Protein AF-A0A5N5WJR0-F1 (afdb_monomer_lite)

Radius of gyration: 34.75 Å; chains: 1; bounding box: 98×69×94 Å

Structure (mmCIF, N/CA/C/O backbone):
data_AF-A0A5N5WJR0-F1
#
_entry.id   AF-A0A5N5WJR0-F1
#
loop_
_atom_site.group_PDB
_atom_site.id
_atom_site.type_symbol
_atom_site.label_atom_id
_atom_site.label_alt_id
_atom_site.label_comp_id
_atom_site.label_asym_id
_atom_site.label_entity_id
_atom_site.label_seq_id
_atom_site.pdbx_PDB_ins_code
_atom_site.Cartn_x
_atom_site.Cartn_y
_atom_site.Cartn_z
_atom_site.occupancy
_atom_site.B_iso_or_equiv
_atom_site.auth_seq_id
_atom_site.auth_comp_id
_atom_site.auth_asym_id
_atom_site.auth_atom_id
_atom_site.pdbx_PDB_model_num
ATOM 1 N N . MET A 1 1 ? -21.929 -34.968 -26.080 1.00 25.11 1 MET A N 1
ATOM 2 C CA . MET A 1 1 ? -21.466 -33.626 -26.496 1.00 25.11 1 MET A CA 1
ATOM 3 C C . MET A 1 1 ? -22.361 -32.627 -25.786 1.00 25.11 1 MET A C 1
ATOM 5 O O . MET A 1 1 ? -23.545 -32.944 -25.712 1.00 25.11 1 MET A O 1
ATOM 9 N N . PRO A 1 2 ? -21.863 -31.527 -25.196 1.00 30.00 2 PRO A N 1
ATOM 10 C CA . PRO A 1 2 ? -22.758 -30.571 -24.549 1.00 30.00 2 PRO A CA 1
ATOM 11 C C . PRO A 1 2 ? -23.729 -30.055 -25.618 1.00 30.00 2 PRO A C 1
ATOM 13 O O . PRO A 1 2 ? -23.288 -29.701 -26.708 1.00 30.00 2 PRO A O 1
ATOM 16 N N . SER A 1 3 ? -25.031 -30.143 -25.347 1.00 39.28 3 SER A N 1
ATOM 17 C CA . SER A 1 3 ? -26.114 -29.705 -26.236 1.00 39.28 3 SER A CA 1
ATOM 18 C C . SER A 1 3 ? -25.875 -28.282 -26.740 1.00 39.28 3 SER A C 1
ATOM 20 O O . SER A 1 3 ? -25.375 -27.486 -25.955 1.00 39.28 3 SER A O 1
ATOM 22 N N . ASP A 1 4 ? -26.266 -27.969 -27.983 1.00 52.56 4 ASP A N 1
ATOM 23 C CA . ASP A 1 4 ? -26.266 -26.626 -28.596 1.00 52.56 4 ASP A CA 1
ATOM 24 C C . ASP A 1 4 ? -26.838 -25.558 -27.632 1.00 52.56 4 ASP A C 1
ATOM 26 O O . ASP A 1 4 ? -28.040 -25.295 -27.606 1.00 52.56 4 ASP A O 1
ATOM 30 N N . SER A 1 5 ? -25.978 -25.004 -26.775 1.00 63.72 5 SER A N 1
ATOM 31 C CA . SER A 1 5 ? -26.371 -24.354 -25.527 1.00 63.72 5 SER A CA 1
ATOM 32 C C . SER A 1 5 ? -26.666 -22.874 -25.710 1.00 63.72 5 SER A C 1
ATOM 34 O O . SER A 1 5 ? -26.062 -22.198 -26.534 1.00 63.72 5 SER A O 1
ATOM 36 N N . GLN A 1 6 ? -27.556 -22.362 -24.870 1.00 83.19 6 GLN A N 1
ATOM 37 C CA . GLN A 1 6 ? -27.756 -20.939 -24.640 1.00 83.19 6 GLN A CA 1
ATOM 38 C C . GLN A 1 6 ? -26.445 -20.278 -24.202 1.00 83.19 6 GLN A C 1
ATOM 40 O O . GLN A 1 6 ? -25.976 -20.523 -23.089 1.00 83.19 6 GLN A O 1
ATOM 45 N N . ASN A 1 7 ? -25.854 -19.452 -25.067 1.00 91.12 7 ASN A N 1
ATOM 46 C CA . ASN A 1 7 ? -24.596 -18.760 -24.786 1.00 91.12 7 ASN A CA 1
ATOM 47 C C . ASN A 1 7 ? -24.779 -17.245 -24.681 1.00 91.12 7 ASN A C 1
ATOM 49 O O . ASN A 1 7 ? -25.626 -16.659 -25.360 1.00 91.12 7 ASN A O 1
ATOM 53 N N . VAL A 1 8 ? -23.978 -16.628 -23.814 1.00 96.12 8 VAL A N 1
ATOM 54 C CA . VAL A 1 8 ? -23.952 -15.185 -23.570 1.00 96.12 8 VAL A CA 1
ATOM 55 C C . VAL A 1 8 ? -22.576 -14.643 -23.923 1.00 96.12 8 VAL A C 1
ATOM 57 O O . VAL A 1 8 ? -21.575 -15.093 -23.371 1.00 96.12 8 VAL A O 1
ATOM 60 N N . PHE A 1 9 ? -22.531 -13.642 -24.790 1.00 97.88 9 PHE A N 1
ATOM 61 C CA . PHE A 1 9 ? -21.300 -12.969 -25.195 1.00 97.88 9 PHE A CA 1
ATOM 62 C C . PHE A 1 9 ? -21.329 -11.498 -24.803 1.00 97.88 9 PHE A C 1
ATOM 64 O O . PHE A 1 9 ? -22.404 -10.922 -24.650 1.00 97.88 9 PHE A O 1
ATOM 71 N N . ALA A 1 10 ? -20.162 -10.872 -24.689 1.00 98.06 10 ALA A N 1
ATOM 72 C CA . ALA A 1 10 ? -20.048 -9.416 -24.668 1.00 98.06 10 ALA A CA 1
ATOM 73 C C . ALA A 1 10 ? -19.276 -8.923 -25.894 1.00 98.06 10 ALA A C 1
ATOM 75 O O . ALA A 1 10 ? -18.318 -9.554 -26.340 1.00 98.06 10 ALA A O 1
ATOM 76 N N . HIS A 1 11 ? -19.717 -7.813 -26.472 1.00 97.56 11 HIS A N 1
ATOM 77 C CA . HIS A 1 11 ? -19.060 -7.206 -27.620 1.00 97.56 11 HIS A CA 1
ATOM 78 C C . HIS A 1 11 ? -17.796 -6.470 -27.184 1.00 97.56 11 HIS A C 1
ATOM 80 O O . HIS A 1 11 ? -17.836 -5.663 -26.262 1.00 97.56 11 HIS A O 1
ATOM 86 N N . PHE A 1 12 ? -16.675 -6.730 -27.839 1.00 97.81 12 PHE A N 1
ATOM 87 C CA . PHE A 1 12 ? -15.379 -6.188 -27.456 1.00 97.81 12 PHE A CA 1
ATOM 88 C C . PHE A 1 12 ? -14.807 -5.366 -28.607 1.00 97.81 12 PHE A C 1
ATOM 90 O O . PHE A 1 12 ? -14.516 -5.912 -29.668 1.00 97.81 12 PHE A O 1
ATOM 97 N N . ILE A 1 13 ? -14.628 -4.065 -28.401 1.00 96.12 13 ILE A N 1
ATOM 98 C CA . ILE A 1 13 ? -14.088 -3.130 -29.388 1.00 96.12 13 ILE A CA 1
ATOM 99 C C . ILE A 1 13 ? -12.570 -3.299 -29.466 1.00 96.12 13 ILE A C 1
ATOM 101 O O . ILE A 1 13 ? -11.841 -2.869 -28.567 1.00 96.12 13 ILE A O 1
ATOM 105 N N . ILE A 1 14 ? -12.075 -3.916 -30.545 1.00 95.75 14 ILE A N 1
ATOM 106 C CA . ILE A 1 14 ? -10.631 -4.114 -30.769 1.00 95.75 14 ILE A CA 1
ATOM 107 C C . ILE A 1 14 ? -9.914 -2.782 -31.009 1.00 95.75 14 ILE A C 1
ATOM 109 O O . ILE A 1 14 ? -8.757 -2.630 -30.611 1.00 95.75 14 ILE A O 1
ATOM 113 N N . GLY A 1 15 ? -10.600 -1.785 -31.574 1.00 91.94 15 GLY A N 1
ATOM 114 C CA . GLY A 1 15 ? -10.075 -0.423 -31.714 1.00 91.94 15 GLY A CA 1
ATOM 115 C C . GLY A 1 15 ? -9.587 0.169 -30.384 1.00 91.94 15 GLY A C 1
ATOM 116 O O . GLY A 1 15 ? -8.512 0.764 -30.329 1.00 91.94 15 GLY A O 1
ATOM 117 N N . ASN A 1 16 ? -10.290 -0.118 -29.282 1.00 92.50 16 ASN A N 1
ATOM 118 C CA . ASN A 1 16 ? -9.947 0.358 -27.934 1.00 92.50 16 ASN A CA 1
ATOM 119 C C . ASN A 1 16 ? -8.893 -0.523 -27.233 1.00 92.50 16 ASN A C 1
ATOM 121 O O . ASN A 1 16 ? -8.490 -0.237 -26.108 1.00 92.50 16 ASN A O 1
ATOM 125 N N . ALA A 1 17 ? -8.435 -1.597 -27.881 1.00 92.62 17 ALA A N 1
ATOM 126 C CA . ALA A 1 17 ? -7.527 -2.592 -27.313 1.00 92.62 17 ALA A CA 1
ATOM 127 C C . ALA A 1 17 ? -6.067 -2.423 -27.763 1.00 92.62 17 ALA A C 1
ATOM 129 O O . ALA A 1 17 ? -5.234 -3.292 -27.501 1.00 92.62 17 ALA A O 1
ATOM 130 N N . TYR A 1 18 ? -5.741 -1.336 -28.473 1.00 88.75 18 TYR A N 1
ATOM 131 C CA . TYR A 1 18 ? -4.448 -1.178 -29.150 1.00 88.75 18 TYR A CA 1
ATOM 132 C C . TYR A 1 18 ? -3.234 -1.350 -28.224 1.00 88.75 18 TYR A C 1
ATOM 134 O O . TYR A 1 18 ? -2.231 -1.954 -28.615 1.00 88.75 18 TYR A O 1
ATOM 142 N N . TYR A 1 19 ? -3.349 -0.836 -26.999 1.00 87.81 19 TYR A N 1
ATOM 143 C CA . TYR A 1 19 ? -2.302 -0.857 -25.979 1.00 87.81 19 TYR A CA 1
ATOM 144 C C . TYR A 1 19 ? -2.573 -1.863 -24.853 1.00 87.81 19 TYR A C 1
ATOM 146 O O . TYR A 1 19 ? -1.915 -1.787 -23.817 1.00 87.81 19 TYR A O 1
ATOM 154 N N . MET A 1 20 ? -3.534 -2.778 -25.022 1.00 91.94 20 MET A N 1
ATOM 155 C CA . MET A 1 20 ? -3.812 -3.777 -23.993 1.00 91.94 20 MET A CA 1
ATOM 156 C C . MET A 1 20 ? -2.660 -4.775 -23.863 1.00 91.94 20 MET A C 1
ATOM 158 O O . MET A 1 20 ? -2.189 -5.337 -24.856 1.00 91.94 20 MET A O 1
ATOM 162 N N . THR A 1 21 ? -2.222 -5.015 -22.629 1.00 91.44 21 THR A N 1
ATOM 163 C CA . THR A 1 21 ? -1.216 -6.034 -22.305 1.00 91.44 21 THR A CA 1
ATOM 164 C C . THR A 1 21 ? -1.839 -7.434 -22.258 1.00 91.44 21 THR A C 1
ATOM 166 O O . THR A 1 21 ? -3.060 -7.585 -22.190 1.00 91.44 21 THR A O 1
ATOM 169 N N . SER A 1 22 ? -1.005 -8.484 -22.266 1.00 88.62 22 SER A N 1
ATOM 170 C CA . SER A 1 22 ? -1.482 -9.869 -22.077 1.00 88.62 22 SER A CA 1
ATOM 171 C C . SER A 1 22 ? -2.259 -10.021 -20.768 1.00 88.62 22 SER A C 1
ATOM 173 O O . SER A 1 22 ? -3.329 -10.620 -20.753 1.00 88.62 22 SER A O 1
ATOM 175 N N . ASP A 1 23 ? -1.763 -9.417 -19.687 1.00 87.12 23 ASP A N 1
ATOM 176 C CA . ASP A 1 23 ? -2.397 -9.493 -18.370 1.00 87.12 23 ASP A CA 1
ATOM 177 C C . ASP A 1 23 ? -3.755 -8.784 -18.343 1.00 87.12 23 ASP A C 1
ATOM 179 O O . ASP A 1 23 ? -4.680 -9.249 -17.682 1.00 87.12 23 ASP A O 1
ATOM 183 N N . GLN A 1 24 ? -3.913 -7.691 -19.096 1.00 93.19 24 GLN A N 1
ATOM 184 C CA . GLN A 1 24 ? -5.198 -7.001 -19.234 1.00 93.19 24 GLN A CA 1
ATOM 185 C C . GLN A 1 24 ? -6.212 -7.846 -20.017 1.00 93.19 24 GLN A C 1
ATOM 187 O O . GLN A 1 24 ? -7.356 -7.974 -19.589 1.00 93.19 24 GLN A O 1
ATOM 192 N N . TRP A 1 25 ? -5.794 -8.504 -21.103 1.00 96.12 25 TRP A N 1
ATOM 193 C CA . TRP A 1 25 ? -6.644 -9.473 -21.809 1.00 96.12 25 TRP A CA 1
ATOM 194 C C . TRP A 1 25 ? -7.072 -10.636 -20.909 1.00 96.12 25 TRP A C 1
ATOM 196 O O . TRP A 1 25 ? -8.245 -11.009 -20.877 1.00 96.12 25 TRP A O 1
ATOM 206 N N . GLU A 1 26 ? -6.131 -11.203 -20.156 1.00 96.75 26 GLU A N 1
ATOM 207 C CA . GLU A 1 26 ? -6.398 -12.283 -19.204 1.00 96.75 26 GLU A CA 1
ATOM 208 C C . GLU A 1 26 ? -7.342 -11.833 -18.081 1.00 96.75 26 GLU A C 1
ATOM 210 O O . GLU A 1 26 ? -8.278 -12.560 -17.736 1.00 96.75 26 GLU A O 1
ATOM 215 N N . SER A 1 27 ? -7.140 -10.625 -17.550 1.00 94.19 27 SER A N 1
ATOM 216 C CA . SER A 1 27 ? -8.003 -10.008 -16.542 1.00 94.19 27 SER A CA 1
ATOM 217 C C . SER A 1 27 ? -9.434 -9.857 -17.049 1.00 94.19 27 SER A C 1
ATOM 219 O O . SER A 1 27 ? -10.363 -10.308 -16.382 1.00 94.19 27 SER A O 1
ATOM 221 N N . ASP A 1 28 ? -9.627 -9.285 -18.236 1.00 96.88 28 ASP A N 1
ATOM 222 C CA . ASP A 1 28 ? -10.958 -9.073 -18.814 1.00 96.88 28 ASP A CA 1
ATOM 223 C C . ASP A 1 28 ? -11.713 -10.383 -19.025 1.00 96.88 28 ASP A C 1
ATOM 225 O O . ASP A 1 28 ? -12.892 -10.490 -18.683 1.00 96.88 28 ASP A O 1
ATOM 229 N N . ILE A 1 29 ? -11.023 -11.415 -19.509 1.00 97.75 29 ILE A N 1
ATOM 230 C CA . ILE A 1 29 ? -11.595 -12.755 -19.671 1.00 97.75 29 ILE A CA 1
ATOM 231 C C . ILE A 1 29 ? -12.017 -13.334 -18.316 1.00 97.75 29 ILE A C 1
ATOM 233 O O . ILE A 1 29 ? -13.117 -13.875 -18.186 1.00 97.75 29 ILE A O 1
ATOM 237 N N . VAL A 1 30 ? -11.183 -13.206 -17.282 1.00 95.69 30 VAL A N 1
ATOM 238 C CA . VAL A 1 30 ? -11.518 -13.669 -15.925 1.00 95.69 30 VAL A CA 1
ATOM 239 C C . VAL A 1 30 ? -12.716 -12.904 -15.358 1.00 95.69 30 VAL A C 1
ATOM 241 O O . VAL A 1 30 ? -13.616 -13.507 -14.769 1.00 95.69 30 VAL A O 1
ATOM 244 N N . GLU A 1 31 ? -12.761 -11.590 -15.545 1.00 96.00 31 GLU A N 1
ATOM 245 C CA . GLU A 1 31 ? -13.859 -10.728 -15.111 1.00 96.00 31 GLU A CA 1
ATOM 246 C C . GLU A 1 31 ? -15.175 -11.043 -15.842 1.00 96.00 31 GLU A C 1
ATOM 248 O O . GLU A 1 31 ? -16.248 -11.005 -15.227 1.00 96.00 31 GLU A O 1
ATOM 253 N N . ALA A 1 32 ? -15.111 -11.423 -17.120 1.00 96.94 32 ALA A N 1
ATOM 254 C CA . ALA A 1 32 ? -16.256 -11.894 -17.894 1.00 96.94 32 ALA A CA 1
ATOM 255 C C . ALA A 1 32 ? -16.735 -13.278 -17.420 1.00 96.94 32 ALA A C 1
ATOM 257 O O . ALA A 1 32 ? -17.933 -13.468 -17.199 1.00 96.94 32 ALA A O 1
ATOM 258 N N . GLN A 1 33 ? -15.817 -14.216 -17.152 1.00 94.75 33 GLN A N 1
ATOM 259 C CA . GLN A 1 33 ? -16.153 -15.529 -16.583 1.00 94.75 33 GLN A CA 1
ATOM 260 C C . GLN A 1 33 ? -16.820 -15.412 -15.205 1.00 94.75 33 GLN A C 1
ATOM 262 O O . GLN A 1 33 ? -17.804 -16.100 -14.932 1.00 94.75 33 GLN A O 1
ATOM 267 N N . LYS A 1 34 ? -16.333 -14.519 -14.331 1.00 92.62 34 LYS A N 1
ATOM 268 C CA . LYS A 1 34 ? -16.973 -14.228 -13.031 1.00 92.62 34 LYS A CA 1
ATOM 269 C C . LYS A 1 34 ? -18.398 -13.704 -13.198 1.00 92.62 34 LYS A C 1
ATOM 271 O O . LYS A 1 34 ? -19.261 -14.022 -12.385 1.00 92.62 34 LYS A O 1
ATOM 276 N N . ALA A 1 35 ? -18.641 -12.937 -14.259 1.00 94.75 35 ALA A N 1
ATOM 277 C CA . ALA A 1 35 ? -19.960 -12.443 -14.635 1.00 94.75 35 ALA A CA 1
ATOM 278 C C . ALA A 1 35 ? -20.821 -13.485 -15.375 1.00 94.75 35 ALA A C 1
ATOM 280 O O . ALA A 1 35 ? -21.953 -13.171 -15.725 1.00 94.75 35 ALA A O 1
ATOM 281 N N . HIS A 1 36 ? -20.311 -14.708 -15.583 1.00 94.25 36 HIS A N 1
ATOM 282 C CA . HIS A 1 36 ? -20.943 -15.825 -16.306 1.00 94.25 36 HIS A CA 1
ATOM 283 C C . HIS A 1 36 ? -21.136 -15.593 -17.809 1.00 94.25 36 HIS A C 1
ATOM 285 O O . HIS A 1 36 ? -21.941 -16.270 -18.452 1.00 94.25 36 HIS A O 1
ATOM 291 N N . ILE A 1 37 ? -20.374 -14.665 -18.380 1.00 96.38 37 ILE A N 1
ATOM 292 C CA . ILE A 1 37 ? -20.290 -14.461 -19.825 1.00 96.38 37 ILE A CA 1
ATOM 293 C C . ILE A 1 37 ? -19.408 -15.575 -20.405 1.00 96.38 37 ILE A C 1
ATOM 295 O O . ILE A 1 37 ? -18.337 -15.870 -19.878 1.00 96.38 37 ILE A O 1
ATOM 299 N N . ASP A 1 38 ? -19.868 -16.209 -21.482 1.00 95.56 38 ASP A N 1
ATOM 300 C CA . ASP A 1 38 ? -19.219 -17.374 -22.095 1.00 95.56 38 ASP A CA 1
ATOM 301 C C . ASP A 1 38 ? -18.105 -16.989 -23.080 1.00 95.56 38 ASP A C 1
ATOM 303 O O . ASP A 1 38 ? -17.265 -17.824 -23.437 1.00 95.56 38 ASP A O 1
ATOM 307 N N . GLY A 1 39 ? -18.106 -15.743 -23.555 1.00 97.31 39 GLY A N 1
ATOM 308 C CA . GLY A 1 39 ? -17.151 -15.307 -24.556 1.00 97.31 39 GLY A CA 1
ATOM 309 C C . GLY A 1 39 ? -17.238 -13.848 -24.985 1.00 97.31 39 GLY A C 1
ATOM 310 O O . GLY A 1 39 ? -18.135 -13.111 -24.571 1.00 97.31 39 GLY A O 1
ATOM 311 N N . PHE A 1 40 ? -16.339 -13.456 -25.889 1.00 98.62 40 PHE A N 1
ATOM 312 C CA . PHE A 1 40 ? -16.359 -12.140 -26.531 1.00 98.62 40 PHE A CA 1
ATOM 313 C C . PHE A 1 40 ? -16.628 -12.205 -28.038 1.00 98.62 40 PHE A C 1
ATOM 315 O O . PHE A 1 40 ? -16.089 -13.051 -28.753 1.00 98.62 40 PHE A O 1
ATOM 322 N N . ALA A 1 41 ? -17.432 -11.254 -28.516 1.00 98.38 41 ALA A N 1
ATOM 323 C CA . ALA A 1 41 ? -17.582 -10.927 -29.929 1.00 98.38 41 ALA A CA 1
ATOM 324 C C . ALA A 1 41 ? -16.590 -9.805 -30.273 1.00 98.38 41 ALA A C 1
ATOM 326 O O . ALA A 1 41 ? -16.812 -8.653 -29.906 1.00 98.38 41 ALA A O 1
ATOM 327 N N . LEU A 1 42 ? -15.479 -10.136 -30.928 1.00 98.38 42 LEU A N 1
ATOM 328 C CA . LEU A 1 42 ? -14.369 -9.219 -31.200 1.00 98.38 42 LEU A CA 1
ATOM 329 C C . LEU A 1 42 ? -14.701 -8.325 -32.398 1.00 98.38 42 LEU A C 1
ATOM 331 O O . LEU A 1 42 ? -14.609 -8.765 -33.545 1.00 98.38 42 LEU A O 1
ATOM 335 N N . ASN A 1 43 ? -15.101 -7.088 -32.127 1.00 97.06 43 ASN A N 1
ATOM 336 C CA . ASN A 1 43 ? -15.394 -6.067 -33.123 1.00 97.06 43 ASN A CA 1
ATOM 337 C C . ASN A 1 43 ? -14.100 -5.537 -33.738 1.00 97.06 43 ASN A C 1
ATOM 339 O O . ASN A 1 43 ? -13.293 -4.932 -33.035 1.00 97.06 43 ASN A O 1
ATOM 343 N N . VAL A 1 44 ? -13.908 -5.782 -35.033 1.00 97.38 44 VAL A N 1
ATOM 344 C CA . VAL A 1 44 ? -12.731 -5.350 -35.793 1.00 97.38 44 VAL A CA 1
ATOM 345 C C . VAL A 1 44 ? -13.135 -4.416 -36.920 1.00 97.38 44 VAL A C 1
ATOM 347 O O . VAL A 1 44 ? -14.107 -4.692 -37.623 1.00 97.38 44 VAL A O 1
ATOM 350 N N . ALA A 1 45 ? -12.345 -3.367 -37.148 1.00 94.81 45 ALA A N 1
ATOM 351 C CA . ALA A 1 45 ? -12.562 -2.396 -38.215 1.00 94.81 45 ALA A CA 1
ATOM 352 C C . ALA A 1 45 ? -11.382 -2.397 -39.219 1.00 94.81 45 ALA A C 1
ATOM 354 O O . ALA A 1 45 ? -10.238 -2.647 -38.830 1.00 94.81 45 ALA A O 1
ATOM 355 N N . PRO A 1 46 ? -11.619 -2.165 -40.525 1.00 93.12 46 PRO A N 1
ATOM 356 C CA . PRO A 1 46 ? -10.607 -2.341 -41.570 1.00 93.12 46 PRO A CA 1
ATOM 357 C C . PRO A 1 46 ? -9.478 -1.304 -41.512 1.00 93.12 46 PRO A C 1
ATOM 359 O O . PRO A 1 46 ? -8.382 -1.565 -42.008 1.00 93.12 46 PRO A O 1
ATOM 362 N N . GLN A 1 47 ? -9.727 -0.139 -40.914 1.00 90.81 47 GLN A N 1
ATOM 363 C CA . GLN A 1 47 ? -8.739 0.924 -40.727 1.00 90.81 47 GLN A CA 1
ATOM 364 C C . GLN A 1 47 ? -7.767 0.662 -39.569 1.00 90.81 47 GLN A C 1
ATOM 366 O O . GLN A 1 47 ? -6.717 1.302 -39.508 1.00 90.81 47 GLN A O 1
ATOM 371 N N . ASP A 1 48 ? -8.097 -0.257 -38.658 1.00 91.19 48 ASP A N 1
ATOM 372 C CA . ASP A 1 48 ? -7.307 -0.507 -37.455 1.00 91.19 48 ASP A CA 1
ATOM 373 C C . ASP A 1 48 ? -6.062 -1.334 -37.801 1.00 91.19 48 ASP A C 1
ATOM 375 O O . ASP A 1 48 ? -6.113 -2.562 -37.960 1.00 91.19 48 ASP A O 1
ATOM 379 N N . HIS A 1 49 ? -4.905 -0.665 -37.878 1.00 90.88 49 HIS A N 1
ATOM 380 C CA . HIS A 1 49 ? -3.618 -1.273 -38.252 1.00 90.88 49 HIS A CA 1
ATOM 381 C C . HIS A 1 49 ? -3.126 -2.339 -37.264 1.00 90.88 49 HIS A C 1
ATOM 383 O O . HIS A 1 49 ? -2.175 -3.067 -37.551 1.00 90.88 49 HIS A O 1
ATOM 389 N N . HIS A 1 50 ? -3.744 -2.436 -36.090 1.00 91.62 50 HIS A N 1
ATOM 390 C CA . HIS A 1 50 ? -3.383 -3.366 -35.022 1.00 91.62 50 HIS A CA 1
ATOM 391 C C . HIS A 1 50 ? -4.279 -4.589 -34.897 1.00 91.62 50 HIS A C 1
ATOM 393 O O . HIS A 1 50 ? -4.007 -5.424 -34.032 1.00 91.62 50 HIS A O 1
ATOM 399 N N . THR A 1 51 ? -5.296 -4.713 -35.753 1.00 93.00 51 THR A N 1
ATOM 400 C CA . THR A 1 51 ? -6.286 -5.800 -35.715 1.00 93.00 51 THR A CA 1
ATOM 401 C C . THR A 1 51 ? -5.639 -7.176 -35.543 1.00 93.00 51 THR A C 1
ATOM 403 O O . THR A 1 51 ? -5.977 -7.893 -34.606 1.00 93.00 51 THR A O 1
ATOM 406 N N . ASP A 1 52 ? -4.650 -7.529 -36.372 1.00 93.50 52 ASP A N 1
ATOM 407 C CA . ASP A 1 52 ? -4.025 -8.863 -36.336 1.00 93.50 52 ASP A CA 1
ATOM 408 C C . ASP A 1 52 ? -3.317 -9.152 -35.007 1.00 93.50 52 ASP A C 1
ATOM 410 O O . ASP A 1 52 ? -3.427 -10.245 -34.451 1.00 93.50 52 ASP A O 1
ATOM 414 N N . ARG A 1 53 ? -2.612 -8.153 -34.463 1.00 94.88 53 ARG A N 1
ATOM 415 C CA . ARG A 1 53 ? -1.900 -8.284 -33.186 1.00 94.88 53 ARG A CA 1
ATOM 416 C C . ARG A 1 53 ? -2.882 -8.458 -32.030 1.00 94.88 53 ARG A C 1
ATOM 418 O O . ARG A 1 53 ? -2.666 -9.310 -31.174 1.00 94.88 53 ARG A O 1
ATOM 425 N N . ALA A 1 54 ? -3.939 -7.650 -32.006 1.00 95.44 54 ALA A N 1
ATOM 426 C CA . ALA A 1 54 ? -4.936 -7.681 -30.944 1.00 95.44 54 ALA A CA 1
ATOM 427 C C . ALA A 1 54 ? -5.768 -8.970 -30.980 1.00 95.44 54 ALA A C 1
ATOM 429 O O . ALA A 1 54 ? -5.982 -9.578 -29.936 1.00 95.44 54 ALA A O 1
ATOM 430 N N . LEU A 1 55 ? -6.162 -9.439 -32.170 1.00 97.44 55 LEU A N 1
ATOM 431 C CA . LEU A 1 55 ? -6.821 -10.736 -32.328 1.00 97.44 55 LEU A CA 1
ATOM 432 C C . LEU A 1 55 ? -5.921 -11.876 -31.840 1.00 97.44 55 LEU A C 1
ATOM 434 O O . LEU A 1 55 ? -6.374 -12.720 -31.073 1.00 97.44 55 LEU A O 1
ATOM 438 N N . GLN A 1 56 ? -4.640 -11.893 -32.224 1.00 97.00 56 GLN A N 1
ATOM 439 C CA . GLN A 1 56 ? -3.700 -12.906 -31.737 1.00 97.00 56 GLN A CA 1
ATOM 440 C C . GLN A 1 56 ? -3.628 -12.914 -30.202 1.00 97.00 56 GLN A C 1
ATOM 442 O O . GLN A 1 56 ? -3.813 -13.967 -29.595 1.00 97.00 56 GLN A O 1
ATOM 447 N N . ALA A 1 57 ? -3.453 -11.743 -29.581 1.00 97.19 57 ALA A N 1
ATOM 448 C CA . ALA A 1 57 ? -3.391 -11.606 -28.127 1.00 97.19 57 ALA A CA 1
ATOM 449 C C . ALA A 1 57 ? -4.681 -12.075 -27.431 1.00 97.19 57 ALA A C 1
ATOM 451 O O . ALA A 1 57 ? -4.611 -12.821 -26.455 1.00 97.19 57 ALA A O 1
ATOM 452 N N . ALA A 1 58 ? -5.851 -11.701 -27.958 1.00 98.00 58 ALA A N 1
ATOM 453 C CA . ALA A 1 58 ? -7.141 -12.112 -27.411 1.00 98.00 58 ALA A CA 1
ATOM 454 C C . ALA A 1 58 ? -7.309 -13.641 -27.434 1.00 98.00 58 ALA A C 1
ATOM 456 O O . ALA A 1 58 ? -7.667 -14.244 -26.420 1.00 98.00 58 ALA A O 1
ATOM 457 N N . TYR A 1 59 ? -7.013 -14.284 -28.571 1.00 98.44 59 TYR A N 1
ATOM 458 C CA . TYR A 1 59 ? -7.104 -15.742 -28.699 1.00 98.44 59 TYR A CA 1
ATOM 459 C C . TYR A 1 59 ? -6.076 -16.473 -27.834 1.00 98.44 59 TYR A C 1
ATOM 461 O O . TYR A 1 59 ? -6.429 -17.474 -27.211 1.00 98.44 59 TYR A O 1
ATOM 469 N N . ASP A 1 60 ? -4.841 -15.980 -27.745 1.00 98.06 60 ASP A N 1
ATOM 470 C CA . ASP A 1 60 ? -3.819 -16.568 -26.873 1.00 98.06 60 ASP A CA 1
ATOM 471 C C . ASP A 1 60 ? -4.236 -16.489 -25.397 1.00 98.06 60 ASP A C 1
ATOM 473 O O . ASP A 1 60 ? -4.155 -17.490 -24.680 1.00 98.06 60 ASP A O 1
ATOM 477 N N . ALA A 1 61 ? -4.772 -15.346 -24.956 1.00 98.00 61 ALA A N 1
ATOM 478 C CA . ALA A 1 61 ? -5.284 -15.172 -23.599 1.00 98.00 61 ALA A CA 1
ATOM 479 C C . ALA A 1 61 ? -6.473 -16.106 -23.307 1.00 98.00 61 ALA A C 1
ATOM 481 O O . ALA A 1 61 ? -6.486 -16.792 -22.282 1.00 98.00 61 ALA A O 1
ATOM 482 N N . ALA A 1 62 ? -7.444 -16.212 -24.219 1.00 97.81 62 ALA A N 1
ATOM 483 C CA . ALA A 1 62 ? -8.597 -17.098 -24.042 1.00 97.81 62 ALA A CA 1
ATOM 484 C C . ALA A 1 62 ? -8.209 -18.582 -24.011 1.00 97.81 62 ALA A C 1
ATOM 486 O O . ALA A 1 62 ? -8.731 -19.346 -23.195 1.00 97.81 62 ALA A O 1
ATOM 487 N N . GLU A 1 63 ? -7.258 -19.005 -24.844 1.00 97.81 63 GLU A N 1
ATOM 488 C CA . GLU A 1 63 ? -6.750 -20.379 -24.827 1.00 97.81 63 GLU A CA 1
ATOM 489 C C . GLU A 1 63 ? -5.955 -20.697 -23.558 1.00 97.81 63 GLU A C 1
ATOM 491 O O . GLU A 1 63 ? -6.066 -21.816 -23.044 1.00 97.81 63 GLU A O 1
ATOM 496 N N . LYS A 1 64 ? -5.194 -19.720 -23.046 1.00 96.44 64 LYS A N 1
ATOM 497 C CA . LYS A 1 64 ? -4.428 -19.821 -21.799 1.00 96.44 64 LYS A CA 1
ATOM 498 C C . LYS A 1 64 ? -5.341 -19.931 -20.578 1.00 96.44 64 LYS A C 1
ATOM 500 O O . LYS A 1 64 ? -5.140 -20.824 -19.757 1.00 96.44 64 LYS A O 1
ATOM 505 N N . ILE A 1 65 ? -6.344 -19.059 -20.459 1.00 95.62 65 ILE A N 1
ATOM 506 C CA . ILE A 1 65 ? -7.298 -19.074 -19.337 1.00 95.62 65 ILE A CA 1
ATOM 507 C C . ILE A 1 65 ? -8.231 -20.291 -19.411 1.00 95.62 65 ILE A C 1
ATOM 509 O O . ILE A 1 65 ? -8.550 -20.896 -18.381 1.00 95.62 65 ILE A O 1
ATOM 513 N N . GLY A 1 66 ? -8.633 -20.673 -20.627 1.00 92.94 66 GLY A N 1
ATOM 514 C CA . GLY A 1 66 ? -9.543 -21.781 -20.898 1.00 92.94 66 GLY A CA 1
ATOM 515 C C . GLY A 1 66 ? -11.001 -21.481 -20.535 1.00 92.94 66 GLY A C 1
ATOM 516 O O . GLY A 1 66 ? -11.304 -20.556 -19.786 1.00 92.94 66 GLY A O 1
ATOM 517 N N . ASN A 1 67 ? -11.925 -22.302 -21.050 1.00 89.94 67 ASN A N 1
ATOM 518 C CA . ASN A 1 67 ? -13.378 -22.179 -20.835 1.00 89.94 67 ASN A CA 1
ATOM 519 C C . ASN A 1 67 ? -13.946 -20.783 -21.159 1.00 89.94 67 ASN A C 1
ATOM 521 O O . ASN A 1 67 ? -14.833 -20.294 -20.465 1.00 89.94 67 ASN A O 1
ATOM 525 N N . PHE A 1 68 ? -13.413 -20.132 -22.189 1.00 96.06 68 PHE A N 1
ATOM 526 C CA . PHE A 1 68 ? -13.905 -18.856 -22.691 1.00 96.06 68 PHE A CA 1
ATOM 527 C C . PHE A 1 68 ? -13.758 -18.847 -24.207 1.00 96.06 68 PHE A C 1
ATOM 529 O O . PHE A 1 68 ? -12.719 -19.267 -24.723 1.00 96.06 68 PHE A O 1
ATOM 536 N N . SER A 1 69 ? -14.808 -18.438 -24.914 1.00 96.56 69 SER A N 1
ATOM 537 C CA . SER A 1 69 ? -14.844 -18.509 -26.376 1.00 96.56 69 SER A CA 1
ATOM 538 C C . SER A 1 69 ? -14.785 -17.126 -27.010 1.00 96.56 69 SER A C 1
ATOM 540 O O . SER A 1 69 ? -15.205 -16.138 -26.422 1.00 96.56 69 SER A O 1
ATOM 542 N N . LEU A 1 70 ? -14.294 -17.043 -28.236 1.00 98.56 70 LEU A N 1
ATOM 543 C CA . LEU A 1 70 ? -14.201 -15.813 -29.009 1.00 98.56 70 LEU A CA 1
ATOM 544 C C . LEU A 1 70 ? -14.802 -16.043 -30.391 1.00 98.56 70 LEU A C 1
ATOM 546 O O . LEU A 1 70 ? -14.684 -17.132 -30.952 1.00 98.56 70 LEU A O 1
ATOM 550 N N . PHE A 1 71 ? -15.417 -15.019 -30.967 1.00 98.50 71 PHE A N 1
ATOM 551 C CA . PHE A 1 71 ? -15.702 -14.988 -32.398 1.00 98.50 71 PHE A CA 1
ATOM 552 C C . PHE A 1 71 ? -15.504 -13.586 -32.955 1.00 98.50 71 PHE A C 1
ATOM 554 O O . PHE A 1 71 ? -15.536 -12.604 -32.219 1.00 98.50 71 PHE A O 1
ATOM 561 N N . ILE A 1 72 ? -15.266 -13.497 -34.259 1.00 98.62 72 ILE A N 1
ATOM 562 C CA . ILE A 1 72 ? -14.932 -12.233 -34.917 1.00 98.62 72 ILE A CA 1
ATOM 563 C C . ILE A 1 72 ? -16.213 -11.577 -35.433 1.00 98.62 72 ILE A C 1
ATOM 565 O O . ILE A 1 72 ? -17.023 -12.226 -36.102 1.00 98.62 72 ILE A O 1
ATOM 569 N N . SER A 1 73 ? -16.370 -10.292 -35.124 1.00 98.06 73 SER A N 1
ATOM 570 C CA . SER A 1 73 ? -17.429 -9.420 -35.617 1.00 98.06 73 SER A CA 1
ATOM 571 C C . SER A 1 73 ? -16.815 -8.331 -36.487 1.00 98.06 73 SER A C 1
ATOM 573 O O . SER A 1 73 ? -16.125 -7.451 -35.986 1.00 98.06 73 SER A O 1
ATOM 575 N N . PHE A 1 74 ? -17.059 -8.365 -37.791 1.00 97.88 74 PHE A N 1
ATOM 576 C CA . PHE A 1 74 ? -16.517 -7.354 -38.700 1.00 97.88 74 PHE A CA 1
ATOM 577 C C . PHE A 1 74 ? -17.389 -6.096 -38.678 1.00 97.88 74 PHE A C 1
ATOM 579 O O . PHE A 1 74 ? -18.572 -6.161 -39.010 1.00 97.88 74 PHE A O 1
ATOM 586 N N . ASP A 1 75 ? -16.821 -4.962 -38.287 1.00 95.94 75 ASP A N 1
ATOM 587 C CA . ASP A 1 75 ? -17.472 -3.656 -38.348 1.00 95.94 75 ASP A CA 1
ATOM 588 C C . ASP A 1 75 ? -17.374 -3.099 -39.771 1.00 95.94 75 ASP A C 1
ATOM 590 O O . ASP A 1 75 ? -16.274 -2.927 -40.297 1.00 95.94 75 ASP A O 1
ATOM 594 N N . TYR A 1 76 ? -18.526 -2.872 -40.406 1.00 94.75 76 TYR A N 1
ATOM 595 C CA . TYR A 1 76 ? -18.626 -2.316 -41.761 1.00 94.75 76 TYR A CA 1
ATOM 596 C C . TYR A 1 76 ? -19.028 -0.831 -41.782 1.00 94.75 76 TYR A C 1
ATOM 598 O O . TYR A 1 76 ? -19.068 -0.238 -42.863 1.00 94.75 76 TYR A O 1
ATOM 606 N N . LEU A 1 77 ? -19.352 -0.218 -40.636 1.00 88.62 77 LEU A N 1
ATOM 607 C CA . LEU A 1 77 ? -19.603 1.230 -40.556 1.00 88.62 77 LEU A CA 1
ATOM 608 C C . LEU A 1 77 ? -18.323 2.006 -40.274 1.00 88.62 77 LEU A C 1
ATOM 610 O O . LEU A 1 77 ? -18.110 3.087 -40.825 1.00 88.62 77 LEU A O 1
ATOM 614 N N . SER A 1 78 ? -17.476 1.461 -39.412 1.00 84.81 78 SER A N 1
ATOM 615 C CA . SER A 1 78 ? -16.195 2.045 -39.055 1.00 84.81 78 SER A CA 1
ATOM 616 C C . SER A 1 78 ? -15.193 1.792 -40.187 1.00 84.81 78 SER A C 1
ATOM 618 O O . SER A 1 78 ? -14.977 0.652 -40.571 1.00 84.81 78 SER A O 1
ATOM 620 N N . GLY A 1 79 ? -14.633 2.846 -40.791 1.00 81.12 79 GLY A N 1
ATOM 621 C CA . GLY A 1 79 ? -13.617 2.753 -41.859 1.00 81.12 79 GLY A CA 1
ATOM 622 C C . GLY A 1 79 ? -14.066 2.230 -43.231 1.00 81.12 79 GLY A C 1
ATOM 623 O O . GLY A 1 79 ? -13.254 2.235 -44.157 1.00 81.12 79 GLY A O 1
ATOM 624 N N . GLY A 1 80 ? -15.337 1.854 -43.401 1.00 85.12 80 GLY A N 1
ATOM 625 C CA . GLY A 1 80 ? -15.928 1.449 -44.682 1.00 85.12 80 GLY A CA 1
ATOM 626 C C . GLY A 1 80 ? -15.985 -0.071 -44.912 1.00 85.12 80 GLY A C 1
ATOM 627 O O . GLY A 1 80 ? -15.778 -0.851 -43.985 1.00 85.12 80 GLY A O 1
ATOM 628 N N . PRO A 1 81 ? -16.310 -0.522 -46.142 1.00 89.94 81 PRO A N 1
ATOM 629 C CA . PRO A 1 81 ? -16.511 -1.938 -46.428 1.00 89.94 81 PRO A CA 1
ATOM 630 C C . PRO A 1 81 ? -15.201 -2.731 -46.406 1.00 89.94 81 PRO A C 1
ATOM 632 O O . PRO A 1 81 ? -14.155 -2.262 -46.860 1.00 89.94 81 PRO A O 1
ATOM 635 N N . TRP A 1 82 ? -15.273 -3.980 -45.949 1.00 95.38 82 TRP A N 1
ATOM 636 C CA . TRP A 1 82 ? -14.130 -4.888 -45.954 1.00 95.38 82 TRP A CA 1
ATOM 637 C C . TRP A 1 82 ? -13.886 -5.526 -47.331 1.00 95.38 82 TRP A C 1
ATOM 639 O O . TRP A 1 82 ? -14.829 -6.004 -47.962 1.00 95.38 82 TRP A O 1
ATOM 649 N N . PRO A 1 83 ? -12.621 -5.660 -47.776 1.00 95.31 83 PRO A N 1
ATOM 650 C CA . PRO A 1 83 ? -12.284 -6.536 -48.897 1.00 95.31 83 PRO A CA 1
ATOM 651 C C . PRO A 1 83 ? -12.590 -8.007 -48.568 1.00 95.31 83 PRO A C 1
ATOM 653 O O . PRO A 1 83 ? -12.122 -8.517 -47.546 1.00 95.31 83 PRO A O 1
ATOM 656 N N . GLN A 1 84 ? -13.308 -8.716 -49.451 1.00 96.38 84 GLN A N 1
ATOM 657 C CA . GLN A 1 84 ? -13.725 -10.113 -49.224 1.00 96.38 84 GLN A CA 1
ATOM 658 C C . GLN A 1 84 ? -12.548 -11.037 -48.872 1.00 96.38 84 GLN A C 1
ATOM 660 O O . GLN A 1 84 ? -12.605 -11.772 -47.886 1.00 96.38 84 GLN A O 1
ATOM 665 N N . ASP A 1 85 ? -11.447 -10.947 -49.624 1.00 97.25 85 ASP A N 1
ATOM 666 C CA . ASP A 1 85 ? -10.249 -11.767 -49.403 1.00 97.25 85 ASP A CA 1
ATOM 667 C C . ASP A 1 85 ? -9.641 -11.549 -48.013 1.00 97.25 85 ASP A C 1
ATOM 669 O O . ASP A 1 85 ? -9.114 -12.481 -47.397 1.00 97.25 85 ASP A O 1
ATOM 673 N N . ARG A 1 86 ? -9.745 -10.326 -47.475 1.00 96.19 86 ARG A N 1
ATOM 674 C CA . ARG A 1 86 ? -9.253 -10.008 -46.134 1.00 96.19 86 ARG A CA 1
ATOM 675 C C . ARG A 1 86 ? -10.127 -10.647 -45.060 1.00 96.19 86 ARG A C 1
ATOM 677 O O . ARG A 1 86 ? -9.583 -11.236 -44.126 1.00 96.19 86 ARG A O 1
ATOM 684 N N . VAL A 1 87 ? -11.450 -10.599 -45.223 1.00 97.94 87 VAL A N 1
ATOM 685 C CA . VAL A 1 87 ? -12.404 -11.283 -44.333 1.00 97.94 87 VAL A CA 1
ATOM 686 C C . VAL A 1 87 ? -12.143 -12.791 -44.336 1.00 97.94 87 VAL A C 1
ATOM 688 O O . VAL A 1 87 ? -11.975 -13.391 -43.275 1.00 97.94 87 VAL A O 1
ATOM 691 N N . ILE A 1 88 ? -12.016 -13.399 -45.522 1.00 98.62 88 ILE A N 1
ATOM 692 C CA . ILE A 1 88 ? -11.721 -14.832 -45.686 1.00 98.62 88 ILE A CA 1
ATOM 693 C C . ILE A 1 88 ? -10.399 -15.202 -45.006 1.00 98.62 88 ILE A C 1
ATOM 695 O O . ILE A 1 88 ? -10.329 -16.209 -44.299 1.00 98.62 88 ILE A O 1
ATOM 699 N N . THR A 1 89 ? -9.359 -14.385 -45.191 1.00 98.19 89 THR A N 1
ATOM 700 C CA . THR A 1 89 ? -8.038 -14.598 -44.582 1.00 98.19 89 THR A CA 1
ATOM 701 C C . THR A 1 89 ? -8.122 -14.606 -43.058 1.00 98.19 89 THR A C 1
ATOM 703 O O . THR A 1 89 ? -7.632 -15.544 -42.429 1.00 98.19 89 THR A O 1
ATOM 706 N N . ILE A 1 90 ? -8.777 -13.603 -42.466 1.00 98.31 90 ILE A N 1
ATOM 707 C CA . ILE A 1 90 ? -8.925 -13.493 -41.011 1.00 98.31 90 ILE A CA 1
ATOM 708 C C . ILE A 1 90 ? -9.725 -14.684 -40.468 1.00 98.31 90 ILE A C 1
ATOM 710 O O . ILE A 1 90 ? -9.268 -15.358 -39.550 1.00 98.31 90 ILE A O 1
ATOM 714 N N . ILE A 1 91 ? -10.871 -15.023 -41.067 1.00 98.62 91 ILE A N 1
ATOM 715 C CA . ILE A 1 91 ? -11.676 -16.166 -40.605 1.00 98.62 91 ILE A CA 1
ATOM 716 C C . ILE A 1 91 ? -10.861 -17.465 -40.674 1.00 98.62 91 ILE A C 1
ATOM 718 O O . ILE A 1 91 ? -10.850 -18.240 -39.721 1.00 98.62 91 ILE A O 1
ATOM 722 N N . ASN A 1 92 ? -10.140 -17.710 -41.771 1.00 98.50 92 ASN A N 1
ATOM 723 C CA . ASN A 1 92 ? -9.338 -18.925 -41.924 1.00 98.50 92 ASN A CA 1
ATOM 724 C C . ASN A 1 92 ? -8.162 -19.013 -40.939 1.00 98.50 92 ASN A C 1
ATOM 726 O O . ASN A 1 92 ? -7.792 -20.127 -40.568 1.00 98.50 92 ASN A O 1
ATOM 730 N N . ALA A 1 93 ? -7.611 -17.881 -40.493 1.00 98.19 93 ALA A N 1
ATOM 731 C CA . ALA A 1 93 ? -6.549 -17.851 -39.490 1.00 98.19 93 ALA A CA 1
ATOM 732 C C . ALA A 1 93 ? -7.038 -18.311 -38.105 1.00 98.19 93 ALA A C 1
ATOM 734 O O . ALA A 1 93 ? -6.317 -19.025 -37.407 1.00 98.19 93 ALA A O 1
ATOM 735 N N . TYR A 1 94 ? -8.271 -17.956 -37.724 1.00 98.44 94 TYR A N 1
ATOM 736 C CA . TYR A 1 94 ? -8.782 -18.207 -36.371 1.00 98.44 94 TYR A CA 1
ATOM 737 C C . TYR A 1 94 ? -9.774 -19.367 -36.265 1.00 98.44 94 TYR A C 1
ATOM 739 O O . TYR A 1 94 ? -9.914 -19.935 -35.185 1.00 98.44 94 TYR A O 1
ATOM 747 N N . LYS A 1 95 ? -10.407 -19.803 -37.364 1.00 97.81 95 LYS A N 1
ATOM 748 C CA . LYS A 1 95 ? -11.500 -20.791 -37.313 1.00 97.81 95 LYS A CA 1
ATOM 749 C C . LYS A 1 95 ? -11.161 -22.124 -36.639 1.00 97.81 95 LYS A C 1
ATOM 751 O O . LYS A 1 95 ? -12.057 -22.780 -36.131 1.00 97.81 95 LYS A O 1
ATOM 756 N N . ASN A 1 96 ? -9.888 -22.523 -36.635 1.00 97.06 96 ASN A N 1
ATOM 757 C CA . ASN A 1 96 ? -9.423 -23.776 -36.027 1.00 97.06 96 ASN A CA 1
ATOM 758 C C . ASN A 1 96 ? -8.764 -23.577 -34.647 1.00 97.06 96 ASN A C 1
ATOM 760 O O . ASN A 1 96 ? -8.243 -24.536 -34.077 1.00 97.06 96 ASN A O 1
ATOM 764 N N . ARG A 1 97 ? -8.730 -22.345 -34.122 1.00 97.69 97 ARG A N 1
ATOM 765 C CA . ARG A 1 97 ? -8.186 -22.037 -32.791 1.00 97.69 97 ARG A CA 1
ATOM 766 C C . ARG A 1 97 ? -9.095 -22.637 -31.722 1.00 97.69 97 ARG A C 1
ATOM 768 O O . ARG A 1 97 ? -10.312 -22.686 -31.887 1.00 97.69 97 ARG A O 1
ATOM 775 N N . LYS A 1 98 ? -8.522 -23.066 -30.600 1.00 97.00 98 LYS A N 1
ATOM 776 C CA . LYS A 1 98 ? -9.268 -23.734 -29.521 1.00 97.00 98 LYS A CA 1
ATOM 777 C C . LYS A 1 98 ? -10.285 -22.793 -28.871 1.00 97.00 98 LYS A C 1
ATOM 779 O O . LYS A 1 98 ? -11.338 -23.254 -28.445 1.00 97.00 98 LYS A O 1
ATOM 784 N N . ALA A 1 99 ? -9.973 -21.499 -28.801 1.00 97.69 99 ALA A N 1
ATOM 785 C CA . ALA A 1 99 ? -10.889 -20.492 -28.271 1.00 97.69 99 ALA A CA 1
ATOM 786 C C . ALA A 1 99 ? -11.959 -20.031 -29.278 1.00 97.69 99 ALA A C 1
ATOM 788 O O . ALA A 1 99 ? -12.860 -19.303 -28.883 1.00 97.69 99 ALA A O 1
ATOM 789 N N . GLN A 1 100 ? -11.920 -20.436 -30.555 1.00 98.25 100 GLN A N 1
ATOM 790 C CA . GLN A 1 100 ? -12.964 -20.056 -31.513 1.00 98.25 100 GLN A CA 1
ATOM 791 C C . GLN A 1 100 ? -14.303 -20.687 -31.121 1.00 98.25 100 GLN A C 1
ATOM 793 O O . GLN A 1 100 ? -14.440 -21.913 -31.058 1.00 98.25 100 GLN A O 1
ATOM 798 N N . PHE A 1 101 ? -15.327 -19.854 -30.947 1.00 97.88 101 PHE A N 1
ATOM 799 C CA . PHE A 1 101 ? -16.679 -20.332 -30.708 1.00 97.88 101 PHE A CA 1
ATOM 800 C C . PHE A 1 101 ? -17.223 -21.026 -31.958 1.00 97.88 101 PHE A C 1
ATOM 802 O O . PHE A 1 101 ? -17.186 -20.471 -33.063 1.00 97.88 101 PHE A O 1
ATOM 809 N N . HIS A 1 102 ? -17.750 -22.233 -31.769 1.00 96.06 102 HIS A N 1
ATOM 810 C CA . HIS A 1 102 ? -18.401 -23.008 -32.813 1.00 96.06 102 HIS A CA 1
ATOM 811 C C . HIS A 1 102 ? -19.874 -23.201 -32.469 1.00 96.06 102 HIS A C 1
ATOM 813 O O . HIS A 1 102 ? -20.201 -23.769 -31.430 1.00 96.06 102 HIS A O 1
ATOM 819 N N . TYR A 1 103 ? -20.759 -22.790 -33.373 1.00 93.94 103 TYR A N 1
ATOM 820 C CA . TYR A 1 103 ? -22.194 -23.019 -33.258 1.00 93.94 103 TYR A CA 1
ATOM 821 C C . TYR A 1 103 ? -22.618 -24.090 -34.263 1.00 93.94 103 TYR A C 1
ATOM 823 O O . TYR A 1 103 ? -22.310 -23.987 -35.453 1.00 93.94 103 TYR A O 1
ATOM 831 N N . LYS A 1 104 ? -23.275 -25.159 -33.790 1.00 90.75 104 LYS A N 1
ATOM 832 C CA . LYS A 1 104 ? -23.634 -26.338 -34.607 1.00 90.75 104 LYS A CA 1
ATOM 833 C C . LYS A 1 104 ? -22.444 -26.899 -35.406 1.00 90.75 104 LYS A C 1
ATOM 835 O O . LYS A 1 104 ? -22.564 -27.247 -36.580 1.00 90.75 104 LYS A O 1
ATOM 840 N N . GLY A 1 105 ? -21.270 -26.939 -34.769 1.00 92.75 105 GLY A N 1
ATOM 841 C CA . GLY A 1 105 ? -20.026 -27.471 -35.339 1.00 92.75 105 GLY A CA 1
ATOM 842 C C . GLY A 1 105 ? -19.319 -26.571 -36.361 1.00 92.75 105 GLY A C 1
ATOM 843 O O . GLY A 1 105 ? -18.328 -27.002 -36.944 1.00 92.75 105 GLY A O 1
ATOM 844 N N . LYS A 1 106 ? -19.788 -25.339 -36.584 1.00 96.69 106 LYS A N 1
ATOM 845 C CA . LYS A 1 106 ? -19.189 -24.375 -37.522 1.00 96.69 106 LYS A CA 1
ATOM 846 C C . LYS A 1 106 ? -18.679 -23.128 -36.786 1.00 96.69 106 LYS A C 1
ATOM 848 O O . LYS A 1 106 ? -19.335 -22.710 -35.834 1.00 96.69 106 LYS A O 1
ATOM 853 N N . PRO A 1 107 ? -17.559 -22.513 -37.208 1.00 98.06 107 PRO A N 1
ATOM 854 C CA . PRO A 1 107 ? -17.000 -21.337 -36.542 1.00 98.06 107 PRO A CA 1
ATOM 855 C C . PRO A 1 107 ? -17.958 -20.152 -36.707 1.00 98.06 107 PRO A C 1
ATOM 857 O O . PRO A 1 107 ? -18.311 -19.798 -37.834 1.00 98.06 107 PRO A O 1
ATOM 860 N N . LEU A 1 108 ? -18.413 -19.573 -35.596 1.00 98.25 108 LEU A N 1
ATOM 861 C CA . LEU A 1 108 ? -19.320 -18.425 -35.619 1.00 98.25 108 LEU A CA 1
ATOM 862 C C . LEU A 1 108 ? -18.573 -17.169 -36.085 1.00 98.25 108 LEU A C 1
ATOM 864 O O . LEU A 1 108 ? -17.436 -16.931 -35.679 1.00 98.25 108 LEU A O 1
ATOM 868 N N . VAL A 1 109 ? -19.224 -16.368 -36.925 1.00 98.44 109 VAL A N 1
ATOM 869 C CA . VAL A 1 109 ? -18.766 -15.046 -37.375 1.00 98.44 109 VAL A CA 1
ATOM 870 C C . VAL A 1 109 ? -19.975 -14.113 -37.443 1.00 98.44 109 VAL A C 1
ATOM 872 O O . VAL A 1 109 ? -21.070 -14.544 -37.819 1.00 98.44 109 VAL A O 1
ATOM 875 N N . SER A 1 110 ? -19.783 -12.837 -37.116 1.00 98.19 110 SER A N 1
ATOM 876 C CA . SER A 1 110 ? -20.818 -11.804 -37.228 1.00 98.19 110 SER A CA 1
ATOM 877 C C . SER A 1 110 ? -20.312 -10.548 -37.935 1.00 98.19 110 SER A C 1
ATOM 879 O O . SER A 1 110 ? -19.145 -10.441 -38.322 1.00 98.19 110 SER A O 1
ATOM 881 N N . THR A 1 111 ? -21.207 -9.576 -38.084 1.00 97.19 111 THR A N 1
ATOM 882 C CA . THR A 1 111 ? -20.859 -8.200 -38.443 1.00 97.19 111 THR A CA 1
ATOM 883 C C . THR A 1 111 ? -21.539 -7.212 -37.514 1.00 97.19 111 THR A C 1
ATOM 885 O O . THR A 1 111 ? -22.563 -7.543 -36.916 1.00 97.19 111 THR A O 1
ATOM 888 N N . PHE A 1 112 ? -21.002 -5.996 -37.452 1.00 94.81 112 PHE A N 1
ATOM 889 C CA . PHE A 1 112 ? -21.778 -4.803 -37.142 1.00 94.81 112 PHE A CA 1
ATOM 890 C C . PHE A 1 112 ? -22.096 -4.100 -38.467 1.00 94.81 112 PHE A C 1
ATOM 892 O O . PHE A 1 112 ? -21.188 -3.667 -39.180 1.00 94.81 112 PHE A O 1
ATOM 899 N N . GLU A 1 113 ? -23.383 -4.068 -38.826 1.00 94.19 113 GLU A N 1
ATOM 900 C CA . GLU A 1 113 ? -23.891 -3.556 -40.105 1.00 94.19 113 GLU A CA 1
ATOM 901 C C . GLU A 1 113 ? -23.232 -4.214 -41.338 1.00 94.19 113 GLU A C 1
ATOM 903 O O . GLU A 1 113 ? -22.832 -5.383 -41.288 1.00 94.19 113 GLU A O 1
ATOM 908 N N . GLY A 1 114 ? -23.238 -3.535 -42.492 1.00 93.25 114 GLY A N 1
ATOM 909 C CA . GLY A 1 114 ? -22.738 -4.070 -43.766 1.00 93.25 114 GLY A CA 1
ATOM 910 C C . GLY A 1 114 ? -23.819 -4.627 -44.698 1.00 93.25 114 GLY A C 1
ATOM 911 O O . GLY A 1 114 ? -23.506 -5.403 -45.596 1.00 93.25 114 GLY A O 1
ATOM 912 N N . ALA A 1 115 ? -25.085 -4.225 -44.528 1.00 93.19 115 ALA A N 1
ATOM 913 C CA . ALA A 1 115 ? -26.204 -4.660 -45.374 1.00 93.19 115 ALA A CA 1
ATOM 914 C C . ALA A 1 115 ? -25.960 -4.427 -46.883 1.00 93.19 115 ALA A C 1
ATOM 916 O O . ALA A 1 115 ? -26.329 -5.262 -47.714 1.00 93.19 115 ALA A O 1
ATOM 917 N N . GLY A 1 116 ? -25.284 -3.325 -47.235 1.00 93.56 116 GLY A N 1
ATOM 918 C CA . GLY A 1 116 ? -24.886 -3.004 -48.614 1.00 93.56 116 GLY A CA 1
ATOM 919 C C . GLY A 1 116 ? -23.873 -3.980 -49.230 1.00 93.56 116 GLY A C 1
ATOM 920 O O . GLY A 1 116 ? -23.754 -4.042 -50.448 1.00 93.56 116 GLY A O 1
ATOM 921 N N . ASN A 1 117 ? -23.203 -4.782 -48.400 1.00 94.62 117 ASN A N 1
ATOM 922 C CA . ASN A 1 117 ? -22.233 -5.812 -48.776 1.00 94.62 117 ASN A CA 1
ATOM 923 C C . ASN A 1 117 ? -22.784 -7.232 -48.576 1.00 94.62 117 ASN A C 1
ATOM 925 O O . ASN A 1 117 ? -22.035 -8.206 -48.577 1.00 94.62 117 ASN A O 1
ATOM 929 N N . SER A 1 118 ? -24.100 -7.383 -48.405 1.00 94.56 118 SER A N 1
ATOM 930 C CA . SER A 1 118 ? -24.735 -8.693 -48.203 1.00 94.56 118 SER A CA 1
ATOM 931 C C . SER A 1 118 ? -24.403 -9.707 -49.307 1.00 94.56 118 SER A C 1
ATOM 933 O O . SER A 1 118 ? -24.215 -10.885 -49.008 1.00 94.56 118 SER A O 1
ATOM 935 N N . GLY A 1 119 ? -24.228 -9.250 -50.553 1.00 94.62 119 GLY A N 1
ATOM 936 C CA . GLY A 1 119 ? -23.852 -10.089 -51.698 1.00 94.62 119 GLY A CA 1
ATOM 937 C C . GLY A 1 119 ? -22.456 -10.726 -51.626 1.00 94.62 119 GLY A C 1
ATOM 938 O O . GLY A 1 119 ? -22.193 -11.677 -52.358 1.00 94.62 119 GLY A O 1
ATOM 939 N N . ASP A 1 120 ? -21.578 -10.258 -50.735 1.00 96.25 120 ASP A N 1
ATOM 940 C CA . ASP A 1 120 ? -20.233 -10.816 -50.544 1.00 96.25 120 ASP A CA 1
ATOM 941 C C . ASP A 1 120 ? -20.265 -12.125 -49.726 1.00 96.25 120 ASP A C 1
ATOM 943 O O . ASP A 1 120 ? -19.452 -13.039 -49.904 1.00 96.25 120 ASP A O 1
ATOM 947 N N . TRP A 1 121 ? -21.237 -12.245 -48.819 1.00 96.56 121 TRP A N 1
ATOM 948 C CA . TRP A 1 121 ? -21.275 -13.293 -47.801 1.00 96.56 121 TRP A CA 1
ATOM 949 C C . TRP A 1 121 ? -21.518 -14.718 -48.309 1.00 96.56 121 TRP A C 1
ATOM 951 O O . TRP A 1 121 ? -20.918 -15.629 -47.732 1.00 96.56 121 TRP A O 1
ATOM 961 N N . PRO A 1 122 ? -22.283 -14.975 -49.389 1.00 97.44 122 PRO A N 1
ATOM 962 C CA . PRO A 1 122 ? -22.363 -16.311 -49.978 1.00 97.44 122 PRO A CA 1
ATOM 963 C C . PRO A 1 122 ? -20.987 -16.878 -50.346 1.00 97.44 122 PRO A C 1
ATOM 965 O O . PRO A 1 122 ? -20.692 -18.037 -50.041 1.00 97.44 122 PRO A O 1
ATOM 968 N N . HIS A 1 123 ? -20.115 -16.053 -50.939 1.00 98.00 123 HIS A N 1
ATOM 969 C CA . HIS A 1 123 ? -18.756 -16.462 -51.290 1.00 98.00 123 HIS A CA 1
ATOM 970 C C . HIS A 1 123 ? -17.876 -16.632 -50.046 1.00 98.00 123 HIS A C 1
ATOM 972 O O . HIS A 1 123 ? -17.232 -17.670 -49.891 1.00 98.00 123 HIS A O 1
ATOM 978 N N . ILE A 1 124 ? -17.896 -15.669 -49.116 1.00 98.38 124 ILE A N 1
ATOM 979 C CA . ILE A 1 124 ? -17.122 -15.741 -47.864 1.00 98.38 124 ILE A CA 1
ATOM 980 C C . ILE A 1 124 ? -17.478 -17.009 -47.073 1.00 98.38 124 ILE A C 1
ATOM 982 O O . ILE A 1 124 ? -16.585 -17.731 -46.620 1.00 98.38 124 ILE A O 1
ATOM 986 N N . LYS A 1 125 ? -18.769 -17.331 -46.942 1.00 97.81 125 LYS A N 1
ATOM 987 C CA . LYS A 1 125 ? -19.239 -18.545 -46.259 1.00 97.81 125 LYS A CA 1
ATOM 988 C C . LYS A 1 125 ? -18.791 -19.813 -46.968 1.00 97.81 125 LYS A C 1
ATOM 990 O O . LYS A 1 125 ? -18.306 -20.725 -46.303 1.00 97.81 125 LYS A O 1
ATOM 995 N N . ALA A 1 126 ? -18.916 -19.877 -48.295 1.00 97.75 126 ALA A N 1
ATOM 996 C CA . ALA A 1 126 ? -18.457 -21.029 -49.070 1.00 97.75 126 ALA A CA 1
ATOM 997 C C . ALA A 1 126 ? -16.943 -21.263 -48.907 1.00 97.75 126 ALA A C 1
ATOM 999 O O . ALA A 1 126 ? -16.509 -22.404 -48.760 1.00 97.75 126 ALA A O 1
ATOM 1000 N N . SER A 1 127 ? -16.156 -20.186 -48.862 1.00 98.38 127 SER A N 1
ATOM 1001 C CA . SER A 1 127 ? -14.692 -20.229 -48.744 1.00 98.38 127 SER A CA 1
ATOM 1002 C C . SER A 1 127 ? -14.186 -20.535 -47.329 1.00 98.38 127 SER A C 1
ATOM 1004 O O . SER A 1 127 ? -13.070 -21.028 -47.160 1.00 98.38 127 SER A O 1
ATOM 1006 N N . THR A 1 128 ? -14.971 -20.242 -46.292 1.00 98.38 128 THR A N 1
ATOM 1007 C CA . THR A 1 128 ? -14.525 -20.361 -44.891 1.00 98.38 128 THR A CA 1
ATOM 1008 C C . THR A 1 128 ? -15.203 -21.494 -44.128 1.00 98.38 128 THR A C 1
ATOM 1010 O O . THR A 1 128 ? -14.574 -22.092 -43.248 1.00 98.38 128 THR A O 1
ATOM 1013 N N . GLY A 1 129 ? -16.449 -21.819 -44.482 1.00 97.81 129 GLY A N 1
ATOM 1014 C CA . GLY A 1 129 ? -17.311 -22.760 -43.771 1.00 97.81 129 GLY A CA 1
ATOM 1015 C C . GLY A 1 129 ? -17.961 -22.186 -42.507 1.00 97.81 129 GLY A C 1
ATOM 1016 O O . GLY A 1 129 ? -18.438 -22.968 -41.683 1.00 97.81 129 GLY A O 1
ATOM 1017 N N . CYS A 1 130 ? -17.961 -20.860 -42.320 1.00 98.19 130 CYS A N 1
ATOM 1018 C CA . CYS A 1 130 ? -18.479 -20.234 -41.104 1.00 98.19 130 CYS A CA 1
ATOM 1019 C C . CYS A 1 130 ? -20.000 -20.366 -40.930 1.00 98.19 130 CYS A C 1
ATOM 1021 O O . CYS A 1 130 ? -20.752 -20.560 -41.888 1.00 98.19 130 CYS A O 1
ATOM 1023 N N . PHE A 1 131 ? -20.431 -20.273 -39.670 1.00 98.06 131 PHE A N 1
ATOM 1024 C CA . PHE A 1 131 ? -21.814 -20.012 -39.288 1.00 98.06 131 PHE A CA 1
ATOM 1025 C C . PHE A 1 131 ? -21.979 -18.498 -39.175 1.00 98.06 131 PHE A C 1
ATOM 1027 O O . PHE A 1 131 ? -21.313 -17.878 -38.347 1.00 98.06 131 PHE A O 1
ATOM 1034 N N . PHE A 1 132 ? -22.819 -17.894 -40.009 1.00 98.31 132 PHE A N 1
ATOM 1035 C CA . PHE A 1 132 ? -22.862 -16.440 -40.146 1.00 98.31 132 PHE A CA 1
ATOM 1036 C C . PHE A 1 132 ? -24.126 -15.811 -39.546 1.00 98.31 132 PHE A C 1
ATOM 1038 O O . PHE A 1 132 ? -25.238 -16.098 -39.996 1.00 98.31 132 PHE A O 1
ATOM 1045 N N . ILE A 1 133 ? -23.944 -14.926 -38.558 1.00 98.00 133 ILE A N 1
ATOM 1046 C CA . ILE A 1 133 ? -25.011 -14.159 -37.892 1.00 98.00 133 ILE A CA 1
ATOM 1047 C C . ILE A 1 133 ? -24.694 -12.650 -37.995 1.00 98.00 133 ILE A C 1
ATOM 1049 O O . ILE A 1 133 ? -24.020 -12.114 -37.116 1.00 98.00 133 ILE A O 1
ATOM 1053 N N . PRO A 1 134 ? -25.127 -11.940 -39.054 1.00 97.38 134 PRO A N 1
ATOM 1054 C CA . PRO A 1 134 ? -24.895 -10.498 -39.189 1.00 97.38 134 PRO A CA 1
ATOM 1055 C C . PRO A 1 134 ? -25.781 -9.643 -38.279 1.00 97.38 134 PRO A C 1
ATOM 1057 O O . PRO A 1 134 ? -26.930 -10.004 -38.014 1.00 97.38 134 PRO A O 1
ATOM 1060 N N . SER A 1 135 ? -25.283 -8.453 -37.917 1.00 95.62 135 SER A N 1
ATOM 1061 C CA . SER A 1 135 ? -26.089 -7.346 -37.382 1.00 95.62 135 SER A CA 1
ATOM 1062 C C . SER A 1 135 ? -26.487 -6.358 -38.474 1.00 95.62 135 SER A C 1
ATOM 1064 O O . SER A 1 135 ? -26.016 -5.223 -38.490 1.00 95.62 135 SER A O 1
ATOM 1066 N N . TRP A 1 136 ? -27.351 -6.765 -39.401 1.00 95.00 136 TRP A N 1
ATOM 1067 C CA . TRP A 1 136 ? -27.902 -5.868 -40.429 1.00 95.00 136 TRP A CA 1
ATOM 1068 C C . TRP A 1 136 ? -29.167 -5.171 -39.933 1.00 95.00 136 TRP A C 1
ATOM 1070 O O . TRP A 1 136 ? -30.235 -5.288 -40.534 1.00 95.00 136 TRP A O 1
ATOM 1080 N N . THR A 1 137 ? -29.049 -4.461 -38.814 1.00 92.38 137 THR A N 1
ATOM 1081 C CA . THR A 1 137 ? -30.169 -3.789 -38.143 1.00 92.38 137 THR A CA 1
ATOM 1082 C C . THR A 1 137 ? -30.846 -2.791 -39.073 1.00 92.38 137 THR A C 1
ATOM 1084 O O . THR A 1 137 ? -32.071 -2.792 -39.182 1.00 92.38 137 THR A O 1
ATOM 1087 N N . SER A 1 138 ? -30.056 -2.034 -39.843 1.00 91.31 138 SER A N 1
ATOM 1088 C CA . SER A 1 138 ? -30.541 -1.101 -40.872 1.00 91.31 138 SER A CA 1
ATOM 1089 C C . SER A 1 138 ? -31.446 -1.733 -41.944 1.00 91.31 138 SER A C 1
ATOM 1091 O O . SER A 1 138 ? -32.274 -1.042 -42.536 1.00 91.31 138 SER A O 1
ATOM 1093 N N . MET A 1 139 ? -31.330 -3.044 -42.190 1.00 92.19 139 MET A N 1
ATOM 1094 C CA . MET A 1 139 ? -32.176 -3.787 -43.134 1.00 92.19 139 MET A CA 1
ATOM 1095 C C . MET A 1 139 ? -33.550 -4.141 -42.534 1.00 92.19 139 MET A C 1
ATOM 1097 O O . MET A 1 139 ? -34.533 -4.314 -43.265 1.00 92.19 139 MET A O 1
ATOM 1101 N N . GLY A 1 140 ? -33.621 -4.246 -41.206 1.00 93.19 140 GLY A N 1
ATOM 1102 C CA . GLY A 1 140 ? -34.813 -4.600 -40.446 1.00 93.19 140 GLY A CA 1
ATOM 1103 C C . GLY A 1 140 ? -35.359 -6.017 -40.711 1.00 93.19 140 GLY A C 1
ATOM 1104 O O . GLY A 1 140 ? -34.940 -6.713 -41.645 1.00 93.19 140 GLY A O 1
ATOM 1105 N N . PRO A 1 141 ? -36.380 -6.448 -39.943 1.00 94.50 141 PRO A N 1
ATOM 1106 C CA . PRO A 1 141 ? -36.997 -7.767 -40.109 1.00 94.50 141 PRO A CA 1
ATOM 1107 C C . PRO A 1 141 ? -37.654 -7.988 -41.480 1.00 94.50 141 PRO A C 1
ATOM 1109 O O . PRO A 1 141 ? -37.782 -9.116 -41.952 1.00 94.50 141 PRO A O 1
ATOM 1112 N N . ALA A 1 142 ? -38.132 -6.932 -42.141 1.00 94.19 142 ALA A N 1
ATOM 1113 C CA . ALA A 1 142 ? -38.718 -7.057 -43.474 1.00 94.19 142 ALA A CA 1
ATOM 1114 C C . ALA A 1 142 ? -37.643 -7.333 -44.533 1.00 94.19 142 ALA A C 1
ATOM 1116 O O . ALA A 1 142 ? -37.810 -8.240 -45.346 1.00 94.19 142 ALA A O 1
ATOM 1117 N N . GLY A 1 143 ? -36.531 -6.591 -44.502 1.00 94.06 143 GLY A N 1
ATOM 1118 C CA . GLY A 1 143 ? -35.468 -6.736 -45.487 1.00 94.06 143 GLY A CA 1
ATOM 1119 C C . GLY A 1 143 ? -34.666 -8.026 -45.314 1.00 94.06 143 GLY A C 1
ATOM 1120 O O . GLY A 1 143 ? -34.338 -8.655 -46.320 1.00 94.06 143 GLY A O 1
ATOM 1121 N N . ILE A 1 144 ? -34.439 -8.487 -44.074 1.00 94.94 144 ILE A N 1
ATOM 1122 C CA . ILE A 1 144 ? -33.654 -9.710 -43.817 1.00 94.94 144 ILE A CA 1
ATOM 1123 C C . ILE A 1 144 ? -34.266 -10.956 -44.478 1.00 94.94 144 ILE A C 1
ATOM 1125 O O . ILE A 1 144 ? -33.544 -11.878 -44.857 1.00 94.94 144 ILE A O 1
ATOM 1129 N N . ARG A 1 145 ? -35.592 -10.964 -44.703 1.00 94.81 145 ARG A N 1
ATOM 1130 C CA . ARG A 1 145 ? -36.307 -12.042 -45.411 1.00 94.81 145 ARG A CA 1
ATOM 1131 C C . ARG A 1 145 ? -35.779 -12.270 -46.831 1.00 94.81 145 ARG A C 1
ATOM 1133 O O . ARG A 1 145 ? -35.816 -13.397 -47.316 1.00 94.81 145 ARG A O 1
ATOM 1140 N N . ASN A 1 146 ? -35.250 -11.228 -47.471 1.00 94.06 146 ASN A N 1
ATOM 1141 C CA . ASN A 1 146 ? -34.747 -11.291 -48.844 1.00 94.06 146 ASN A CA 1
ATOM 1142 C C . ASN A 1 146 ? -33.366 -11.954 -48.957 1.00 94.06 146 ASN A C 1
ATOM 1144 O O . ASN A 1 146 ? -32.971 -12.337 -50.052 1.00 94.06 146 ASN A O 1
ATOM 1148 N N . VAL A 1 147 ? -32.650 -12.105 -47.840 1.00 94.69 147 VAL A N 1
ATOM 1149 C CA . VAL A 1 147 ? -31.270 -12.624 -47.783 1.00 94.69 147 VAL A CA 1
ATOM 1150 C C . VAL A 1 147 ? -31.150 -13.850 -46.873 1.00 94.69 147 VAL A C 1
ATOM 1152 O O . VAL A 1 147 ? -30.055 -14.251 -46.485 1.00 94.69 147 VAL A O 1
ATOM 1155 N N . LEU A 1 148 ? -32.276 -14.493 -46.530 1.00 94.69 148 LEU A N 1
ATOM 1156 C CA . LEU A 1 148 ? -32.285 -15.647 -45.625 1.00 94.69 148 LEU A CA 1
ATOM 1157 C C . LEU A 1 148 ? -31.411 -16.796 -46.120 1.00 94.69 148 LEU A C 1
ATOM 1159 O O . LEU A 1 148 ? -30.866 -17.516 -45.294 1.00 94.69 148 LEU A O 1
ATOM 1163 N N . ASN A 1 149 ? -31.260 -16.991 -47.429 1.00 93.81 149 ASN A N 1
ATOM 1164 C CA . ASN A 1 149 ? -30.417 -18.064 -47.965 1.00 93.81 149 ASN A CA 1
ATOM 1165 C C . ASN A 1 149 ? -28.919 -17.818 -47.730 1.00 93.81 149 ASN A C 1
ATOM 1167 O O . ASN A 1 149 ? -28.145 -18.774 -47.667 1.00 93.81 149 ASN A O 1
ATOM 1171 N N . ASP A 1 150 ? -28.530 -16.562 -47.521 1.00 94.81 150 ASP A N 1
ATOM 1172 C CA . ASP A 1 150 ? -27.134 -16.140 -47.446 1.00 94.81 150 ASP A CA 1
ATOM 1173 C C . ASP A 1 150 ? -26.619 -16.109 -45.998 1.00 94.81 150 ASP A C 1
ATOM 1175 O O . ASP A 1 150 ? -25.419 -16.205 -45.750 1.00 94.81 150 ASP A O 1
ATOM 1179 N N . ILE A 1 151 ? -27.514 -16.086 -45.009 1.00 97.06 151 ILE A N 1
ATOM 1180 C CA . ILE A 1 151 ? -27.194 -15.999 -43.573 1.00 97.06 151 ILE A CA 1
ATOM 1181 C C . ILE A 1 151 ? -27.615 -17.269 -42.824 1.00 97.06 151 ILE A C 1
ATOM 1183 O O . ILE A 1 151 ? -28.459 -18.030 -43.294 1.00 97.06 151 ILE A O 1
ATOM 1187 N N . ASP A 1 152 ? -27.043 -17.530 -41.650 1.00 97.69 152 ASP A N 1
ATOM 1188 C CA . ASP A 1 152 ? -27.420 -18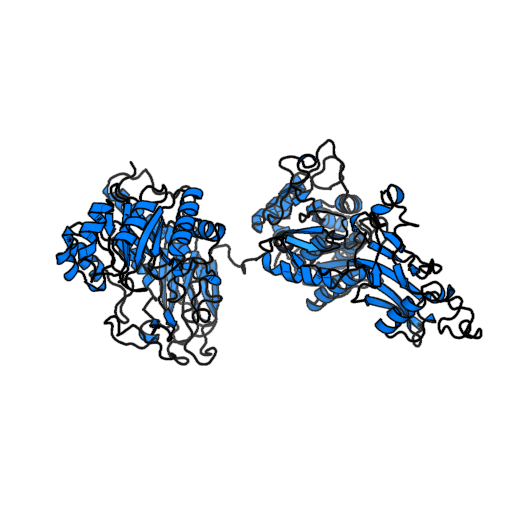.679 -40.808 1.00 97.69 152 ASP A CA 1
ATOM 1189 C C . ASP A 1 152 ? -28.223 -18.280 -39.565 1.00 97.69 152 ASP A C 1
ATOM 1191 O O . ASP A 1 152 ? -28.839 -19.140 -38.946 1.00 97.69 152 ASP A O 1
ATOM 1195 N N . GLY A 1 153 ? -28.269 -16.989 -39.247 1.00 97.00 153 GLY A N 1
ATOM 1196 C CA . GLY A 1 153 ? -29.079 -16.353 -38.209 1.00 97.00 153 GLY A CA 1
ATOM 1197 C C . GLY A 1 153 ? -29.038 -14.837 -38.388 1.00 97.00 153 GLY A C 1
ATOM 1198 O O . GLY A 1 153 ? -28.478 -14.366 -39.374 1.00 97.00 153 GLY A O 1
ATOM 1199 N N . ALA A 1 154 ? -29.586 -14.072 -37.448 1.00 97.19 154 ALA A N 1
ATOM 1200 C CA . ALA A 1 154 ? -29.329 -12.631 -37.386 1.00 97.19 154 ALA A CA 1
ATOM 1201 C C . ALA A 1 154 ? -29.221 -12.130 -35.947 1.00 97.19 154 ALA A C 1
ATOM 1203 O O . ALA A 1 154 ? -29.694 -12.759 -34.997 1.00 97.19 154 ALA A O 1
ATOM 1204 N N . PHE A 1 155 ? -28.581 -10.980 -35.828 1.00 95.25 155 PHE A N 1
ATOM 1205 C CA . PHE A 1 155 ? -28.428 -10.184 -34.628 1.00 95.25 155 PHE A CA 1
ATOM 1206 C C . PHE A 1 155 ? -29.046 -8.812 -34.912 1.00 95.25 155 PHE A C 1
ATOM 1208 O O . PHE A 1 155 ? -28.966 -8.324 -36.036 1.00 95.25 155 PHE A O 1
ATOM 1215 N N . SER A 1 156 ? -29.699 -8.205 -33.928 1.00 91.88 156 SER A N 1
ATOM 1216 C CA . SER A 1 156 ? -30.114 -6.803 -34.025 1.00 91.88 156 SER A CA 1
ATOM 1217 C C . SER A 1 156 ? -29.299 -5.976 -33.044 1.00 91.88 156 SER A C 1
ATOM 1219 O O . SER A 1 156 ? -28.990 -6.454 -31.959 1.00 91.88 156 SER A O 1
ATOM 1221 N N . TRP A 1 157 ? -28.997 -4.734 -33.403 1.00 91.56 157 TRP A N 1
ATOM 1222 C CA . TRP A 1 157 ? -28.402 -3.738 -32.513 1.00 91.56 157 TRP A CA 1
ATOM 1223 C C . TRP A 1 157 ? -29.456 -2.925 -31.738 1.00 91.56 157 TRP A C 1
ATOM 1225 O O . TRP A 1 157 ? -29.115 -2.035 -30.960 1.00 91.56 157 TRP A O 1
ATOM 1235 N N . ASP A 1 158 ? -30.745 -3.233 -31.919 1.00 89.94 158 ASP A N 1
ATOM 1236 C CA . ASP A 1 158 ? -31.870 -2.582 -31.240 1.00 89.94 158 ASP A CA 1
ATOM 1237 C C . ASP A 1 158 ? -31.950 -3.002 -29.756 1.00 89.94 158 ASP A C 1
ATOM 1239 O O . ASP A 1 158 ? -32.823 -3.775 -29.359 1.00 89.94 158 ASP A O 1
ATOM 1243 N N . ALA A 1 159 ? -31.021 -2.533 -28.917 1.00 91.75 159 ALA A N 1
ATOM 1244 C CA . ALA A 1 159 ? -31.011 -2.848 -27.481 1.00 91.75 159 ALA A CA 1
ATOM 1245 C C . ALA A 1 159 ? -31.674 -1.792 -26.593 1.00 91.75 159 ALA A C 1
ATOM 1247 O O . ALA A 1 159 ? -31.938 -2.073 -25.424 1.00 91.75 159 ALA A O 1
ATOM 1248 N N . TRP A 1 160 ? -31.923 -0.597 -27.126 1.00 92.50 160 TRP A N 1
ATOM 1249 C CA . TRP A 1 160 ? -32.502 0.530 -26.400 1.00 92.50 160 TRP A CA 1
ATOM 1250 C C . TRP A 1 160 ? -33.904 0.847 -26.924 1.00 92.50 160 TRP A C 1
ATOM 1252 O O . TRP A 1 160 ? -34.180 0.633 -28.109 1.00 92.50 160 TRP A O 1
ATOM 1262 N N . PRO A 1 161 ? -34.808 1.349 -26.068 1.00 90.69 161 PRO A N 1
ATOM 1263 C CA . PRO A 1 161 ? -36.159 1.684 -26.488 1.00 90.69 161 PRO A CA 1
ATOM 1264 C C . PRO A 1 161 ? -36.178 2.869 -27.457 1.00 90.69 161 PRO A C 1
ATOM 1266 O O . PRO A 1 161 ? -35.277 3.706 -27.484 1.00 90.69 161 PRO A O 1
ATOM 1269 N N . VAL A 1 162 ? -37.263 2.955 -28.224 1.00 87.94 162 VAL A N 1
ATOM 1270 C CA . VAL A 1 162 ? -37.563 4.126 -29.049 1.00 87.94 162 VAL A CA 1
ATOM 1271 C C . VAL A 1 162 ? -38.268 5.168 -28.188 1.00 87.94 162 VAL A C 1
ATOM 1273 O O . VAL A 1 162 ? -39.311 4.882 -27.595 1.00 87.94 162 VAL A O 1
ATOM 1276 N N . GLY A 1 163 ? -37.753 6.396 -28.166 1.00 88.81 163 GLY A N 1
ATOM 1277 C CA . GLY A 1 163 ? -38.393 7.474 -27.412 1.00 88.81 163 GLY A CA 1
ATOM 1278 C C . GLY A 1 163 ? -38.125 7.385 -25.906 1.00 88.81 163 GLY A C 1
ATOM 1279 O O . GLY A 1 163 ? -37.081 6.907 -25.471 1.00 88.81 163 GLY A O 1
ATOM 1280 N N . ALA A 1 164 ? -39.085 7.860 -25.115 1.00 88.44 164 ALA A N 1
ATOM 1281 C CA . ALA A 1 164 ? -39.077 7.778 -23.654 1.00 88.44 164 ALA A CA 1
ATOM 1282 C C . ALA A 1 164 ? -39.830 6.548 -23.119 1.00 88.44 164 ALA A C 1
ATOM 1284 O O . ALA A 1 164 ? -40.083 6.463 -21.923 1.00 88.44 164 ALA A O 1
ATOM 1285 N N . GLU A 1 165 ? -40.203 5.599 -23.977 1.00 88.81 165 GLU A N 1
ATOM 1286 C CA . GLU A 1 165 ? -40.959 4.399 -23.604 1.00 88.81 165 GLU A CA 1
ATOM 1287 C C . GLU A 1 165 ? -40.053 3.299 -23.031 1.00 88.81 165 GLU A C 1
ATOM 1289 O O . GLU A 1 165 ? -38.835 3.331 -23.199 1.00 88.81 165 GLU A O 1
ATOM 1294 N N . ASP A 1 166 ? -40.635 2.325 -22.327 1.00 89.62 166 ASP A N 1
ATOM 1295 C CA . ASP A 1 166 ? -39.893 1.146 -21.862 1.00 89.62 166 ASP A CA 1
ATOM 1296 C C . ASP A 1 166 ? -39.567 0.209 -23.034 1.00 89.62 166 ASP A C 1
ATOM 1298 O O . ASP A 1 166 ? -40.327 0.104 -24.003 1.00 89.62 166 ASP A O 1
ATOM 1302 N N . MET A 1 167 ? -38.453 -0.523 -22.929 1.00 92.00 167 MET A N 1
ATOM 1303 C CA . MET A 1 167 ? -38.048 -1.491 -23.949 1.00 92.00 167 MET A CA 1
ATOM 1304 C C . MET A 1 167 ? -39.051 -2.641 -24.041 1.00 92.00 167 MET A C 1
ATOM 1306 O O . MET A 1 167 ? -39.398 -3.268 -23.039 1.00 92.00 167 MET A O 1
ATOM 1310 N N . LYS A 1 168 ? -39.495 -2.948 -25.261 1.00 91.69 168 LYS A N 1
ATOM 1311 C CA . LYS A 1 168 ? -40.475 -4.003 -25.556 1.00 91.69 168 LYS A CA 1
ATOM 1312 C C . LYS A 1 168 ? -39.823 -5.134 -26.339 1.00 91.69 168 LYS A C 1
ATOM 1314 O O . LYS A 1 168 ? -38.890 -4.913 -27.099 1.00 91.69 168 LYS A O 1
ATOM 1319 N N . VAL A 1 169 ? -40.416 -6.321 -26.242 1.00 94.00 169 VAL A N 1
ATOM 1320 C CA . VAL A 1 169 ? -40.001 -7.514 -27.002 1.00 94.00 169 VAL A CA 1
ATOM 1321 C C . VAL A 1 169 ? -40.496 -7.545 -28.452 1.00 94.00 169 VAL A C 1
ATOM 1323 O O . VAL A 1 169 ? -40.221 -8.487 -29.186 1.00 94.00 169 VAL A O 1
ATOM 1326 N N . SER A 1 170 ? -41.270 -6.550 -28.893 1.00 93.44 170 SER A N 1
ATOM 1327 C CA . SER A 1 170 ? -41.908 -6.573 -30.216 1.00 93.44 170 SER A CA 1
ATOM 1328 C C . SER A 1 170 ? -40.904 -6.590 -31.370 1.00 93.44 170 SER A C 1
ATOM 1330 O O . SER A 1 170 ? -41.165 -7.250 -32.372 1.00 93.44 170 SER A O 1
ATOM 1332 N N . SER A 1 171 ? -39.766 -5.896 -31.230 1.00 92.06 171 SER A N 1
ATOM 1333 C CA . SER A 1 171 ? -38.697 -5.947 -32.239 1.00 92.06 171 SER A CA 1
ATOM 1334 C C . SER A 1 171 ? -38.067 -7.340 -32.287 1.00 92.06 171 SER A C 1
ATOM 1336 O O . SER A 1 171 ? -37.960 -7.927 -33.362 1.00 92.06 171 SER A O 1
ATOM 1338 N N . ASP A 1 172 ? -37.752 -7.921 -31.123 1.00 95.44 172 ASP A N 1
ATOM 1339 C CA . ASP A 1 172 ? -37.175 -9.267 -31.024 1.00 95.44 172 ASP A CA 1
ATOM 1340 C C . ASP A 1 172 ? -38.078 -10.318 -31.677 1.00 95.44 172 ASP A C 1
ATOM 1342 O O . ASP A 1 172 ? -37.624 -11.112 -32.497 1.00 95.44 172 ASP A O 1
ATOM 1346 N N . LEU A 1 173 ? -39.380 -10.281 -31.376 1.00 95.62 173 LEU A N 1
ATOM 1347 C CA . LEU A 1 173 ? -40.364 -11.192 -31.962 1.00 95.62 173 LEU A CA 1
ATOM 1348 C C . LEU A 1 173 ? -40.459 -11.030 -33.483 1.00 95.62 173 LEU A C 1
ATOM 1350 O O . LEU A 1 173 ? -40.526 -12.031 -34.194 1.00 95.62 173 LEU A O 1
ATOM 1354 N N . ALA A 1 174 ? -40.412 -9.796 -33.994 1.00 96.06 174 ALA A N 1
ATOM 1355 C CA . ALA A 1 174 ? -40.421 -9.542 -35.432 1.00 96.06 174 ALA A CA 1
ATOM 1356 C C . ALA A 1 174 ? -39.164 -10.100 -36.124 1.00 96.06 174 ALA A C 1
ATOM 1358 O O . ALA A 1 174 ? -39.267 -10.678 -37.209 1.00 96.06 174 ALA A O 1
ATOM 1359 N N . TRP A 1 175 ? -37.989 -9.968 -35.498 1.00 96.12 175 TRP A N 1
ATOM 1360 C CA . TRP A 1 175 ? -36.743 -10.573 -35.977 1.00 96.12 175 TRP A CA 1
ATOM 1361 C C . TRP A 1 175 ? -36.803 -12.104 -35.949 1.00 96.12 175 TRP A C 1
ATOM 1363 O O . TRP A 1 175 ? -36.490 -12.745 -36.953 1.00 96.12 175 TRP A O 1
ATOM 1373 N N . MET A 1 176 ? -37.256 -12.697 -34.843 1.00 95.12 176 MET A N 1
ATOM 1374 C CA . MET A 1 176 ? -37.420 -14.149 -34.706 1.00 95.12 176 MET A CA 1
ATOM 1375 C C . MET A 1 176 ? -38.393 -14.719 -35.749 1.00 95.12 176 MET A C 1
ATOM 1377 O O . MET A 1 176 ? -38.111 -15.756 -36.351 1.00 95.12 176 MET A O 1
ATOM 1381 N N . GLU A 1 177 ? -39.507 -14.029 -36.009 1.00 95.81 177 GLU A N 1
ATOM 1382 C CA . GLU A 1 177 ? -40.469 -14.400 -37.050 1.00 95.81 177 GLU A CA 1
ATOM 1383 C C . GLU A 1 177 ? -39.846 -14.307 -38.449 1.00 95.81 177 GLU A C 1
ATOM 1385 O O . GLU A 1 177 ? -39.957 -15.237 -39.251 1.00 95.81 177 GLU A O 1
ATOM 1390 N N . ALA A 1 178 ? -39.145 -13.210 -38.749 1.00 96.50 178 ALA A N 1
ATOM 1391 C CA . ALA A 1 178 ? -38.487 -13.016 -40.037 1.00 96.50 178 ALA A CA 1
ATOM 1392 C C . ALA A 1 178 ? -37.435 -14.093 -40.335 1.00 96.50 178 ALA A C 1
ATOM 1394 O O . ALA A 1 178 ? -37.302 -14.523 -41.481 1.00 96.50 178 ALA A O 1
ATOM 1395 N N . LEU A 1 179 ? -36.733 -14.570 -39.307 1.00 96.31 179 LEU A N 1
ATOM 1396 C CA . LEU A 1 179 ? -35.682 -15.579 -39.419 1.00 96.31 179 LEU A CA 1
ATOM 1397 C C . LEU A 1 179 ? -36.187 -16.995 -39.712 1.00 96.31 179 LEU A C 1
ATOM 1399 O O . LEU A 1 179 ? -35.371 -17.870 -40.004 1.00 96.31 179 LEU A O 1
ATOM 1403 N N . SER A 1 180 ? -37.502 -17.236 -39.682 1.00 92.75 180 SER A N 1
ATOM 1404 C CA . SER A 1 180 ? -38.112 -18.508 -40.106 1.00 92.75 180 SER A CA 1
ATOM 1405 C C . SER A 1 180 ? -37.462 -19.744 -39.454 1.00 92.75 180 SER A C 1
ATOM 1407 O O . SER A 1 180 ? -37.178 -20.742 -40.116 1.00 92.75 180 SER A O 1
ATOM 1409 N N . GLY A 1 181 ? -37.182 -19.665 -38.147 1.00 90.62 181 GLY A N 1
ATOM 1410 C CA . GLY A 1 181 ? -36.573 -20.747 -37.359 1.00 90.62 181 GLY A CA 1
ATOM 1411 C C . GLY A 1 181 ? -35.038 -20.752 -37.309 1.00 90.62 181 GLY A C 1
ATOM 1412 O O . GLY A 1 181 ? -34.457 -21.602 -36.630 1.00 90.62 181 GLY A O 1
ATOM 1413 N N . LYS A 1 182 ? -34.359 -19.815 -37.984 1.00 95.44 182 LYS A N 1
ATOM 1414 C CA . LYS A 1 182 ? -32.917 -19.577 -37.797 1.00 95.44 182 LYS A CA 1
ATOM 1415 C C . LYS A 1 182 ? -32.638 -18.887 -36.449 1.00 95.44 182 LYS A C 1
ATOM 1417 O O . LYS A 1 182 ? -33.497 -18.149 -35.967 1.00 95.44 182 LYS A O 1
ATOM 1422 N N . PRO A 1 183 ? -31.470 -19.119 -35.814 1.00 95.19 183 PRO A N 1
ATOM 1423 C CA . PRO A 1 183 ? -31.137 -18.523 -34.525 1.00 95.19 183 PRO A CA 1
ATOM 1424 C C . PRO A 1 183 ? -31.128 -16.993 -34.572 1.00 95.19 183 PRO A C 1
ATOM 1426 O O . PRO A 1 183 ? -30.507 -16.384 -35.444 1.00 95.19 183 PRO A O 1
ATOM 1429 N N . TYR A 1 184 ? -31.784 -16.400 -33.579 1.00 96.00 184 TYR A N 1
ATOM 1430 C CA . TYR A 1 184 ? -31.709 -14.981 -33.271 1.00 96.00 184 TYR A CA 1
ATOM 1431 C C . TYR A 1 184 ? -30.737 -14.773 -32.108 1.00 96.00 184 TYR A C 1
ATOM 1433 O O . TYR A 1 184 ? -30.885 -15.407 -31.061 1.00 96.00 184 TYR A O 1
ATOM 1441 N N . MET A 1 185 ? -29.740 -13.911 -32.294 1.00 97.06 185 MET A N 1
ATOM 1442 C CA . MET A 1 185 ? -28.902 -13.435 -31.198 1.00 97.06 185 MET A CA 1
ATOM 1443 C C . MET A 1 185 ? -29.551 -12.178 -30.626 1.00 97.06 185 MET A C 1
ATOM 1445 O O . MET A 1 185 ? -29.691 -11.183 -31.329 1.00 97.06 185 MET A O 1
ATOM 1449 N N . MET A 1 186 ? -30.010 -12.238 -29.380 1.00 96.81 186 MET A N 1
ATOM 1450 C CA . MET A 1 186 ? -30.761 -11.145 -28.762 1.00 96.81 186 MET A CA 1
ATOM 1451 C C . MET A 1 186 ? -29.805 -10.118 -28.138 1.00 96.81 186 MET A C 1
ATOM 1453 O O . MET A 1 186 ? -28.923 -10.513 -27.366 1.00 96.81 186 MET A O 1
ATOM 1457 N N . PRO A 1 187 ? -29.965 -8.812 -28.423 1.00 96.88 187 PRO A N 1
ATOM 1458 C CA . PRO A 1 187 ? -29.110 -7.783 -27.852 1.00 96.88 187 PRO A CA 1
ATOM 1459 C C . PRO A 1 187 ? -29.530 -7.393 -26.433 1.00 96.88 187 PRO A C 1
ATOM 1461 O O . PRO A 1 187 ? -30.722 -7.267 -26.128 1.00 96.88 187 PRO A O 1
ATOM 1464 N N . VAL A 1 188 ? -28.544 -7.123 -25.582 1.00 96.44 188 VAL A N 1
ATOM 1465 C CA . VAL A 1 188 ? -28.718 -6.525 -24.252 1.00 96.44 188 VAL A CA 1
ATOM 1466 C C . VAL A 1 188 ? -27.741 -5.366 -24.115 1.00 96.44 188 VAL A C 1
ATOM 1468 O O . VAL A 1 188 ? -26.572 -5.511 -24.452 1.00 96.44 188 VAL A O 1
ATOM 1471 N N . ALA A 1 189 ? -28.179 -4.226 -23.594 1.00 92.38 189 ALA A N 1
ATOM 1472 C CA . ALA A 1 189 ? -27.285 -3.101 -23.349 1.00 92.38 189 ALA A CA 1
ATOM 1473 C C . ALA A 1 189 ? -27.572 -2.439 -21.998 1.00 92.38 189 ALA A C 1
ATOM 1475 O O . ALA A 1 189 ? -28.728 -2.441 -21.557 1.00 92.38 189 ALA A O 1
ATOM 1476 N N . PRO A 1 190 ? -26.539 -1.890 -21.331 1.00 87.38 190 PRO A N 1
ATOM 1477 C CA . PRO A 1 190 ? -26.721 -0.966 -20.221 1.00 87.38 190 PRO A CA 1
ATOM 1478 C C . PRO A 1 190 ? -27.094 0.413 -20.801 1.00 87.38 190 PRO A C 1
ATOM 1480 O O . PRO A 1 190 ? -27.766 0.509 -21.827 1.00 87.38 190 PRO A O 1
ATOM 1483 N N . TRP A 1 191 ? -26.720 1.512 -20.158 1.00 85.06 191 TRP A N 1
ATOM 1484 C CA . TRP A 1 191 ? -27.073 2.839 -20.667 1.00 85.06 191 TRP A CA 1
ATOM 1485 C C . TRP A 1 191 ? -26.140 3.306 -21.753 1.00 85.06 191 TRP A C 1
ATOM 1487 O O . TRP A 1 191 ? -24.993 2.893 -21.786 1.00 85.06 191 TRP A O 1
ATOM 1497 N N . PHE A 1 192 ? -26.621 4.241 -22.559 1.00 91.38 192 PHE A N 1
ATOM 1498 C CA . PHE A 1 192 ? -25.861 4.859 -23.626 1.00 91.38 192 PHE A CA 1
ATOM 1499 C C . PHE A 1 192 ? -25.786 6.365 -23.402 1.00 91.38 192 PHE A C 1
ATOM 1501 O O . PHE A 1 192 ? -26.819 7.034 -23.282 1.00 91.38 192 PHE A O 1
ATOM 1508 N N . TYR A 1 193 ? -24.573 6.903 -23.430 1.00 90.75 193 TYR A N 1
ATOM 1509 C CA . TYR A 1 193 ? -24.333 8.337 -23.484 1.00 90.75 193 TYR A CA 1
ATOM 1510 C C . TYR A 1 193 ? -23.069 8.619 -24.288 1.00 90.75 193 TYR A C 1
ATOM 1512 O O . TYR A 1 193 ? -22.009 8.049 -24.033 1.00 90.75 193 TYR A O 1
ATOM 1520 N N . THR A 1 194 ? -23.160 9.543 -25.235 1.00 91.56 194 THR A N 1
ATOM 1521 C CA . THR A 1 194 ? -21.992 10.026 -25.965 1.00 91.56 194 THR A CA 1
ATOM 1522 C C . THR A 1 194 ? -22.080 11.528 -26.169 1.00 91.56 194 THR A C 1
ATOM 1524 O O . THR A 1 194 ? -23.146 12.075 -26.455 1.00 91.56 194 THR A O 1
ATOM 1527 N N . ASN A 1 195 ? -20.936 12.197 -26.064 1.00 90.50 195 ASN A N 1
ATOM 1528 C CA . ASN A 1 195 ? -20.787 13.594 -26.445 1.00 90.50 195 ASN A CA 1
ATOM 1529 C C . ASN A 1 195 ? -19.390 13.816 -27.032 1.00 90.50 195 ASN A C 1
ATOM 1531 O O . ASN A 1 195 ? -18.461 14.312 -26.390 1.00 90.50 195 ASN A O 1
ATOM 1535 N N . LEU A 1 196 ? -19.244 13.378 -28.273 1.00 91.69 196 LEU A N 1
ATOM 1536 C CA . LEU A 1 196 ? -18.046 13.460 -29.088 1.00 91.69 196 LEU A CA 1
ATOM 1537 C C . LEU A 1 196 ? -18.391 14.172 -30.409 1.00 91.69 196 LEU A C 1
ATOM 1539 O O . LEU A 1 196 ? -18.533 13.531 -31.459 1.00 91.69 196 LEU A O 1
ATOM 1543 N N . PRO A 1 197 ? -18.568 15.506 -30.379 1.00 86.94 197 PRO A N 1
ATOM 1544 C CA . PRO A 1 197 ? -19.004 16.279 -31.540 1.00 86.94 197 PRO A CA 1
ATOM 1545 C C . PRO A 1 197 ? -18.037 16.176 -32.726 1.00 86.94 197 PRO A C 1
ATOM 1547 O O . PRO A 1 197 ? -18.468 16.292 -33.870 1.00 86.94 197 PRO A O 1
ATOM 1550 N N . GLN A 1 198 ? -16.757 15.879 -32.484 1.00 89.12 198 GLN A N 1
ATOM 1551 C CA . GLN A 1 198 ? -15.766 15.617 -33.532 1.00 89.12 198 GLN A CA 1
ATOM 1552 C C . GLN A 1 198 ? -16.107 14.401 -34.412 1.00 89.12 198 GLN A C 1
ATOM 1554 O O . GLN A 1 198 ? -15.639 14.321 -35.544 1.00 89.12 198 GLN A O 1
ATOM 1559 N N . TRP A 1 199 ? -16.951 13.487 -33.923 1.00 87.94 199 TRP A N 1
ATOM 1560 C CA . TRP A 1 199 ? -17.482 12.346 -34.676 1.00 87.94 199 TRP A CA 1
ATOM 1561 C C . TRP A 1 199 ? -18.985 12.471 -34.946 1.00 87.94 199 TRP A C 1
ATOM 1563 O O . TRP A 1 199 ? -19.638 11.480 -35.263 1.00 87.94 199 TRP A O 1
ATOM 1573 N N . ASN A 1 200 ? -19.544 13.681 -34.821 1.00 89.31 200 ASN A N 1
ATOM 1574 C CA . ASN A 1 200 ? -20.979 13.947 -34.943 1.00 89.31 200 ASN A CA 1
ATOM 1575 C C . ASN A 1 200 ? -21.827 13.087 -33.982 1.00 89.31 200 ASN A C 1
ATOM 1577 O O . ASN A 1 200 ? -22.931 12.656 -34.318 1.00 89.31 200 ASN A O 1
ATOM 1581 N N . LYS A 1 201 ? -21.287 12.818 -32.784 1.00 90.50 201 LYS A N 1
ATOM 1582 C CA . LYS A 1 201 ? -21.944 12.044 -31.729 1.00 90.50 201 LYS A CA 1
ATOM 1583 C C . LYS A 1 201 ? -22.299 12.936 -30.545 1.00 90.50 201 LYS A C 1
ATOM 1585 O O . LYS A 1 201 ? -21.402 13.468 -29.905 1.00 90.50 201 LYS A O 1
ATOM 1590 N N . ASN A 1 202 ? -23.585 13.130 -30.256 1.00 92.00 202 ASN A N 1
ATOM 1591 C CA . ASN A 1 202 ? -24.033 13.898 -29.088 1.00 92.00 202 ASN A CA 1
ATOM 1592 C C . ASN A 1 202 ? -25.485 13.574 -28.698 1.00 92.00 202 ASN A C 1
ATOM 1594 O O . ASN A 1 202 ? -26.400 14.354 -28.964 1.00 92.00 202 ASN A O 1
ATOM 1598 N N . TRP A 1 203 ? -25.711 12.402 -28.110 1.00 93.00 203 TRP A N 1
ATOM 1599 C CA . TRP A 1 203 ? -27.043 11.971 -27.692 1.00 93.00 203 TRP A CA 1
ATOM 1600 C C . TRP A 1 203 ? -26.973 10.967 -26.541 1.00 93.00 203 TRP A C 1
ATOM 1602 O O . TRP A 1 203 ? -25.919 10.403 -26.234 1.00 93.00 203 TRP A O 1
ATOM 1612 N N . LEU A 1 204 ? -28.127 10.710 -25.932 1.00 92.12 204 LEU A N 1
ATOM 1613 C CA . LEU A 1 204 ? -28.301 9.657 -24.937 1.00 92.12 204 LEU A CA 1
ATOM 1614 C C . LEU A 1 204 ? -29.513 8.794 -25.282 1.00 92.12 204 LEU A C 1
ATOM 1616 O O . LEU A 1 204 ? -30.501 9.309 -25.812 1.00 92.12 204 LEU A O 1
ATOM 1620 N N . TRP A 1 205 ? -29.447 7.498 -24.984 1.00 91.31 205 TRP A N 1
ATOM 1621 C CA . TRP A 1 205 ? -30.598 6.594 -25.095 1.00 91.31 205 TRP A CA 1
ATOM 1622 C C . TRP A 1 205 ? -31.102 6.212 -23.712 1.00 91.31 205 TRP A C 1
ATOM 1624 O O . TRP A 1 205 ? -30.329 6.143 -22.753 1.00 91.31 205 TRP A O 1
ATOM 1634 N N . ARG A 1 206 ? -32.410 5.965 -23.599 1.00 91.00 206 ARG A N 1
ATOM 1635 C CA . ARG A 1 206 ? -33.024 5.623 -22.315 1.00 91.00 206 ARG A CA 1
ATOM 1636 C C . ARG A 1 206 ? -32.467 4.300 -21.790 1.00 91.00 206 ARG A C 1
ATOM 1638 O O . ARG A 1 206 ? -32.722 3.234 -22.345 1.00 91.00 206 ARG A O 1
ATOM 1645 N N . GLY A 1 207 ? -31.713 4.392 -20.698 1.00 88.94 207 GLY A N 1
ATOM 1646 C CA . GLY A 1 207 ? -31.135 3.256 -19.980 1.00 88.94 207 GLY A CA 1
ATOM 1647 C C . GLY A 1 207 ? -31.783 2.971 -18.618 1.00 88.94 207 GLY A C 1
ATOM 1648 O O . GLY A 1 207 ? -31.557 1.903 -18.054 1.00 88.94 207 GLY A O 1
ATOM 1649 N N . ASP A 1 208 ? -32.610 3.902 -18.134 1.00 90.19 208 ASP A N 1
ATOM 1650 C CA . ASP A 1 208 ? -33.294 3.947 -16.834 1.00 90.19 208 ASP A CA 1
ATOM 1651 C C . ASP A 1 208 ? -33.616 2.580 -16.220 1.00 90.19 208 ASP A C 1
ATOM 1653 O O . ASP A 1 208 ? -32.903 2.133 -15.328 1.00 90.19 208 ASP A O 1
ATOM 1657 N N . ASP A 1 209 ? -34.655 1.899 -16.707 1.00 91.50 209 ASP A N 1
ATOM 1658 C CA . ASP A 1 209 ? -35.089 0.592 -16.202 1.00 91.50 209 ASP A CA 1
ATOM 1659 C C . ASP A 1 209 ? -34.593 -0.581 -17.076 1.00 91.50 209 ASP A C 1
ATOM 1661 O O . ASP A 1 209 ? -34.880 -1.755 -16.814 1.00 91.50 209 ASP A O 1
ATOM 1665 N N . LEU A 1 210 ? -33.821 -0.265 -18.123 1.00 92.94 210 LEU A N 1
ATOM 1666 C CA . LEU A 1 210 ? -33.508 -1.163 -19.232 1.00 92.94 210 LEU A CA 1
ATOM 1667 C C . LEU A 1 210 ? -32.795 -2.433 -18.771 1.00 92.94 210 LEU A C 1
ATOM 1669 O O . LEU A 1 210 ? -33.222 -3.527 -19.126 1.00 92.94 210 LEU A O 1
ATOM 1673 N N . TRP A 1 211 ? -31.733 -2.307 -17.971 1.00 93.50 211 TRP A N 1
ATOM 1674 C CA . TRP A 1 211 ? -30.869 -3.444 -17.640 1.00 93.50 211 TRP A CA 1
ATOM 1675 C C . TRP A 1 211 ? -31.636 -4.585 -16.961 1.00 93.50 211 TRP A C 1
ATOM 1677 O O . TRP A 1 211 ? -31.529 -5.737 -17.375 1.00 93.50 211 TRP A O 1
ATOM 1687 N N . HIS A 1 212 ? -32.461 -4.273 -15.957 1.00 92.94 212 HIS A N 1
ATOM 1688 C CA . HIS A 1 212 ? -33.250 -5.283 -15.249 1.00 92.94 212 HIS A CA 1
ATOM 1689 C C . HIS A 1 212 ? -34.283 -5.942 -16.171 1.00 92.94 212 HIS A C 1
ATOM 1691 O O . HIS A 1 212 ? -34.317 -7.170 -16.304 1.00 92.94 212 HIS A O 1
ATOM 1697 N N . TYR A 1 213 ? -35.117 -5.135 -16.835 1.00 93.88 213 TYR A N 1
ATOM 1698 C CA . TYR A 1 213 ? -36.209 -5.666 -17.649 1.00 93.88 213 TYR A CA 1
ATOM 1699 C C . TYR A 1 213 ? -35.719 -6.370 -18.910 1.00 93.88 213 TYR A C 1
ATOM 1701 O O . TYR A 1 213 ? -36.318 -7.361 -19.323 1.00 93.88 213 TYR A O 1
ATOM 1709 N N . ARG A 1 214 ? -34.602 -5.939 -19.498 1.00 95.31 214 ARG A N 1
ATOM 1710 C CA . ARG A 1 214 ? -34.050 -6.593 -20.684 1.00 95.31 214 ARG A CA 1
ATOM 1711 C C . ARG A 1 214 ? -33.563 -8.006 -20.372 1.00 95.31 214 ARG A C 1
ATOM 1713 O O . ARG A 1 214 ? -33.870 -8.931 -21.118 1.00 95.31 214 ARG A O 1
ATOM 1720 N N . TRP A 1 215 ? -32.899 -8.210 -19.234 1.00 95.75 215 TRP A N 1
ATOM 1721 C CA . TRP A 1 215 ? -32.532 -9.556 -18.778 1.00 95.75 215 TRP A CA 1
ATOM 1722 C C . TRP A 1 215 ? -33.750 -10.417 -18.431 1.00 95.75 215 TRP A C 1
ATOM 1724 O O . TRP A 1 215 ? -33.758 -11.613 -18.722 1.00 95.75 215 TRP A O 1
ATOM 1734 N N . LYS A 1 216 ? -34.815 -9.829 -17.874 1.00 93.94 216 LYS A N 1
ATOM 1735 C CA . LYS A 1 216 ? -36.100 -10.524 -17.688 1.00 93.94 216 LYS A CA 1
ATOM 1736 C C . LYS A 1 216 ? -36.694 -10.996 -19.018 1.00 93.94 216 LYS A C 1
ATOM 1738 O O . LYS A 1 216 ? -37.070 -12.160 -19.120 1.00 93.94 216 LYS A O 1
ATOM 1743 N N . GLN A 1 217 ? -36.686 -10.146 -20.042 1.00 95.31 217 GLN A N 1
ATOM 1744 C CA . GLN A 1 217 ? -37.146 -10.491 -21.391 1.00 95.31 217 GLN A CA 1
ATOM 1745 C C . GLN A 1 217 ? -36.302 -11.604 -22.026 1.00 95.31 217 GLN A C 1
ATOM 1747 O O . GLN A 1 217 ? -36.862 -12.504 -22.641 1.00 95.31 217 GLN A O 1
ATOM 1752 N N . VAL A 1 218 ? -34.979 -11.607 -21.830 1.00 95.38 218 VAL A N 1
ATOM 1753 C CA . VAL A 1 218 ? -34.099 -12.716 -22.253 1.00 95.38 218 VAL A CA 1
ATOM 1754 C C . VAL A 1 218 ? -34.513 -14.034 -21.587 1.00 95.38 218 VAL A C 1
ATOM 1756 O O . VAL A 1 218 ? -34.628 -15.065 -22.250 1.00 95.38 218 VAL A O 1
ATOM 1759 N N . ILE A 1 219 ? -34.781 -14.009 -20.278 1.00 92.00 219 ILE A N 1
ATOM 1760 C CA . ILE A 1 219 ? -35.231 -15.186 -19.518 1.00 92.00 219 ILE A CA 1
ATOM 1761 C C . ILE A 1 219 ? -36.611 -15.671 -19.993 1.00 92.00 219 ILE A C 1
ATOM 1763 O O . ILE A 1 219 ? -36.878 -16.872 -19.945 1.00 92.00 219 ILE A O 1
ATOM 1767 N N . GLU A 1 220 ? -37.476 -14.773 -20.455 1.00 90.69 220 GLU A N 1
ATOM 1768 C CA . GLU A 1 220 ? -38.823 -15.094 -20.939 1.00 90.69 220 GLU A CA 1
ATOM 1769 C C . GLU A 1 220 ? -38.831 -15.607 -22.385 1.00 90.69 220 GLU A C 1
ATOM 1771 O O . GLU A 1 220 ? -39.460 -16.626 -22.662 1.00 90.69 220 GLU A O 1
ATOM 1776 N N . LEU A 1 221 ? -38.116 -14.944 -23.298 1.00 91.31 221 LEU A N 1
ATOM 1777 C CA . LEU A 1 221 ? -38.080 -15.295 -24.722 1.00 91.31 221 LEU A CA 1
ATOM 1778 C C . LEU A 1 221 ? -37.179 -16.490 -25.036 1.00 91.31 221 LEU A C 1
ATOM 1780 O O . LEU A 1 221 ? -37.393 -17.152 -26.048 1.00 91.31 221 LEU A O 1
ATOM 1784 N N . GLN A 1 222 ? -36.178 -16.759 -24.190 1.00 90.06 222 GLN A N 1
ATOM 1785 C CA . GLN A 1 222 ? -35.230 -17.865 -24.355 1.00 90.06 222 GLN A CA 1
ATOM 1786 C C . GLN A 1 222 ? -34.560 -17.886 -25.752 1.00 90.06 222 GLN A C 1
ATOM 1788 O O . GLN A 1 222 ? -34.596 -18.918 -26.430 1.00 90.06 222 GLN A O 1
ATOM 1793 N N . PRO A 1 223 ? -33.942 -16.775 -26.211 1.00 92.56 223 PRO A N 1
ATOM 1794 C CA . PRO A 1 223 ? -33.216 -16.767 -27.482 1.00 92.56 223 PRO A CA 1
ATOM 1795 C C . PRO A 1 223 ? -32.069 -17.799 -27.456 1.00 92.56 223 PRO A C 1
ATOM 1797 O O . PRO A 1 223 ? -31.567 -18.113 -26.381 1.00 92.56 223 PRO A O 1
ATOM 1800 N N . PRO A 1 224 ? -31.615 -18.334 -28.604 1.00 91.25 224 PRO A N 1
ATOM 1801 C CA . PRO A 1 224 ? -30.480 -19.262 -28.622 1.00 91.25 224 PRO A CA 1
ATOM 1802 C C . PRO A 1 224 ? -29.146 -18.632 -28.200 1.00 91.25 224 PRO A C 1
ATOM 1804 O O . PRO A 1 224 ? -28.291 -19.316 -27.642 1.00 91.25 224 PRO A O 1
ATOM 1807 N N . LEU A 1 225 ? -28.947 -17.347 -28.498 1.00 94.94 225 LEU A N 1
ATOM 1808 C CA . LEU A 1 225 ? -27.724 -16.605 -28.199 1.00 94.94 225 LEU A CA 1
ATOM 1809 C C . LEU A 1 225 ? -28.095 -15.225 -27.656 1.00 94.94 225 LEU A C 1
ATOM 1811 O O . LEU A 1 225 ? -29.089 -14.631 -28.074 1.00 94.94 225 LEU A O 1
ATOM 1815 N N . VAL A 1 226 ? -27.279 -14.701 -26.750 1.00 97.25 226 VAL A N 1
ATOM 1816 C CA . VAL A 1 226 ? -27.417 -13.350 -26.197 1.00 97.25 226 VAL A CA 1
ATOM 1817 C C . VAL A 1 226 ? -26.094 -12.630 -26.372 1.00 97.25 226 VAL A C 1
ATOM 1819 O O . VAL A 1 226 ? -25.040 -13.203 -26.096 1.00 97.25 226 VAL A O 1
ATOM 1822 N N . GLN A 1 227 ? -26.141 -11.371 -26.789 1.00 97.56 227 GLN A N 1
ATOM 1823 C CA . GLN A 1 227 ? -24.955 -10.529 -26.847 1.00 97.56 227 GLN A CA 1
ATOM 1824 C C . GLN A 1 227 ? -25.187 -9.226 -26.089 1.00 97.56 227 GLN A C 1
ATOM 1826 O O . GLN A 1 227 ? -26.068 -8.436 -26.426 1.00 97.56 227 GLN A O 1
ATOM 1831 N N . ILE A 1 228 ? -24.361 -9.000 -25.071 1.00 97.88 228 ILE A N 1
ATOM 1832 C CA . ILE A 1 228 ? -24.224 -7.708 -24.412 1.00 97.88 228 ILE A CA 1
ATOM 1833 C C . ILE A 1 228 ? -23.470 -6.791 -25.376 1.00 97.88 228 ILE A C 1
ATOM 1835 O O . ILE A 1 228 ? -22.376 -7.141 -25.822 1.00 97.88 228 ILE A O 1
ATOM 1839 N N . LEU A 1 229 ? -24.046 -5.642 -25.724 1.00 94.50 229 LEU A N 1
ATOM 1840 C CA . LEU A 1 229 ? -23.562 -4.795 -26.819 1.00 94.50 229 LEU A CA 1
ATOM 1841 C C . LEU A 1 229 ? -22.203 -4.138 -26.582 1.00 94.50 229 LEU A C 1
ATOM 1843 O O . LEU A 1 229 ? -21.628 -3.612 -27.531 1.00 94.50 229 LEU A O 1
ATOM 1847 N N . SER A 1 230 ? -21.660 -4.205 -25.368 1.00 90.12 230 SER A N 1
ATOM 1848 C CA . SER A 1 230 ? -20.311 -3.727 -25.100 1.00 90.12 230 SER A CA 1
ATOM 1849 C C . SER A 1 230 ? -19.714 -4.278 -23.823 1.00 90.12 230 SER A C 1
ATOM 1851 O O . SER A 1 230 ? -20.392 -4.474 -22.816 1.00 90.12 230 SER A O 1
ATOM 1853 N N . TRP A 1 231 ? -18.408 -4.489 -23.892 1.00 96.12 231 TRP A N 1
ATOM 1854 C CA . TRP A 1 231 ? -17.500 -4.728 -22.791 1.00 96.12 231 TRP A CA 1
ATOM 1855 C C . TRP A 1 231 ? -16.636 -3.492 -22.518 1.00 96.12 231 TRP A C 1
ATOM 1857 O O . TRP A 1 231 ? -16.497 -3.125 -21.360 1.00 96.12 231 TRP A O 1
ATOM 1867 N N . ASN A 1 232 ? -16.107 -2.825 -23.552 1.00 95.31 232 ASN A N 1
ATOM 1868 C CA . ASN A 1 232 ? -15.105 -1.750 -23.444 1.00 95.31 232 ASN A CA 1
ATOM 1869 C C . ASN A 1 232 ? -15.360 -0.544 -24.383 1.00 95.31 232 ASN A C 1
ATOM 1871 O O . ASN A 1 232 ? -14.422 0.149 -24.784 1.00 95.31 232 ASN A O 1
ATOM 1875 N N . ASP A 1 233 ? -16.609 -0.286 -24.773 1.00 92.69 233 ASP A N 1
ATOM 1876 C CA . ASP A 1 233 ? -16.976 0.905 -25.554 1.00 92.69 233 ASP A CA 1
ATOM 1877 C C . ASP A 1 233 ? -17.106 2.153 -24.665 1.00 92.69 233 ASP A C 1
ATOM 1879 O O . ASP A 1 233 ? -18.188 2.530 -24.204 1.00 92.69 233 ASP A O 1
ATOM 1883 N N . TYR A 1 234 ? -15.965 2.782 -24.387 1.00 91.62 234 TYR A N 1
ATOM 1884 C CA . TYR A 1 234 ? -15.902 3.965 -23.530 1.00 91.62 234 TYR A CA 1
ATOM 1885 C C . TYR A 1 234 ? -16.460 5.224 -24.207 1.00 91.62 234 TYR A C 1
ATOM 1887 O O . TYR A 1 234 ? -16.966 6.104 -23.524 1.00 91.62 234 TYR A O 1
ATOM 1895 N N . GLY A 1 235 ? -16.394 5.342 -25.539 1.00 90.00 235 GLY A N 1
ATOM 1896 C CA . GLY A 1 235 ? -16.855 6.545 -26.251 1.00 90.00 235 GLY A CA 1
ATOM 1897 C C . GLY A 1 235 ? -18.377 6.727 -26.243 1.00 90.00 235 GLY A C 1
ATOM 1898 O O . GLY A 1 235 ? -18.885 7.816 -26.513 1.00 90.00 235 GLY A O 1
ATOM 1899 N N . GLU A 1 236 ? -19.111 5.663 -25.941 1.00 91.00 236 GLU A N 1
ATOM 1900 C CA . GLU A 1 236 ? -20.575 5.649 -25.883 1.00 91.00 236 GLU A CA 1
ATOM 1901 C C . GLU A 1 236 ? -21.113 5.271 -24.492 1.00 91.00 236 GLU A C 1
ATOM 1903 O O . GLU A 1 236 ? -22.321 5.120 -24.293 1.00 91.00 236 GLU A O 1
ATOM 1908 N N . SER A 1 237 ? -20.214 5.165 -23.507 1.00 88.44 237 SER A N 1
ATOM 1909 C CA . SER A 1 237 ? -20.503 4.933 -22.085 1.00 88.44 237 SER A CA 1
ATOM 1910 C C . SER A 1 237 ? -21.281 3.651 -21.758 1.00 88.44 237 SER A C 1
ATOM 1912 O O . SER A 1 237 ? -21.662 3.456 -20.610 1.00 88.44 237 SER A O 1
ATOM 1914 N N . HIS A 1 238 ? -21.496 2.738 -22.711 1.00 87.94 238 HIS A N 1
ATOM 1915 C CA . HIS A 1 238 ? -22.281 1.508 -22.496 1.00 87.94 238 HIS A CA 1
ATOM 1916 C C . HIS A 1 238 ? -21.439 0.266 -22.168 1.00 87.94 238 HIS A C 1
ATOM 1918 O O . HIS A 1 238 ? -21.903 -0.866 -22.278 1.00 87.94 238 HIS A O 1
ATOM 1924 N N . TYR A 1 239 ? -20.202 0.464 -21.719 1.00 92.31 239 TYR A N 1
ATOM 1925 C CA . TYR A 1 239 ? -19.284 -0.596 -21.302 1.00 92.31 239 TYR A CA 1
ATOM 1926 C C . TYR A 1 239 ? -19.639 -1.185 -19.924 1.00 92.31 239 TYR A C 1
ATOM 1928 O O . TYR A 1 239 ? -20.238 -0.518 -19.077 1.00 92.31 239 TYR A O 1
ATOM 1936 N N . ILE A 1 240 ? -19.240 -2.442 -19.694 1.00 94.44 240 ILE A N 1
ATOM 1937 C CA . ILE A 1 240 ? -19.375 -3.153 -18.402 1.00 94.44 240 ILE A CA 1
ATOM 1938 C C . ILE A 1 240 ? -18.054 -3.774 -17.910 1.00 94.44 240 ILE A C 1
ATOM 1940 O O . ILE A 1 240 ? -18.009 -4.374 -16.832 1.00 94.44 240 ILE A O 1
ATOM 1944 N N . GLY A 1 241 ? -16.993 -3.675 -18.710 1.00 93.25 241 GLY A N 1
ATOM 1945 C CA . GLY A 1 241 ? -15.644 -4.133 -18.409 1.00 93.25 241 GLY A CA 1
ATOM 1946 C C . GLY A 1 241 ? -14.810 -3.082 -17.667 1.00 93.25 241 GLY A C 1
ATOM 1947 O O . GLY A 1 241 ? -15.266 -1.954 -17.452 1.00 93.25 241 GLY A O 1
ATOM 1948 N N . PRO A 1 242 ? -13.593 -3.449 -17.235 1.00 92.25 242 PRO A N 1
ATOM 1949 C CA . PRO A 1 242 ? -12.633 -2.515 -16.653 1.00 92.25 242 PRO A CA 1
ATOM 1950 C C . PRO A 1 242 ? -12.300 -1.358 -17.604 1.00 92.25 242 PRO A C 1
ATOM 1952 O O . PRO A 1 242 ? -12.330 -1.522 -18.818 1.00 92.25 242 PRO A O 1
ATOM 1955 N N . ILE A 1 243 ? -11.954 -0.193 -17.050 1.00 90.31 243 ILE A N 1
ATOM 1956 C CA . ILE A 1 243 ? -11.507 0.960 -17.840 1.00 90.31 243 ILE A CA 1
ATOM 1957 C C . ILE A 1 243 ? -9.990 0.903 -17.981 1.00 90.31 243 ILE A C 1
ATOM 1959 O O . ILE A 1 243 ? -9.264 0.954 -16.987 1.00 90.31 243 ILE A O 1
ATOM 1963 N N . TYR A 1 244 ? -9.514 0.880 -19.221 1.00 90.75 244 TYR A N 1
ATOM 1964 C CA . TYR A 1 244 ? -8.107 1.084 -19.547 1.00 90.75 244 TYR A CA 1
ATOM 1965 C C . TYR A 1 244 ? -7.933 2.449 -20.207 1.00 90.75 244 TYR A C 1
ATOM 1967 O O . TYR A 1 244 ? -8.415 2.662 -21.317 1.00 90.75 244 TYR A O 1
ATOM 1975 N N . GLU A 1 245 ? -7.237 3.372 -19.531 1.00 88.38 245 GLU A N 1
ATOM 1976 C CA . GLU A 1 245 ? -7.087 4.770 -19.976 1.00 88.38 245 GLU A CA 1
ATOM 1977 C C . GLU A 1 245 ? -6.566 4.891 -21.412 1.00 88.38 245 GLU A C 1
ATOM 1979 O O . GLU A 1 245 ? -7.002 5.756 -22.166 1.00 88.38 245 GLU A O 1
ATOM 1984 N N . SER A 1 246 ? -5.674 3.986 -21.816 1.00 87.50 246 SER A N 1
ATOM 1985 C CA . SER A 1 246 ? -5.084 3.949 -23.155 1.00 87.50 246 SER A CA 1
ATOM 1986 C C . SER A 1 246 ? -6.081 3.618 -24.273 1.00 87.50 246 SER A C 1
ATOM 1988 O O . SER A 1 246 ? -5.785 3.883 -25.438 1.00 87.50 246 SER A O 1
ATOM 1990 N N . GLY A 1 247 ? -7.237 3.043 -23.933 1.00 87.94 247 GLY A N 1
ATOM 1991 C CA . GLY A 1 247 ? -8.325 2.727 -24.856 1.00 87.94 247 GLY A CA 1
ATOM 1992 C C . GLY A 1 247 ? -9.449 3.762 -24.873 1.00 87.94 247 GLY A C 1
ATOM 1993 O O . GLY A 1 247 ? -10.381 3.611 -25.659 1.00 87.94 247 GLY A O 1
ATOM 1994 N N . VAL A 1 248 ? -9.401 4.791 -24.018 1.00 91.12 248 VAL A N 1
ATOM 1995 C CA . VAL A 1 248 ? -10.459 5.807 -23.921 1.00 91.12 248 VAL A CA 1
ATOM 1996 C C . VAL A 1 248 ? -10.360 6.778 -25.107 1.00 91.12 248 VAL A C 1
ATOM 1998 O O . VAL A 1 248 ? -9.329 7.439 -25.257 1.00 91.12 248 VAL A O 1
ATOM 2001 N N . PRO A 1 249 ? -11.415 6.923 -25.935 1.00 89.38 249 PRO A N 1
ATOM 2002 C CA . PRO A 1 249 ? -11.401 7.859 -27.053 1.00 89.38 249 PRO A CA 1
ATOM 2003 C C . PRO A 1 249 ? -11.200 9.310 -26.605 1.00 89.38 249 PRO A C 1
ATOM 2005 O O . PRO A 1 249 ? -11.684 9.739 -25.552 1.00 89.38 249 PRO A O 1
ATOM 2008 N N . GLU A 1 250 ? -10.520 10.099 -27.437 1.00 89.19 250 GLU A N 1
ATOM 2009 C CA . GLU A 1 250 ? -10.300 11.520 -27.169 1.00 89.19 250 GLU A CA 1
ATOM 2010 C C . GLU A 1 250 ? -11.632 12.248 -26.921 1.00 89.19 250 GLU A C 1
ATOM 2012 O O . GLU A 1 250 ? -12.604 12.081 -27.655 1.00 89.19 250 GLU A O 1
ATOM 2017 N N . GLY A 1 251 ? -11.691 13.055 -25.860 1.00 86.44 251 GLY A N 1
ATOM 2018 C CA . GLY A 1 251 ? -12.893 13.790 -25.462 1.00 86.44 251 GLY A CA 1
ATOM 2019 C C . GLY A 1 251 ? -13.899 12.998 -24.619 1.00 86.44 251 GLY A C 1
ATOM 2020 O O . GLY A 1 251 ? -14.763 13.636 -24.011 1.00 86.44 251 GLY A O 1
ATOM 2021 N N . ALA A 1 252 ? -13.769 11.667 -24.519 1.00 88.50 252 ALA A N 1
ATOM 2022 C CA . ALA A 1 252 ? -14.641 10.829 -23.690 1.00 88.50 252 ALA A CA 1
ATOM 2023 C C . ALA A 1 252 ? -14.254 10.841 -22.204 1.00 88.50 252 ALA A C 1
ATOM 2025 O O . ALA A 1 252 ? -15.104 10.645 -21.342 1.00 88.50 252 ALA A O 1
ATOM 2026 N N . SER A 1 253 ? -12.990 11.139 -21.873 1.00 85.25 253 SER A N 1
ATOM 2027 C CA . SER A 1 253 ? -12.482 11.071 -20.492 1.00 85.25 253 SER A CA 1
ATOM 2028 C C . SER A 1 253 ? -13.312 11.862 -19.477 1.00 85.25 253 SER A C 1
ATOM 2030 O O . SER A 1 253 ? -13.422 11.434 -18.333 1.00 85.25 253 SER A O 1
ATOM 2032 N N . ARG A 1 254 ? -13.948 12.968 -19.889 1.00 81.56 254 ARG A N 1
ATOM 2033 C CA . ARG A 1 254 ? -14.784 13.803 -19.014 1.00 81.56 254 ARG A CA 1
ATOM 2034 C C . ARG A 1 254 ? -15.978 13.068 -18.394 1.00 81.56 254 ARG A C 1
ATOM 2036 O O . ARG A 1 254 ? -16.369 13.451 -17.300 1.00 81.56 254 ARG A O 1
ATOM 2043 N N . TYR A 1 255 ? -16.472 12.022 -19.064 1.00 79.19 255 TYR A N 1
ATOM 2044 C CA . TYR A 1 255 ? -17.628 11.221 -18.645 1.00 79.19 255 TYR A CA 1
ATOM 2045 C C . TYR A 1 255 ? -17.299 9.758 -18.342 1.00 79.19 255 TYR A C 1
ATOM 2047 O O . TYR A 1 255 ? -18.183 8.951 -18.073 1.00 79.19 255 TYR A O 1
ATOM 2055 N N . ILE A 1 256 ? -16.009 9.415 -18.376 1.00 82.50 256 ILE A N 1
ATOM 2056 C CA . ILE A 1 256 ? -15.496 8.064 -18.120 1.00 82.50 256 ILE A CA 1
ATOM 2057 C C . ILE A 1 256 ? -14.577 8.046 -16.896 1.00 82.50 256 ILE A C 1
ATOM 2059 O O . ILE A 1 256 ? -14.591 7.097 -16.113 1.00 82.50 256 ILE A O 1
ATOM 2063 N N . ALA A 1 257 ? -13.781 9.098 -16.689 1.00 76.44 257 ALA A N 1
ATOM 2064 C CA . ALA A 1 257 ? -12.840 9.166 -15.579 1.00 76.44 257 ALA A CA 1
ATOM 2065 C C . ALA A 1 257 ? -13.579 9.092 -14.235 1.00 76.44 257 ALA A C 1
ATOM 2067 O O . ALA A 1 257 ? -14.480 9.884 -13.970 1.00 76.44 257 ALA A O 1
ATOM 2068 N N . ASN A 1 258 ? -13.172 8.158 -13.370 1.00 70.50 258 ASN A N 1
ATOM 2069 C CA . ASN A 1 258 ? -13.802 7.871 -12.072 1.00 70.50 258 ASN A CA 1
ATOM 2070 C C . ASN A 1 258 ? -15.265 7.393 -12.141 1.00 70.50 258 ASN A C 1
ATOM 2072 O O . ASN A 1 258 ? -15.967 7.460 -11.133 1.00 70.50 258 ASN A O 1
ATOM 2076 N N . HIS A 1 259 ? -15.715 6.889 -13.292 1.00 78.12 259 HIS A N 1
ATOM 2077 C CA . HIS A 1 259 ? -17.072 6.377 -13.485 1.00 78.12 259 HIS A CA 1
ATOM 2078 C C . HIS A 1 259 ? -17.062 4.871 -13.821 1.00 78.12 259 HIS A C 1
ATOM 2080 O O . HIS A 1 259 ? -17.511 4.498 -14.896 1.00 78.12 259 HIS A O 1
ATOM 2086 N N . PRO A 1 260 ? -16.537 3.974 -12.957 1.00 84.12 260 PRO A N 1
ATOM 2087 C CA . PRO A 1 260 ? -16.510 2.542 -13.258 1.00 84.12 260 PRO A CA 1
ATOM 2088 C C . PRO A 1 260 ? -17.926 1.963 -13.382 1.00 84.12 260 PRO A C 1
ATOM 2090 O O . PRO A 1 260 ? -18.812 2.277 -12.593 1.00 84.12 260 PRO A O 1
ATOM 2093 N N . HIS A 1 261 ? -18.130 1.099 -14.377 1.00 86.94 261 HIS A N 1
ATOM 2094 C CA . HIS A 1 261 ? -19.420 0.471 -14.704 1.00 86.94 261 HIS A CA 1
ATOM 2095 C C . HIS A 1 261 ? -19.486 -1.019 -14.312 1.00 86.94 261 HIS A C 1
ATOM 2097 O O . HIS A 1 261 ? -20.379 -1.762 -14.726 1.00 86.94 261 HIS A O 1
ATOM 2103 N N . ASP A 1 262 ? -18.544 -1.477 -13.492 1.00 84.50 262 ASP A N 1
ATOM 2104 C CA . ASP A 1 262 ? -18.401 -2.866 -13.053 1.00 84.50 262 ASP A CA 1
ATOM 2105 C C . ASP A 1 262 ? -19.622 -3.394 -12.281 1.00 84.50 262 ASP A C 1
ATOM 2107 O O . ASP A 1 262 ? -19.931 -4.588 -12.341 1.00 84.50 262 ASP A O 1
ATOM 2111 N N . ALA A 1 263 ? -20.387 -2.510 -11.637 1.00 88.25 263 ALA A N 1
ATOM 2112 C CA . ALA A 1 263 ? -21.634 -2.852 -10.961 1.00 88.25 263 ALA A CA 1
ATOM 2113 C C . ALA A 1 263 ? -22.659 -3.564 -11.850 1.00 88.25 263 ALA A C 1
ATOM 2115 O O . ALA A 1 263 ? -23.380 -4.436 -11.349 1.00 88.25 263 ALA A O 1
ATOM 2116 N N . TRP A 1 264 ? -22.681 -3.291 -13.160 1.00 89.94 264 TRP A N 1
ATOM 2117 C CA . TRP A 1 264 ? -23.563 -3.990 -14.099 1.00 89.94 264 TRP A CA 1
ATOM 2118 C C . TRP A 1 264 ? -23.318 -5.497 -14.133 1.00 89.94 264 TRP A C 1
ATOM 2120 O O . TRP A 1 264 ? -24.263 -6.259 -14.353 1.00 89.94 264 TRP A O 1
ATOM 2130 N N . ARG A 1 265 ? -22.091 -5.942 -13.830 1.00 93.31 265 ARG A N 1
ATOM 2131 C CA . ARG A 1 265 ? -21.708 -7.361 -13.794 1.00 93.31 265 ARG A CA 1
ATOM 2132 C C . ARG A 1 265 ? -22.169 -8.088 -12.534 1.00 93.31 265 ARG A C 1
ATOM 2134 O O . ARG A 1 265 ? -22.280 -9.309 -12.544 1.00 93.31 265 ARG A O 1
ATOM 2141 N N . THR A 1 266 ? -22.505 -7.365 -11.469 1.00 91.19 266 THR A N 1
ATOM 2142 C CA . THR A 1 266 ? -22.777 -7.936 -10.135 1.00 91.19 266 THR A CA 1
ATOM 2143 C C . THR A 1 266 ? -23.932 -8.928 -10.118 1.00 91.19 266 THR A C 1
ATOM 2145 O O . THR A 1 266 ? -23.866 -9.955 -9.439 1.00 91.19 266 THR A O 1
ATOM 2148 N N . LEU A 1 267 ? -25.006 -8.616 -10.849 1.00 93.50 267 LEU A N 1
ATOM 2149 C CA . LEU A 1 267 ? -26.220 -9.434 -10.888 1.00 93.50 267 LEU A CA 1
ATOM 2150 C C . LEU A 1 267 ? -26.310 -10.322 -12.136 1.00 93.50 267 LEU A C 1
ATOM 2152 O O . LEU A 1 267 ? -27.200 -11.171 -12.199 1.00 93.50 267 LEU A O 1
ATOM 2156 N N . LEU A 1 268 ? -25.381 -10.181 -13.092 1.00 94.81 268 LEU A N 1
ATOM 2157 C CA . LEU A 1 268 ? -25.345 -11.003 -14.306 1.00 94.81 268 LEU A CA 1
ATOM 2158 C C . LEU A 1 268 ? -25.345 -12.507 -14.020 1.00 94.81 268 LEU A C 1
ATOM 2160 O O . LEU A 1 268 ? -26.152 -13.191 -14.645 1.00 94.81 268 LEU A O 1
ATOM 2164 N N . PRO A 1 269 ? -24.579 -13.037 -13.045 1.00 93.56 269 PRO A N 1
ATOM 2165 C CA . PRO A 1 269 ? -24.614 -14.467 -12.750 1.00 93.56 269 PRO A CA 1
ATOM 2166 C C . PRO A 1 269 ? -26.022 -14.980 -12.399 1.00 93.56 269 PRO A C 1
ATOM 2168 O O . PRO A 1 269 ? -26.403 -16.074 -12.804 1.00 93.56 269 PRO A O 1
ATOM 2171 N N . HIS A 1 270 ? -26.848 -14.173 -11.720 1.00 91.25 270 HIS A N 1
ATOM 2172 C CA . HIS A 1 270 ? -28.230 -14.548 -11.406 1.00 91.25 270 HIS A CA 1
ATOM 2173 C C . HIS A 1 270 ? -29.136 -14.534 -12.644 1.00 91.25 270 HIS A C 1
ATOM 2175 O O . HIS A 1 270 ? -29.955 -15.441 -12.811 1.00 91.25 270 HIS A O 1
ATOM 2181 N N . TYR A 1 271 ? -28.997 -13.531 -13.517 1.00 93.25 271 TYR A N 1
ATOM 2182 C CA . TYR A 1 271 ? -29.780 -13.459 -14.753 1.00 93.25 271 TYR A CA 1
ATOM 2183 C C . TYR A 1 271 ? -29.381 -14.543 -15.752 1.00 93.25 271 TYR A C 1
ATOM 2185 O O . TYR A 1 271 ? -30.253 -15.204 -16.310 1.00 93.25 271 TYR A O 1
ATOM 2193 N N . ILE A 1 272 ? -28.079 -14.759 -15.949 1.00 93.44 272 ILE A N 1
ATOM 2194 C CA . ILE A 1 272 ? -27.546 -15.728 -16.907 1.00 93.44 272 ILE A CA 1
ATOM 2195 C C . ILE A 1 272 ? -27.850 -17.156 -16.456 1.00 93.44 272 ILE A C 1
ATOM 2197 O O . ILE A 1 272 ? -28.308 -17.953 -17.274 1.00 93.44 272 ILE A O 1
ATOM 2201 N N . GLU A 1 273 ? -27.692 -17.489 -15.168 1.00 87.62 273 GLU A N 1
ATOM 2202 C CA . GLU A 1 273 ? -28.150 -18.793 -14.674 1.00 87.62 273 GLU A CA 1
ATOM 2203 C C . GLU A 1 273 ? -29.673 -18.937 -14.800 1.00 87.62 273 GLU A C 1
ATOM 2205 O O . GLU A 1 273 ? -30.149 -20.003 -15.180 1.00 87.62 273 GLU A O 1
ATOM 2210 N N . GLY A 1 274 ? -30.456 -17.885 -14.534 1.00 86.69 274 GLY A N 1
ATOM 2211 C CA . GLY A 1 274 ? -31.909 -17.900 -14.741 1.00 86.69 274 GLY A CA 1
ATOM 2212 C C . GLY A 1 274 ? -32.303 -18.174 -16.196 1.00 86.69 274 GLY A C 1
ATOM 2213 O O . GLY A 1 274 ? -33.186 -18.992 -16.455 1.00 86.69 274 GLY A O 1
ATOM 2214 N N . TYR A 1 275 ? -31.603 -17.543 -17.139 1.00 89.06 275 TYR A N 1
ATOM 2215 C CA . TYR A 1 275 ? -31.772 -17.732 -18.578 1.00 89.06 275 TYR A CA 1
ATOM 2216 C C . TYR A 1 275 ? -31.445 -19.170 -18.977 1.00 89.06 275 TYR A C 1
ATOM 2218 O O . TYR A 1 275 ? -32.295 -19.823 -19.576 1.00 89.06 275 TYR A O 1
ATOM 2226 N N . LYS A 1 276 ? -30.290 -19.688 -18.545 1.00 85.62 276 LYS A N 1
ATOM 2227 C CA . LYS A 1 276 ? -29.831 -21.048 -18.857 1.00 85.62 276 LYS A CA 1
ATOM 2228 C C . LYS A 1 276 ? -30.680 -22.153 -18.190 1.00 85.62 276 LYS A C 1
ATOM 2230 O O . LYS A 1 276 ? -30.810 -23.246 -18.732 1.00 85.62 276 LYS A O 1
ATOM 2235 N N . ARG A 1 277 ? -31.303 -21.893 -17.028 1.00 74.38 277 ARG A N 1
ATOM 2236 C CA . ARG A 1 277 ? -32.111 -22.879 -16.266 1.00 74.38 277 ARG A CA 1
ATOM 2237 C C . ARG A 1 277 ? -33.514 -23.143 -16.825 1.00 74.38 277 ARG A C 1
ATOM 2239 O O . ARG A 1 277 ? -34.040 -24.234 -16.601 1.00 74.38 277 ARG A O 1
ATOM 2246 N N . ASN A 1 278 ? -34.159 -22.184 -17.492 1.00 64.75 278 ASN A N 1
ATOM 2247 C CA . ASN A 1 278 ? -35.570 -22.324 -17.895 1.00 64.75 278 ASN A CA 1
ATOM 2248 C C . ASN A 1 278 ? -35.808 -23.449 -18.928 1.00 64.75 278 ASN A C 1
ATOM 2250 O O . ASN A 1 278 ? -36.893 -24.030 -18.944 1.00 64.75 278 ASN A O 1
ATOM 2254 N N . ILE A 1 279 ? -34.791 -23.844 -19.704 1.00 52.25 279 ILE A N 1
ATOM 2255 C CA . ILE A 1 279 ? -34.859 -24.974 -20.651 1.00 52.25 279 ILE A CA 1
ATOM 2256 C C . ILE A 1 279 ? -34.606 -26.344 -19.995 1.00 52.25 279 ILE A C 1
ATOM 2258 O O . ILE A 1 279 ? -35.160 -27.355 -20.425 1.00 52.25 279 ILE A O 1
ATOM 2262 N N . ALA A 1 280 ? -33.855 -26.408 -18.892 1.00 49.44 280 ALA A N 1
ATOM 2263 C CA . ALA A 1 280 ? -33.634 -27.663 -18.159 1.00 49.44 280 ALA A CA 1
ATOM 2264 C C . ALA A 1 280 ? -34.965 -28.290 -17.687 1.00 49.44 280 ALA A C 1
ATOM 2266 O O . ALA A 1 280 ? -35.165 -29.506 -17.728 1.00 49.44 280 ALA A O 1
ATOM 2267 N N . LYS A 1 281 ? -35.936 -27.433 -17.333 1.00 48.12 281 LYS A N 1
ATOM 2268 C CA . LYS A 1 281 ? -37.304 -27.835 -16.975 1.00 48.12 281 LYS A CA 1
ATOM 2269 C C . LYS A 1 281 ? -38.150 -28.315 -18.161 1.00 48.12 281 LYS A C 1
ATOM 2271 O O . LYS A 1 281 ? -39.040 -29.129 -17.937 1.00 48.12 281 LYS A O 1
ATOM 2276 N N . SER A 1 282 ? -37.905 -27.855 -19.392 1.00 46.38 282 SER A N 1
ATOM 2277 C CA . SER A 1 282 ? -38.655 -28.289 -20.585 1.00 46.38 282 SER A CA 1
ATOM 2278 C C . SER A 1 282 ? -38.075 -29.547 -21.247 1.00 46.38 282 SER A C 1
ATOM 2280 O O . SER A 1 282 ? -38.799 -30.238 -21.964 1.00 46.38 282 SER A O 1
ATOM 2282 N N . HIS A 1 283 ? -36.813 -29.896 -20.968 1.00 49.97 283 HIS A N 1
ATOM 2283 C CA . HIS A 1 283 ? -36.151 -31.109 -21.476 1.00 49.97 283 HIS A CA 1
ATOM 2284 C C . HIS A 1 283 ? -35.993 -32.248 -20.453 1.00 49.97 283 HIS A C 1
ATOM 2286 O O . HIS A 1 283 ? -35.424 -33.285 -20.784 1.00 49.97 283 HIS A O 1
ATOM 2292 N N . GLY A 1 284 ? -36.541 -32.108 -19.240 1.00 44.84 284 GLY A N 1
ATOM 2293 C CA . GLY A 1 284 ? -36.603 -33.192 -18.250 1.00 44.84 284 GLY A CA 1
ATOM 2294 C C . GLY A 1 284 ? -35.277 -33.528 -17.557 1.00 44.84 284 GLY A C 1
ATOM 2295 O O . GLY A 1 284 ? -35.222 -34.513 -16.823 1.00 44.84 284 GLY A O 1
ATOM 2296 N N . ASP A 1 285 ? -34.233 -32.718 -17.743 1.00 45.69 285 ASP A N 1
ATOM 2297 C CA . ASP A 1 285 ? -32.948 -32.875 -17.060 1.00 45.69 285 ASP A CA 1
ATOM 2298 C C . ASP A 1 285 ? -32.852 -31.867 -15.910 1.00 45.69 285 ASP A C 1
ATOM 2300 O O . ASP A 1 285 ? -32.508 -30.701 -16.088 1.00 45.69 285 ASP A O 1
ATOM 2304 N N . VAL A 1 286 ? -33.232 -32.306 -14.710 1.00 45.59 286 VAL A N 1
ATOM 2305 C CA . VAL A 1 286 ? -33.253 -31.457 -13.504 1.00 45.59 286 VAL A CA 1
ATOM 2306 C C . VAL A 1 286 ? -31.950 -31.595 -12.701 1.00 45.59 286 VAL A C 1
ATOM 2308 O O . VAL A 1 286 ? -31.806 -30.974 -11.651 1.00 45.59 286 VAL A O 1
ATOM 2311 N N . THR A 1 287 ? -30.985 -32.403 -13.157 1.00 41.00 287 THR A N 1
ATOM 2312 C CA . THR A 1 287 ? -29.862 -32.840 -12.304 1.00 41.00 287 THR A CA 1
ATOM 2313 C C . THR A 1 287 ? -28.461 -32.635 -12.879 1.00 41.00 287 THR A C 1
ATOM 2315 O O . THR A 1 287 ? -27.492 -32.899 -12.170 1.00 41.00 287 THR A O 1
ATOM 2318 N N . GLY A 1 288 ? -28.305 -32.110 -14.096 1.00 44.62 288 GLY A N 1
ATOM 2319 C CA . GLY A 1 288 ? -26.987 -31.884 -14.692 1.00 44.62 288 GLY A CA 1
ATOM 2320 C C . GLY A 1 288 ? -26.794 -30.488 -15.285 1.00 44.62 288 GLY A C 1
ATOM 2321 O O . GLY A 1 288 ? -27.555 -30.066 -16.139 1.00 44.62 288 GLY A O 1
ATOM 2322 N N . ALA A 1 289 ? -25.695 -29.827 -14.903 1.00 43.22 289 ALA A N 1
ATOM 2323 C CA . ALA A 1 289 ? -24.979 -28.836 -15.722 1.00 43.22 289 ALA A CA 1
ATOM 2324 C C . ALA A 1 289 ? -25.486 -27.377 -15.809 1.00 43.22 289 ALA A C 1
ATOM 2326 O O . ALA A 1 289 ? -25.638 -26.863 -16.907 1.00 43.22 289 ALA A O 1
ATOM 2327 N N . PHE A 1 290 ? -25.585 -26.634 -14.697 1.00 51.28 290 PHE A N 1
ATOM 2328 C CA . PHE A 1 290 ? -25.605 -25.150 -14.769 1.00 51.28 290 PHE A CA 1
ATOM 2329 C C . PHE A 1 290 ? -24.763 -24.443 -13.703 1.00 51.28 290 PHE A C 1
ATOM 2331 O O . PHE A 1 290 ? -25.008 -23.287 -13.382 1.00 51.28 290 PHE A O 1
ATOM 2338 N N . HIS A 1 291 ? -23.747 -25.116 -13.165 1.00 49.66 291 HIS A N 1
ATOM 2339 C CA . HIS A 1 291 ? -22.742 -24.450 -12.347 1.00 49.66 291 HIS A CA 1
ATOM 2340 C C . HIS A 1 291 ? -21.574 -24.035 -13.234 1.00 49.66 291 HIS A C 1
ATOM 2342 O O . HIS A 1 291 ? -20.890 -24.897 -13.790 1.00 49.66 291 HIS A O 1
ATOM 2348 N N . HIS A 1 292 ? -21.292 -22.732 -13.313 1.00 55.44 292 HIS A N 1
ATOM 2349 C CA . HIS A 1 292 ? -19.951 -22.281 -13.672 1.00 55.44 292 HIS A CA 1
ATOM 2350 C C . HIS A 1 292 ? -19.017 -22.761 -12.547 1.00 55.44 292 HIS A C 1
ATOM 2352 O O . HIS A 1 292 ? -18.815 -22.068 -11.556 1.00 55.44 292 HIS A O 1
ATOM 2358 N N . SER A 1 293 ? -18.515 -23.999 -12.639 1.00 52.66 293 SER A N 1
ATOM 2359 C CA . SER A 1 293 ? -17.874 -24.721 -11.522 1.00 52.66 293 SER A CA 1
ATOM 2360 C C . SER A 1 293 ? -16.687 -23.972 -10.916 1.00 52.66 293 SER A C 1
ATOM 2362 O O . SER A 1 293 ? -16.393 -24.121 -9.734 1.00 52.66 293 SER A O 1
ATOM 2364 N N . LYS A 1 294 ? -16.040 -23.129 -11.727 1.00 72.00 294 LYS A N 1
ATOM 2365 C CA . LYS A 1 294 ? -14.934 -22.256 -11.328 1.00 72.00 294 LYS A CA 1
ATOM 2366 C C . LYS A 1 294 ? -15.381 -20.998 -10.562 1.00 72.00 294 LYS A C 1
ATOM 2368 O O . LYS A 1 294 ? -14.625 -20.512 -9.731 1.00 72.00 294 LYS A O 1
ATOM 2373 N N . TYR A 1 295 ? -16.584 -20.478 -10.826 1.00 78.19 295 TYR A N 1
ATOM 2374 C CA . TYR A 1 295 ? -17.104 -19.226 -10.258 1.00 78.19 295 TYR A CA 1
ATOM 2375 C C . TYR A 1 295 ? -18.586 -19.393 -9.880 1.00 78.19 295 TYR A C 1
ATOM 2377 O O . TYR A 1 295 ? -19.464 -19.034 -10.665 1.00 78.19 295 TYR A O 1
ATOM 2385 N N . PRO A 1 296 ? -18.903 -19.972 -8.709 1.00 78.44 296 PRO A N 1
ATOM 2386 C CA . PRO A 1 296 ? -20.289 -20.201 -8.310 1.00 78.44 296 PRO A CA 1
ATOM 2387 C C . PRO A 1 296 ? -21.049 -18.881 -8.119 1.00 78.44 296 PRO A C 1
ATOM 2389 O O . PRO A 1 296 ? -20.480 -17.889 -7.658 1.00 78.44 296 PRO A O 1
ATOM 2392 N N . VAL A 1 297 ? -22.354 -18.873 -8.422 1.00 79.12 297 VAL A N 1
ATOM 2393 C CA . VAL A 1 297 ? -23.218 -17.730 -8.091 1.00 79.12 297 VAL A CA 1
ATOM 2394 C C . VAL A 1 297 ? -23.198 -17.491 -6.588 1.00 79.12 297 VAL A C 1
ATOM 2396 O O . VAL A 1 297 ? -23.470 -18.385 -5.788 1.00 79.12 297 VAL A O 1
ATOM 2399 N N . SER A 1 298 ? -22.903 -16.254 -6.207 1.00 78.12 298 SER A N 1
ATOM 2400 C CA . SER A 1 298 ? -22.984 -15.805 -4.823 1.00 78.12 298 SER A CA 1
ATOM 2401 C C . SER A 1 298 ? -24.434 -15.438 -4.489 1.00 78.12 298 SER A C 1
ATOM 2403 O O . SER A 1 298 ? -24.971 -14.473 -5.027 1.00 78.12 298 SER A O 1
ATOM 2405 N N . TYR A 1 299 ? -25.046 -16.197 -3.580 1.00 83.06 299 TYR A N 1
ATOM 2406 C CA . TYR A 1 299 ? -26.404 -15.988 -3.064 1.00 83.06 299 TYR A CA 1
ATOM 2407 C C . TYR A 1 299 ? -26.375 -15.197 -1.749 1.00 83.06 299 TYR A C 1
ATOM 2409 O O . TYR A 1 299 ? -26.889 -15.649 -0.732 1.00 83.06 299 TYR A O 1
ATOM 2417 N N . THR A 1 300 ? -25.717 -14.039 -1.749 1.00 85.38 300 THR A N 1
ATOM 2418 C CA . THR A 1 300 ? -25.718 -13.097 -0.618 1.00 85.38 300 THR A CA 1
ATOM 2419 C C . THR A 1 300 ? -26.546 -11.874 -0.973 1.00 85.38 300 THR A C 1
ATOM 2421 O O . THR A 1 300 ? -26.675 -11.557 -2.153 1.00 85.38 300 THR A O 1
ATOM 2424 N N . ASP A 1 301 ? -27.067 -11.161 0.023 1.00 87.00 301 ASP A N 1
ATOM 2425 C CA . ASP A 1 301 ? -27.843 -9.943 -0.220 1.00 87.00 301 ASP A CA 1
ATOM 2426 C C . ASP A 1 301 ? -26.995 -8.863 -0.896 1.00 87.00 301 ASP A C 1
ATOM 2428 O O . ASP A 1 301 ? -25.877 -8.596 -0.465 1.00 87.00 301 ASP A O 1
ATOM 2432 N N . LYS A 1 302 ? -27.493 -8.245 -1.965 1.00 91.50 302 LYS A N 1
ATOM 2433 C CA . LYS A 1 302 ? -26.750 -7.247 -2.751 1.00 91.50 302 LYS A CA 1
ATOM 2434 C C . LYS A 1 302 ? -27.675 -6.130 -3.185 1.00 91.50 302 LYS A C 1
ATOM 2436 O O . LYS A 1 302 ? -28.837 -6.381 -3.478 1.00 91.50 302 LYS A O 1
ATOM 2441 N N . ILE A 1 303 ? -27.143 -4.925 -3.302 1.00 91.94 303 ILE A N 1
ATOM 2442 C CA . ILE A 1 303 ? -27.815 -3.749 -3.846 1.00 91.94 303 ILE A CA 1
ATOM 2443 C C . ILE A 1 303 ? -26.962 -3.258 -5.011 1.00 91.94 303 ILE A C 1
ATOM 2445 O O . ILE A 1 303 ? -25.766 -3.050 -4.846 1.00 91.94 303 ILE A O 1
ATOM 2449 N N . VAL A 1 304 ? -27.569 -3.077 -6.175 1.00 92.88 304 VAL A N 1
ATOM 2450 C CA . VAL A 1 304 ? -27.009 -2.339 -7.306 1.00 92.88 304 VAL A CA 1
ATOM 2451 C C . VAL A 1 304 ? -27.948 -1.179 -7.569 1.00 92.88 304 VAL A C 1
ATOM 2453 O O . VAL A 1 304 ? -29.137 -1.401 -7.789 1.00 92.88 304 VAL A O 1
ATOM 2456 N N . TYR A 1 305 ? -27.451 0.047 -7.515 1.00 92.88 305 TYR A N 1
ATOM 2457 C CA . TYR A 1 305 ? -28.294 1.230 -7.658 1.00 92.88 305 TYR A CA 1
ATOM 2458 C C . TYR A 1 305 ? -27.654 2.288 -8.526 1.00 92.88 305 TYR A C 1
ATOM 2460 O O . TYR A 1 305 ? -26.437 2.313 -8.675 1.00 92.88 305 TYR A O 1
ATOM 2468 N N . TRP A 1 306 ? -28.481 3.164 -9.080 1.00 91.81 306 TRP A N 1
ATOM 2469 C CA . TRP A 1 306 ? -28.033 4.164 -10.028 1.00 91.81 306 TRP A CA 1
ATOM 2470 C C . TRP A 1 306 ? -29.039 5.305 -10.171 1.00 91.81 306 TRP A C 1
ATOM 2472 O O . TRP A 1 306 ? -30.231 5.122 -9.916 1.00 91.81 306 TRP A O 1
ATOM 2482 N N . TYR A 1 307 ? -28.562 6.494 -10.528 1.00 90.50 307 TYR A N 1
ATOM 2483 C CA . TYR A 1 307 ? -29.373 7.705 -10.709 1.00 90.50 307 TYR A CA 1
ATOM 2484 C C . TYR A 1 307 ? -28.533 8.815 -11.339 1.00 90.50 307 TYR A C 1
ATOM 2486 O O . TYR A 1 307 ? -27.327 8.651 -11.495 1.00 90.50 307 TYR A O 1
ATOM 2494 N N . ARG A 1 308 ? -29.140 9.955 -11.683 1.00 87.44 308 ARG A N 1
ATOM 2495 C CA . ARG A 1 308 ? -28.414 11.191 -12.024 1.00 87.44 308 ARG A CA 1
ATOM 2496 C C . ARG A 1 308 ? -28.170 12.029 -10.773 1.00 87.44 308 ARG A C 1
ATOM 2498 O O . ARG A 1 308 ? -29.078 12.182 -9.961 1.00 87.44 308 ARG A O 1
ATOM 2505 N N . LEU A 1 309 ? -26.984 12.621 -10.637 1.00 86.25 309 LEU A N 1
ATOM 2506 C CA . LEU A 1 309 ? -26.683 13.493 -9.492 1.00 86.25 309 LEU A CA 1
ATOM 2507 C C . LEU A 1 309 ? -27.470 14.797 -9.503 1.00 86.25 309 LEU A C 1
ATOM 2509 O O . LEU A 1 309 ? -27.640 15.410 -8.455 1.00 86.25 309 LEU A O 1
ATOM 2513 N N . ASN A 1 310 ? -27.971 15.218 -10.659 1.00 86.69 310 ASN A N 1
ATOM 2514 C CA . ASN A 1 310 ? -28.693 16.470 -10.778 1.00 86.69 310 ASN A CA 1
ATOM 2515 C C . ASN A 1 310 ? -30.077 16.232 -11.373 1.00 86.69 310 ASN A C 1
ATOM 2517 O O . ASN A 1 310 ? -30.202 15.423 -12.298 1.00 86.69 310 ASN A O 1
ATOM 2521 N N . PRO A 1 311 ? -31.110 16.946 -10.892 1.00 88.38 311 PRO A N 1
ATOM 2522 C CA . PRO A 1 311 ? -32.417 16.952 -11.532 1.00 88.38 311 PRO A CA 1
ATOM 2523 C C . PRO A 1 311 ? -32.319 17.315 -13.019 1.00 88.38 311 PRO A C 1
ATOM 2525 O O . PRO A 1 311 ? -31.483 18.115 -13.433 1.00 88.38 311 PRO A O 1
ATOM 2528 N N . GLY A 1 312 ? -33.176 16.735 -13.853 1.00 82.62 312 GLY A N 1
ATOM 2529 C CA . GLY A 1 312 ? -33.092 16.814 -15.320 1.00 82.62 312 GLY A CA 1
ATOM 2530 C C . GLY A 1 312 ? -33.331 18.192 -15.926 1.00 82.62 312 GLY A C 1
ATOM 2531 O O . GLY A 1 312 ? -33.101 18.400 -17.118 1.00 82.62 312 GLY A O 1
ATOM 2532 N N . GLN A 1 313 ? -33.776 19.140 -15.110 1.00 82.50 313 GLN A N 1
ATOM 2533 C CA . GLN A 1 313 ? -33.947 20.539 -15.493 1.00 82.50 313 GLN A CA 1
ATOM 2534 C C . GLN A 1 313 ? -32.844 21.452 -14.930 1.00 82.50 313 GLN A C 1
ATOM 2536 O O . GLN A 1 313 ? -32.866 22.655 -15.182 1.00 82.50 313 GLN A O 1
ATOM 2541 N N . SER A 1 314 ? -31.875 20.911 -14.187 1.00 78.06 314 SER A N 1
ATOM 2542 C CA . SER A 1 314 ? -30.748 21.670 -13.638 1.00 78.06 314 SER A CA 1
ATOM 2543 C C . SER A 1 314 ? -29.604 21.769 -14.658 1.00 78.06 314 SER A C 1
ATOM 2545 O O . SER A 1 314 ? -29.102 20.756 -15.119 1.00 78.06 314 SER A O 1
ATOM 2547 N N . GLY A 1 315 ? -29.136 22.976 -14.988 1.00 76.00 315 GLY A N 1
ATOM 2548 C CA . GLY A 1 315 ? -27.991 23.169 -15.897 1.00 76.00 315 GLY A CA 1
ATOM 2549 C C . GLY A 1 315 ? -28.336 23.097 -17.395 1.00 76.00 315 GLY A C 1
ATOM 2550 O O . GLY A 1 315 ? -29.489 23.249 -17.791 1.00 76.00 315 GLY A O 1
ATOM 2551 N N . SER A 1 316 ? -27.318 22.929 -18.249 1.00 79.94 316 SER A N 1
ATOM 2552 C CA . SER A 1 316 ? -27.435 22.949 -19.721 1.00 79.94 316 SER A CA 1
ATOM 2553 C C . SER A 1 316 ? -27.127 21.600 -20.377 1.00 79.94 316 SER A C 1
ATOM 2555 O O . SER A 1 316 ? -26.075 21.027 -20.132 1.00 79.94 316 SER A O 1
ATOM 2557 N N . ALA A 1 317 ? -27.962 21.137 -21.313 1.00 78.25 317 ALA A N 1
ATOM 2558 C CA . ALA A 1 317 ? -27.754 19.872 -22.040 1.00 78.25 317 ALA A CA 1
ATOM 2559 C C . ALA A 1 317 ? -26.525 19.869 -22.970 1.00 78.25 317 ALA A C 1
ATOM 2561 O O . ALA A 1 317 ? -26.181 18.828 -23.527 1.00 78.25 317 ALA A O 1
ATOM 2562 N N . ASN A 1 318 ? -25.885 21.023 -23.188 1.00 82.12 318 ASN A N 1
ATOM 2563 C CA . ASN A 1 318 ? -24.755 21.180 -24.109 1.00 82.12 318 ASN A CA 1
ATOM 2564 C C . ASN A 1 318 ? -25.022 20.615 -25.522 1.00 82.12 318 ASN A C 1
ATOM 2566 O O . ASN A 1 318 ? -24.176 19.949 -26.117 1.00 82.12 318 ASN A O 1
ATOM 2570 N N . GLY A 1 319 ? -26.245 20.805 -26.023 1.00 86.38 319 GLY A N 1
ATOM 2571 C CA . GLY A 1 319 ? -26.681 20.271 -27.316 1.00 86.38 319 GLY A CA 1
ATOM 2572 C C . GLY A 1 319 ? -26.907 18.756 -27.362 1.00 86.38 319 GLY A C 1
ATOM 2573 O O . GLY A 1 319 ? -27.235 18.255 -28.430 1.00 86.38 319 GLY A O 1
ATOM 2574 N N . THR A 1 320 ? -26.753 18.032 -26.246 1.00 89.12 320 THR A N 1
ATOM 2575 C CA . THR A 1 320 ? -27.095 16.604 -26.166 1.00 89.12 320 THR A CA 1
ATOM 2576 C C . THR A 1 320 ? -28.593 16.439 -26.388 1.00 89.12 320 THR A C 1
ATOM 2578 O O . THR A 1 320 ? -29.393 17.026 -25.651 1.00 89.12 320 THR A O 1
ATOM 2581 N N . THR A 1 321 ? -28.984 15.620 -27.360 1.00 92.19 321 THR A N 1
ATOM 2582 C CA . THR A 1 321 ? -30.387 15.245 -27.566 1.00 92.19 321 THR A CA 1
ATOM 2583 C C . THR A 1 321 ? -30.731 13.986 -26.774 1.00 92.19 321 THR A C 1
ATOM 2585 O O . THR A 1 321 ? -29.914 13.078 -26.600 1.00 92.19 321 THR A O 1
ATOM 2588 N N . GLY A 1 322 ? -31.966 13.912 -26.284 1.00 90.62 322 GLY A N 1
ATOM 2589 C CA . GLY A 1 322 ? -32.570 12.631 -25.950 1.00 90.62 322 GLY A CA 1
ATOM 2590 C C . GLY A 1 322 ? -32.907 11.915 -27.252 1.00 90.62 322 GLY A C 1
ATOM 2591 O O . GLY A 1 322 ? -33.647 12.461 -28.068 1.00 90.62 322 GLY A O 1
ATOM 2592 N N . ASN A 1 323 ? -32.356 10.720 -27.448 1.00 90.94 323 ASN A N 1
ATOM 2593 C CA . ASN A 1 323 ? -32.381 9.966 -28.703 1.00 90.94 323 ASN A CA 1
ATOM 2594 C C . ASN A 1 323 ? -31.652 10.633 -29.877 1.00 90.94 323 ASN A C 1
ATOM 2596 O O . ASN A 1 323 ? -31.202 11.776 -29.808 1.00 90.94 323 ASN A O 1
ATOM 2600 N N . ASN A 1 324 ? -31.488 9.864 -30.958 1.00 89.62 324 ASN A N 1
ATOM 2601 C CA . ASN A 1 324 ? -30.757 10.272 -32.154 1.00 89.62 324 ASN A CA 1
ATOM 2602 C C . ASN A 1 324 ? -31.684 10.282 -33.387 1.00 89.62 324 ASN A C 1
ATOM 2604 O O . ASN A 1 324 ? -32.007 9.209 -33.909 1.00 89.62 324 ASN A O 1
ATOM 2608 N N . PRO A 1 325 ? -32.061 11.463 -33.910 1.00 84.44 325 PRO A N 1
ATOM 2609 C CA . PRO A 1 325 ? -32.838 11.582 -35.146 1.00 84.44 325 PRO A CA 1
ATOM 2610 C C . PRO A 1 325 ? -32.156 10.993 -36.378 1.00 84.44 325 PRO A C 1
ATOM 2612 O O . PRO A 1 325 ? -32.831 10.474 -37.265 1.00 84.44 325 PRO A O 1
ATOM 2615 N N . GLY A 1 326 ? -30.820 10.998 -36.415 1.00 82.62 326 GLY A N 1
ATOM 2616 C CA . GLY A 1 326 ? -30.039 10.351 -37.472 1.00 82.62 326 GLY A CA 1
ATOM 2617 C C . GLY A 1 326 ? -30.206 8.828 -37.509 1.00 82.62 326 GLY A C 1
ATOM 2618 O O . GLY A 1 326 ? -29.972 8.221 -38.548 1.00 82.62 326 GLY A O 1
ATOM 2619 N N . ALA A 1 327 ? -30.668 8.223 -36.410 1.00 81.00 327 ALA A N 1
ATOM 2620 C CA . ALA A 1 327 ? -31.048 6.813 -36.325 1.00 81.00 327 ALA A CA 1
ATOM 2621 C C . ALA A 1 327 ? -32.563 6.586 -36.529 1.00 81.00 327 ALA A C 1
ATOM 2623 O O . ALA A 1 327 ? -33.075 5.511 -36.230 1.00 81.00 327 ALA A O 1
ATOM 2624 N N . GLY A 1 328 ? -33.304 7.598 -37.001 1.00 82.94 328 GLY A N 1
ATOM 2625 C CA . GLY A 1 328 ? -34.747 7.512 -37.251 1.00 82.94 328 GLY A CA 1
ATOM 2626 C C . GLY A 1 328 ? -35.629 7.605 -35.999 1.00 82.94 328 GLY A C 1
ATOM 2627 O O . GLY A 1 328 ? -36.822 7.317 -36.082 1.00 82.94 328 GLY A O 1
ATOM 2628 N N . GLN A 1 329 ? -35.075 8.000 -34.848 1.00 87.25 329 GLN A N 1
ATOM 2629 C CA . GLN A 1 329 ? -35.829 8.187 -33.604 1.00 87.25 329 GLN A CA 1
ATOM 2630 C C . GLN A 1 329 ? -36.325 9.635 -33.426 1.00 87.25 329 GLN A C 1
ATOM 2632 O O . GLN A 1 329 ? -35.718 10.561 -33.958 1.00 87.25 329 GLN A O 1
ATOM 2637 N N . PRO A 1 330 ? -37.410 9.879 -32.668 1.00 89.56 330 PRO A N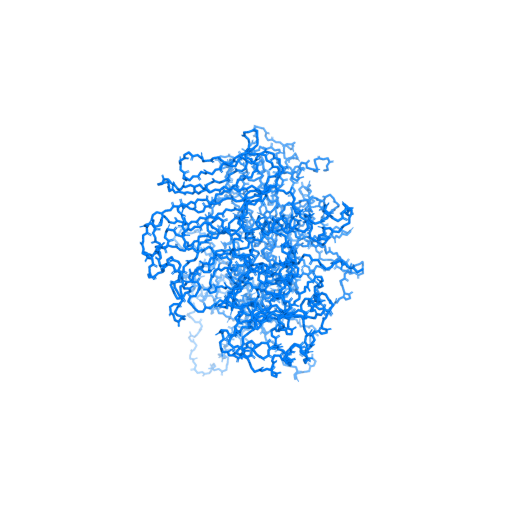 1
ATOM 2638 C CA . PRO A 1 330 ? -37.833 11.244 -32.358 1.00 89.56 330 PRO A CA 1
ATOM 2639 C C . PRO A 1 330 ? -36.784 11.970 -31.504 1.00 89.56 330 PRO A C 1
ATOM 2641 O O . PRO A 1 330 ? -36.285 11.404 -30.533 1.00 89.56 330 PRO A O 1
ATOM 2644 N N . GLU A 1 331 ? -36.485 13.229 -31.837 1.00 92.81 331 GLU A N 1
ATOM 2645 C CA . GLU A 1 331 ? -35.674 14.101 -30.979 1.00 92.81 331 GLU A CA 1
ATOM 2646 C C . GLU A 1 331 ? -36.454 14.441 -29.705 1.00 92.81 331 GLU A C 1
ATOM 2648 O O . GLU A 1 331 ? -37.597 14.899 -29.772 1.00 92.81 331 GLU A O 1
ATOM 2653 N N . MET A 1 332 ? -35.843 14.222 -28.544 1.00 92.75 332 MET A N 1
ATOM 2654 C CA . MET A 1 332 ? -36.436 14.487 -27.233 1.00 92.75 332 MET A CA 1
ATOM 2655 C C . MET A 1 332 ? -35.470 15.278 -26.354 1.00 92.75 332 MET A C 1
ATOM 2657 O O . MET A 1 332 ? -34.281 15.415 -26.655 1.00 92.75 332 MET A O 1
ATOM 2661 N N . LYS A 1 333 ? -35.954 15.791 -25.224 1.00 90.38 333 LYS A N 1
ATOM 2662 C CA . LYS A 1 333 ? -35.071 16.382 -24.215 1.00 90.38 333 LYS A CA 1
ATOM 2663 C C . LYS A 1 333 ? -34.394 15.268 -23.408 1.00 90.38 333 LYS A C 1
ATOM 2665 O O . LYS A 1 333 ? -35.061 14.306 -23.032 1.00 90.38 333 LYS A O 1
ATOM 2670 N N . PRO A 1 334 ? -33.106 15.410 -23.043 1.00 88.75 334 PRO A N 1
ATOM 2671 C CA . PRO A 1 334 ? -32.387 14.431 -22.222 1.00 88.75 334 PRO A CA 1
ATOM 2672 C C . PRO A 1 334 ? -33.126 13.948 -20.965 1.00 88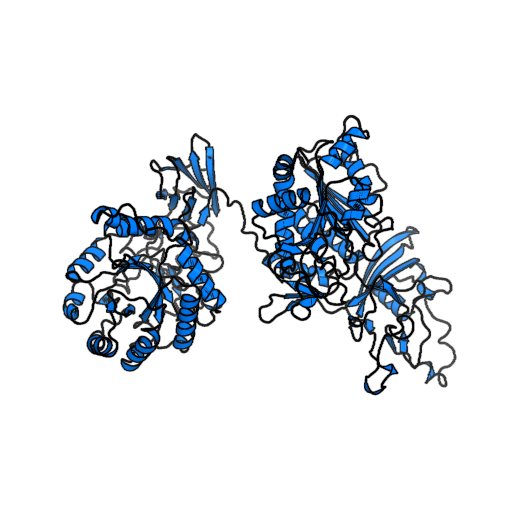.75 334 PRO A C 1
ATOM 2674 O O . PRO A 1 334 ? -33.105 12.763 -20.656 1.00 88.75 334 PRO A O 1
ATOM 2677 N N . HIS A 1 335 ? -33.825 14.834 -20.251 1.00 86.12 335 HIS A N 1
ATOM 2678 C CA . HIS A 1 335 ? -34.545 14.462 -19.026 1.00 86.12 335 HIS A CA 1
ATOM 2679 C C . HIS A 1 335 ? -35.844 13.683 -19.258 1.00 86.12 335 HIS A C 1
ATOM 2681 O O . HIS A 1 335 ? -36.391 13.124 -18.312 1.00 86.12 335 HIS A O 1
ATOM 2687 N N . GLU A 1 336 ? -36.363 13.656 -20.487 1.00 89.00 336 GLU A N 1
ATOM 2688 C CA . GLU A 1 336 ? -37.534 12.840 -20.831 1.00 89.00 336 GLU A CA 1
ATOM 2689 C C . GLU A 1 336 ? -37.142 11.365 -20.987 1.00 89.00 336 GLU A C 1
ATOM 2691 O O . GLU A 1 336 ? -37.943 10.482 -20.697 1.00 89.00 336 GLU A O 1
ATOM 2696 N N . VAL A 1 337 ? -35.897 11.104 -21.397 1.00 89.81 337 VAL A N 1
ATOM 2697 C CA . VAL A 1 337 ? -35.341 9.758 -21.618 1.00 89.81 337 VAL A CA 1
ATOM 2698 C C . VAL A 1 337 ? -34.405 9.289 -20.500 1.00 89.81 337 VAL A C 1
ATOM 2700 O O . VAL A 1 337 ? -34.079 8.109 -20.446 1.00 89.81 337 VAL A O 1
ATOM 2703 N N . SER A 1 338 ? -33.987 10.182 -19.601 1.00 88.94 338 SER A N 1
ATOM 2704 C CA . SER A 1 338 ? -33.319 9.832 -18.348 1.00 88.94 338 SER A CA 1
ATOM 2705 C C . SER A 1 338 ? -34.048 10.480 -17.178 1.00 88.94 338 SER A C 1
ATOM 2707 O O . SER A 1 338 ? -33.904 11.678 -16.926 1.00 88.94 338 SER A O 1
ATOM 2709 N N . GLN A 1 339 ? -34.863 9.705 -16.475 1.00 90.94 339 GLN A N 1
ATOM 2710 C CA . GLN A 1 339 ? -35.818 10.223 -15.494 1.00 90.94 339 GLN A CA 1
ATOM 2711 C C . GLN A 1 339 ? -35.161 10.644 -14.165 1.00 90.94 339 GLN A C 1
ATOM 2713 O O . GLN A 1 339 ? -34.127 10.116 -13.763 1.00 90.94 339 GLN A O 1
ATOM 2718 N N . ASP A 1 340 ? -35.796 11.580 -13.448 1.00 92.44 340 ASP A N 1
ATOM 2719 C CA . ASP A 1 340 ? -35.421 11.990 -12.080 1.00 92.44 340 ASP A CA 1
ATOM 2720 C C . ASP A 1 340 ? -35.832 10.919 -11.056 1.00 92.44 340 ASP A C 1
ATOM 2722 O O . ASP A 1 340 ? -36.757 11.097 -10.253 1.00 92.44 340 ASP A O 1
ATOM 2726 N N . LYS A 1 341 ? -35.178 9.759 -11.139 1.00 94.19 341 LYS A N 1
ATOM 2727 C CA . LYS A 1 341 ? -35.432 8.586 -10.304 1.00 94.19 341 LYS A CA 1
ATOM 2728 C C . LYS A 1 341 ? -34.138 7.952 -9.800 1.00 94.19 341 LYS A C 1
ATOM 2730 O O . LYS A 1 341 ? -33.101 7.986 -10.458 1.00 94.19 341 LYS A O 1
ATOM 2735 N N . VAL A 1 342 ? -34.236 7.338 -8.625 1.00 94.69 342 VAL A N 1
ATOM 2736 C CA . VAL A 1 342 ? -33.288 6.359 -8.094 1.00 94.69 342 VAL A CA 1
ATOM 2737 C C . VAL A 1 342 ? -33.753 4.980 -8.508 1.00 94.69 342 VAL A C 1
ATOM 2739 O O . VAL A 1 342 ? -34.862 4.575 -8.175 1.00 94.69 342 VAL A O 1
ATOM 2742 N N . PHE A 1 343 ? -32.907 4.253 -9.217 1.00 94.75 343 PHE A N 1
ATOM 2743 C CA . PHE A 1 343 ? -33.191 2.907 -9.683 1.00 94.75 343 PHE A CA 1
ATOM 2744 C C . PHE A 1 343 ? -32.377 1.916 -8.858 1.00 94.75 343 PHE A C 1
ATOM 2746 O O . PHE A 1 343 ? -31.193 2.140 -8.599 1.00 94.75 343 PHE A O 1
ATOM 2753 N N . VAL A 1 344 ? -33.007 0.831 -8.417 1.00 95.19 344 VAL A N 1
ATOM 2754 C CA . VAL A 1 344 ? -32.404 -0.137 -7.498 1.00 95.19 344 VAL A CA 1
ATOM 2755 C C . VAL A 1 344 ? -32.740 -1.549 -7.945 1.00 95.19 344 VAL A C 1
ATOM 2757 O O . VAL A 1 344 ? -33.906 -1.919 -8.029 1.00 95.19 344 VAL A O 1
ATOM 2760 N N . SER A 1 345 ? -31.712 -2.359 -8.176 1.00 94.06 345 SER A N 1
ATOM 2761 C CA . SER A 1 345 ? -31.801 -3.817 -8.238 1.00 94.06 345 SER A CA 1
ATOM 2762 C C . SER A 1 345 ? -31.222 -4.407 -6.954 1.00 94.06 345 SER A C 1
ATOM 2764 O O . SER A 1 345 ? -30.041 -4.225 -6.671 1.00 94.06 345 SER A O 1
ATOM 2766 N N . ALA A 1 346 ? -32.018 -5.138 -6.183 1.00 93.56 346 ALA A N 1
ATOM 2767 C CA . ALA A 1 346 ? -31.579 -5.792 -4.958 1.00 93.56 346 ALA A CA 1
ATOM 2768 C C . ALA A 1 346 ? -31.706 -7.313 -5.077 1.00 93.56 346 ALA A C 1
ATOM 2770 O O . ALA A 1 346 ? -32.796 -7.827 -5.315 1.00 93.56 346 ALA A O 1
ATOM 2771 N N . PHE A 1 347 ? -30.614 -8.050 -4.886 1.00 94.31 347 PHE A N 1
ATOM 2772 C CA . PHE A 1 347 ? -30.708 -9.479 -4.608 1.00 94.31 347 PHE A CA 1
ATOM 2773 C C . PHE A 1 347 ? -30.982 -9.657 -3.117 1.00 94.31 347 PHE A C 1
ATOM 2775 O O . PHE A 1 347 ? -30.188 -9.189 -2.303 1.00 94.31 347 PHE A O 1
ATOM 2782 N N . VAL A 1 348 ? -32.068 -10.339 -2.756 1.00 93.12 348 VAL A N 1
ATOM 2783 C CA . VAL A 1 348 ? -32.370 -10.684 -1.359 1.00 93.12 348 VAL A CA 1
ATOM 2784 C C . VAL A 1 348 ? -32.380 -12.196 -1.180 1.00 93.12 348 VAL A C 1
ATOM 2786 O O . VAL A 1 348 ? -32.850 -12.940 -2.042 1.00 93.12 348 VAL A O 1
ATOM 2789 N N . THR A 1 349 ? -31.834 -12.663 -0.065 1.00 90.69 349 THR A N 1
ATOM 2790 C CA . THR A 1 349 ? -31.752 -14.094 0.274 1.00 90.69 349 THR A CA 1
ATOM 2791 C C . THR A 1 349 ? -33.046 -14.633 0.873 1.00 90.69 349 THR A C 1
ATOM 2793 O O . THR A 1 349 ? -33.354 -15.815 0.737 1.00 90.69 349 THR A O 1
ATOM 2796 N N . GLU A 1 350 ? -33.834 -13.755 1.483 1.00 91.00 350 GLU A N 1
ATOM 2797 C CA . GLU A 1 350 ? -35.138 -14.036 2.068 1.00 91.00 350 GLU A CA 1
ATOM 2798 C C . GLU A 1 350 ? -36.045 -12.798 1.932 1.00 91.00 350 GLU A C 1
ATOM 2800 O O . GLU A 1 350 ? -35.533 -11.705 1.651 1.00 91.00 350 GLU A O 1
ATOM 2805 N N . PRO A 1 351 ? -37.377 -12.936 2.093 1.00 94.56 351 PRO A N 1
ATOM 2806 C CA . PRO A 1 351 ? -38.297 -11.809 1.983 1.00 94.56 351 PRO A CA 1
ATOM 2807 C C . PRO A 1 351 ? -37.848 -10.616 2.838 1.00 94.56 351 PRO A C 1
ATOM 2809 O O . PRO A 1 351 ? -37.607 -10.757 4.036 1.00 94.56 351 PRO A O 1
ATOM 2812 N N . SER A 1 352 ? -37.700 -9.456 2.203 1.00 95.12 352 SER A N 1
ATOM 2813 C CA . SER A 1 352 ? -37.132 -8.243 2.803 1.00 95.12 352 SER A CA 1
ATOM 2814 C C . SER A 1 352 ? -37.876 -6.998 2.322 1.00 95.12 352 SER A C 1
ATOM 2816 O O . SER A 1 352 ? -38.541 -7.019 1.288 1.00 95.12 352 SER A O 1
ATOM 2818 N N . GLU A 1 353 ? -37.709 -5.889 3.030 1.00 96.31 353 GLU A N 1
ATOM 2819 C CA . GLU A 1 353 ? -38.064 -4.555 2.540 1.00 96.31 353 GLU A CA 1
ATOM 2820 C C . GLU A 1 353 ? -36.790 -3.850 2.069 1.00 96.31 353 GLU A C 1
ATOM 2822 O O . GLU A 1 353 ? -35.739 -3.989 2.689 1.00 96.31 353 GLU A O 1
ATOM 2827 N N . VAL A 1 354 ? -36.841 -3.106 0.967 1.00 96.19 354 VAL A N 1
ATOM 2828 C CA . VAL A 1 354 ? -35.716 -2.282 0.506 1.00 96.19 354 VAL A CA 1
ATOM 2829 C C . VAL A 1 354 ? -36.096 -0.819 0.651 1.00 96.19 354 VAL A C 1
ATOM 2831 O O . VAL A 1 354 ? -36.991 -0.339 -0.043 1.00 96.19 354 VAL A O 1
ATOM 2834 N N . TYR A 1 355 ? -35.435 -0.112 1.562 1.00 96.94 355 TYR A N 1
ATOM 2835 C CA . TYR A 1 355 ? -35.673 1.304 1.817 1.00 96.94 355 TYR A CA 1
ATOM 2836 C C . TYR A 1 355 ? -34.779 2.157 0.926 1.00 96.94 355 TYR A C 1
ATOM 2838 O O . TYR A 1 355 ? -33.583 1.897 0.832 1.00 96.94 355 TYR A O 1
ATOM 2846 N N . VAL A 1 356 ? -35.346 3.192 0.306 1.00 96.94 356 VAL A N 1
ATOM 2847 C CA . VAL A 1 356 ? -34.631 4.189 -0.506 1.00 96.94 356 VAL A CA 1
ATOM 2848 C C . VAL A 1 356 ? -34.957 5.580 0.010 1.00 96.94 356 VAL A C 1
ATOM 2850 O O . VAL A 1 356 ? -36.096 6.028 -0.082 1.00 96.94 356 VAL A O 1
ATOM 2853 N N . GLN A 1 357 ? -33.963 6.271 0.553 1.00 96.50 357 GLN A N 1
ATOM 2854 C CA . GLN A 1 357 ? -34.099 7.586 1.169 1.00 96.50 357 GLN A CA 1
ATOM 2855 C C . GLN A 1 357 ? -33.206 8.605 0.463 1.00 96.50 357 GLN A C 1
ATOM 2857 O O . GLN A 1 357 ? -32.027 8.340 0.256 1.00 96.50 357 GLN A O 1
ATOM 2862 N N . ILE A 1 358 ? -33.744 9.784 0.143 1.00 96.00 358 ILE A N 1
ATOM 2863 C CA . ILE A 1 358 ? -32.987 10.888 -0.459 1.00 96.00 358 ILE A CA 1
ATOM 2864 C C . ILE A 1 358 ? -32.866 12.019 0.568 1.00 96.00 358 ILE A C 1
ATOM 2866 O O . ILE A 1 358 ? -33.863 12.571 1.036 1.00 96.00 358 ILE A O 1
ATOM 2870 N N . GLY A 1 359 ? -31.633 12.357 0.945 1.00 93.25 359 GLY A N 1
ATOM 2871 C CA . GLY A 1 359 ? -31.353 13.373 1.955 1.00 93.25 359 GLY A CA 1
ATOM 2872 C C . GLY A 1 359 ? -32.031 13.065 3.291 1.00 93.25 359 GLY A C 1
ATOM 2873 O O . GLY A 1 359 ? -31.865 11.986 3.855 1.00 93.25 359 GLY A O 1
ATOM 2874 N N . SER A 1 360 ? -32.787 14.032 3.811 1.00 91.38 360 SER A N 1
ATOM 2875 C CA . SER A 1 360 ? -33.569 13.901 5.049 1.00 91.38 360 SER A CA 1
ATOM 2876 C C . SER A 1 360 ? -35.047 13.571 4.817 1.00 91.38 360 SER A C 1
ATOM 2878 O O . SER A 1 360 ? -35.818 13.544 5.779 1.00 91.38 360 SER A O 1
ATOM 2880 N N . GLY A 1 361 ? -35.462 13.341 3.567 1.00 89.75 361 GLY A N 1
ATOM 2881 C CA . GLY A 1 361 ? -36.849 13.021 3.245 1.00 89.75 361 GLY A CA 1
ATOM 2882 C C . GLY A 1 361 ? -37.277 11.630 3.730 1.00 89.75 361 GLY A C 1
ATOM 2883 O O . GLY A 1 361 ? -36.453 10.857 4.232 1.00 89.75 361 GLY A O 1
ATOM 2884 N N . PRO A 1 362 ? -38.576 11.296 3.625 1.00 91.44 362 PRO A N 1
ATOM 2885 C CA . PRO A 1 362 ? -39.065 9.960 3.948 1.00 91.44 362 PRO A CA 1
ATOM 2886 C C . PRO A 1 362 ? -38.479 8.924 2.982 1.00 91.44 362 PRO A C 1
ATOM 2888 O O . PRO A 1 362 ? -38.271 9.209 1.802 1.00 91.44 362 PRO A O 1
ATOM 2891 N N . HIS A 1 363 ? -38.241 7.707 3.472 1.00 92.06 363 HIS A N 1
ATOM 2892 C CA . HIS A 1 363 ? -37.826 6.613 2.602 1.00 92.06 363 HIS A CA 1
ATOM 2893 C C . HIS A 1 363 ? -39.022 6.063 1.812 1.00 92.06 363 HIS A C 1
ATOM 2895 O O . HIS A 1 363 ? -40.138 5.974 2.322 1.00 92.06 363 HIS A O 1
ATOM 2901 N N . SER A 1 364 ? -38.775 5.677 0.565 1.00 96.19 364 SER A N 1
ATOM 2902 C CA . SER A 1 364 ? -39.655 4.810 -0.219 1.00 96.19 364 SER A CA 1
ATOM 2903 C C . SER A 1 364 ? -39.324 3.345 0.067 1.00 96.19 364 SER A C 1
ATOM 2905 O O . SER A 1 364 ? -38.195 3.040 0.447 1.00 96.19 364 SER A O 1
ATOM 2907 N N . VAL A 1 365 ? -40.288 2.444 -0.127 1.00 95.69 365 VAL A N 1
ATOM 2908 C CA . VAL A 1 365 ? -40.132 1.009 0.158 1.00 95.69 365 VAL A CA 1
ATOM 2909 C C . VAL A 1 365 ? -40.369 0.195 -1.112 1.00 95.69 365 VAL A C 1
ATOM 2911 O O . VAL A 1 365 ? -41.378 0.385 -1.792 1.00 95.69 365 VAL A O 1
ATOM 2914 N N . LEU A 1 366 ? -39.451 -0.720 -1.425 1.00 95.44 366 LEU A N 1
ATOM 2915 C CA . LEU A 1 366 ? -39.672 -1.841 -2.340 1.00 95.44 366 LEU A CA 1
ATOM 2916 C C . LEU A 1 366 ? -39.870 -3.117 -1.519 1.00 95.44 366 LEU A C 1
ATOM 2918 O O . LEU A 1 366 ? -38.951 -3.581 -0.845 1.00 95.44 366 LEU A O 1
ATOM 2922 N N . ASP A 1 367 ? -41.062 -3.702 -1.618 1.00 94.38 367 ASP A N 1
ATOM 2923 C CA . ASP A 1 367 ? -41.390 -4.991 -1.006 1.00 94.38 367 ASP A CA 1
ATOM 2924 C C . ASP A 1 367 ? -40.725 -6.139 -1.789 1.00 94.38 367 ASP A C 1
ATOM 2926 O O . ASP A 1 367 ? -41.297 -6.674 -2.745 1.00 94.38 367 ASP A O 1
ATOM 2930 N N . ALA A 1 368 ? -39.534 -6.571 -1.376 1.00 92.56 368 ALA A N 1
ATOM 2931 C CA . ALA A 1 368 ? -38.849 -7.727 -1.951 1.00 92.56 368 ALA A CA 1
ATOM 2932 C C . ALA A 1 368 ? -39.409 -9.031 -1.353 1.00 92.56 368 ALA A C 1
ATOM 2934 O O . ALA A 1 368 ? -38.793 -9.685 -0.512 1.00 92.56 368 ALA A O 1
ATOM 2935 N N . ARG A 1 369 ? -40.627 -9.405 -1.768 1.00 87.44 369 ARG A N 1
ATOM 2936 C CA . ARG A 1 369 ? -41.412 -10.509 -1.170 1.00 87.44 369 ARG A CA 1
ATOM 2937 C C . ARG A 1 369 ? -40.863 -11.907 -1.441 1.00 87.44 369 ARG A C 1
ATOM 2939 O O . ARG A 1 369 ? -41.301 -12.858 -0.798 1.00 87.44 369 ARG A O 1
ATOM 2946 N N . VAL A 1 370 ? -39.954 -12.051 -2.403 1.00 83.81 370 VAL A N 1
ATOM 2947 C CA . VAL A 1 370 ? -39.378 -13.338 -2.805 1.00 83.81 370 VAL A CA 1
ATOM 2948 C C . VAL A 1 370 ? -37.848 -13.268 -2.839 1.00 83.81 370 VAL A C 1
ATOM 2950 O O . VAL A 1 370 ? -37.303 -12.254 -3.286 1.00 83.81 370 VAL A O 1
ATOM 2953 N N . PRO A 1 371 ? -37.147 -14.340 -2.413 1.00 87.50 371 PRO A N 1
ATOM 2954 C CA . PRO A 1 371 ? -35.712 -14.472 -2.635 1.00 87.50 371 PRO A CA 1
ATOM 2955 C C . PRO A 1 371 ? -35.357 -14.338 -4.118 1.00 87.50 371 PRO A C 1
ATOM 2957 O O . PRO A 1 371 ? -36.045 -14.892 -4.978 1.00 87.50 371 PRO A O 1
ATOM 2960 N N . GLY A 1 372 ? -34.258 -13.652 -4.416 1.00 89.94 372 GLY A N 1
ATOM 2961 C CA . GLY A 1 372 ? -33.805 -13.390 -5.779 1.00 89.94 372 GLY A CA 1
ATOM 2962 C C . GLY A 1 372 ? -33.610 -11.908 -6.075 1.00 89.94 372 GLY A C 1
ATOM 2963 O O . GLY A 1 372 ? -33.615 -11.065 -5.177 1.00 89.94 372 GLY A O 1
ATOM 2964 N N . VAL A 1 373 ? -33.419 -11.594 -7.358 1.00 92.88 373 VAL A N 1
ATOM 2965 C CA . VAL A 1 373 ? -33.281 -10.210 -7.826 1.00 92.88 373 VAL A CA 1
ATOM 2966 C C . VAL A 1 373 ? -34.653 -9.538 -7.869 1.00 92.88 373 VAL A C 1
ATOM 2968 O O . VAL A 1 373 ? -35.545 -9.975 -8.593 1.00 92.88 373 VAL A O 1
ATOM 2971 N N . ASN A 1 374 ? -34.787 -8.456 -7.115 1.00 94.25 374 ASN A N 1
ATOM 2972 C CA . ASN A 1 374 ? -35.941 -7.572 -7.039 1.00 94.25 374 ASN A CA 1
ATOM 2973 C C . ASN A 1 374 ? -35.539 -6.192 -7.573 1.00 94.25 374 ASN A C 1
ATOM 2975 O O . ASN A 1 374 ? -34.375 -5.807 -7.468 1.00 94.25 374 ASN A O 1
ATOM 2979 N N . TYR A 1 375 ? -36.480 -5.449 -8.146 1.00 95.06 375 TYR A N 1
ATOM 2980 C CA . TYR A 1 375 ? -36.204 -4.164 -8.785 1.00 95.06 375 TYR A CA 1
ATOM 2981 C C . TYR A 1 375 ? -37.254 -3.114 -8.430 1.00 95.06 375 TYR A C 1
ATOM 2983 O O . TYR A 1 375 ? -38.434 -3.440 -8.308 1.00 95.06 375 TYR A O 1
ATOM 2991 N N . GLY A 1 376 ? -36.827 -1.860 -8.297 1.00 95.12 376 GLY A N 1
ATOM 2992 C CA . GLY A 1 376 ? -37.707 -0.712 -8.106 1.00 95.12 376 GLY A CA 1
ATOM 2993 C C . GLY A 1 376 ? -37.070 0.588 -8.591 1.00 95.12 376 GLY A C 1
ATOM 2994 O O . GLY A 1 376 ? -35.847 0.733 -8.571 1.00 95.12 376 GLY A O 1
ATOM 2995 N N . SER A 1 377 ? -37.906 1.542 -9.005 1.00 95.44 377 SER A N 1
ATOM 2996 C CA . SER A 1 377 ? -37.481 2.896 -9.360 1.00 95.44 377 SER A CA 1
ATOM 2997 C C . SER A 1 377 ? -38.309 3.950 -8.619 1.00 95.44 377 SER A C 1
ATOM 2999 O O . SER A 1 377 ? -39.530 3.849 -8.506 1.00 95.44 377 SER A O 1
ATOM 3001 N N . PHE A 1 378 ? -37.629 4.947 -8.054 1.00 96.12 378 PHE A N 1
ATOM 3002 C CA . PHE A 1 378 ? -38.168 5.855 -7.040 1.00 96.12 378 PHE A CA 1
ATOM 3003 C C . PHE A 1 378 ? -37.910 7.306 -7.425 1.00 96.12 378 PHE A C 1
ATOM 3005 O O . PHE A 1 378 ? -36.761 7.713 -7.559 1.00 96.12 378 PHE A O 1
ATOM 3012 N N . ALA A 1 379 ? -38.965 8.098 -7.604 1.00 94.88 379 ALA A N 1
ATOM 3013 C CA . ALA A 1 379 ? -38.836 9.493 -8.018 1.00 94.88 379 ALA A CA 1
ATOM 3014 C C . ALA A 1 379 ? -38.114 10.354 -6.971 1.00 94.88 379 ALA A C 1
ATOM 3016 O O . ALA A 1 379 ? -38.340 10.202 -5.770 1.00 94.88 379 ALA A O 1
ATOM 3017 N N . PHE A 1 380 ? -37.311 11.315 -7.437 1.00 93.62 380 PHE A N 1
ATOM 3018 C CA . PHE A 1 380 ? -36.652 12.291 -6.564 1.00 93.62 380 PHE A CA 1
ATOM 3019 C C . PHE A 1 380 ? -37.667 13.110 -5.763 1.00 93.62 380 PHE A C 1
ATOM 3021 O O . PHE A 1 380 ? -37.411 13.458 -4.615 1.00 93.62 380 PHE A O 1
ATOM 3028 N N . ASN A 1 381 ? -38.831 13.420 -6.352 1.00 91.69 381 ASN A N 1
ATOM 3029 C CA . ASN A 1 381 ? -39.898 14.210 -5.725 1.00 91.69 381 ASN A CA 1
ATOM 3030 C C . ASN A 1 381 ? -39.404 15.551 -5.141 1.00 91.69 381 ASN A C 1
ATOM 3032 O O . ASN A 1 381 ? -39.849 15.975 -4.076 1.00 91.69 381 ASN A O 1
ATOM 3036 N N . GLY A 1 382 ? -38.450 16.196 -5.821 1.00 88.50 382 GLY A N 1
ATOM 3037 C CA . GLY A 1 382 ? -37.822 17.445 -5.375 1.00 88.50 382 GLY A CA 1
ATOM 3038 C C . GLY A 1 382 ? -36.856 17.296 -4.193 1.00 88.50 382 GLY A C 1
ATOM 3039 O O . GLY A 1 382 ? -36.355 18.300 -3.692 1.00 88.50 382 GLY A O 1
ATOM 3040 N N . GLN A 1 383 ? -36.587 16.073 -3.727 1.00 92.81 383 GLN A N 1
ATOM 3041 C CA . GLN A 1 383 ? -35.630 15.819 -2.655 1.00 92.81 383 GLN A CA 1
ATOM 3042 C C . GLN A 1 383 ? -34.198 15.887 -3.189 1.00 92.81 383 GLN A C 1
ATOM 3044 O O . GLN A 1 383 ? -33.887 15.394 -4.273 1.00 92.81 383 GLN A O 1
ATOM 3049 N N . THR A 1 384 ? -33.320 16.478 -2.386 1.00 92.56 384 THR A N 1
ATOM 3050 C CA . THR A 1 384 ? -31.879 16.570 -2.629 1.00 92.56 384 THR A CA 1
ATOM 3051 C C . THR A 1 384 ? -31.129 16.043 -1.406 1.00 92.56 384 THR A C 1
ATOM 3053 O O . THR A 1 384 ? -31.681 15.952 -0.307 1.00 92.56 384 THR A O 1
ATOM 3056 N N . GLY A 1 385 ? -29.866 15.673 -1.588 1.00 92.00 385 GLY A N 1
ATOM 3057 C CA . GLY A 1 385 ? -29.018 15.085 -0.556 1.00 92.00 385 GLY A CA 1
ATOM 3058 C C . GLY A 1 385 ? -28.602 13.641 -0.858 1.00 92.00 385 GLY A C 1
ATOM 3059 O O . GLY A 1 385 ? -28.964 13.097 -1.903 1.00 92.00 385 GLY A O 1
ATOM 3060 N N . PRO A 1 386 ? -27.790 13.029 0.024 1.00 92.56 386 PRO A N 1
ATOM 3061 C CA . PRO A 1 386 ? -27.278 11.666 -0.148 1.00 92.56 386 PRO A CA 1
ATOM 3062 C C . PRO A 1 386 ? -28.397 10.637 -0.314 1.00 92.56 386 PRO A C 1
ATOM 3064 O O . PRO A 1 386 ? -29.411 10.724 0.378 1.00 92.56 386 PRO A O 1
ATOM 3067 N N . VAL A 1 387 ? -28.205 9.649 -1.189 1.00 93.75 387 VAL A N 1
ATOM 3068 C CA . VAL A 1 387 ? -29.197 8.587 -1.415 1.00 93.75 387 VAL A CA 1
ATOM 3069 C C . VAL A 1 387 ? -28.830 7.368 -0.579 1.00 93.75 387 VAL A C 1
ATOM 3071 O O . VAL A 1 387 ? -27.911 6.631 -0.926 1.00 93.75 387 VAL A O 1
ATOM 3074 N N . LYS A 1 388 ? -29.525 7.150 0.537 1.00 95.00 388 LYS A N 1
ATOM 3075 C CA . LYS A 1 388 ? -29.342 5.972 1.391 1.00 95.00 388 LYS A CA 1
ATOM 3076 C C . LYS A 1 388 ? -30.264 4.846 0.929 1.00 95.00 388 LYS A C 1
ATOM 3078 O O . LYS A 1 388 ? -31.468 5.049 0.805 1.00 95.00 388 LYS A O 1
ATOM 3083 N N . ILE A 1 389 ? -29.712 3.655 0.725 1.00 95.94 389 ILE A N 1
ATOM 3084 C CA . ILE A 1 389 ? -30.464 2.456 0.350 1.00 95.94 389 ILE A CA 1
ATOM 3085 C C . ILE A 1 389 ? -30.138 1.342 1.338 1.00 95.94 389 ILE A C 1
ATOM 3087 O O . ILE A 1 389 ? -28.962 1.091 1.613 1.00 95.94 389 ILE A O 1
ATOM 3091 N N . SER A 1 390 ? -31.153 0.667 1.871 1.00 94.75 390 SER A N 1
ATOM 3092 C CA . SER A 1 390 ? -30.953 -0.457 2.786 1.00 94.75 390 SER A CA 1
ATOM 3093 C C . SER A 1 390 ? -31.899 -1.623 2.526 1.00 94.75 390 SER A C 1
ATOM 3095 O O . SER A 1 390 ? -33.072 -1.434 2.233 1.00 94.75 390 SER A O 1
ATOM 3097 N N . ILE A 1 391 ? -31.385 -2.847 2.647 1.00 95.25 391 ILE A N 1
ATOM 3098 C CA . ILE A 1 391 ? -32.193 -4.066 2.759 1.00 95.25 391 ILE A CA 1
ATOM 3099 C C . ILE A 1 391 ? -32.525 -4.240 4.239 1.00 95.25 391 ILE A C 1
ATOM 3101 O O . ILE A 1 391 ? -31.617 -4.311 5.067 1.00 95.25 391 ILE A O 1
ATOM 3105 N N . VAL A 1 392 ? -33.806 -4.322 4.576 1.00 93.25 392 VAL A N 1
ATOM 3106 C CA . VAL A 1 392 ? -34.340 -4.369 5.937 1.00 93.25 392 VAL A CA 1
ATOM 3107 C C . VAL A 1 392 ? -35.109 -5.666 6.155 1.00 93.25 392 VAL A C 1
ATOM 3109 O O . VAL A 1 392 ? -35.958 -6.055 5.354 1.00 93.25 392 VAL A O 1
ATOM 3112 N N . ARG A 1 393 ? -34.809 -6.346 7.263 1.00 91.06 393 ARG A N 1
ATOM 3113 C CA . ARG A 1 393 ? -35.496 -7.563 7.712 1.00 91.06 393 ARG A CA 1
ATOM 3114 C C . ARG A 1 393 ? -35.752 -7.498 9.203 1.00 91.06 393 ARG A C 1
ATOM 3116 O O . ARG A 1 393 ? -34.830 -7.255 9.977 1.00 91.06 393 ARG A O 1
ATOM 3123 N N . GLY A 1 394 ? -37.005 -7.690 9.614 1.00 84.56 394 GLY A N 1
ATOM 3124 C CA . GLY A 1 394 ? -37.389 -7.640 11.029 1.00 84.56 394 GLY A CA 1
ATOM 3125 C C . GLY A 1 394 ? -36.979 -6.331 11.718 1.00 84.56 394 GLY A C 1
ATOM 3126 O O . GLY A 1 394 ? -36.439 -6.372 12.821 1.00 84.56 394 GLY A O 1
ATOM 3127 N N . ASN A 1 395 ? -37.181 -5.185 11.054 1.00 82.56 395 ASN A N 1
ATOM 3128 C CA . ASN A 1 395 ? -36.754 -3.846 11.496 1.00 82.56 395 ASN A CA 1
ATOM 3129 C C . ASN A 1 395 ? -35.234 -3.648 11.660 1.00 82.56 395 ASN A C 1
ATOM 3131 O O . ASN A 1 395 ? -34.802 -2.696 12.312 1.00 82.56 395 ASN A O 1
ATOM 3135 N N . ARG A 1 396 ? -34.406 -4.516 11.071 1.00 82.81 396 ARG A N 1
ATOM 3136 C CA . ARG A 1 396 ? -32.946 -4.395 11.076 1.00 82.81 396 ARG A CA 1
ATOM 3137 C C . ARG A 1 396 ? -32.416 -4.208 9.659 1.00 82.81 396 ARG A C 1
ATOM 3139 O O . ARG A 1 396 ? -32.749 -4.985 8.772 1.00 82.81 396 ARG A O 1
ATOM 3146 N N . GLU A 1 397 ? -31.547 -3.218 9.467 1.00 87.69 397 GLU A N 1
ATOM 3147 C CA . GLU A 1 397 ? -30.771 -3.070 8.232 1.00 87.69 397 GLU A CA 1
ATOM 3148 C C . GLU A 1 397 ? -29.734 -4.202 8.123 1.00 87.69 397 GLU A C 1
ATOM 3150 O O . GLU A 1 397 ? -28.934 -4.414 9.039 1.00 87.69 397 GLU A O 1
ATOM 3155 N N . VAL A 1 398 ? -29.764 -4.946 7.017 1.00 85.94 398 VAL A N 1
ATOM 3156 C CA . VAL A 1 398 ? -28.876 -6.089 6.744 1.00 85.94 398 VAL A CA 1
ATOM 3157 C C . VAL A 1 398 ? -27.785 -5.737 5.735 1.00 85.94 398 VAL A C 1
ATOM 3159 O O . VAL A 1 398 ? -26.649 -6.185 5.867 1.00 85.94 398 VAL A O 1
ATOM 3162 N N . VAL A 1 399 ? -28.112 -4.896 4.756 1.00 86.69 399 VAL A N 1
ATOM 3163 C CA . VAL A 1 399 ? -27.154 -4.264 3.842 1.00 86.69 399 VAL A CA 1
ATOM 3164 C C . VAL A 1 399 ? -27.544 -2.804 3.747 1.00 86.69 399 VAL A C 1
ATOM 3166 O O . VAL A 1 399 ? -28.718 -2.524 3.527 1.00 86.69 399 VAL A O 1
ATOM 3169 N N . THR A 1 400 ? -26.585 -1.893 3.881 1.00 88.06 400 THR A N 1
ATOM 3170 C CA . THR A 1 400 ? -26.824 -0.451 3.763 1.00 88.06 400 THR A CA 1
ATOM 3171 C C . THR A 1 400 ? -25.736 0.180 2.916 1.00 88.06 400 THR A C 1
ATOM 3173 O O . THR A 1 400 ? -24.565 -0.179 3.024 1.00 88.06 400 THR A O 1
ATOM 3176 N N . THR A 1 401 ? -26.125 1.139 2.088 1.00 86.25 401 THR A N 1
ATOM 3177 C CA . THR A 1 401 ? -25.221 1.959 1.286 1.00 86.25 401 THR A CA 1
ATOM 3178 C C . THR A 1 401 ? -25.750 3.371 1.164 1.00 86.25 401 THR A C 1
ATOM 3180 O O . THR A 1 401 ? -26.950 3.605 1.302 1.00 86.25 401 THR A O 1
ATOM 3183 N N . THR A 1 402 ? -24.843 4.304 0.910 1.00 89.31 402 THR A N 1
ATOM 3184 C CA . THR A 1 402 ? -25.174 5.704 0.689 1.00 89.31 402 THR A CA 1
ATOM 3185 C C . THR A 1 402 ? -24.431 6.178 -0.547 1.00 89.31 402 THR A C 1
ATOM 3187 O O . THR A 1 402 ? -23.201 6.236 -0.541 1.00 89.31 402 THR A O 1
ATOM 3190 N N . GLY A 1 403 ? -25.176 6.506 -1.595 1.00 85.44 403 GLY A N 1
ATOM 3191 C CA . GLY A 1 403 ? -24.632 7.091 -2.810 1.00 85.44 403 GLY A CA 1
ATOM 3192 C C . GLY A 1 403 ? -24.429 8.606 -2.699 1.00 85.44 403 GLY A C 1
ATOM 3193 O O . GLY A 1 403 ? -24.881 9.233 -1.729 1.00 85.44 403 GLY A O 1
ATOM 3194 N N . PRO A 1 404 ? -23.759 9.220 -3.693 1.00 85.00 404 PRO A N 1
ATOM 3195 C CA . PRO A 1 404 ? -23.524 10.659 -3.724 1.00 85.00 404 PRO A CA 1
ATOM 3196 C C . PRO A 1 404 ? -24.820 11.477 -3.651 1.00 85.00 404 PRO A C 1
ATOM 3198 O O . PRO A 1 404 ? -25.905 11.008 -4.001 1.00 85.00 404 PRO A O 1
ATOM 3201 N N . ALA A 1 405 ? -24.711 12.722 -3.194 1.00 89.19 405 ALA A N 1
ATOM 3202 C CA . ALA A 1 405 ? -25.874 13.580 -3.037 1.00 89.19 405 ALA A CA 1
ATOM 3203 C C . ALA A 1 405 ? -26.496 13.979 -4.379 1.00 89.19 405 ALA A C 1
ATOM 3205 O O . ALA A 1 405 ? -25.790 14.442 -5.273 1.00 89.19 405 ALA A O 1
ATOM 3206 N N . ILE A 1 406 ? -27.825 13.880 -4.468 1.00 89.69 406 ILE A N 1
ATOM 3207 C CA . ILE A 1 406 ? -28.589 14.576 -5.504 1.00 89.69 406 ILE A CA 1
ATOM 3208 C C . ILE A 1 406 ? -28.526 16.076 -5.194 1.00 89.69 406 ILE A C 1
ATOM 3210 O O . ILE A 1 406 ? -28.803 16.483 -4.065 1.00 89.69 406 ILE A O 1
ATOM 3214 N N . THR A 1 407 ? -28.146 16.906 -6.159 1.00 87.56 407 THR A N 1
ATOM 3215 C CA . THR A 1 407 ? -27.927 18.347 -5.990 1.00 87.56 407 THR A CA 1
ATOM 3216 C C . THR A 1 407 ? -28.363 19.125 -7.226 1.00 87.56 407 THR A C 1
ATOM 3218 O O . THR A 1 407 ? -28.280 18.644 -8.347 1.00 87.56 407 THR A O 1
ATOM 3221 N N . GLU A 1 408 ? -28.808 20.366 -7.050 1.00 84.12 408 GLU A N 1
ATOM 3222 C CA . GLU A 1 408 ? -29.084 21.270 -8.176 1.00 84.12 408 GLU A CA 1
ATOM 3223 C C . GLU A 1 408 ? -27.799 21.921 -8.723 1.00 84.12 408 GLU A C 1
ATOM 3225 O O . GLU A 1 408 ? -27.784 22.466 -9.828 1.00 84.12 408 GLU A O 1
ATOM 3230 N N . GLN A 1 409 ? -26.694 21.851 -7.972 1.00 79.81 409 GLN A N 1
ATOM 3231 C CA . GLN A 1 409 ? -25.416 22.443 -8.361 1.00 79.81 409 GLN A CA 1
ATOM 3232 C C . GLN A 1 409 ? -24.748 21.620 -9.466 1.00 79.81 409 GLN A C 1
ATOM 3234 O O . GLN A 1 409 ? -24.294 20.502 -9.237 1.00 79.81 409 GLN A O 1
ATOM 3239 N N . CYS A 1 410 ? -24.674 22.191 -10.666 1.00 68.75 410 CYS A N 1
ATOM 3240 C CA . CYS A 1 410 ? -24.073 21.555 -11.835 1.00 68.75 410 CYS A CA 1
ATOM 3241 C C . CYS A 1 410 ? -22.593 21.943 -11.967 1.00 68.75 410 CYS A C 1
ATOM 3243 O O . CYS A 1 410 ? -22.270 23.133 -12.051 1.00 68.75 410 CYS A O 1
ATOM 3245 N N . ALA A 1 411 ? -21.688 20.964 -12.033 1.00 59.28 411 ALA A N 1
ATOM 3246 C CA . ALA A 1 411 ? -20.275 21.224 -12.302 1.00 59.28 411 ALA A CA 1
ATOM 3247 C C . ALA A 1 411 ? -20.112 21.859 -13.699 1.00 59.28 411 ALA A C 1
ATOM 3249 O O . ALA A 1 411 ? -20.530 21.295 -14.705 1.00 59.28 411 ALA A O 1
ATOM 3250 N N . GLY A 1 412 ? -19.557 23.076 -13.767 1.00 54.25 412 GLY A N 1
ATOM 3251 C CA . GLY A 1 412 ? -19.361 23.799 -15.033 1.00 54.25 412 GLY A CA 1
ATOM 3252 C C . GLY A 1 412 ? -20.640 24.298 -15.728 1.00 54.25 412 GLY A C 1
ATOM 3253 O O . GLY A 1 412 ? -20.561 24.751 -16.866 1.00 54.25 412 GLY A O 1
ATOM 3254 N N . GLY A 1 413 ? -21.811 24.239 -15.077 1.00 48.03 413 GLY A N 1
ATOM 3255 C CA . GLY A 1 413 ? -23.089 24.701 -15.648 1.00 48.03 413 GLY A CA 1
ATOM 3256 C C . GLY A 1 413 ? -23.736 23.756 -16.673 1.00 48.03 413 GLY A C 1
ATOM 3257 O O . GLY A 1 413 ? -24.744 24.117 -17.283 1.00 48.03 413 GLY A O 1
ATOM 3258 N N . LEU A 1 414 ? -23.192 22.551 -16.859 1.00 53.19 414 LEU A N 1
ATOM 3259 C CA . LEU A 1 414 ? -23.731 21.526 -17.755 1.00 53.19 414 LEU A CA 1
ATOM 3260 C C . LEU A 1 414 ? -24.619 20.540 -16.982 1.00 53.19 414 LEU A C 1
ATOM 3262 O O . LEU A 1 414 ? -24.316 20.220 -15.837 1.00 53.19 414 LEU A O 1
ATOM 3266 N N . LEU A 1 415 ? -25.702 20.066 -17.606 1.00 50.97 415 LEU A N 1
ATOM 3267 C CA . LEU A 1 415 ? -26.466 18.903 -17.158 1.00 50.97 415 LEU A CA 1
ATOM 3268 C C . LEU A 1 415 ? -25.461 17.751 -17.033 1.00 50.97 415 LEU A C 1
ATOM 3270 O O . LEU A 1 415 ? -24.843 17.394 -18.039 1.00 50.97 415 LEU A O 1
ATOM 3274 N N . PRO A 1 416 ? -25.242 17.213 -15.829 1.00 49.47 416 PRO A N 1
ATOM 3275 C CA . PRO A 1 416 ? -24.252 16.181 -15.638 1.00 49.47 416 PRO A CA 1
ATOM 3276 C C . PRO A 1 416 ? -24.745 14.845 -16.158 1.00 49.47 416 PRO A C 1
ATOM 3278 O O . PRO A 1 416 ? -25.944 14.553 -16.247 1.00 49.47 416 PRO A O 1
ATOM 3281 N N . GLU A 1 417 ? -23.746 14.052 -16.494 1.00 54.28 417 GLU A N 1
ATOM 3282 C CA . GLU A 1 417 ? -23.875 12.717 -17.025 1.00 54.28 417 GLU A CA 1
ATOM 3283 C C . GLU A 1 417 ? -24.532 11.774 -16.003 1.00 54.28 417 GLU A C 1
ATOM 3285 O O . GLU A 1 417 ? -24.490 12.015 -14.789 1.00 54.28 417 GLU A O 1
ATOM 3290 N N . PRO A 1 418 ? -25.187 10.703 -16.471 1.00 47.75 418 PRO A N 1
ATOM 3291 C CA . PRO A 1 418 ? -25.712 9.675 -15.587 1.00 47.75 418 PRO A CA 1
ATOM 3292 C C . PRO A 1 418 ? -24.608 9.085 -14.695 1.00 47.75 418 PRO A C 1
ATOM 3294 O O . PRO A 1 418 ? -23.577 8.651 -15.200 1.00 47.75 418 PRO A O 1
ATOM 3297 N N . THR A 1 419 ? -24.811 9.050 -13.373 1.00 50.06 419 THR A N 1
ATOM 3298 C CA . THR A 1 419 ? -23.835 8.446 -12.446 1.00 50.06 419 THR A CA 1
ATOM 3299 C C . THR A 1 419 ? -23.877 6.918 -12.518 1.00 50.06 419 THR A C 1
ATOM 3301 O O . THR A 1 419 ? -24.963 6.364 -12.696 1.00 50.06 419 THR A O 1
ATOM 3304 N N . PRO A 1 420 ? -22.746 6.211 -12.331 1.00 51.31 420 PRO A N 1
ATOM 3305 C CA . PRO A 1 420 ? -22.669 4.774 -12.558 1.00 51.31 420 PRO A CA 1
ATOM 3306 C C . PRO A 1 420 ? -23.556 3.969 -11.617 1.00 51.31 420 PRO A C 1
ATOM 3308 O O . PRO A 1 420 ? -23.855 4.380 -10.490 1.00 51.31 420 PRO A O 1
ATOM 3311 N N . ALA A 1 421 ? -23.888 2.753 -12.046 1.00 50.97 421 ALA A N 1
ATOM 3312 C CA . ALA A 1 421 ? -24.374 1.744 -11.125 1.00 50.97 421 ALA A CA 1
ATOM 3313 C C . ALA A 1 421 ? -23.334 1.510 -10.010 1.00 50.97 421 ALA A C 1
ATOM 3315 O O . ALA A 1 421 ? -22.144 1.379 -10.274 1.00 50.97 421 ALA A O 1
ATOM 3316 N N . THR A 1 422 ? -23.777 1.478 -8.755 1.00 55.88 422 THR A N 1
ATOM 3317 C CA . THR A 1 422 ? -22.929 1.329 -7.562 1.00 55.88 422 THR A CA 1
ATOM 3318 C C . THR A 1 422 ? -23.383 0.104 -6.763 1.00 55.88 422 THR A C 1
ATOM 3320 O O . THR A 1 422 ? -24.583 -0.170 -6.695 1.00 55.88 422 THR A O 1
ATOM 3323 N N . ILE A 1 423 ? -22.453 -0.650 -6.163 1.00 43.19 423 ILE A N 1
ATOM 3324 C CA . ILE A 1 423 ? -22.743 -1.911 -5.453 1.00 43.19 423 ILE A CA 1
ATOM 3325 C C . ILE A 1 423 ? -22.723 -1.713 -3.932 1.00 43.19 423 ILE A C 1
ATOM 3327 O O . ILE A 1 423 ? -21.854 -1.033 -3.393 1.00 43.19 423 ILE A O 1
ATOM 3331 N N . ALA A 1 424 ? -23.608 -2.411 -3.222 1.00 47.03 424 ALA A N 1
ATOM 3332 C CA . ALA A 1 424 ? -23.460 -2.731 -1.807 1.00 47.03 424 ALA A CA 1
ATOM 3333 C C . ALA A 1 424 ? -23.727 -4.218 -1.558 1.00 47.03 424 ALA A C 1
ATOM 3335 O O . ALA A 1 424 ? -24.640 -4.800 -2.130 1.00 47.03 424 ALA A O 1
ATOM 3336 N N . SER A 1 425 ? -22.926 -4.853 -0.711 1.00 38.22 425 SER A N 1
ATOM 3337 C CA . SER A 1 425 ? -23.069 -6.250 -0.264 1.00 38.22 425 SER A CA 1
ATOM 3338 C C . SER A 1 425 ? -22.914 -6.275 1.263 1.00 38.22 425 SER A C 1
ATOM 3340 O O . SER A 1 425 ? -22.467 -5.264 1.813 1.00 38.22 425 SER A O 1
ATOM 3342 N N . PRO A 1 426 ? -23.191 -7.376 1.992 1.00 34.25 426 PRO A N 1
ATOM 3343 C CA . PRO A 1 426 ? -23.149 -7.421 3.456 1.00 34.25 426 PRO A CA 1
ATOM 3344 C C . PRO A 1 426 ? -21.715 -7.365 4.016 1.00 34.25 426 PRO A C 1
ATOM 3346 O O . PRO A 1 426 ? -21.487 -7.738 5.155 1.00 34.25 426 PRO A O 1
ATOM 3349 N N . ASN A 1 427 ? -20.758 -6.899 3.210 1.00 36.72 427 ASN A N 1
ATOM 3350 C CA . ASN A 1 427 ? -19.426 -6.434 3.563 1.00 36.72 427 ASN A CA 1
ATOM 3351 C C . ASN A 1 427 ? -18.911 -5.545 2.416 1.00 36.72 427 ASN A C 1
ATOM 3353 O O . ASN A 1 427 ? -18.244 -6.036 1.512 1.00 36.72 427 ASN A O 1
ATOM 3357 N N . ALA A 1 428 ? -19.257 -4.255 2.416 1.00 32.06 428 ALA A N 1
ATOM 3358 C CA . ALA A 1 428 ? -18.581 -3.249 1.587 1.00 32.06 428 ALA A CA 1
ATOM 3359 C C . ALA A 1 428 ? -18.804 -1.821 2.119 1.00 32.06 428 ALA A C 1
ATOM 3361 O O . ALA A 1 428 ? -19.200 -0.922 1.387 1.00 32.06 428 ALA A O 1
ATOM 3362 N N . ASN A 1 429 ? -18.515 -1.594 3.402 1.00 27.92 429 ASN A N 1
ATOM 3363 C CA . ASN A 1 429 ? -17.980 -0.298 3.823 1.00 27.92 429 ASN A CA 1
ATOM 3364 C C . ASN A 1 429 ? -16.456 -0.373 3.678 1.00 27.92 429 ASN A C 1
ATOM 3366 O O . ASN A 1 429 ? -15.723 -0.495 4.654 1.00 27.92 429 ASN A O 1
ATOM 3370 N N . THR A 1 430 ? -15.978 -0.352 2.440 1.00 31.39 430 THR A N 1
ATOM 3371 C CA . THR A 1 430 ? -14.576 -0.077 2.140 1.00 31.39 430 THR A CA 1
ATOM 3372 C C . THR A 1 430 ? -14.563 0.776 0.888 1.00 31.39 430 THR A C 1
ATOM 3374 O O . THR A 1 430 ? -14.852 0.280 -0.198 1.00 31.39 430 THR A O 1
ATOM 3377 N N . THR A 1 431 ? -14.161 2.039 1.013 1.00 33.47 431 THR A N 1
ATOM 3378 C CA . THR A 1 431 ? -13.229 2.585 0.025 1.00 33.47 431 THR A CA 1
ATOM 3379 C C . THR A 1 431 ? -12.226 1.470 -0.265 1.00 33.47 431 THR A C 1
ATOM 3381 O O . THR A 1 431 ? -11.565 1.003 0.663 1.00 33.47 431 THR A O 1
ATOM 3384 N N . THR A 1 432 ? -12.226 0.910 -1.476 1.00 48.50 432 THR A N 1
ATOM 3385 C CA . THR A 1 432 ? -11.382 -0.245 -1.798 1.00 48.50 432 THR A CA 1
ATOM 3386 C C . THR A 1 432 ? -9.948 0.109 -1.438 1.00 48.50 432 THR A C 1
ATOM 3388 O O . THR A 1 432 ? -9.367 1.028 -2.013 1.00 48.50 432 THR A O 1
ATOM 3391 N N . PHE A 1 433 ? -9.411 -0.561 -0.417 1.00 74.56 433 PHE A N 1
ATOM 3392 C CA . PHE A 1 433 ? -8.033 -0.371 -0.003 1.00 74.56 433 PHE A CA 1
ATOM 3393 C C . PHE A 1 433 ? -7.146 -0.746 -1.195 1.00 74.56 433 PHE A C 1
ATOM 3395 O O . PHE A 1 433 ? -7.126 -1.909 -1.596 1.00 74.56 433 PHE A O 1
ATOM 3402 N N . SER A 1 434 ? -6.451 0.236 -1.763 1.00 83.56 434 SER A N 1
ATOM 3403 C CA . SER A 1 434 ? -5.539 0.065 -2.895 1.00 83.56 434 SER A CA 1
ATOM 3404 C C . SER A 1 434 ? -4.102 0.212 -2.384 1.00 83.56 434 SER A C 1
ATOM 3406 O O . SER A 1 434 ? -3.738 1.297 -1.912 1.00 83.56 434 SER A O 1
ATOM 3408 N N . PRO A 1 435 ? -3.296 -0.869 -2.403 1.00 88.38 435 PRO A N 1
ATOM 3409 C CA . PRO A 1 435 ? -1.897 -0.828 -1.981 1.00 88.38 435 PRO A CA 1
ATOM 3410 C C . PRO A 1 435 ? -1.047 0.200 -2.744 1.00 88.38 435 PRO A C 1
ATOM 3412 O O . PRO A 1 435 ? -0.144 0.803 -2.165 1.00 88.38 435 PRO A O 1
ATOM 3415 N N . GLU A 1 436 ? -1.373 0.447 -4.012 1.00 92.00 436 GLU A N 1
ATOM 3416 C CA . GLU A 1 436 ? -0.686 1.375 -4.920 1.00 92.00 436 GLU A CA 1
ATOM 3417 C C . GLU A 1 436 ? -0.654 2.814 -4.375 1.00 92.00 436 GLU A C 1
ATOM 3419 O O . GLU A 1 436 ? 0.295 3.565 -4.614 1.00 92.00 436 GLU A O 1
ATOM 3424 N N . ASN A 1 437 ? -1.659 3.202 -3.581 1.00 89.62 437 ASN A N 1
ATOM 3425 C CA . ASN A 1 437 ? -1.750 4.540 -2.988 1.00 89.62 437 ASN A CA 1
ATOM 3426 C C . ASN A 1 437 ? -0.591 4.863 -2.030 1.00 89.62 437 ASN A C 1
ATOM 3428 O O . ASN A 1 437 ? -0.341 6.035 -1.749 1.00 89.62 437 ASN A O 1
ATOM 3432 N N . TYR A 1 438 ? 0.124 3.845 -1.546 1.00 97.19 438 TYR A N 1
ATOM 3433 C CA . TYR A 1 438 ? 1.239 3.997 -0.610 1.00 97.19 438 TYR A CA 1
ATOM 3434 C C . TYR A 1 438 ? 2.613 4.001 -1.297 1.00 97.19 438 TYR A C 1
ATOM 3436 O O . TYR A 1 438 ? 3.614 4.346 -0.669 1.00 97.19 438 TYR A O 1
ATOM 3444 N N . THR A 1 439 ? 2.691 3.662 -2.589 1.00 97.69 439 THR A N 1
ATOM 3445 C CA . THR A 1 439 ? 3.957 3.543 -3.333 1.00 97.69 439 THR A CA 1
ATOM 3446 C C . THR A 1 439 ? 4.701 4.876 -3.404 1.00 97.69 439 THR A C 1
ATOM 3448 O O . THR A 1 439 ? 5.885 4.968 -3.061 1.00 97.69 439 THR A O 1
ATOM 3451 N N . LYS A 1 440 ? 4.012 5.937 -3.846 1.00 95.25 440 LYS A N 1
ATOM 3452 C CA . LYS A 1 440 ? 4.631 7.256 -4.036 1.00 95.25 440 LYS A CA 1
ATOM 3453 C C . LYS A 1 440 ? 5.002 7.896 -2.699 1.00 95.25 440 LYS A C 1
ATOM 3455 O O . LYS A 1 440 ? 6.119 8.385 -2.552 1.00 95.25 440 LYS A O 1
ATOM 3460 N N . SER A 1 441 ? 4.087 7.879 -1.732 1.00 96.88 441 SER A N 1
ATOM 3461 C CA . SER A 1 441 ? 4.307 8.473 -0.411 1.00 96.88 441 SER A CA 1
ATOM 3462 C C . SER A 1 441 ? 5.454 7.797 0.338 1.00 96.88 441 SER A C 1
ATOM 3464 O O . SER A 1 441 ? 6.244 8.490 0.978 1.00 96.88 441 SER A O 1
ATOM 3466 N N . TYR A 1 442 ? 5.617 6.477 0.193 1.00 98.62 442 TYR A N 1
ATOM 3467 C CA . TYR A 1 442 ? 6.782 5.769 0.717 1.00 98.62 442 TYR A CA 1
ATOM 3468 C C . TYR A 1 442 ? 8.089 6.238 0.055 1.00 98.62 442 TYR A C 1
ATOM 3470 O O . TYR A 1 442 ? 9.050 6.564 0.753 1.00 98.62 442 TYR A O 1
ATOM 3478 N N . CYS A 1 443 ? 8.138 6.355 -1.279 1.00 98.56 443 CYS A N 1
ATOM 3479 C CA . CYS A 1 443 ? 9.328 6.866 -1.977 1.00 98.56 443 CYS A CA 1
ATOM 3480 C C . CYS A 1 443 ? 9.686 8.303 -1.548 1.00 98.56 443 CYS A C 1
ATOM 3482 O O . CYS A 1 443 ? 10.859 8.615 -1.308 1.00 98.56 443 CYS A O 1
ATOM 3484 N N . ASP A 1 444 ? 8.678 9.168 -1.408 1.00 98.12 444 ASP A N 1
ATOM 3485 C CA . ASP A 1 444 ? 8.854 10.543 -0.936 1.00 98.12 444 ASP A CA 1
ATOM 3486 C C . ASP A 1 444 ? 9.407 10.551 0.504 1.00 98.12 444 ASP A C 1
ATOM 3488 O O . ASP A 1 444 ? 10.390 11.243 0.789 1.00 98.12 444 ASP A O 1
ATOM 3492 N N . PHE A 1 445 ? 8.846 9.725 1.398 1.00 98.44 445 PHE A N 1
ATOM 3493 C CA . PHE A 1 445 ? 9.307 9.575 2.781 1.00 98.44 445 PHE A CA 1
ATOM 3494 C C . PHE A 1 445 ? 10.770 9.119 2.855 1.00 98.44 445 PHE A C 1
ATOM 3496 O O . PHE A 1 445 ? 11.574 9.739 3.556 1.00 98.44 445 PHE A O 1
ATOM 3503 N N . MET A 1 446 ? 11.142 8.083 2.100 1.00 98.12 446 MET A N 1
ATOM 3504 C CA . MET A 1 446 ? 12.499 7.521 2.093 1.00 98.12 446 MET A CA 1
ATOM 3505 C C . MET A 1 446 ? 13.557 8.495 1.562 1.00 98.12 446 MET A C 1
ATOM 3507 O O . MET A 1 446 ? 14.720 8.453 1.985 1.00 98.12 446 MET A O 1
ATOM 3511 N N . THR A 1 447 ? 13.156 9.377 0.645 1.00 96.94 447 THR A N 1
ATOM 3512 C CA . THR A 1 447 ? 14.014 10.423 0.072 1.00 96.94 447 THR A CA 1
ATOM 3513 C C . THR A 1 447 ? 14.172 11.605 1.030 1.00 96.94 447 THR A C 1
ATOM 3515 O O . THR A 1 447 ? 15.276 12.123 1.212 1.00 96.94 447 THR A O 1
ATOM 3518 N N . ALA A 1 448 ? 13.081 12.032 1.669 1.00 97.06 448 ALA A N 1
ATOM 3519 C CA . ALA A 1 448 ? 13.083 13.182 2.567 1.00 97.06 448 ALA A CA 1
ATOM 3520 C C . ALA A 1 448 ? 13.746 12.890 3.924 1.00 97.06 448 ALA A C 1
ATOM 3522 O O . ALA A 1 448 ? 14.334 13.798 4.512 1.00 97.06 448 ALA A O 1
ATOM 3523 N N . ASN A 1 449 ? 13.703 11.636 4.395 1.00 97.88 449 ASN A N 1
ATOM 3524 C CA . ASN A 1 449 ? 14.070 11.260 5.765 1.00 97.88 449 ASN A CA 1
ATOM 3525 C C . ASN A 1 449 ? 15.258 10.275 5.836 1.00 97.88 449 ASN A C 1
ATOM 3527 O O . ASN A 1 449 ? 15.110 9.110 6.234 1.00 97.88 449 ASN A O 1
ATOM 3531 N N . PRO A 1 450 ? 16.472 10.713 5.452 1.00 96.06 450 PRO A N 1
ATOM 3532 C CA . PRO A 1 450 ? 17.603 9.814 5.267 1.00 96.06 450 PRO A CA 1
ATOM 3533 C C . PRO A 1 450 ? 18.161 9.264 6.580 1.00 96.06 450 PRO A C 1
ATOM 3535 O O . PRO A 1 450 ? 18.492 8.086 6.638 1.00 96.06 450 PRO A O 1
ATOM 3538 N N . THR A 1 451 ? 18.219 10.060 7.648 1.00 98.12 451 THR A N 1
ATOM 3539 C CA . THR A 1 451 ? 18.759 9.607 8.943 1.00 98.12 451 THR A CA 1
ATOM 3540 C C . THR A 1 451 ? 17.652 9.182 9.893 1.00 98.12 451 THR A C 1
ATOM 3542 O O . THR A 1 451 ? 16.481 9.497 9.666 1.00 98.12 451 THR A O 1
ATOM 3545 N N . ILE A 1 452 ? 18.015 8.499 10.977 1.00 97.44 452 ILE A N 1
ATOM 3546 C CA . ILE A 1 452 ? 17.062 8.123 12.028 1.00 97.44 452 ILE A CA 1
ATOM 3547 C C . ILE A 1 452 ? 16.322 9.338 12.603 1.00 97.44 452 ILE A C 1
ATOM 3549 O O . ILE A 1 452 ? 15.098 9.344 12.694 1.00 97.44 452 ILE A O 1
ATOM 3553 N N . PHE A 1 453 ? 17.048 10.419 12.898 1.00 98.44 453 PHE A N 1
ATOM 3554 C CA . PHE A 1 453 ? 16.464 11.633 13.469 1.00 98.44 453 PHE A CA 1
ATOM 3555 C C . PHE A 1 453 ? 15.459 12.312 12.530 1.00 98.44 453 PHE A C 1
ATOM 3557 O O . PHE A 1 453 ? 14.437 12.810 12.996 1.00 98.44 453 PHE A O 1
ATOM 3564 N N . HIS A 1 454 ? 15.724 12.316 11.218 1.00 98.62 454 HIS A N 1
ATOM 3565 C CA . HIS A 1 454 ? 14.771 12.846 10.240 1.00 98.62 454 HIS A CA 1
ATOM 3566 C C . HIS A 1 454 ? 13.543 11.951 10.116 1.00 98.62 454 HIS A C 1
ATOM 3568 O O . HIS A 1 454 ? 12.435 12.460 10.034 1.00 98.62 454 HIS A O 1
ATOM 3574 N N . ALA A 1 455 ? 13.721 10.629 10.140 1.00 98.31 455 ALA A N 1
ATOM 3575 C CA . ALA A 1 455 ? 12.603 9.694 10.074 1.00 98.31 455 ALA A CA 1
ATOM 3576 C C . ALA A 1 455 ? 11.672 9.847 11.289 1.00 98.31 455 ALA A C 1
ATOM 3578 O O . ALA A 1 455 ? 10.462 9.979 11.112 1.00 98.31 455 ALA A O 1
ATOM 3579 N N . VAL A 1 456 ? 12.229 9.958 12.502 1.00 98.50 456 VAL A N 1
ATOM 3580 C CA . VAL A 1 456 ? 11.457 10.258 13.721 1.00 98.50 456 VAL A CA 1
ATOM 3581 C C . VAL A 1 456 ? 10.729 11.601 13.615 1.00 98.50 456 VAL A C 1
ATOM 3583 O O . VAL A 1 456 ? 9.536 11.667 13.898 1.00 98.50 456 VAL A O 1
ATOM 3586 N N . ASP A 1 457 ? 11.408 12.668 13.189 1.00 98.44 457 ASP A N 1
ATOM 3587 C CA . ASP A 1 457 ? 10.790 13.992 13.013 1.00 98.44 457 ASP A CA 1
ATOM 3588 C C . ASP A 1 457 ? 9.667 13.980 11.959 1.00 98.44 457 ASP A C 1
ATOM 3590 O O . ASP A 1 457 ? 8.590 14.532 12.194 1.00 98.44 457 ASP A O 1
ATOM 3594 N N . GLY A 1 458 ? 9.874 13.291 10.834 1.00 98.12 458 GLY A N 1
ATOM 3595 C CA . GLY A 1 458 ? 8.878 13.114 9.778 1.00 98.12 458 GLY A CA 1
ATOM 3596 C C . GLY A 1 458 ? 7.620 12.401 10.275 1.00 98.12 458 GLY A C 1
ATOM 3597 O O . GLY A 1 458 ? 6.509 12.892 10.060 1.00 98.12 458 GLY A O 1
ATOM 3598 N N . PHE A 1 459 ? 7.780 11.295 11.007 1.00 98.56 459 PHE A N 1
ATOM 3599 C CA . PHE A 1 459 ? 6.650 10.580 11.606 1.00 98.56 459 PHE A CA 1
ATOM 3600 C C . PHE A 1 459 ? 5.932 11.402 12.677 1.00 98.56 459 PHE A C 1
ATOM 3602 O O . PHE A 1 459 ? 4.702 11.417 12.712 1.00 98.56 459 PHE A O 1
ATOM 3609 N N . ILE A 1 460 ? 6.661 12.130 13.525 1.00 98.12 460 ILE A N 1
ATOM 3610 C CA . ILE A 1 460 ? 6.061 13.000 14.546 1.00 98.12 460 ILE A CA 1
ATOM 3611 C C . ILE A 1 460 ? 5.218 14.097 13.904 1.00 98.12 460 ILE A C 1
ATOM 3613 O O . ILE A 1 460 ? 4.067 14.278 14.296 1.00 98.12 460 ILE A O 1
ATOM 3617 N N . LYS A 1 461 ? 5.741 14.790 12.888 1.00 98.12 461 LYS A N 1
ATOM 3618 C CA . LYS A 1 461 ? 4.986 15.824 12.162 1.00 98.12 461 LYS A CA 1
ATOM 3619 C C . LYS A 1 461 ? 3.698 15.263 11.569 1.00 98.12 461 LYS A C 1
ATOM 3621 O O . LYS A 1 461 ? 2.651 15.910 11.624 1.00 98.12 461 LYS A O 1
ATOM 3626 N N . GLN A 1 462 ? 3.756 14.042 11.045 1.00 97.94 462 GLN A N 1
ATOM 3627 C CA . GLN A 1 462 ? 2.575 13.351 10.546 1.00 97.94 462 GLN A CA 1
ATOM 3628 C C . GLN A 1 462 ? 1.568 13.048 11.669 1.00 97.94 462 GLN A C 1
ATOM 3630 O O . GLN A 1 462 ? 0.389 13.369 11.517 1.00 97.94 462 GLN A O 1
ATOM 3635 N N . LEU A 1 463 ? 2.010 12.503 12.809 1.00 98.31 463 LEU A N 1
ATOM 3636 C CA . LEU A 1 463 ? 1.160 12.239 13.982 1.00 98.31 463 LEU A CA 1
ATOM 3637 C C . LEU A 1 463 ? 0.488 13.516 14.498 1.00 98.31 463 LEU A C 1
ATOM 3639 O O . LEU A 1 463 ? -0.722 13.538 14.730 1.00 98.31 463 LEU A O 1
ATOM 3643 N N . GLU A 1 464 ? 1.252 14.595 14.648 1.00 98.12 464 GLU A N 1
ATOM 3644 C CA . GLU A 1 464 ? 0.752 15.888 15.124 1.00 98.12 464 GLU A CA 1
ATOM 3645 C C . GLU A 1 464 ? -0.300 16.466 14.174 1.00 98.12 464 GLU A C 1
ATOM 3647 O O . GLU A 1 464 ? -1.342 16.940 14.629 1.00 98.12 464 GLU A O 1
ATOM 3652 N N . SER A 1 465 ? -0.106 16.324 12.856 1.00 96.88 465 SER A N 1
ATOM 3653 C CA . SER A 1 465 ? -1.113 16.712 11.854 1.00 96.88 465 SER A CA 1
ATOM 3654 C C . SER A 1 465 ? -2.434 15.933 11.976 1.00 96.88 465 SER A C 1
ATOM 3656 O O . SER A 1 465 ? -3.469 16.377 11.481 1.00 96.88 465 SER A O 1
ATOM 3658 N N . LYS A 1 466 ? -2.412 14.780 12.657 1.00 96.62 466 LYS A N 1
ATOM 3659 C CA . LYS A 1 466 ? -3.565 13.912 12.939 1.00 96.62 466 LYS A CA 1
ATOM 3660 C C . LYS A 1 466 ? -4.036 13.995 14.396 1.00 96.62 466 LYS A C 1
ATOM 3662 O O . LYS A 1 466 ? -4.821 13.160 14.840 1.00 96.62 466 LYS A O 1
ATOM 3667 N N . GLY A 1 467 ? -3.594 15.015 15.135 1.00 97.38 467 GLY A N 1
ATOM 3668 C CA . GLY A 1 467 ? -4.082 15.332 16.479 1.00 97.38 467 GLY A CA 1
ATOM 3669 C C . GLY A 1 467 ? -3.429 14.543 17.616 1.00 97.38 467 GLY A C 1
ATOM 3670 O O . GLY A 1 467 ? -3.902 14.626 18.751 1.00 97.38 467 GLY A O 1
ATOM 3671 N N . TYR A 1 468 ? -2.352 13.800 17.352 1.00 98.50 468 TYR A N 1
ATOM 3672 C CA . TYR A 1 468 ? -1.582 13.150 18.412 1.00 98.50 468 TYR A CA 1
ATOM 3673 C C . TYR A 1 468 ? -0.820 14.189 19.237 1.00 98.50 468 TYR A C 1
ATOM 3675 O O . TYR A 1 468 ? -0.206 15.111 18.702 1.00 98.50 468 TYR A O 1
ATOM 3683 N N . LYS A 1 469 ? -0.820 14.012 20.560 1.00 98.50 469 LYS A N 1
ATOM 3684 C CA . LYS A 1 469 ? -0.184 14.934 21.506 1.00 98.50 469 LYS A CA 1
ATOM 3685 C C . LYS A 1 469 ? 1.102 14.346 22.079 1.00 98.50 469 LYS A C 1
ATOM 3687 O O . LYS A 1 469 ? 1.129 13.202 22.535 1.00 98.50 469 LYS A O 1
ATOM 3692 N N . ARG A 1 470 ? 2.161 15.155 22.136 1.00 98.31 470 ARG A N 1
ATOM 3693 C CA . ARG A 1 470 ? 3.423 14.756 22.767 1.00 98.31 470 ARG A CA 1
ATOM 3694 C C . ARG A 1 470 ? 3.267 14.584 24.275 1.00 98.31 470 ARG A C 1
ATOM 3696 O O . ARG A 1 470 ? 2.802 15.490 24.966 1.00 98.31 470 ARG A O 1
ATOM 3703 N N . LEU A 1 471 ? 3.778 13.477 24.799 1.00 98.31 471 LEU A N 1
ATOM 3704 C CA . LEU A 1 471 ? 3.916 13.221 26.228 1.00 98.31 471 LEU A CA 1
ATOM 3705 C C . LEU A 1 471 ? 5.398 13.260 26.634 1.00 98.31 471 LEU A C 1
ATOM 3707 O O . LEU A 1 471 ? 6.189 12.419 26.200 1.00 98.31 471 LEU A O 1
ATOM 3711 N N . PRO A 1 472 ? 5.814 14.222 27.478 1.00 96.38 472 PRO A N 1
ATOM 3712 C CA . PRO A 1 472 ? 7.167 14.245 28.017 1.00 96.38 472 PRO A CA 1
ATOM 3713 C C . PRO A 1 472 ? 7.395 13.067 28.972 1.00 96.38 472 PRO A C 1
ATOM 3715 O O . PRO A 1 472 ? 6.643 12.884 29.930 1.00 96.38 472 PRO A O 1
ATOM 3718 N N . GLU A 1 473 ? 8.473 12.303 28.768 1.00 95.62 473 GLU A N 1
ATOM 3719 C CA . GLU A 1 473 ? 8.830 11.187 29.663 1.00 95.62 473 GLU A CA 1
ATOM 3720 C C . GLU A 1 473 ? 9.074 11.636 31.111 1.00 95.62 473 GLU A C 1
ATOM 3722 O O . GLU A 1 473 ? 8.857 10.860 32.039 1.00 95.62 473 GLU A O 1
ATOM 3727 N N . ARG A 1 474 ? 9.501 12.892 31.294 1.00 95.94 474 ARG A N 1
ATOM 3728 C CA . ARG A 1 474 ? 9.874 13.498 32.583 1.00 95.94 474 ARG A CA 1
ATOM 3729 C C . ARG A 1 474 ? 8.697 14.016 33.416 1.00 95.94 474 ARG A C 1
ATOM 3731 O O . ARG A 1 474 ? 8.923 14.550 34.495 1.00 95.94 474 ARG A O 1
ATOM 3738 N N . GLU A 1 475 ? 7.470 13.909 32.923 1.00 96.31 475 GLU A N 1
ATOM 3739 C CA . GLU A 1 475 ? 6.267 14.411 33.600 1.00 96.31 475 GLU A CA 1
ATOM 3740 C C . GLU A 1 475 ? 5.326 13.259 33.922 1.00 96.31 475 GLU A C 1
ATOM 3742 O O . GLU A 1 475 ? 5.345 12.273 33.198 1.00 96.31 475 GLU A O 1
ATOM 3747 N N . THR A 1 476 ? 4.482 13.370 34.950 1.00 95.19 476 THR A N 1
ATOM 3748 C CA . THR A 1 476 ? 3.422 12.383 35.228 1.00 95.19 476 THR A CA 1
ATOM 3749 C C . THR A 1 476 ? 2.302 12.467 34.183 1.00 95.19 476 THR A C 1
ATOM 3751 O O . THR A 1 476 ? 2.086 13.514 33.567 1.00 95.19 476 THR A O 1
ATOM 3754 N N . TRP A 1 477 ? 1.613 11.347 33.927 1.00 96.69 477 TRP A N 1
ATOM 3755 C CA . TRP A 1 477 ? 0.632 11.243 32.830 1.00 96.69 477 TRP A CA 1
ATOM 3756 C C . TRP A 1 477 ? -0.814 11.056 33.293 1.00 96.69 477 TRP A C 1
ATOM 3758 O O . TRP A 1 477 ? -1.716 11.216 32.479 1.00 96.69 477 TRP A O 1
ATOM 3768 N N . ASN A 1 478 ? -1.052 10.767 34.575 1.00 91.56 478 ASN A N 1
ATOM 3769 C CA . ASN A 1 478 ? -2.363 10.359 35.092 1.00 91.56 478 ASN A CA 1
ATOM 3770 C C . ASN A 1 478 ? -3.463 11.398 34.799 1.00 91.56 478 ASN A C 1
ATOM 3772 O O . ASN A 1 478 ? -4.592 11.025 34.524 1.00 91.56 478 ASN A O 1
ATOM 3776 N N . SER A 1 479 ? -3.133 12.694 34.797 1.00 92.12 479 SER A N 1
ATOM 3777 C CA . SER A 1 479 ? -4.068 13.781 34.460 1.00 92.12 479 SER A CA 1
ATOM 3778 C C . SER A 1 479 ? -4.079 14.184 32.979 1.00 92.12 479 SER A C 1
ATOM 3780 O O . SER A 1 479 ? -4.784 15.117 32.607 1.00 92.12 479 SER A O 1
ATOM 3782 N N . LYS A 1 480 ? -3.262 13.541 32.140 1.00 95.75 480 LYS A N 1
ATOM 3783 C CA . LYS A 1 480 ? -3.077 13.882 30.720 1.00 95.75 480 LYS A CA 1
ATOM 3784 C C . LYS A 1 480 ? -3.694 12.872 29.767 1.00 95.75 480 LYS A C 1
ATOM 3786 O O . LYS A 1 480 ? -3.986 13.228 28.625 1.00 95.75 480 LYS A O 1
ATOM 3791 N N . LEU A 1 481 ? -3.786 11.616 30.199 1.00 97.75 481 LEU A N 1
ATOM 3792 C CA . LEU A 1 481 ? -4.353 10.540 29.403 1.00 97.75 481 LEU A CA 1
ATOM 3793 C C . LEU A 1 481 ? -5.873 10.554 29.520 1.00 97.75 481 LEU A C 1
ATOM 3795 O O . LEU A 1 481 ? -6.430 10.588 30.612 1.00 97.75 481 LEU A O 1
ATOM 3799 N N . GLU A 1 482 ? -6.531 10.490 28.373 1.00 97.38 482 GLU A N 1
ATOM 3800 C CA . GLU A 1 482 ? -7.981 10.474 28.248 1.00 97.38 482 GLU A CA 1
ATOM 3801 C C . GLU A 1 482 ? -8.385 9.308 27.346 1.00 97.38 482 GLU A C 1
ATOM 3803 O O . GLU A 1 482 ? -7.683 8.970 26.388 1.00 97.38 482 GLU A O 1
ATOM 3808 N N . LYS A 1 483 ? -9.531 8.687 27.633 1.00 97.69 483 LYS A N 1
ATOM 3809 C CA . LYS A 1 483 ? -10.112 7.685 26.731 1.00 97.69 483 LYS A CA 1
ATOM 3810 C C . LYS A 1 483 ? -10.497 8.355 25.413 1.00 97.69 483 LYS A C 1
ATOM 3812 O O . LYS A 1 483 ? -11.047 9.452 25.425 1.00 97.69 483 LYS A O 1
ATOM 3817 N N . GLY A 1 484 ? -10.199 7.712 24.289 1.00 97.38 484 GLY A N 1
ATOM 3818 C CA . GLY A 1 484 ? -10.283 8.330 22.960 1.00 97.38 484 GLY A CA 1
ATOM 3819 C C . GLY A 1 484 ? -9.093 9.237 22.612 1.00 97.38 484 GLY A C 1
ATOM 3820 O O . GLY A 1 484 ? -9.038 9.770 21.506 1.00 97.38 484 GLY A O 1
ATOM 3821 N N . GLY A 1 485 ? -8.140 9.440 23.529 1.00 98.00 485 GLY A N 1
ATOM 3822 C CA . GLY A 1 485 ? -6.977 10.295 23.308 1.00 98.00 485 GLY A CA 1
ATOM 3823 C C . GLY A 1 485 ? -5.896 9.643 22.437 1.00 98.00 485 GLY A C 1
ATOM 3824 O O . GLY A 1 485 ? -5.751 8.421 22.396 1.00 98.00 485 GLY A O 1
ATOM 3825 N N . LYS A 1 486 ? -5.104 10.480 21.757 1.00 98.69 486 LYS A N 1
ATOM 3826 C CA . LYS A 1 486 ? -4.012 10.079 2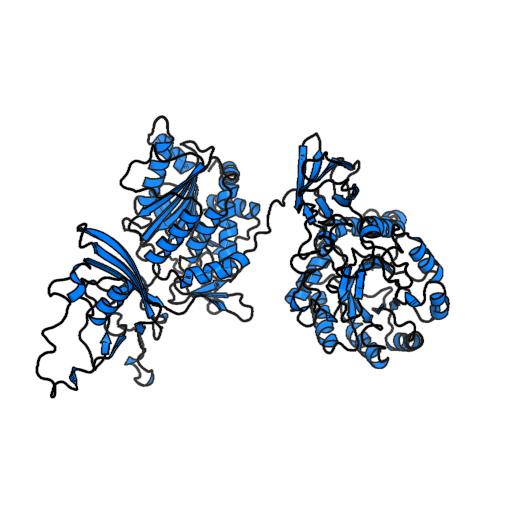0.854 1.00 98.69 486 LYS A CA 1
ATOM 3827 C C . LYS A 1 486 ? -2.712 10.738 21.289 1.00 98.69 486 LYS A C 1
ATOM 3829 O O . LYS A 1 486 ? -2.662 11.960 21.454 1.00 98.69 486 LYS A O 1
ATOM 3834 N N . TYR A 1 487 ? -1.662 9.946 21.480 1.00 98.81 487 TYR A N 1
ATOM 3835 C CA . TYR A 1 487 ? -0.430 10.411 22.109 1.00 98.81 487 TYR A CA 1
ATOM 3836 C C . TYR A 1 487 ? 0.818 9.793 21.496 1.00 98.81 487 TYR A C 1
ATOM 3838 O O . TYR A 1 487 ? 0.777 8.714 20.911 1.00 98.81 487 TYR A O 1
ATOM 3846 N N . TYR A 1 488 ? 1.949 10.467 21.669 1.00 98.81 488 TYR A N 1
ATOM 3847 C CA . TYR A 1 488 ? 3.250 9.900 21.344 1.00 98.81 488 TYR A CA 1
ATOM 3848 C C . TYR A 1 488 ? 4.320 10.322 22.351 1.00 98.81 488 TYR A C 1
ATOM 3850 O O . TYR A 1 488 ? 4.239 11.381 22.980 1.00 98.81 488 TYR A O 1
ATOM 3858 N N . VAL A 1 489 ? 5.344 9.489 22.498 1.00 98.56 489 VAL A N 1
ATOM 3859 C CA . VAL A 1 489 ? 6.468 9.678 23.417 1.00 98.56 489 VAL A CA 1
ATOM 3860 C C . VAL A 1 489 ? 7.754 9.475 22.636 1.00 98.56 489 VAL A C 1
ATOM 3862 O O . VAL A 1 489 ? 7.905 8.476 21.946 1.00 98.56 489 VAL A O 1
ATOM 3865 N N . THR A 1 490 ? 8.702 10.397 22.770 1.00 97.94 490 THR A N 1
ATOM 3866 C CA . THR A 1 490 ? 10.020 10.302 22.125 1.00 97.94 490 THR A CA 1
ATOM 3867 C C . THR A 1 490 ? 11.090 10.006 23.158 1.00 97.94 490 THR A C 1
ATOM 3869 O O . THR A 1 490 ? 11.158 10.723 24.163 1.00 97.94 490 THR A O 1
ATOM 3872 N N . ARG A 1 491 ? 12.003 9.086 22.858 1.00 97.62 491 ARG A N 1
ATOM 3873 C CA . ARG A 1 491 ? 13.206 8.843 23.655 1.00 97.62 491 ARG A CA 1
ATOM 3874 C C . ARG A 1 491 ? 14.444 9.041 22.799 1.00 97.62 491 ARG A C 1
ATOM 3876 O O . ARG A 1 491 ? 14.514 8.593 21.664 1.00 97.62 491 ARG A O 1
ATOM 3883 N N . ASN A 1 492 ? 15.411 9.788 23.329 1.00 96.44 492 ASN A N 1
ATOM 3884 C CA . ASN A 1 492 ? 16.622 10.202 22.606 1.00 96.44 492 ASN A CA 1
ATOM 3885 C C . ASN A 1 492 ? 16.371 11.014 21.319 1.00 96.44 492 ASN A C 1
ATOM 3887 O O . ASN A 1 492 ? 17.335 11.481 20.739 1.00 96.44 492 ASN A O 1
ATOM 3891 N N . GLY A 1 493 ? 15.130 11.225 20.873 1.00 96.06 493 GLY A N 1
ATOM 3892 C CA . GLY A 1 493 ? 14.838 11.785 19.550 1.00 96.06 493 GLY A CA 1
ATOM 3893 C C . GLY A 1 493 ? 15.141 10.826 18.392 1.00 96.06 493 GLY A C 1
ATOM 3894 O O . GLY A 1 493 ? 14.984 11.225 17.248 1.00 96.06 493 GLY A O 1
ATOM 3895 N N . SER A 1 494 ? 15.573 9.596 18.689 1.00 97.81 494 SER A N 1
ATOM 3896 C CA . SER A 1 494 ? 15.856 8.540 17.712 1.00 97.81 494 SER A CA 1
ATOM 3897 C C . SER A 1 494 ? 14.909 7.342 17.834 1.00 97.81 494 SER A C 1
ATOM 3899 O O . SER A 1 494 ? 14.825 6.553 16.910 1.00 97.81 494 SER A O 1
ATOM 3901 N N . ALA A 1 495 ? 14.131 7.255 18.916 1.00 98.38 495 ALA A N 1
ATOM 3902 C CA . ALA A 1 495 ? 13.049 6.290 19.071 1.00 98.38 495 ALA A CA 1
ATOM 3903 C C . ALA A 1 495 ? 11.762 6.995 19.503 1.00 98.38 495 ALA A C 1
ATOM 3905 O O . ALA A 1 495 ? 11.797 8.019 20.209 1.00 98.38 495 ALA A O 1
ATOM 3906 N N . PHE A 1 496 ? 10.614 6.433 19.137 1.00 98.44 496 PHE A N 1
ATOM 3907 C CA . PHE A 1 496 ? 9.327 6.894 19.642 1.00 98.44 496 PHE A CA 1
ATOM 3908 C C . PHE A 1 496 ? 8.299 5.768 19.718 1.00 98.44 496 PHE A C 1
ATOM 3910 O O . PHE A 1 496 ? 8.407 4.749 19.047 1.00 98.44 496 PHE A O 1
ATOM 3917 N N . ILE A 1 497 ? 7.294 5.973 20.562 1.00 98.81 497 ILE A N 1
ATOM 3918 C CA . ILE A 1 497 ? 6.114 5.118 20.649 1.00 98.81 497 ILE A CA 1
ATOM 3919 C C . ILE A 1 497 ? 4.893 6.023 20.522 1.00 98.81 497 ILE A C 1
ATOM 3921 O O . ILE A 1 497 ? 4.781 7.019 21.245 1.00 98.81 497 ILE A O 1
ATOM 3925 N N . SER A 1 498 ? 3.996 5.699 19.600 1.00 98.81 498 SER A N 1
ATOM 3926 C CA . SER A 1 498 ? 2.712 6.369 19.401 1.00 98.81 498 SER A CA 1
ATOM 3927 C C . SER A 1 498 ? 1.577 5.419 19.757 1.00 98.81 498 SER A C 1
ATOM 3929 O O . SER A 1 498 ? 1.677 4.208 19.578 1.00 98.81 498 SER A O 1
ATOM 3931 N N . PHE A 1 499 ? 0.495 5.946 20.318 1.00 98.81 499 PHE A N 1
ATOM 3932 C CA . PHE A 1 499 ? -0.657 5.133 20.677 1.00 98.81 499 PHE A CA 1
ATOM 3933 C C . PHE A 1 499 ? -1.959 5.928 20.672 1.00 98.81 499 PHE A C 1
ATOM 3935 O O . PHE A 1 499 ? -1.984 7.137 20.920 1.00 98.81 499 PHE A O 1
ATOM 3942 N N . SER A 1 500 ? -3.054 5.225 20.403 1.00 98.56 500 SER A N 1
ATOM 3943 C CA . SER A 1 500 ? -4.419 5.713 20.589 1.00 98.56 500 SER A CA 1
ATOM 3944 C C . SER A 1 500 ? -5.117 4.882 21.659 1.00 98.56 500 SER A C 1
ATOM 3946 O O . SER A 1 500 ? -4.966 3.660 21.721 1.00 98.56 500 SER A O 1
ATOM 3948 N N . ILE A 1 501 ? -5.840 5.568 22.538 1.00 98.69 501 ILE A N 1
ATOM 3949 C CA . ILE A 1 501 ? -6.559 4.962 23.653 1.00 98.69 501 ILE A CA 1
ATOM 3950 C C . ILE A 1 501 ? -8.000 4.752 23.214 1.00 98.69 501 ILE A C 1
ATOM 3952 O O . ILE A 1 501 ? -8.702 5.726 22.945 1.00 98.69 501 ILE A O 1
ATOM 3956 N N . GLY A 1 502 ? -8.464 3.505 23.178 1.00 98.06 502 GLY A N 1
ATOM 3957 C CA . GLY A 1 502 ? -9.857 3.202 22.880 1.00 98.06 502 GLY A CA 1
ATOM 3958 C C . GLY A 1 502 ? -10.826 3.918 23.831 1.00 98.06 502 GLY A C 1
ATOM 3959 O O . GLY A 1 502 ? -10.572 4.059 25.031 1.00 98.06 502 GLY A O 1
ATOM 3960 N N . LYS A 1 503 ? -11.958 4.395 23.303 1.00 98.00 503 LYS A N 1
ATOM 3961 C CA . LYS A 1 503 ? -12.989 5.104 24.091 1.00 98.00 503 LYS A CA 1
ATOM 3962 C C . LYS A 1 503 ? -13.570 4.252 25.232 1.00 98.00 503 LYS A C 1
ATOM 3964 O O . LYS A 1 503 ? -13.974 4.797 26.258 1.00 98.00 503 LYS A O 1
ATOM 3969 N N . ASP A 1 504 ? -13.549 2.930 25.076 1.00 97.88 504 ASP A N 1
ATOM 3970 C CA . ASP A 1 504 ? -14.096 1.956 26.022 1.00 97.88 504 ASP A CA 1
ATOM 3971 C C . ASP A 1 504 ? -12.998 1.275 26.860 1.00 97.88 504 ASP A C 1
ATOM 3973 O O . ASP A 1 504 ? -13.301 0.408 27.684 1.00 97.88 504 ASP A O 1
ATOM 3977 N N . TYR A 1 505 ? -11.732 1.690 26.700 1.00 98.31 505 TYR A N 1
ATOM 3978 C CA . TYR A 1 505 ? -10.587 1.105 27.397 1.00 98.31 505 TYR A CA 1
ATOM 3979 C C . TYR A 1 505 ? -10.746 1.145 28.924 1.00 98.31 505 TYR A C 1
ATOM 3981 O O . TYR A 1 505 ? -11.244 2.116 29.518 1.00 98.31 505 TYR A O 1
ATOM 3989 N N . LYS A 1 506 ? -10.289 0.073 29.574 1.00 97.19 506 LYS A N 1
ATOM 3990 C CA . LYS A 1 506 ? -10.164 -0.072 31.028 1.00 97.19 506 LYS A CA 1
ATOM 3991 C C . LYS A 1 506 ? -8.832 -0.752 31.328 1.00 97.19 506 LYS A C 1
ATOM 3993 O O . LYS A 1 506 ? -8.425 -1.633 30.579 1.00 97.19 506 LYS A O 1
ATOM 3998 N N . SER A 1 507 ? -8.176 -0.384 32.428 1.00 97.00 507 SER A N 1
ATOM 3999 C CA . SER A 1 507 ? -6.976 -1.101 32.876 1.00 97.00 507 SER A CA 1
ATOM 4000 C C . SER A 1 507 ? -7.289 -2.586 33.070 1.00 97.00 507 SER A C 1
ATOM 4002 O O . SER A 1 507 ? -8.312 -2.923 33.667 1.00 97.00 507 SER A O 1
ATOM 4004 N N . GLY A 1 508 ? -6.425 -3.452 32.542 1.00 96.75 508 GLY A N 1
ATOM 4005 C CA . GLY A 1 508 ? -6.674 -4.886 32.394 1.00 96.75 508 GLY A CA 1
ATOM 4006 C C . GLY A 1 508 ? -7.031 -5.297 30.962 1.00 96.75 508 GLY A C 1
ATOM 4007 O O . GLY A 1 508 ? -6.799 -6.450 30.611 1.00 96.75 508 GLY A O 1
ATOM 4008 N N . ASN A 1 509 ? -7.538 -4.391 30.117 1.00 97.94 509 ASN A N 1
ATOM 4009 C CA . ASN A 1 509 ? -7.729 -4.666 28.689 1.00 97.94 509 ASN A CA 1
ATOM 4010 C C . ASN A 1 509 ? -6.385 -4.719 27.947 1.00 97.94 509 ASN A C 1
ATOM 4012 O O . ASN A 1 509 ? -5.394 -4.149 28.394 1.00 97.94 509 ASN A O 1
ATOM 4016 N N . GLY A 1 510 ? -6.375 -5.374 26.789 1.00 97.31 510 GLY A N 1
ATOM 4017 C CA . GLY A 1 510 ? -5.187 -5.561 25.965 1.00 97.31 510 GLY A CA 1
ATOM 4018 C C . GLY A 1 510 ? -4.686 -4.329 25.212 1.00 97.31 510 GLY A C 1
ATOM 4019 O O . GLY A 1 510 ? -5.415 -3.361 24.964 1.00 97.31 510 GLY A O 1
ATOM 4020 N N . MET A 1 511 ? -3.430 -4.415 24.778 1.00 98.56 511 MET A N 1
ATOM 4021 C CA . MET A 1 511 ? -2.813 -3.518 23.807 1.00 98.56 511 MET A CA 1
ATOM 4022 C C . MET A 1 511 ? -2.487 -4.289 22.521 1.00 98.56 511 MET A C 1
ATOM 4024 O O . MET A 1 511 ? -1.794 -5.305 22.552 1.00 98.56 511 MET A O 1
ATOM 4028 N N . ALA A 1 512 ? -2.963 -3.776 21.390 1.00 98.81 512 ALA A N 1
ATOM 4029 C CA . ALA A 1 512 ? -2.555 -4.188 20.056 1.00 98.81 512 ALA A CA 1
ATOM 4030 C C . ALA A 1 512 ? -1.281 -3.419 19.699 1.00 98.81 512 ALA A C 1
ATOM 4032 O O . ALA A 1 512 ? -1.337 -2.205 19.480 1.00 98.81 512 ALA A O 1
ATOM 4033 N N . ILE A 1 513 ? -0.132 -4.095 19.683 1.00 98.88 513 ILE A N 1
ATOM 4034 C CA . ILE A 1 513 ? 1.173 -3.451 19.497 1.00 98.88 513 ILE A CA 1
ATOM 4035 C C . ILE A 1 513 ? 1.790 -3.926 18.188 1.00 98.88 513 ILE A C 1
ATOM 4037 O O . ILE A 1 513 ? 1.932 -5.124 17.975 1.00 98.88 513 ILE A O 1
ATOM 4041 N N . ILE A 1 514 ? 2.208 -2.985 17.347 1.00 98.94 514 ILE A N 1
ATOM 4042 C CA . ILE A 1 514 ? 3.114 -3.241 16.223 1.00 98.94 514 ILE A CA 1
ATOM 4043 C C . ILE A 1 514 ? 4.400 -2.480 16.509 1.00 98.94 514 ILE A C 1
ATOM 4045 O O . ILE A 1 514 ? 4.344 -1.288 16.796 1.00 98.94 514 ILE A O 1
ATOM 4049 N N . ALA A 1 515 ? 5.562 -3.115 16.464 1.00 98.62 515 ALA A N 1
ATOM 4050 C CA . ALA A 1 515 ? 6.809 -2.370 16.592 1.00 98.62 515 ALA A CA 1
ATOM 4051 C C . ALA A 1 515 ? 7.895 -2.918 15.683 1.00 98.62 515 ALA A C 1
ATOM 4053 O O . ALA A 1 515 ? 7.969 -4.125 15.496 1.00 98.62 515 ALA A O 1
ATOM 4054 N N . GLY A 1 516 ? 8.730 -2.016 15.181 1.00 98.19 516 GLY A N 1
ATOM 4055 C CA . GLY A 1 516 ? 9.926 -2.311 14.397 1.00 98.19 516 GLY A CA 1
ATOM 4056 C C . GLY A 1 516 ? 11.071 -1.394 14.812 1.00 98.19 516 GLY A C 1
ATOM 4057 O O . GLY A 1 516 ? 11.041 -0.797 15.903 1.00 98.19 516 GLY A O 1
ATOM 4058 N N . HIS A 1 517 ? 12.064 -1.243 13.943 1.00 98.62 517 HIS A N 1
ATOM 4059 C CA . HIS A 1 517 ? 13.199 -0.358 14.188 1.00 98.62 517 HIS A CA 1
ATOM 4060 C C . HIS A 1 517 ? 13.424 0.641 13.049 1.00 98.62 517 HIS A C 1
ATOM 4062 O O . HIS A 1 517 ? 13.085 0.422 11.892 1.00 98.62 517 HIS A O 1
ATOM 4068 N N . ILE A 1 518 ? 13.923 1.822 13.400 1.00 96.62 518 ILE A N 1
ATOM 4069 C CA . ILE A 1 518 ? 14.038 2.960 12.479 1.00 96.62 518 ILE A CA 1
ATOM 4070 C C . ILE A 1 518 ? 15.493 3.298 12.139 1.00 96.62 518 ILE A C 1
ATOM 4072 O O . ILE A 1 518 ? 15.750 4.086 11.216 1.00 96.62 518 ILE A O 1
ATOM 4076 N N . ASP A 1 519 ? 16.443 2.739 12.896 1.00 98.12 519 ASP A N 1
ATOM 4077 C CA . ASP A 1 519 ? 17.852 2.740 12.535 1.00 98.12 519 ASP A CA 1
ATOM 4078 C C . ASP A 1 519 ? 18.093 1.875 11.302 1.00 98.12 519 ASP A C 1
ATOM 4080 O O . ASP A 1 519 ? 17.300 1.011 10.954 1.00 98.12 519 ASP A O 1
ATOM 4084 N N . ALA A 1 520 ? 19.183 2.178 10.610 1.00 97.56 520 ALA A N 1
ATOM 4085 C CA . ALA A 1 520 ? 19.620 1.455 9.431 1.00 97.56 520 ALA A CA 1
ATOM 4086 C C . ALA A 1 520 ? 21.143 1.557 9.334 1.00 97.56 520 ALA A C 1
ATOM 4088 O O . ALA A 1 520 ? 21.748 2.523 9.826 1.00 97.56 520 ALA A O 1
ATOM 4089 N N . LEU A 1 521 ? 21.772 0.615 8.629 1.00 97.94 521 LEU A N 1
ATOM 4090 C CA . LEU A 1 521 ? 23.198 0.685 8.299 1.00 97.94 521 LEU A CA 1
ATOM 4091 C C . LEU A 1 521 ? 23.583 2.050 7.710 1.00 97.94 521 LEU A C 1
ATOM 4093 O O . LEU A 1 521 ? 23.029 2.518 6.712 1.00 97.94 521 LEU A O 1
ATOM 4097 N N . THR A 1 522 ? 24.598 2.674 8.305 1.00 98.19 522 THR A N 1
ATOM 4098 C CA . THR A 1 522 ? 25.069 4.006 7.915 1.00 98.19 522 THR A CA 1
ATOM 4099 C C . THR A 1 522 ? 26.545 4.215 8.264 1.00 98.19 522 THR A C 1
ATOM 4101 O O . THR A 1 522 ? 27.124 3.447 9.033 1.00 98.19 522 THR A O 1
ATOM 4104 N N . ALA A 1 523 ? 27.187 5.251 7.723 1.00 98.06 523 ALA A N 1
ATOM 4105 C CA . ALA A 1 523 ? 28.521 5.663 8.158 1.00 98.06 523 ALA A CA 1
ATOM 4106 C C . ALA A 1 523 ? 28.409 6.889 9.075 1.00 98.06 523 ALA A 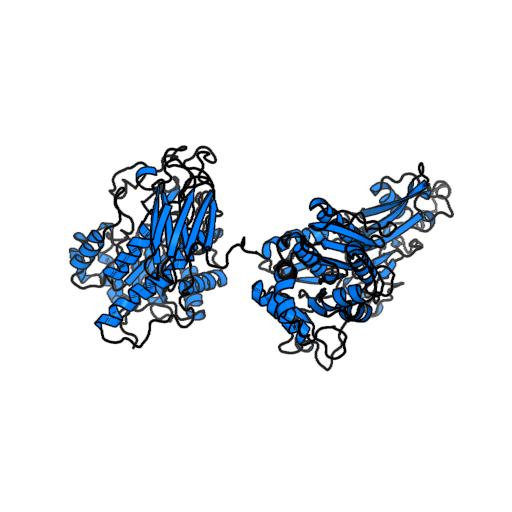C 1
ATOM 4108 O O . ALA A 1 523 ? 28.100 7.992 8.623 1.00 98.06 523 ALA A O 1
ATOM 4109 N N . LYS A 1 524 ? 28.660 6.700 10.374 1.00 98.38 524 LYS A N 1
ATOM 4110 C CA . LYS A 1 524 ? 28.569 7.762 11.388 1.00 98.38 524 LYS A CA 1
ATOM 4111 C C . LYS A 1 524 ? 29.875 8.547 11.456 1.00 98.38 524 LYS A C 1
ATOM 4113 O O . LYS A 1 524 ? 30.962 7.967 11.415 1.00 98.38 524 LYS A O 1
ATOM 4118 N N . LEU A 1 525 ? 29.789 9.867 11.585 1.00 98.44 525 LEU A N 1
ATOM 4119 C CA . LEU A 1 525 ? 30.968 10.706 11.805 1.00 98.44 525 LEU A CA 1
ATOM 4120 C C . LEU A 1 525 ? 31.624 10.369 13.147 1.00 98.44 525 LEU A C 1
ATOM 4122 O O . LEU A 1 525 ? 30.949 10.205 14.165 1.00 98.44 525 LEU A O 1
ATOM 4126 N N . LYS A 1 526 ? 32.958 10.292 13.161 1.00 98.56 526 LYS A N 1
ATOM 4127 C CA . LYS A 1 526 ? 33.707 10.103 14.408 1.00 98.56 526 LYS A CA 1
ATOM 4128 C C . LYS A 1 526 ? 33.618 11.363 15.279 1.00 98.56 526 LYS A C 1
ATOM 4130 O O . LYS A 1 526 ? 33.567 12.472 14.740 1.00 98.56 526 LYS A O 1
ATOM 4135 N N . PRO A 1 527 ? 33.728 11.243 16.617 1.00 97.06 527 PRO A N 1
ATOM 4136 C CA . PRO A 1 527 ? 33.783 12.405 17.512 1.00 97.06 527 PRO A CA 1
ATOM 4137 C C . PRO A 1 527 ? 34.843 13.444 17.113 1.00 97.06 527 PRO A C 1
ATOM 4139 O O . PRO A 1 527 ? 34.649 14.643 17.297 1.00 97.06 527 PRO A O 1
ATOM 4142 N N . VAL A 1 528 ? 35.943 12.988 16.509 1.00 97.56 528 VAL A N 1
ATOM 4143 C CA . VAL A 1 528 ? 36.917 13.815 15.791 1.00 97.56 528 VAL A CA 1
ATOM 4144 C C . VAL A 1 528 ? 36.930 13.338 14.342 1.00 97.56 528 VAL A C 1
ATOM 4146 O O . VAL A 1 528 ? 37.556 12.327 14.028 1.00 97.56 528 VAL A O 1
ATOM 4149 N N . SER A 1 529 ? 36.203 14.031 13.463 1.00 97.56 529 SER A N 1
ATOM 4150 C CA . SER A 1 529 ? 36.116 13.650 12.043 1.00 97.56 529 SER A CA 1
ATOM 4151 C C . SER A 1 529 ? 37.171 14.336 11.171 1.00 97.56 529 SER A C 1
ATOM 4153 O O . SER A 1 529 ? 37.285 14.034 9.983 1.00 97.56 529 SER A O 1
ATOM 4155 N N . LYS A 1 530 ? 37.942 15.277 11.730 1.00 96.19 530 LYS A N 1
ATOM 4156 C CA . LYS A 1 530 ? 39.029 15.951 11.018 1.00 96.19 530 LYS A CA 1
ATOM 4157 C C . LYS A 1 530 ? 40.198 14.992 10.788 1.00 96.19 530 LYS A C 1
ATOM 4159 O O . LYS A 1 530 ? 40.780 14.486 11.744 1.00 96.19 530 LYS A O 1
ATOM 4164 N N . LEU A 1 531 ? 40.575 14.809 9.526 1.00 96.19 531 LEU A N 1
ATOM 4165 C CA . LEU A 1 531 ? 41.778 14.086 9.114 1.00 96.19 531 LEU A CA 1
ATOM 4166 C C . LEU A 1 531 ? 42.790 15.050 8.471 1.00 96.19 531 LEU A C 1
ATOM 4168 O O . LEU A 1 531 ? 42.386 16.094 7.951 1.00 96.19 531 LEU A O 1
ATOM 4172 N N . PRO A 1 532 ? 44.098 14.731 8.496 1.00 93.38 532 PRO A N 1
ATOM 4173 C CA . PRO A 1 532 ? 45.084 15.458 7.706 1.00 93.38 532 PRO A CA 1
ATOM 4174 C C . PRO A 1 532 ? 44.771 15.362 6.210 1.00 93.38 532 PRO A C 1
ATOM 4176 O O . PRO A 1 532 ? 44.370 14.300 5.730 1.00 93.38 532 PRO A O 1
ATOM 4179 N N . THR A 1 533 ? 45.009 16.447 5.474 1.00 91.31 533 THR A N 1
ATOM 4180 C CA . THR A 1 533 ? 45.005 16.427 4.007 1.00 91.31 533 THR A CA 1
ATOM 4181 C C . THR A 1 533 ? 46.049 15.424 3.513 1.00 91.31 533 THR A C 1
ATOM 4183 O O . THR A 1 533 ? 47.185 15.421 3.994 1.00 91.31 533 THR A O 1
ATOM 4186 N N . LYS A 1 534 ? 45.678 14.564 2.559 1.00 93.31 534 LYS A N 1
ATOM 4187 C CA . LYS A 1 534 ? 46.587 13.586 1.943 1.00 93.31 534 LYS A CA 1
ATOM 4188 C C . LYS A 1 534 ? 46.577 13.758 0.436 1.00 93.31 534 LYS A C 1
ATOM 4190 O O . LYS A 1 534 ? 45.518 13.650 -0.173 1.00 93.31 534 LYS A O 1
ATOM 4195 N N . ALA A 1 535 ? 47.752 13.995 -0.147 1.00 94.31 535 ALA A N 1
ATOM 4196 C CA . ALA A 1 535 ? 47.935 14.123 -1.594 1.00 94.31 535 ALA A CA 1
ATOM 4197 C C . ALA A 1 535 ? 46.908 15.065 -2.257 1.00 94.31 535 ALA A C 1
ATOM 4199 O O . ALA A 1 535 ? 46.301 14.715 -3.265 1.00 94.31 535 ALA A O 1
ATOM 4200 N N . GLY A 1 536 ? 46.658 16.230 -1.651 1.00 94.25 536 GLY A N 1
ATOM 4201 C CA . GLY A 1 536 ? 45.700 17.196 -2.185 1.00 94.25 536 GLY A CA 1
ATOM 4202 C C . GLY A 1 536 ? 44.223 16.934 -1.861 1.00 94.25 536 GLY A C 1
ATOM 4203 O O . GLY A 1 536 ? 43.367 17.704 -2.292 1.00 94.25 536 GLY A O 1
ATOM 4204 N N . PHE A 1 537 ? 43.879 15.876 -1.118 1.00 96.38 537 PHE A N 1
ATOM 4205 C CA . PHE A 1 537 ? 42.490 15.510 -0.814 1.00 96.38 537 PHE A CA 1
ATOM 4206 C C . PHE A 1 537 ? 42.122 15.709 0.656 1.00 96.38 537 PHE A C 1
ATOM 4208 O O . PHE A 1 537 ? 42.855 15.322 1.571 1.00 96.38 537 PHE A O 1
ATOM 4215 N N . LEU A 1 538 ? 40.926 16.260 0.868 1.00 96.19 538 LEU A N 1
ATOM 4216 C CA . LEU A 1 538 ? 40.266 16.342 2.165 1.00 96.19 538 LEU A CA 1
ATOM 4217 C C . LEU A 1 538 ? 39.455 15.068 2.392 1.00 96.19 538 LEU A C 1
ATOM 4219 O O . LEU A 1 538 ? 38.538 14.760 1.629 1.00 96.19 538 LEU A O 1
ATOM 4223 N N . GLN A 1 539 ? 39.782 14.350 3.460 1.00 97.25 539 GLN A N 1
ATOM 4224 C CA . GLN A 1 539 ? 39.091 13.132 3.872 1.00 97.25 539 GLN A CA 1
ATOM 4225 C C . GLN A 1 539 ? 38.270 13.366 5.142 1.00 97.25 539 GLN A C 1
ATOM 4227 O O . GLN A 1 539 ? 38.582 14.254 5.941 1.00 97.25 539 GLN A O 1
ATOM 4232 N N . LEU A 1 540 ? 37.232 12.552 5.338 1.00 98.00 540 LEU A N 1
ATOM 4233 C CA . LEU A 1 540 ? 36.349 12.622 6.501 1.00 98.00 540 LEU A CA 1
ATOM 4234 C C . LEU A 1 540 ? 36.456 11.354 7.354 1.00 98.00 540 LEU A C 1
ATOM 4236 O O . LEU A 1 540 ? 36.269 10.246 6.862 1.00 98.00 540 LEU A O 1
ATOM 4240 N N . GLY A 1 541 ? 36.736 11.519 8.648 1.00 98.31 541 GLY A N 1
ATOM 4241 C CA . GLY A 1 541 ? 36.790 10.412 9.602 1.00 98.31 541 GLY A CA 1
ATOM 4242 C C . GLY A 1 541 ? 35.396 9.893 9.950 1.00 98.31 541 GLY A C 1
ATOM 4243 O O . GLY A 1 541 ? 34.655 10.551 10.677 1.00 98.31 541 GLY A O 1
ATOM 4244 N N . VAL A 1 542 ? 35.061 8.692 9.479 1.00 98.62 542 VAL A N 1
ATOM 4245 C CA . VAL A 1 542 ? 33.780 8.016 9.742 1.00 98.62 542 VAL A CA 1
ATOM 4246 C C . VAL A 1 542 ? 34.000 6.623 10.329 1.00 98.62 542 VAL A C 1
ATOM 4248 O O . VAL A 1 542 ? 35.092 6.067 10.229 1.00 98.62 542 VAL A O 1
ATOM 4251 N N . ALA A 1 543 ? 32.971 6.063 10.956 1.00 98.44 543 ALA A N 1
ATOM 4252 C CA . ALA A 1 543 ? 32.926 4.684 11.423 1.00 98.44 543 ALA A CA 1
ATOM 4253 C C . ALA A 1 543 ? 31.672 3.986 10.866 1.00 98.44 543 ALA A C 1
ATOM 4255 O O . ALA A 1 543 ? 30.618 4.624 10.769 1.00 98.44 543 ALA A O 1
ATOM 4256 N N . PRO A 1 544 ? 31.751 2.694 10.506 1.00 98.12 544 PRO A N 1
ATOM 4257 C CA . PRO A 1 544 ? 30.570 1.943 10.107 1.00 98.12 544 PRO A CA 1
ATOM 4258 C C . PRO A 1 544 ? 29.644 1.751 11.314 1.00 98.12 544 PRO A C 1
ATOM 4260 O O . PRO A 1 544 ? 30.094 1.377 12.398 1.00 98.12 544 PRO A O 1
ATOM 4263 N N . TYR A 1 545 ? 28.353 1.993 11.123 1.00 98.06 545 TYR A N 1
ATOM 4264 C CA . TYR A 1 545 ? 27.302 1.532 12.021 1.00 98.06 545 TYR A CA 1
ATOM 4265 C C . TYR A 1 545 ? 26.800 0.179 11.514 1.00 98.06 545 TYR A C 1
ATOM 4267 O O . TYR A 1 545 ? 26.413 0.065 10.348 1.00 98.06 545 TYR A O 1
ATOM 4275 N N . ALA A 1 546 ? 26.885 -0.842 12.370 1.00 95.50 546 ALA A N 1
ATOM 4276 C CA . ALA A 1 546 ? 26.641 -2.239 12.017 1.00 95.50 546 ALA A CA 1
ATOM 4277 C C . ALA A 1 546 ? 27.460 -2.694 10.785 1.00 95.50 546 ALA A C 1
ATOM 4279 O O . ALA A 1 546 ? 28.680 -2.500 10.725 1.00 95.50 546 ALA A O 1
ATOM 4280 N N . GLY A 1 547 ? 26.812 -3.316 9.798 1.00 94.00 547 GLY A N 1
ATOM 4281 C CA . GLY A 1 547 ? 27.447 -3.865 8.596 1.00 94.00 547 GLY A CA 1
ATOM 4282 C C . GLY A 1 547 ? 27.861 -2.844 7.528 1.00 94.00 547 GLY A C 1
ATOM 4283 O O . GLY A 1 547 ? 28.339 -3.256 6.471 1.00 94.00 547 GLY A O 1
ATOM 4284 N N . ALA A 1 548 ? 27.702 -1.537 7.769 1.00 96.38 548 ALA A N 1
ATOM 4285 C CA . ALA A 1 548 ? 28.002 -0.492 6.789 1.00 96.38 548 ALA A CA 1
ATOM 4286 C C . ALA A 1 548 ? 29.478 -0.467 6.339 1.00 96.38 548 ALA A C 1
ATOM 4288 O O . ALA A 1 548 ? 30.346 -1.170 6.881 1.00 96.38 548 ALA A O 1
ATOM 4289 N N . LEU A 1 549 ? 29.763 0.368 5.330 1.00 95.88 549 LEU A N 1
ATOM 4290 C CA . LEU A 1 549 ? 31.037 0.365 4.600 1.00 95.88 549 LEU A CA 1
ATOM 4291 C C . LEU A 1 549 ? 31.346 -1.046 4.066 1.00 95.88 549 LEU A C 1
ATOM 4293 O O . LEU A 1 549 ? 32.397 -1.623 4.339 1.00 95.88 549 LEU A O 1
ATOM 4297 N N . SER A 1 550 ? 30.361 -1.626 3.380 1.00 95.00 550 SER A N 1
ATOM 4298 C CA . SER A 1 550 ? 30.462 -2.876 2.621 1.00 95.00 550 SER A CA 1
ATOM 4299 C C . SER A 1 550 ? 30.724 -2.581 1.140 1.00 95.00 550 SER A C 1
ATOM 4301 O O . SER A 1 550 ? 30.783 -1.420 0.732 1.00 95.00 550 SER A O 1
ATOM 4303 N N . ASP A 1 551 ? 30.819 -3.615 0.305 1.00 95.19 551 ASP A N 1
ATOM 4304 C CA . ASP A 1 551 ? 31.127 -3.436 -1.118 1.00 95.19 551 ASP A CA 1
ATOM 4305 C C . ASP A 1 551 ? 30.084 -2.606 -1.887 1.00 95.19 551 ASP A C 1
ATOM 4307 O O . ASP A 1 551 ? 30.403 -1.992 -2.901 1.00 95.19 551 ASP A O 1
ATOM 4311 N N . THR A 1 552 ? 28.846 -2.495 -1.392 1.00 96.94 552 THR A N 1
ATOM 4312 C CA . THR A 1 552 ? 27.815 -1.667 -2.040 1.00 96.94 552 THR A CA 1
ATOM 4313 C C . THR A 1 552 ? 28.028 -0.162 -1.845 1.00 96.94 552 THR A C 1
ATOM 4315 O O . THR A 1 552 ? 27.389 0.628 -2.539 1.00 96.94 552 THR A O 1
ATOM 4318 N N . TRP A 1 553 ? 28.879 0.237 -0.890 1.00 97.94 553 TRP A N 1
ATOM 4319 C CA . TRP A 1 553 ? 29.159 1.635 -0.527 1.00 97.94 553 TRP A CA 1
ATOM 4320 C C . TRP A 1 553 ? 30.219 2.300 -1.408 1.00 97.94 553 TRP A C 1
ATOM 4322 O O . TRP A 1 553 ? 30.354 3.525 -1.391 1.00 97.94 553 TRP A O 1
ATOM 4332 N N . TRP A 1 554 ? 30.969 1.504 -2.168 1.00 97.62 554 TRP A N 1
ATOM 4333 C CA . TRP A 1 554 ? 31.933 2.008 -3.130 1.00 97.62 554 TRP A CA 1
ATOM 4334 C C . TRP A 1 554 ? 31.262 2.855 -4.205 1.00 97.62 554 TRP A C 1
ATOM 4336 O O . TRP A 1 554 ? 30.187 2.526 -4.702 1.00 97.62 554 TRP A O 1
ATOM 4346 N N . ASP A 1 555 ? 31.932 3.940 -4.581 1.00 98.00 555 ASP A N 1
ATOM 4347 C CA . ASP A 1 555 ? 31.580 4.797 -5.709 1.00 98.00 555 ASP A CA 1
ATOM 4348 C C . ASP A 1 555 ? 30.176 5.430 -5.646 1.00 98.00 555 ASP A C 1
ATOM 4350 O O . ASP A 1 555 ? 29.695 5.943 -6.657 1.00 98.00 555 ASP A O 1
ATOM 4354 N N . ARG A 1 556 ? 29.553 5.462 -4.459 1.00 98.25 556 ARG A N 1
ATOM 4355 C CA . ARG A 1 556 ? 28.249 6.087 -4.201 1.00 98.25 556 ARG A CA 1
ATOM 4356 C C . ARG A 1 556 ? 28.358 7.583 -3.936 1.00 98.25 556 ARG A C 1
ATOM 4358 O O . ARG A 1 556 ? 29.295 8.041 -3.280 1.00 98.25 556 ARG A O 1
ATOM 4365 N N . ASP A 1 557 ? 27.340 8.307 -4.383 1.00 98.56 557 ASP A N 1
ATOM 4366 C CA . ASP A 1 557 ? 27.132 9.713 -4.061 1.00 98.56 557 ASP A CA 1
ATOM 4367 C C . ASP A 1 557 ? 26.572 9.809 -2.639 1.00 98.56 557 ASP A C 1
ATOM 4369 O O . ASP A 1 557 ? 25.414 9.482 -2.381 1.00 98.56 557 ASP A O 1
ATOM 4373 N N . LEU A 1 558 ? 27.411 10.218 -1.687 1.00 98.69 558 LEU A N 1
ATOM 4374 C CA . LEU A 1 558 ? 27.041 10.267 -0.277 1.00 98.69 558 LEU A CA 1
ATOM 4375 C C . LEU A 1 558 ? 26.764 11.708 0.148 1.00 98.69 558 LEU A C 1
ATOM 4377 O O . LEU A 1 558 ? 27.636 12.579 0.069 1.00 98.69 558 LEU A O 1
ATOM 4381 N N . SER A 1 559 ? 25.555 11.959 0.638 1.00 98.38 559 SER A N 1
ATOM 4382 C CA . SER A 1 559 ? 25.233 13.189 1.362 1.00 98.38 559 SER A CA 1
ATOM 4383 C C . SER A 1 559 ? 25.380 12.980 2.873 1.00 98.38 559 SER A C 1
ATOM 4385 O O . SER A 1 559 ? 25.658 11.874 3.334 1.00 98.38 559 SER A O 1
ATOM 4387 N N . ILE A 1 560 ? 25.235 14.056 3.643 1.00 98.62 560 ILE A N 1
ATOM 4388 C CA . ILE A 1 560 ? 25.308 14.072 5.101 1.00 98.62 560 ILE A CA 1
ATOM 4389 C C . ILE A 1 560 ? 24.041 14.673 5.703 1.00 98.62 560 ILE A C 1
ATOM 4391 O O . ILE A 1 560 ? 23.424 15.595 5.159 1.00 98.62 560 ILE A O 1
ATOM 4395 N N . GLY A 1 561 ? 23.660 14.164 6.865 1.00 98.50 561 GLY A N 1
ATOM 4396 C CA . GLY A 1 561 ? 22.616 14.757 7.682 1.00 98.50 561 GLY A CA 1
ATOM 4397 C C . GLY A 1 561 ? 22.629 14.197 9.092 1.00 98.50 561 GLY A C 1
ATOM 4398 O O . GLY A 1 561 ? 23.382 13.276 9.392 1.00 98.50 561 GLY A O 1
ATOM 4399 N N . GLY A 1 562 ? 21.801 14.750 9.967 1.00 98.44 562 GLY A N 1
ATOM 4400 C CA . GLY A 1 562 ? 21.591 14.239 11.315 1.00 98.44 562 GLY A CA 1
ATOM 4401 C C . GLY A 1 562 ? 21.298 15.349 12.310 1.00 98.44 562 GLY A C 1
ATOM 4402 O O . GLY A 1 562 ? 20.765 16.399 11.949 1.00 98.44 562 GLY A O 1
ATOM 4403 N N . ARG A 1 563 ? 21.639 15.108 13.573 1.00 98.38 563 ARG A N 1
ATOM 4404 C CA . ARG A 1 563 ? 21.365 16.021 14.683 1.00 98.38 563 ARG A CA 1
ATOM 4405 C C . ARG A 1 563 ? 22.583 16.868 15.031 1.00 98.38 563 ARG A C 1
ATOM 4407 O O . ARG A 1 563 ? 23.689 16.355 15.144 1.00 98.38 563 ARG A O 1
ATOM 4414 N N . VAL A 1 564 ? 22.360 18.146 15.319 1.00 98.50 564 VAL A N 1
ATOM 4415 C CA . VAL A 1 564 ? 23.346 19.077 15.880 1.00 98.50 564 VAL A CA 1
ATOM 4416 C C . VAL A 1 564 ? 22.813 19.637 17.197 1.00 98.50 564 VAL A C 1
ATOM 4418 O O . VAL A 1 564 ? 21.693 20.147 17.254 1.00 98.50 564 VAL A O 1
ATOM 4421 N N . LEU A 1 565 ? 23.610 19.543 18.261 1.00 98.38 565 LEU A N 1
ATOM 4422 C CA . LEU A 1 565 ? 23.307 20.133 19.562 1.00 98.38 565 LEU A CA 1
ATOM 4423 C C . LEU A 1 565 ? 23.939 21.518 19.654 1.00 98.38 565 LEU A C 1
ATOM 4425 O O . LEU A 1 565 ? 25.162 21.662 19.586 1.00 98.38 565 LEU A O 1
ATOM 4429 N N . VAL A 1 566 ? 23.099 22.530 19.838 1.00 97.69 566 VAL A N 1
ATOM 4430 C CA . VAL A 1 566 ? 23.502 23.938 19.849 1.00 97.69 566 VAL A CA 1
ATOM 4431 C C . VAL A 1 566 ? 23.077 24.563 21.165 1.00 97.69 566 VAL A C 1
ATOM 4433 O O . VAL A 1 566 ? 21.925 24.440 21.573 1.00 97.69 566 VAL A O 1
ATOM 4436 N N . GLN A 1 567 ? 23.996 25.242 21.842 1.00 97.19 567 GLN A N 1
ATOM 4437 C CA . GLN A 1 567 ? 23.653 26.078 22.983 1.00 97.19 567 GLN A CA 1
ATOM 4438 C C . GLN A 1 567 ? 23.198 27.452 22.495 1.00 97.19 567 GLN A C 1
ATOM 4440 O O . GLN A 1 567 ? 23.991 28.215 21.946 1.00 97.19 567 GLN A O 1
ATOM 4445 N N . ASP A 1 568 ? 21.939 27.799 22.742 1.00 91.75 568 ASP A N 1
ATOM 4446 C CA . ASP A 1 568 ? 21.439 29.135 22.448 1.00 91.75 568 ASP A CA 1
ATOM 4447 C C . ASP A 1 568 ? 22.200 30.180 23.282 1.00 91.75 568 ASP A C 1
ATOM 4449 O O . ASP A 1 568 ? 22.347 30.068 24.506 1.00 91.75 568 ASP A O 1
ATOM 4453 N N . SER A 1 569 ? 22.717 31.206 22.607 1.00 85.94 569 SER A N 1
ATOM 4454 C CA . SER A 1 569 ? 23.616 32.185 23.221 1.00 85.94 569 SER A CA 1
ATOM 4455 C C . SER A 1 569 ? 22.910 33.087 24.235 1.00 85.94 569 SER A C 1
ATOM 4457 O O . SER A 1 569 ? 23.555 33.552 25.175 1.00 85.94 569 SER A O 1
ATOM 4459 N N . LYS A 1 570 ? 21.594 33.298 24.091 1.00 88.88 570 LYS A N 1
ATOM 4460 C CA . LYS A 1 570 ? 20.796 34.185 24.952 1.00 88.88 570 LYS A CA 1
ATOM 4461 C C . LYS A 1 570 ? 20.235 33.453 26.168 1.00 88.88 570 LYS A C 1
ATOM 4463 O O . LYS A 1 570 ? 20.355 33.927 27.291 1.00 88.88 570 LYS A O 1
ATOM 4468 N N . THR A 1 571 ? 19.620 32.298 25.950 1.00 93.44 571 THR A N 1
ATOM 4469 C CA . THR A 1 571 ? 18.910 31.516 26.972 1.00 93.44 571 THR A CA 1
ATOM 4470 C C . THR A 1 571 ? 19.802 30.497 27.670 1.00 93.44 571 THR A C 1
ATOM 4472 O O . THR A 1 571 ? 19.406 29.956 28.702 1.00 93.44 571 THR A O 1
ATOM 4475 N N . ARG A 1 572 ? 20.989 30.209 27.112 1.00 93.06 572 ARG A N 1
ATOM 4476 C CA . ARG A 1 572 ? 21.935 29.168 27.561 1.00 93.06 572 ARG A CA 1
ATOM 4477 C C . ARG A 1 572 ? 21.376 27.740 27.504 1.00 93.06 572 ARG A C 1
ATOM 4479 O O . ARG A 1 572 ? 22.072 26.806 27.911 1.00 93.06 572 ARG A O 1
ATOM 4486 N N . LYS A 1 573 ? 20.156 27.554 26.987 1.00 95.81 573 LYS A N 1
ATOM 4487 C CA . LYS A 1 573 ? 19.533 26.243 26.783 1.00 95.81 573 LYS A CA 1
ATOM 4488 C C . LYS A 1 573 ? 20.198 25.525 25.616 1.00 95.81 573 LYS A C 1
ATOM 4490 O O . LYS A 1 573 ? 20.654 26.157 24.670 1.00 95.81 573 LYS A O 1
ATOM 4495 N N . VAL A 1 574 ? 20.252 24.201 25.700 1.00 97.12 574 VAL A N 1
ATOM 4496 C CA . VAL A 1 574 ? 20.727 23.358 24.602 1.00 97.12 574 VAL A CA 1
ATOM 4497 C C . VAL A 1 574 ? 19.528 22.904 23.786 1.00 97.12 574 VAL A C 1
ATOM 4499 O O . VAL A 1 574 ? 18.579 22.345 24.336 1.00 97.12 574 VAL A O 1
ATOM 4502 N N . GLU A 1 575 ? 19.592 23.136 22.485 1.00 95.38 575 GLU A N 1
ATOM 4503 C CA . GLU A 1 575 ? 18.587 22.749 21.506 1.00 95.38 575 GLU A CA 1
ATOM 4504 C C . GLU A 1 575 ? 19.155 21.695 20.558 1.00 95.38 575 GLU A C 1
ATOM 4506 O O . GLU A 1 575 ? 20.347 21.683 20.249 1.00 95.38 575 GLU A O 1
ATOM 4511 N N . SER A 1 576 ? 18.279 20.820 20.076 1.00 96.50 576 SER A N 1
ATOM 4512 C CA . SER A 1 576 ? 18.578 19.883 18.998 1.00 96.50 576 SER A CA 1
ATOM 4513 C C . SER A 1 576 ? 18.056 20.460 17.691 1.00 96.50 576 SER A C 1
ATOM 4515 O O . SER A 1 576 ? 16.874 20.787 17.604 1.00 96.50 576 SER A O 1
ATOM 4517 N N . ARG A 1 577 ? 18.909 20.549 16.671 1.00 97.62 577 ARG A N 1
ATOM 4518 C CA . ARG A 1 577 ? 18.540 20.963 15.311 1.00 97.62 577 ARG A CA 1
ATOM 4519 C C . ARG A 1 577 ? 18.891 19.861 14.325 1.00 97.62 577 ARG A C 1
ATOM 4521 O O . ARG A 1 577 ? 19.914 19.201 14.495 1.00 97.62 577 ARG A O 1
ATOM 4528 N N . LEU A 1 578 ? 18.050 19.658 13.317 1.00 98.44 578 LEU A N 1
ATOM 4529 C CA . LEU A 1 578 ? 18.315 18.696 12.251 1.00 98.44 578 LEU A CA 1
ATOM 4530 C C . LEU A 1 578 ? 18.912 19.409 11.047 1.00 98.44 578 LEU A C 1
ATOM 4532 O O . LEU A 1 578 ? 18.405 20.449 10.635 1.00 98.44 578 LEU A O 1
ATOM 4536 N N . VAL A 1 579 ? 19.992 18.850 10.510 1.00 98.38 579 VAL A N 1
ATOM 4537 C CA . VAL A 1 579 ? 20.634 19.313 9.278 1.00 98.38 579 VAL A CA 1
ATOM 4538 C C . VAL A 1 579 ? 20.579 18.205 8.241 1.00 98.38 579 VAL A C 1
ATOM 4540 O O . VAL A 1 579 ? 20.862 17.048 8.551 1.00 98.38 579 VAL A O 1
ATOM 4543 N N . LYS A 1 580 ? 20.276 18.568 7.000 1.00 97.69 580 LYS A N 1
ATOM 4544 C CA . LYS A 1 580 ? 20.349 17.696 5.832 1.00 97.69 580 LYS A CA 1
ATOM 4545 C C . LYS A 1 580 ? 20.912 18.518 4.688 1.00 97.69 580 LYS A C 1
ATOM 4547 O O . LYS A 1 580 ? 20.372 19.573 4.384 1.00 97.69 580 LYS A O 1
ATOM 4552 N N . LEU A 1 581 ? 22.001 18.058 4.082 1.00 97.38 581 LEU A N 1
ATOM 4553 C CA . LEU A 1 581 ? 22.501 18.678 2.859 1.00 97.38 581 LEU A CA 1
ATOM 4554 C C . LEU A 1 581 ? 21.856 17.992 1.653 1.00 97.38 581 LEU A C 1
ATOM 4556 O O . LEU A 1 581 ? 21.790 16.765 1.590 1.00 97.38 581 LEU A O 1
ATOM 4560 N N . ASP A 1 582 ? 21.385 18.776 0.689 1.00 91.56 582 ASP A N 1
ATOM 4561 C CA . ASP A 1 582 ? 20.656 18.260 -0.480 1.00 91.56 582 ASP A CA 1
ATOM 4562 C C . ASP A 1 582 ? 21.561 17.950 -1.686 1.00 91.56 582 ASP A C 1
ATOM 4564 O O . ASP A 1 582 ? 21.080 17.736 -2.796 1.00 91.56 582 ASP A O 1
ATOM 4568 N N . TRP A 1 583 ? 22.880 17.894 -1.483 1.00 96.25 583 TRP A N 1
ATOM 4569 C CA . TRP A 1 583 ? 23.848 17.491 -2.505 1.00 96.25 583 TRP A CA 1
ATOM 4570 C C . TRP A 1 583 ? 24.870 16.499 -1.930 1.00 96.25 583 TRP A C 1
ATOM 4572 O O . TRP A 1 583 ? 25.163 16.551 -0.732 1.00 96.25 583 TRP A O 1
ATOM 4582 N N . PRO A 1 584 ? 25.434 15.593 -2.750 1.00 97.62 584 PRO A N 1
ATOM 4583 C CA . PRO A 1 584 ? 26.453 14.665 -2.283 1.00 97.62 584 PRO A CA 1
ATOM 4584 C C . PRO A 1 584 ? 27.739 15.417 -1.943 1.00 97.62 584 PRO A C 1
ATOM 4586 O O . PRO A 1 584 ? 28.319 16.114 -2.777 1.00 97.62 584 PRO A O 1
ATOM 4589 N N . ILE A 1 585 ? 28.186 15.274 -0.698 1.00 97.88 585 ILE A N 1
ATOM 4590 C CA . ILE A 1 585 ? 29.410 15.908 -0.201 1.00 97.88 585 ILE A CA 1
ATOM 4591 C C . ILE A 1 585 ? 30.589 14.949 -0.134 1.00 97.88 585 ILE A C 1
ATOM 4593 O O . ILE A 1 585 ? 31.710 15.397 0.089 1.00 97.88 585 ILE A O 1
ATOM 4597 N N . ALA A 1 586 ? 30.338 13.647 -0.248 1.00 98.38 586 ALA A N 1
ATOM 4598 C CA . ALA A 1 586 ? 31.326 12.616 -0.017 1.00 98.38 586 ALA A CA 1
ATOM 4599 C C . ALA A 1 586 ? 31.216 11.497 -1.056 1.00 98.38 586 ALA A C 1
ATOM 4601 O O . ALA A 1 586 ? 30.132 11.181 -1.542 1.00 98.38 586 ALA A O 1
ATOM 4602 N N . ARG A 1 587 ? 32.348 10.866 -1.365 1.00 98.56 587 ARG A N 1
ATOM 4603 C CA . ARG A 1 587 ? 32.413 9.640 -2.171 1.00 98.56 587 ARG A CA 1
ATOM 4604 C C . ARG A 1 587 ? 33.548 8.762 -1.668 1.00 98.56 587 ARG A C 1
ATOM 4606 O O . ARG A 1 587 ? 34.600 9.277 -1.286 1.00 98.56 587 ARG A O 1
ATOM 4613 N N . ILE A 1 588 ? 33.342 7.449 -1.670 1.00 98.50 588 ILE A N 1
ATOM 4614 C CA . ILE A 1 588 ? 34.379 6.464 -1.344 1.00 98.50 588 ILE A CA 1
ATOM 4615 C C . ILE A 1 588 ? 34.826 5.822 -2.664 1.00 98.50 588 ILE A C 1
ATOM 4617 O O . ILE A 1 588 ? 34.102 4.973 -3.179 1.00 98.50 588 ILE A O 1
ATOM 4621 N N . PRO A 1 589 ? 35.945 6.252 -3.273 1.00 97.75 589 PRO A N 1
ATOM 4622 C CA . PRO A 1 589 ? 36.316 5.795 -4.608 1.00 97.75 589 PRO A CA 1
ATOM 4623 C C . PRO A 1 589 ? 36.945 4.399 -4.592 1.00 97.75 589 PRO A C 1
ATOM 4625 O O . PRO A 1 589 ? 37.823 4.133 -3.770 1.00 97.75 589 PRO A O 1
ATOM 4628 N N . THR A 1 590 ? 36.570 3.535 -5.537 1.00 97.75 590 THR A N 1
ATOM 4629 C CA . THR A 1 590 ? 37.308 2.281 -5.764 1.00 97.75 590 THR A CA 1
ATOM 4630 C C . THR A 1 590 ? 38.734 2.546 -6.244 1.00 97.75 590 THR A C 1
ATOM 4632 O O . THR A 1 590 ? 39.017 3.527 -6.939 1.00 97.75 590 THR A O 1
ATOM 4635 N N . LEU A 1 591 ? 39.657 1.638 -5.907 1.00 97.88 591 LEU A N 1
ATOM 4636 C CA . LEU A 1 591 ? 40.940 1.578 -6.601 1.00 97.88 591 LEU A CA 1
ATOM 4637 C C . LEU A 1 591 ? 40.726 0.926 -7.971 1.00 97.88 591 LEU A C 1
ATOM 4639 O O . LEU A 1 591 ? 40.148 -0.155 -8.057 1.00 97.88 591 LEU A O 1
ATOM 4643 N N . ALA A 1 592 ? 41.219 1.560 -9.038 1.00 98.06 592 ALA A N 1
ATOM 4644 C CA . ALA A 1 592 ? 41.033 1.046 -10.391 1.00 98.06 592 ALA A CA 1
ATOM 4645 C C . ALA A 1 592 ? 41.594 -0.388 -10.537 1.00 98.06 592 ALA A C 1
ATOM 4647 O O . ALA A 1 592 ? 42.713 -0.653 -10.086 1.00 98.06 592 ALA A O 1
ATOM 4648 N N . PRO A 1 593 ? 40.889 -1.300 -11.236 1.00 97.38 593 PRO A N 1
ATOM 4649 C CA . PRO A 1 593 ? 41.289 -2.708 -11.328 1.00 97.38 593 PRO A CA 1
ATOM 4650 C C . PRO A 1 593 ? 42.660 -2.916 -11.996 1.00 97.38 593 PRO A C 1
ATOM 4652 O O . PRO A 1 593 ? 43.338 -3.911 -11.752 1.00 97.38 593 PRO A O 1
ATOM 4655 N N . HIS A 1 594 ? 43.113 -1.943 -12.793 1.00 97.94 594 HIS A N 1
ATOM 4656 C CA . HIS A 1 594 ? 44.434 -1.913 -13.428 1.00 97.94 594 HIS A CA 1
ATOM 4657 C C . HIS A 1 594 ? 45.605 -2.013 -12.435 1.00 97.94 594 HIS A C 1
ATOM 4659 O O . HIS A 1 594 ? 46.689 -2.440 -12.821 1.00 97.94 594 HIS A O 1
ATOM 4665 N N . PHE A 1 595 ? 45.402 -1.650 -11.163 1.00 96.81 595 PHE A N 1
ATOM 4666 C CA . PHE A 1 595 ? 46.425 -1.785 -10.123 1.00 96.81 595 PHE A CA 1
ATOM 4667 C C . PHE A 1 595 ? 46.630 -3.235 -9.651 1.00 96.81 595 PHE A C 1
ATOM 4669 O O . PHE A 1 595 ? 47.543 -3.480 -8.868 1.00 96.81 595 PHE A O 1
ATOM 4676 N N . GLY A 1 596 ? 45.841 -4.207 -10.127 1.00 97.00 596 GLY A N 1
ATOM 4677 C CA . GLY A 1 596 ? 46.024 -5.628 -9.825 1.00 97.00 596 GLY A CA 1
ATOM 4678 C C . GLY A 1 596 ? 45.584 -5.992 -8.406 1.00 97.00 596 GLY A C 1
ATOM 4679 O O . GLY A 1 596 ? 44.560 -5.504 -7.932 1.00 97.00 596 GLY A O 1
ATOM 4680 N N . ALA A 1 597 ? 46.346 -6.844 -7.715 1.00 96.62 597 ALA A N 1
ATOM 4681 C CA . ALA A 1 597 ? 45.980 -7.378 -6.396 1.00 96.62 597 ALA A CA 1
ATOM 4682 C C . ALA A 1 597 ? 45.559 -6.320 -5.342 1.00 96.62 597 ALA A C 1
ATOM 4684 O O . ALA A 1 597 ? 44.578 -6.566 -4.649 1.00 96.62 597 ALA A O 1
ATOM 4685 N N . PRO A 1 598 ? 46.186 -5.127 -5.239 1.00 96.81 598 PRO A N 1
ATOM 4686 C CA . PRO A 1 598 ? 45.725 -4.055 -4.347 1.00 96.81 598 PRO A CA 1
ATOM 4687 C C . PRO A 1 598 ? 44.288 -3.556 -4.573 1.00 96.81 598 PRO A C 1
ATOM 4689 O O . PRO A 1 598 ? 43.711 -2.958 -3.668 1.00 96.81 598 PRO A O 1
ATOM 4692 N N . SER A 1 599 ? 43.724 -3.752 -5.771 1.00 95.69 599 SER A N 1
ATOM 4693 C CA . SER A 1 599 ? 42.336 -3.384 -6.108 1.00 95.69 599 SER A CA 1
ATOM 4694 C C . SER A 1 599 ? 41.314 -4.464 -5.743 1.00 95.69 599 SER A C 1
ATOM 4696 O O . SER A 1 599 ? 40.131 -4.308 -6.030 1.00 95.69 599 SER A O 1
ATOM 4698 N N . GLN A 1 600 ? 41.760 -5.562 -5.130 1.00 94.38 600 GLN A N 1
ATOM 4699 C CA . GLN A 1 600 ? 40.922 -6.679 -4.709 1.00 94.38 600 GLN A CA 1
ATOM 4700 C C . GLN A 1 600 ? 40.783 -6.662 -3.181 1.00 94.38 600 GLN A C 1
ATOM 4702 O O . GLN A 1 600 ? 41.771 -6.490 -2.466 1.00 94.38 600 GLN A O 1
ATOM 4707 N N . GLY A 1 601 ? 39.554 -6.812 -2.682 1.00 90.94 601 GLY A N 1
ATOM 4708 C CA . GLY A 1 601 ? 39.258 -6.825 -1.247 1.00 90.94 601 GLY A CA 1
ATOM 4709 C C . GLY A 1 601 ? 39.736 -8.099 -0.518 1.00 90.94 601 GLY A C 1
ATOM 4710 O O . GLY A 1 601 ? 40.277 -9.011 -1.146 1.00 90.94 601 GLY A O 1
ATOM 4711 N N . PRO A 1 602 ? 39.512 -8.202 0.808 1.00 92.31 602 PRO A N 1
ATOM 4712 C CA . PRO A 1 602 ? 38.765 -7.258 1.639 1.00 92.31 602 PRO A CA 1
ATOM 4713 C C . PRO A 1 602 ? 39.538 -5.958 1.882 1.00 92.31 602 PRO A C 1
ATOM 4715 O O . PRO A 1 602 ? 40.743 -5.965 2.124 1.00 92.31 602 PRO A O 1
ATOM 4718 N N . PHE A 1 603 ? 38.825 -4.834 1.850 1.00 94.88 603 PHE A N 1
ATOM 4719 C CA . PHE A 1 603 ? 39.410 -3.518 2.084 1.00 94.88 603 PHE A CA 1
ATOM 4720 C C . PHE A 1 603 ? 39.341 -3.124 3.558 1.00 94.88 603 PHE A C 1
ATOM 4722 O O . PHE A 1 603 ? 38.372 -3.400 4.267 1.00 94.88 603 PHE A O 1
ATOM 4729 N N . ASN A 1 604 ? 40.369 -2.424 4.026 1.00 96.88 604 ASN A N 1
ATOM 4730 C CA . ASN A 1 604 ? 40.395 -1.879 5.369 1.00 96.88 604 ASN A CA 1
ATOM 4731 C C . ASN A 1 604 ? 39.405 -0.706 5.490 1.00 96.88 604 ASN A C 1
ATOM 4733 O O . ASN A 1 604 ? 39.574 0.341 4.856 1.00 96.88 604 ASN A O 1
ATOM 4737 N N . LYS A 1 605 ? 38.393 -0.863 6.350 1.00 97.31 605 LYS A N 1
ATOM 4738 C CA . LYS A 1 605 ? 37.353 0.154 6.571 1.00 97.31 605 LYS A CA 1
ATOM 4739 C C . LYS A 1 605 ? 37.888 1.482 7.133 1.00 97.31 605 LYS A C 1
ATOM 4741 O O . LYS A 1 605 ? 37.270 2.514 6.916 1.00 97.31 605 LYS A O 1
ATOM 4746 N N . GLU A 1 606 ? 39.026 1.468 7.832 1.00 97.19 606 GLU A N 1
ATOM 4747 C CA . GLU A 1 606 ? 39.649 2.654 8.441 1.00 97.19 606 GLU A CA 1
ATOM 4748 C C . GLU A 1 606 ? 40.557 3.416 7.471 1.00 97.19 606 GLU A C 1
ATOM 4750 O O . GLU A 1 606 ? 40.627 4.641 7.528 1.00 97.19 606 GLU A O 1
ATOM 4755 N N . THR A 1 607 ? 41.302 2.710 6.617 1.00 96.19 607 THR A N 1
ATOM 4756 C CA . THR A 1 607 ? 42.374 3.324 5.814 1.00 96.19 607 THR A CA 1
ATOM 4757 C C . THR A 1 607 ? 42.103 3.348 4.315 1.00 96.19 607 THR A C 1
ATOM 4759 O O . THR A 1 607 ? 42.689 4.183 3.627 1.00 96.19 607 THR A O 1
ATOM 4762 N N . GLN A 1 608 ? 41.225 2.479 3.807 1.00 97.00 608 GLN A N 1
ATOM 4763 C CA . GLN A 1 608 ? 40.902 2.377 2.378 1.00 97.00 608 GLN A CA 1
ATOM 4764 C C . GLN A 1 608 ? 39.474 2.844 2.069 1.00 97.00 608 GLN A C 1
ATOM 4766 O O . GLN A 1 608 ? 39.267 3.497 1.052 1.00 97.00 608 GLN A O 1
ATOM 4771 N N . MET A 1 609 ? 38.502 2.597 2.954 1.00 97.31 609 MET A N 1
ATOM 4772 C CA . MET A 1 609 ? 37.105 3.040 2.775 1.00 97.31 609 MET A CA 1
ATOM 4773 C C . MET A 1 609 ? 36.833 4.424 3.379 1.00 97.31 609 MET A C 1
ATOM 4775 O O . MET A 1 609 ? 35.830 4.637 4.059 1.00 97.31 609 MET A O 1
ATOM 4779 N N . VAL A 1 610 ? 37.745 5.373 3.163 1.00 97.94 610 VAL A N 1
ATOM 4780 C CA . VAL A 1 610 ? 37.657 6.713 3.759 1.00 97.94 610 VAL A CA 1
ATOM 4781 C C . VAL A 1 610 ? 36.989 7.681 2.776 1.00 97.94 610 VAL A C 1
ATOM 4783 O O . VAL A 1 610 ? 37.528 7.888 1.686 1.00 97.94 610 VAL A O 1
ATOM 4786 N N . PRO A 1 611 ? 35.860 8.318 3.136 1.00 98.31 611 PRO A N 1
ATOM 4787 C CA . PRO A 1 611 ? 35.185 9.260 2.253 1.00 98.31 611 PRO A CA 1
ATOM 4788 C C . PRO A 1 611 ? 36.050 10.482 1.933 1.00 98.31 611 PRO A C 1
ATOM 4790 O O . PRO A 1 611 ? 36.611 11.124 2.828 1.00 98.31 611 PRO A O 1
ATOM 4793 N N . ILE A 1 612 ? 36.117 10.831 0.650 1.00 98.44 612 ILE A N 1
ATOM 4794 C CA . ILE A 1 612 ? 36.715 12.075 0.159 1.00 98.44 612 ILE A CA 1
ATOM 4795 C C . ILE A 1 612 ? 35.621 13.135 0.087 1.00 98.44 612 ILE A C 1
ATOM 4797 O O . ILE A 1 612 ? 34.573 12.885 -0.502 1.00 98.44 612 ILE A O 1
ATOM 4801 N N . VAL A 1 613 ? 35.881 14.312 0.663 1.00 97.56 613 VAL A N 1
ATOM 4802 C CA . VAL A 1 613 ? 34.912 15.421 0.780 1.00 97.56 613 VAL A CA 1
ATOM 4803 C C . VAL A 1 613 ? 35.373 16.729 0.137 1.00 97.56 613 VAL A C 1
ATOM 4805 O O . VAL A 1 613 ? 34.702 17.757 0.227 1.00 97.56 613 VAL A O 1
ATOM 4808 N N . GLY A 1 614 ? 36.543 16.731 -0.499 1.00 95.19 614 GLY A N 1
ATOM 4809 C CA . GLY A 1 614 ? 37.022 17.895 -1.233 1.00 95.19 614 GLY A CA 1
ATOM 4810 C C . GLY A 1 614 ? 38.496 17.833 -1.599 1.00 95.19 614 GLY A C 1
ATOM 4811 O O . GLY A 1 614 ? 39.189 16.856 -1.324 1.00 95.19 614 GLY A O 1
ATOM 4812 N N . ILE A 1 615 ? 38.962 18.924 -2.203 1.00 94.88 615 ILE A N 1
ATOM 4813 C CA . ILE A 1 615 ? 40.336 19.119 -2.673 1.00 94.88 615 ILE A CA 1
ATOM 4814 C C . ILE A 1 615 ? 40.971 20.288 -1.905 1.00 94.88 615 ILE A C 1
ATOM 4816 O O . ILE A 1 615 ? 40.314 21.299 -1.620 1.00 94.88 615 ILE A O 1
ATOM 4820 N N . ASP A 1 616 ? 42.246 20.129 -1.568 1.00 90.25 616 ASP A N 1
ATOM 4821 C CA . ASP A 1 616 ? 43.124 21.111 -0.940 1.00 90.25 616 ASP A CA 1
ATOM 4822 C C . ASP A 1 616 ? 44.591 20.837 -1.325 1.00 90.25 616 ASP A C 1
ATOM 4824 O O . ASP A 1 616 ? 45.272 20.061 -0.667 1.00 90.25 616 ASP A O 1
ATOM 4828 N N . ASN A 1 617 ? 45.070 21.494 -2.387 1.00 91.00 617 ASN A N 1
ATOM 4829 C CA . ASN A 1 617 ? 46.461 21.420 -2.866 1.00 91.00 617 ASN A CA 1
ATOM 4830 C C . ASN A 1 617 ? 47.357 22.512 -2.252 1.00 91.00 617 ASN A C 1
ATOM 4832 O O . ASN A 1 617 ? 48.331 22.945 -2.872 1.00 91.00 617 ASN A O 1
ATOM 4836 N N . SER A 1 618 ? 46.991 23.059 -1.088 1.00 84.75 618 SER A N 1
ATOM 4837 C CA . SER A 1 618 ? 47.747 24.159 -0.474 1.00 84.75 618 SER A CA 1
ATOM 4838 C C . SER A 1 618 ? 49.197 23.789 -0.142 1.00 84.75 618 SER A C 1
ATOM 4840 O O . SER A 1 618 ? 50.046 24.677 -0.090 1.00 84.75 618 SER A O 1
ATOM 4842 N N . ASP A 1 619 ? 49.506 22.500 0.009 1.00 82.81 619 ASP A N 1
ATOM 4843 C CA . ASP A 1 619 ? 50.855 21.957 0.186 1.00 82.81 619 ASP A CA 1
ATOM 4844 C C . ASP A 1 619 ? 51.777 22.190 -1.025 1.00 82.81 619 ASP A C 1
ATOM 4846 O O . ASP A 1 619 ? 52.970 22.426 -0.841 1.00 82.81 619 ASP A O 1
ATOM 4850 N N . LEU A 1 620 ? 51.243 22.208 -2.252 1.00 85.69 620 LEU A N 1
ATOM 4851 C CA . LEU A 1 620 ? 52.031 22.410 -3.479 1.00 85.69 620 LEU A CA 1
ATOM 4852 C C . LEU A 1 620 ? 52.401 23.878 -3.749 1.00 85.69 620 LEU A C 1
ATOM 4854 O O . LEU A 1 620 ? 53.377 24.151 -4.446 1.00 85.69 620 LEU A O 1
ATOM 4858 N N . PHE A 1 621 ? 51.636 24.832 -3.213 1.00 79.69 621 PHE A N 1
ATOM 4859 C CA . PHE A 1 621 ? 51.756 26.262 -3.545 1.00 79.69 621 PHE A CA 1
ATOM 4860 C C . PHE A 1 621 ? 52.279 27.126 -2.382 1.00 79.69 621 PHE A C 1
ATOM 4862 O O . PHE A 1 621 ? 52.236 28.356 -2.443 1.00 79.69 621 PHE A O 1
ATOM 4869 N N . GLN A 1 622 ? 52.811 26.504 -1.323 1.00 61.75 622 GLN A N 1
ATOM 4870 C CA . GLN A 1 622 ? 53.210 27.165 -0.069 1.00 61.75 622 GLN A CA 1
ATOM 4871 C C . GLN A 1 622 ? 54.388 28.162 -0.169 1.00 61.75 622 GLN A C 1
ATOM 4873 O O . GLN A 1 622 ? 54.677 28.840 0.812 1.00 61.75 622 GLN A O 1
ATOM 4878 N N . GLN A 1 623 ? 55.044 28.328 -1.325 1.00 54.16 623 GLN A N 1
ATOM 4879 C CA . GLN A 1 623 ? 56.180 29.256 -1.476 1.00 54.16 623 GLN A CA 1
ATOM 4880 C C . GLN A 1 623 ? 55.833 30.703 -1.894 1.00 54.16 623 GLN A C 1
ATOM 4882 O O . GLN A 1 623 ? 56.755 31.496 -2.065 1.00 54.16 623 GLN A O 1
ATOM 4887 N N . GLN A 1 624 ? 54.560 31.106 -2.036 1.00 49.69 624 GLN A N 1
ATOM 4888 C CA . GLN A 1 624 ? 54.230 32.474 -2.509 1.00 49.69 624 GLN A CA 1
ATOM 4889 C C . GLN A 1 624 ? 53.222 33.288 -1.680 1.00 49.69 624 GLN A C 1
ATOM 4891 O O . GLN A 1 624 ? 52.858 34.387 -2.091 1.00 49.69 624 GLN A O 1
ATOM 4896 N N . ALA A 1 625 ? 52.818 32.841 -0.490 1.00 46.44 625 ALA A N 1
ATOM 4897 C CA . ALA A 1 625 ? 51.987 33.660 0.398 1.00 46.44 625 ALA A CA 1
ATOM 4898 C C . ALA A 1 625 ? 52.691 33.889 1.747 1.00 46.44 625 ALA A C 1
ATOM 4900 O O . ALA A 1 625 ? 53.054 32.910 2.402 1.00 46.44 625 ALA A O 1
ATOM 4901 N N . PRO A 1 626 ? 52.869 35.149 2.202 1.00 43.28 626 PRO A N 1
ATOM 4902 C CA . PRO A 1 626 ? 53.266 35.427 3.577 1.00 43.28 626 PRO A CA 1
ATOM 4903 C C . PRO A 1 626 ? 52.310 34.715 4.534 1.00 43.28 626 PRO A C 1
ATOM 4905 O O . PRO A 1 626 ? 51.103 34.667 4.296 1.00 43.28 626 PRO A O 1
ATOM 4908 N N . SER A 1 627 ? 52.859 34.165 5.610 1.00 44.84 627 SER A N 1
ATOM 4909 C CA . SER A 1 627 ? 52.202 33.366 6.646 1.00 44.84 627 SER A CA 1
ATOM 4910 C C . SER A 1 627 ? 51.105 34.125 7.416 1.00 44.84 627 SER A C 1
ATOM 4912 O O . SER A 1 627 ? 51.249 34.412 8.602 1.00 44.84 627 SER A O 1
ATOM 4914 N N . THR A 1 628 ? 49.991 34.449 6.761 1.00 42.81 628 THR A N 1
ATOM 4915 C CA . THR A 1 628 ? 48.775 35.006 7.379 1.00 42.81 628 THR A CA 1
ATOM 4916 C C . THR A 1 628 ? 47.614 34.007 7.407 1.00 42.81 628 THR A C 1
ATOM 4918 O O . THR A 1 628 ? 46.628 34.238 8.102 1.00 42.81 628 THR A O 1
ATOM 4921 N N . MET A 1 629 ? 47.739 32.839 6.759 1.00 46.03 629 MET A N 1
ATOM 4922 C CA . MET A 1 629 ? 46.693 31.798 6.738 1.00 46.03 629 MET A CA 1
ATOM 4923 C C . MET A 1 629 ? 46.567 30.966 8.033 1.00 46.03 629 MET A C 1
ATOM 4925 O O . MET A 1 629 ? 45.752 30.052 8.094 1.00 46.03 629 MET A O 1
ATOM 4929 N N . GLY A 1 630 ? 47.328 31.293 9.083 1.00 45.94 630 GLY A N 1
ATOM 4930 C CA . GLY A 1 630 ? 47.256 30.630 10.393 1.00 45.94 630 GLY A CA 1
ATOM 4931 C C . GLY A 1 630 ? 46.496 31.391 11.489 1.00 45.94 630 GLY A C 1
ATOM 4932 O O . GLY A 1 630 ? 46.396 30.875 12.596 1.00 45.94 630 GLY A O 1
ATOM 4933 N N . LEU A 1 631 ? 45.986 32.606 11.231 1.00 45.12 631 LEU A N 1
ATOM 4934 C CA . LEU A 1 631 ? 45.564 33.527 12.306 1.00 45.12 631 LEU A CA 1
ATOM 4935 C C . LEU A 1 631 ? 44.104 34.012 12.279 1.00 45.12 631 LEU A C 1
ATOM 4937 O O . LEU A 1 631 ? 43.711 34.699 13.211 1.00 45.12 631 LEU A O 1
ATOM 4941 N N . ASN A 1 632 ? 43.273 33.623 11.304 1.00 52.34 632 ASN A N 1
ATOM 4942 C CA . ASN A 1 632 ? 41.863 34.055 11.238 1.00 52.34 632 ASN A CA 1
ATOM 4943 C C . ASN A 1 632 ? 40.871 32.896 11.004 1.00 52.34 632 ASN A C 1
ATOM 4945 O O . ASN A 1 632 ? 39.877 33.061 10.294 1.00 52.34 632 ASN A O 1
ATOM 4949 N N . SER A 1 633 ? 41.097 31.709 11.587 1.00 66.25 633 SER A N 1
ATOM 4950 C CA . SER A 1 633 ? 3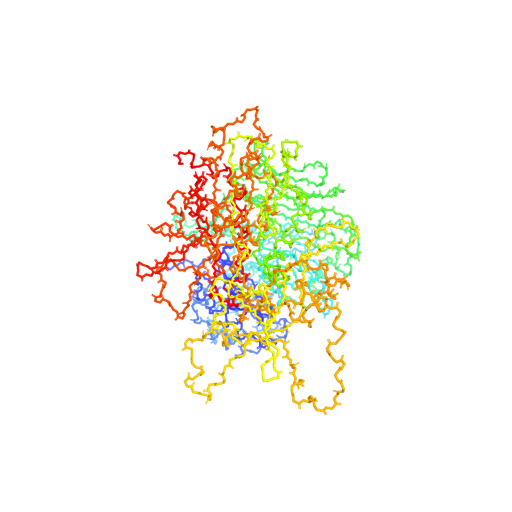9.982 30.755 11.701 1.00 66.25 633 SER A CA 1
ATOM 4951 C C . SER A 1 633 ? 38.985 31.327 12.708 1.00 66.25 633 SER A C 1
ATOM 4953 O O . SER A 1 633 ? 39.310 31.519 13.877 1.00 66.25 633 SER A O 1
ATOM 4955 N N . ALA A 1 634 ? 37.761 31.616 12.259 1.00 80.12 634 ALA A N 1
ATOM 4956 C CA . ALA A 1 634 ? 36.674 32.049 13.143 1.00 80.12 634 ALA A CA 1
ATOM 4957 C C . ALA A 1 634 ? 36.271 30.955 14.160 1.00 80.12 634 ALA A C 1
ATOM 4959 O O . ALA A 1 634 ? 35.490 31.212 15.077 1.00 80.12 634 ALA A O 1
ATOM 4960 N N . ILE A 1 635 ? 36.794 29.731 14.008 1.00 91.44 635 ILE A N 1
ATOM 4961 C CA . ILE A 1 635 ? 36.607 28.624 14.943 1.00 91.44 635 ILE A CA 1
ATOM 4962 C C . ILE A 1 635 ? 37.643 28.732 16.067 1.00 91.44 635 ILE A C 1
ATOM 4964 O O . ILE A 1 635 ? 38.848 28.621 15.849 1.00 91.44 635 ILE A O 1
ATOM 4968 N N . LYS A 1 636 ? 37.162 28.906 17.300 1.00 91.69 636 LYS A N 1
ATOM 4969 C CA . LYS A 1 636 ? 38.016 29.007 18.489 1.00 91.69 636 LYS A CA 1
ATOM 4970 C C . LYS A 1 636 ? 38.677 27.652 18.812 1.00 91.69 636 LYS A C 1
ATOM 4972 O O . LYS A 1 636 ? 37.962 26.643 18.867 1.00 91.69 636 LYS A O 1
ATOM 4977 N N . PRO A 1 637 ? 39.995 27.604 19.092 1.00 91.50 637 PRO A N 1
ATOM 4978 C CA . PRO A 1 637 ? 40.656 26.403 19.602 1.00 91.50 637 PRO A CA 1
ATOM 4979 C C . PRO A 1 637 ? 39.988 25.863 20.875 1.00 91.50 637 PRO A C 1
ATOM 4981 O O . PRO A 1 637 ? 39.452 26.629 21.673 1.00 91.50 637 PRO A O 1
ATOM 4984 N N . GLY A 1 638 ? 40.014 24.541 21.065 1.00 92.00 638 GLY A N 1
ATOM 4985 C CA . GLY A 1 638 ? 39.421 23.874 22.235 1.00 92.00 638 GLY A CA 1
ATOM 4986 C C . GLY A 1 638 ? 37.898 23.689 22.186 1.00 92.00 638 GLY A C 1
ATOM 4987 O O . GLY A 1 638 ? 37.334 23.089 23.095 1.00 92.00 638 GLY A O 1
ATOM 4988 N N . THR A 1 639 ? 37.225 24.164 21.135 1.00 95.75 639 THR A N 1
ATOM 4989 C CA . THR A 1 639 ? 35.794 23.903 20.904 1.00 95.75 639 THR A CA 1
ATOM 4990 C C . THR A 1 639 ? 35.574 22.590 20.152 1.00 95.75 639 THR A C 1
ATOM 4992 O O . THR A 1 639 ? 36.470 22.115 19.454 1.00 95.75 639 THR A O 1
ATOM 4995 N N . PHE A 1 640 ? 34.358 22.034 20.223 1.00 97.06 640 PHE A N 1
ATOM 4996 C CA . PHE A 1 640 ? 33.968 20.885 19.397 1.00 97.06 640 PHE A CA 1
ATOM 4997 C C . PHE A 1 640 ? 34.149 21.174 17.900 1.00 97.06 640 PHE A C 1
ATOM 4999 O O . PHE A 1 640 ? 34.713 20.365 17.176 1.00 97.06 640 PHE A O 1
ATOM 5006 N N . ALA A 1 641 ? 33.763 22.365 17.435 1.00 96.94 641 ALA A N 1
ATOM 5007 C CA . ALA A 1 641 ? 33.946 22.766 16.041 1.00 96.94 641 ALA A CA 1
ATOM 5008 C C . ALA A 1 641 ? 35.413 22.666 15.564 1.00 96.94 641 ALA A C 1
ATOM 5010 O O . ALA A 1 641 ? 35.658 22.365 14.397 1.00 96.94 641 ALA A O 1
ATOM 5011 N N . ALA A 1 642 ? 36.398 22.861 16.450 1.00 95.88 642 ALA A N 1
ATOM 5012 C CA . ALA A 1 642 ? 37.817 22.757 16.103 1.00 95.88 642 ALA A CA 1
ATOM 5013 C C . ALA A 1 642 ? 38.288 21.311 15.840 1.00 95.88 642 ALA A C 1
ATOM 5015 O O . ALA A 1 642 ? 39.315 21.118 15.182 1.00 95.88 642 ALA A O 1
ATOM 5016 N N . THR A 1 643 ? 37.553 20.299 16.319 1.00 96.62 643 THR A N 1
ATOM 5017 C CA . THR A 1 643 ? 37.853 18.873 16.083 1.00 96.62 643 THR A CA 1
ATOM 5018 C C . THR A 1 643 ? 37.258 18.341 14.775 1.00 96.62 643 THR A C 1
ATOM 5020 O O . THR A 1 643 ? 37.482 17.186 14.407 1.00 96.62 643 THR A O 1
ATOM 5023 N N . GLN A 1 644 ? 36.532 19.187 14.042 1.00 97.38 644 GLN A N 1
ATOM 5024 C CA . GLN A 1 644 ? 35.848 18.852 12.795 1.00 97.38 644 GLN A CA 1
ATOM 5025 C C . GLN A 1 644 ? 36.509 19.548 11.592 1.00 97.38 644 GLN A C 1
ATOM 5027 O O . GLN A 1 644 ? 37.244 20.527 11.763 1.00 97.38 644 GLN A O 1
ATOM 5032 N N . PRO A 1 645 ? 36.285 19.079 10.349 1.00 94.88 645 PRO A N 1
ATOM 5033 C CA . PRO A 1 645 ? 36.739 19.802 9.163 1.00 94.88 645 PRO A CA 1
ATOM 5034 C C . PRO A 1 645 ? 36.112 21.204 9.091 1.00 94.88 645 PRO A C 1
ATOM 5036 O O . PRO A 1 645 ? 34.891 21.346 9.091 1.00 94.88 645 PRO A O 1
ATOM 5039 N N . GLU A 1 646 ? 36.936 22.252 8.979 1.00 92.44 646 GLU A N 1
ATOM 5040 C CA . GLU A 1 646 ? 36.468 23.649 9.037 1.00 92.44 646 GLU A CA 1
ATOM 5041 C C . GLU A 1 646 ? 35.421 23.973 7.958 1.00 92.44 646 GLU A C 1
ATOM 5043 O O . GLU A 1 646 ? 34.420 24.634 8.238 1.00 92.44 646 GLU A O 1
ATOM 5048 N N . LYS A 1 647 ? 35.614 23.476 6.727 1.00 93.25 647 LYS A N 1
ATOM 5049 C CA . LYS A 1 647 ? 34.641 23.657 5.638 1.00 93.25 647 LYS A CA 1
ATOM 5050 C C . LYS A 1 647 ? 33.288 23.021 5.979 1.00 93.25 647 LYS A C 1
ATOM 5052 O O . LYS A 1 647 ? 32.258 23.638 5.727 1.00 93.25 647 LYS A O 1
ATOM 5057 N N . LEU A 1 648 ? 33.291 21.839 6.600 1.00 96.06 648 LEU A N 1
ATOM 5058 C CA . LEU A 1 648 ? 32.068 21.141 6.998 1.00 96.06 648 LEU A CA 1
ATOM 5059 C C . LEU A 1 648 ? 31.316 21.911 8.089 1.00 96.06 648 LEU A C 1
ATOM 5061 O O . LEU A 1 648 ? 30.113 22.125 7.961 1.00 96.06 648 LEU A O 1
ATOM 5065 N N . VAL A 1 649 ? 32.030 22.400 9.113 1.00 97.25 649 VAL A N 1
ATOM 5066 C CA . VAL A 1 649 ? 31.444 23.246 10.168 1.00 97.25 649 VAL A CA 1
ATOM 5067 C C . VAL A 1 649 ? 30.756 24.463 9.561 1.00 97.25 649 VAL A C 1
ATOM 5069 O O . VAL A 1 649 ? 29.608 24.735 9.900 1.00 97.25 649 VAL A O 1
ATOM 5072 N N . LYS A 1 650 ? 31.422 25.177 8.645 1.00 95.75 650 LYS A N 1
ATOM 5073 C CA . LYS A 1 650 ? 30.857 26.373 8.000 1.00 95.75 650 LYS A CA 1
ATOM 5074 C C . LYS A 1 650 ? 29.597 26.058 7.195 1.00 95.75 650 LYS A C 1
ATOM 5076 O O . LYS A 1 650 ? 28.634 26.811 7.280 1.00 95.75 650 LYS A O 1
ATOM 5081 N N . VAL A 1 651 ? 29.592 24.958 6.440 1.00 96.62 651 VAL A N 1
ATOM 5082 C CA . VAL A 1 651 ? 28.434 24.549 5.629 1.00 96.62 651 VAL A CA 1
ATOM 5083 C C . VAL A 1 651 ? 27.243 24.181 6.515 1.00 96.62 651 VAL A C 1
ATOM 5085 O O . VAL A 1 651 ? 26.166 24.739 6.332 1.00 96.62 651 VAL A O 1
ATOM 5088 N N . ILE A 1 652 ? 27.443 23.326 7.521 1.00 97.75 652 ILE A N 1
ATOM 5089 C CA . ILE A 1 652 ? 26.381 22.933 8.464 1.00 97.75 652 ILE A CA 1
ATOM 5090 C C . ILE A 1 652 ? 25.861 24.143 9.240 1.00 97.75 652 ILE A C 1
ATOM 5092 O O . ILE A 1 652 ? 24.658 24.310 9.417 1.00 97.75 652 ILE A O 1
ATOM 5096 N N . SER A 1 653 ? 26.767 25.011 9.689 1.00 96.94 653 SER A N 1
ATOM 5097 C CA . SER A 1 653 ? 26.390 26.214 10.430 1.00 96.94 653 SER A CA 1
ATOM 5098 C C . SER A 1 653 ? 25.579 27.171 9.562 1.00 96.94 653 SER A C 1
ATOM 5100 O O . SER A 1 653 ? 24.594 27.720 10.040 1.00 96.94 653 SER A O 1
ATOM 5102 N N . LYS A 1 654 ? 25.942 27.333 8.283 1.00 96.75 654 LYS A N 1
ATOM 5103 C CA . LYS A 1 654 ? 25.170 28.134 7.327 1.00 96.75 654 LYS A CA 1
ATOM 5104 C C . LYS A 1 654 ? 23.756 27.576 7.149 1.00 96.75 654 LYS A C 1
ATOM 5106 O O . LYS A 1 654 ? 22.813 28.354 7.232 1.00 96.75 654 LYS A O 1
ATOM 5111 N N . GLU A 1 655 ? 23.624 26.264 6.960 1.00 97.62 655 GLU A N 1
ATOM 5112 C CA . GLU A 1 655 ? 22.326 25.590 6.799 1.00 97.62 655 GLU A CA 1
ATOM 5113 C C . GLU A 1 655 ? 21.420 25.781 8.027 1.00 97.62 655 GLU A C 1
ATOM 5115 O O . GLU A 1 655 ? 20.225 26.025 7.909 1.00 97.62 655 GLU A O 1
ATOM 5120 N N . LEU A 1 656 ? 22.004 25.755 9.227 1.00 96.81 656 LEU A N 1
ATOM 5121 C CA . LEU A 1 656 ? 21.280 25.899 10.494 1.00 96.81 656 LEU A CA 1
ATOM 5122 C C . LEU A 1 656 ? 21.167 27.345 11.011 1.00 96.81 656 LEU A C 1
ATOM 5124 O O . LEU A 1 656 ? 20.667 27.559 12.123 1.00 96.81 656 LEU A O 1
ATOM 5128 N N . GLY A 1 657 ? 21.679 28.331 10.266 1.00 95.75 657 GLY A N 1
ATOM 5129 C CA . GLY A 1 657 ? 21.727 29.734 10.692 1.00 95.75 657 GLY A CA 1
ATOM 5130 C C . GLY A 1 657 ? 22.576 29.989 11.949 1.00 95.75 657 GLY A C 1
ATOM 5131 O O . GLY A 1 657 ? 22.294 30.913 12.712 1.00 95.75 657 GLY A O 1
ATOM 5132 N N . ILE A 1 658 ? 23.596 29.168 12.204 1.00 95.38 658 ILE A N 1
ATOM 5133 C CA . ILE A 1 658 ? 24.513 29.289 13.345 1.00 95.38 658 ILE A CA 1
ATOM 5134 C C . ILE A 1 658 ? 25.664 30.227 12.968 1.00 95.38 658 ILE A C 1
ATOM 5136 O O . ILE A 1 658 ? 26.427 29.959 12.043 1.00 95.38 658 ILE A O 1
ATOM 5140 N N . THR A 1 659 ? 25.817 31.323 13.710 1.00 92.38 659 THR A N 1
ATOM 5141 C CA . THR A 1 659 ? 26.878 32.320 13.477 1.00 92.38 659 THR A CA 1
ATOM 5142 C C . THR A 1 659 ? 28.055 32.192 14.442 1.00 92.38 659 THR A C 1
ATOM 5144 O O . THR A 1 659 ? 29.187 32.486 14.067 1.00 92.38 659 THR A O 1
ATOM 5147 N N . ASP A 1 660 ? 27.817 31.718 15.668 1.00 93.69 660 ASP A N 1
ATOM 5148 C CA . ASP A 1 660 ? 28.865 31.408 16.643 1.00 93.69 660 ASP A CA 1
ATOM 5149 C C . ASP A 1 660 ? 29.151 29.903 16.652 1.00 93.69 660 ASP A C 1
ATOM 5151 O O . ASP A 1 660 ? 28.432 29.129 17.281 1.00 93.69 660 ASP A O 1
ATOM 5155 N N . TYR A 1 661 ? 30.227 29.473 15.993 1.00 95.38 661 TYR A N 1
ATOM 5156 C CA . TYR A 1 661 ? 30.597 28.054 15.918 1.00 95.38 661 TYR A CA 1
ATOM 5157 C C . TYR A 1 661 ? 30.927 27.433 17.283 1.00 95.38 661 TYR A C 1
ATOM 5159 O O . TYR A 1 661 ? 30.835 26.216 17.432 1.00 95.38 661 TYR A O 1
ATOM 5167 N N . SER A 1 662 ? 31.276 28.243 18.293 1.00 94.38 662 SER A N 1
ATOM 5168 C CA . SER A 1 662 ? 31.530 27.746 19.652 1.00 94.38 662 SER A CA 1
ATOM 5169 C C . SER A 1 662 ? 30.256 27.345 20.402 1.00 94.38 662 SER A C 1
ATOM 5171 O O . SER A 1 662 ? 30.342 26.668 21.424 1.00 94.38 662 SER A O 1
ATOM 5173 N N . SER A 1 663 ? 29.081 27.703 19.870 1.00 95.50 663 SER A N 1
ATOM 5174 C CA . SER A 1 663 ? 27.783 27.252 20.384 1.00 95.50 663 SER A CA 1
ATOM 5175 C C . SER A 1 663 ? 27.461 25.794 20.045 1.00 95.50 663 SER A C 1
ATOM 5177 O O . SER A 1 663 ? 26.605 25.197 20.699 1.00 95.50 663 SER A O 1
ATOM 5179 N N . ILE A 1 664 ? 28.135 25.203 19.050 1.00 97.44 664 ILE A N 1
ATOM 5180 C CA . ILE A 1 664 ? 27.953 23.794 18.694 1.00 97.44 664 ILE A CA 1
ATOM 5181 C C . ILE A 1 664 ? 28.629 22.944 19.766 1.00 97.44 664 ILE A C 1
ATOM 5183 O O . ILE A 1 664 ? 29.854 22.952 19.900 1.00 97.44 664 ILE A O 1
ATOM 5187 N N . LEU A 1 665 ? 27.825 22.201 20.523 1.00 97.69 665 LEU A N 1
ATOM 5188 C CA . LEU A 1 665 ? 28.317 21.334 21.591 1.00 97.69 665 LEU A CA 1
ATOM 5189 C C . LEU A 1 665 ? 28.755 19.975 21.054 1.00 97.69 665 LEU A C 1
ATOM 5191 O O . LEU A 1 665 ? 29.775 19.445 21.485 1.00 97.69 665 LEU A O 1
ATOM 5195 N N . ASN A 1 666 ? 27.957 19.403 20.152 1.00 97.69 666 ASN A N 1
ATOM 5196 C CA . ASN A 1 666 ? 28.224 18.121 19.507 1.00 97.69 666 ASN A CA 1
ATOM 5197 C C . ASN A 1 666 ? 27.288 17.921 18.302 1.00 97.69 666 ASN A C 1
ATOM 5199 O O . ASN A 1 666 ? 26.301 18.647 18.152 1.00 97.69 666 ASN A O 1
ATOM 5203 N N . TRP A 1 667 ? 27.548 16.905 17.484 1.00 97.94 667 TRP A N 1
ATOM 5204 C CA . TRP A 1 667 ? 26.621 16.429 16.461 1.00 97.94 667 TRP A CA 1
ATOM 5205 C C . TRP A 1 667 ? 26.629 14.902 16.343 1.00 97.94 667 TRP A C 1
ATOM 5207 O O . TRP A 1 667 ? 27.588 14.233 16.719 1.00 97.94 667 TRP A O 1
ATOM 5217 N N . GLU A 1 668 ? 25.557 14.357 15.787 1.00 97.94 668 GLU A N 1
ATOM 5218 C CA . GLU A 1 668 ? 25.423 12.959 15.383 1.00 97.94 668 GLU A CA 1
ATOM 5219 C C . GLU A 1 668 ? 24.991 12.965 13.926 1.00 97.94 668 GLU A C 1
ATOM 5221 O O . GLU A 1 668 ? 23.810 13.134 13.612 1.00 97.94 668 GLU A O 1
ATOM 5226 N N . LEU A 1 669 ? 25.985 12.870 13.045 1.00 98.56 669 LEU A N 1
ATOM 5227 C CA . LEU A 1 669 ? 25.797 12.955 11.606 1.00 98.56 669 LEU A CA 1
ATOM 5228 C C . LEU A 1 669 ? 26.130 11.628 10.939 1.00 98.56 669 LEU A C 1
ATOM 5230 O O . LEU A 1 669 ? 27.051 10.913 11.340 1.00 98.56 669 LEU A O 1
ATOM 5234 N N . GLU A 1 670 ? 25.382 11.354 9.887 1.00 98.44 670 GLU A N 1
ATOM 5235 C CA . GLU A 1 670 ? 25.382 10.130 9.108 1.00 98.44 670 GLU A CA 1
ATOM 5236 C C . GLU A 1 670 ? 25.650 10.475 7.646 1.00 98.44 670 GLU A C 1
ATOM 5238 O O . GLU A 1 670 ? 25.042 11.407 7.109 1.00 98.44 670 GLU A O 1
ATOM 5243 N N . LEU A 1 671 ? 26.537 9.716 7.001 1.00 98.69 671 LEU A N 1
ATOM 5244 C CA . LEU A 1 671 ? 26.623 9.689 5.546 1.00 98.69 671 LEU A CA 1
ATOM 5245 C C . LEU A 1 671 ? 25.645 8.661 4.986 1.00 98.69 671 LEU A C 1
ATOM 5247 O O . LEU A 1 671 ? 25.594 7.524 5.455 1.00 98.69 671 LEU A O 1
ATOM 5251 N N . TYR A 1 672 ? 24.921 9.046 3.942 1.00 98.12 672 TYR A N 1
ATOM 5252 C CA . TYR A 1 672 ? 23.899 8.216 3.313 1.00 98.12 672 TYR A CA 1
ATOM 5253 C C . TYR A 1 672 ? 23.894 8.395 1.790 1.00 98.12 672 TYR A C 1
ATOM 5255 O O . TYR A 1 672 ? 24.257 9.460 1.293 1.00 98.12 672 TYR A O 1
ATOM 5263 N N . ASP A 1 673 ? 23.451 7.370 1.052 1.00 98.12 673 ASP A N 1
ATOM 5264 C CA . ASP A 1 673 ? 23.237 7.453 -0.403 1.00 98.12 673 ASP A CA 1
ATOM 5265 C C . ASP A 1 673 ? 22.201 8.538 -0.730 1.00 98.12 673 ASP A C 1
ATOM 5267 O O . ASP A 1 673 ? 21.052 8.457 -0.271 1.00 98.12 673 ASP A O 1
ATOM 5271 N N . SER A 1 674 ? 22.626 9.550 -1.490 1.00 97.31 674 SER A N 1
ATOM 5272 C CA . SER A 1 674 ? 21.811 10.701 -1.885 1.00 97.31 674 SER A CA 1
ATOM 5273 C C . SER A 1 674 ? 20.846 10.386 -3.029 1.00 97.31 674 SER A C 1
ATOM 5275 O O . SER A 1 674 ? 19.937 11.178 -3.285 1.00 97.31 674 SER A O 1
ATOM 5277 N N . GLN A 1 675 ? 20.999 9.239 -3.700 1.00 98.06 675 GLN A N 1
ATOM 5278 C CA . GLN A 1 675 ? 20.132 8.840 -4.801 1.00 98.06 675 GLN A CA 1
ATOM 5279 C C . GLN A 1 675 ? 18.679 8.638 -4.308 1.00 98.06 675 GLN A C 1
ATOM 5281 O O . GLN A 1 675 ? 18.433 7.733 -3.499 1.00 98.06 675 GLN A O 1
ATOM 5286 N N . PRO A 1 676 ? 17.689 9.399 -4.826 1.00 97.56 676 PRO A N 1
ATOM 5287 C CA . PRO A 1 676 ? 16.295 9.322 -4.380 1.00 97.56 676 PRO A CA 1
ATOM 5288 C C . PRO A 1 676 ? 15.688 7.923 -4.501 1.00 97.56 676 PRO A C 1
ATOM 5290 O O . PRO A 1 676 ? 16.045 7.160 -5.407 1.00 97.56 676 PRO A O 1
ATOM 5293 N N . ALA A 1 677 ? 14.747 7.594 -3.616 1.00 98.12 677 ALA A N 1
ATOM 5294 C CA . ALA A 1 677 ? 13.926 6.397 -3.762 1.00 98.12 677 ALA A CA 1
ATOM 5295 C C . ALA A 1 677 ? 13.015 6.537 -4.990 1.00 98.12 677 ALA A C 1
ATOM 5297 O O . ALA A 1 677 ? 12.490 7.619 -5.255 1.00 98.12 677 ALA A O 1
ATOM 5298 N N . GLN A 1 678 ? 12.852 5.464 -5.762 1.00 97.75 678 GLN A N 1
ATOM 5299 C CA . GLN A 1 678 ? 12.061 5.502 -6.994 1.00 97.75 678 GLN A CA 1
ATOM 5300 C C . GLN A 1 678 ? 11.500 4.131 -7.355 1.00 97.75 678 GLN A C 1
ATOM 5302 O O . GLN A 1 678 ? 12.097 3.107 -7.015 1.00 97.75 678 GLN A O 1
ATOM 5307 N N . VAL A 1 679 ? 10.395 4.133 -8.099 1.00 97.38 679 VAL A N 1
ATOM 5308 C CA . VAL A 1 679 ? 9.895 2.927 -8.761 1.00 97.38 679 VAL A CA 1
ATOM 5309 C C . VAL A 1 679 ? 10.814 2.522 -9.913 1.00 97.38 679 VAL A C 1
ATOM 5311 O O . VAL A 1 679 ? 11.409 3.374 -10.576 1.00 97.38 679 VAL A O 1
ATOM 5314 N N . GLY A 1 680 ? 10.927 1.224 -10.158 1.00 92.00 680 GLY A N 1
ATOM 5315 C CA . GLY A 1 680 ? 11.738 0.644 -11.221 1.00 92.00 680 GLY A CA 1
ATOM 5316 C C . GLY A 1 680 ? 11.223 -0.729 -11.642 1.00 92.00 680 GLY A C 1
ATOM 5317 O O . GLY A 1 680 ? 10.164 -1.156 -11.197 1.00 92.00 680 GLY A O 1
ATOM 5318 N N . GLY A 1 681 ? 11.966 -1.408 -12.516 1.00 94.62 681 GLY A N 1
ATOM 5319 C CA . GLY A 1 681 ? 11.428 -2.532 -13.292 1.00 94.62 681 GLY A CA 1
ATOM 5320 C C . GLY A 1 681 ? 10.744 -2.042 -14.573 1.00 94.62 681 GLY A C 1
ATOM 5321 O O . GLY A 1 681 ? 10.450 -0.852 -14.704 1.00 94.62 681 GLY A O 1
ATOM 5322 N N . LEU A 1 682 ? 10.542 -2.940 -15.544 1.00 86.88 682 LEU A N 1
ATOM 5323 C CA . LEU A 1 682 ? 9.941 -2.581 -16.840 1.00 86.88 682 LEU A CA 1
ATOM 5324 C C . LEU A 1 682 ? 8.519 -2.027 -16.664 1.00 86.88 682 LEU A C 1
ATOM 5326 O O . LEU A 1 682 ? 8.151 -1.073 -17.342 1.00 86.88 682 LEU A O 1
ATOM 5330 N N . GLU A 1 683 ? 7.793 -2.558 -15.678 1.00 90.69 683 GLU A N 1
ATOM 5331 C CA . GLU A 1 683 ? 6.401 -2.213 -15.372 1.00 90.69 683 GLU A CA 1
ATOM 5332 C C . GLU A 1 683 ? 6.251 -1.404 -14.073 1.00 90.69 683 GLU A C 1
ATOM 5334 O O . GLU A 1 683 ? 5.148 -1.249 -13.556 1.00 90.69 683 GLU A O 1
ATOM 5339 N N . LYS A 1 684 ? 7.351 -0.863 -13.524 1.00 92.25 684 LYS A N 1
ATOM 5340 C CA . LYS A 1 684 ? 7.352 -0.123 -12.241 1.00 92.25 684 LYS A CA 1
ATOM 5341 C C . LYS A 1 684 ? 6.839 -0.961 -11.055 1.00 92.25 684 LYS A C 1
ATOM 5343 O O . LYS A 1 684 ? 6.246 -0.440 -10.109 1.00 92.25 684 LYS A O 1
ATOM 5348 N N . ASP A 1 685 ? 7.091 -2.260 -11.101 1.00 95.31 685 ASP A N 1
ATOM 5349 C CA . ASP A 1 685 ? 6.708 -3.269 -10.116 1.00 95.31 685 ASP A CA 1
ATOM 5350 C C . ASP A 1 685 ? 7.671 -3.354 -8.916 1.00 95.31 685 ASP A C 1
ATOM 5352 O O . ASP A 1 685 ? 7.391 -4.052 -7.939 1.00 95.31 685 ASP A O 1
ATOM 5356 N N . LEU A 1 686 ? 8.787 -2.618 -8.951 1.00 98.56 686 LEU A N 1
ATOM 5357 C CA . LEU A 1 686 ? 9.811 -2.577 -7.905 1.00 98.56 686 LEU A CA 1
ATOM 5358 C C . LEU A 1 686 ? 9.986 -1.165 -7.340 1.00 98.56 686 LEU A C 1
ATOM 5360 O O . LEU A 1 686 ? 9.754 -0.174 -8.028 1.00 98.56 686 LEU A O 1
ATOM 5364 N N . ILE A 1 687 ? 10.490 -1.066 -6.112 1.00 98.81 687 ILE A N 1
ATOM 5365 C CA . ILE A 1 687 ? 11.004 0.169 -5.503 1.00 98.81 687 ILE A CA 1
ATOM 5366 C C . ILE A 1 687 ? 12.480 -0.020 -5.179 1.00 98.81 687 ILE A C 1
ATOM 5368 O O . ILE A 1 687 ? 12.849 -0.947 -4.461 1.00 98.81 687 ILE A O 1
ATOM 5372 N N . PHE A 1 688 ? 13.320 0.902 -5.650 1.00 98.75 688 PHE A N 1
ATOM 5373 C CA . PHE A 1 688 ? 14.739 0.977 -5.305 1.00 98.75 688 PHE A CA 1
ATOM 5374 C C . PHE A 1 688 ? 14.972 2.125 -4.329 1.00 98.75 688 PHE A C 1
ATOM 5376 O O . PHE A 1 688 ? 14.763 3.289 -4.683 1.00 98.75 688 PHE A O 1
ATOM 5383 N N . ALA A 1 689 ? 15.449 1.819 -3.125 1.00 98.38 689 ALA A N 1
ATOM 5384 C CA . ALA A 1 689 ? 15.675 2.812 -2.078 1.00 98.38 689 ALA A CA 1
ATOM 5385 C C . ALA A 1 689 ? 16.841 2.415 -1.164 1.00 98.38 689 ALA A C 1
ATOM 5387 O O . ALA A 1 689 ? 17.162 1.236 -1.018 1.00 98.38 689 ALA A O 1
ATOM 5388 N N . GLY A 1 690 ? 17.484 3.400 -0.538 1.00 96.69 690 GLY A N 1
ATOM 5389 C CA . GLY A 1 690 ? 18.406 3.142 0.569 1.00 96.69 690 GLY A CA 1
ATOM 5390 C C . GLY A 1 690 ? 17.652 3.025 1.890 1.00 96.69 690 GLY A C 1
ATOM 5391 O O . GLY A 1 690 ? 16.657 3.723 2.067 1.00 96.69 690 GLY A O 1
ATOM 5392 N N . ARG A 1 691 ? 18.167 2.215 2.827 1.00 97.50 691 ARG A N 1
ATOM 5393 C CA . ARG A 1 691 ? 17.658 2.107 4.214 1.00 97.50 691 ARG A CA 1
ATOM 5394 C C . ARG A 1 691 ? 16.224 1.560 4.306 1.00 97.50 691 ARG A C 1
ATOM 5396 O O . ARG A 1 691 ? 15.439 2.044 5.111 1.00 97.50 691 ARG A O 1
ATOM 5403 N N . ILE A 1 692 ? 15.868 0.631 3.412 1.00 98.44 692 ILE A N 1
ATOM 5404 C CA . ILE A 1 692 ? 14.559 -0.053 3.430 1.00 98.44 692 ILE A CA 1
ATOM 5405 C C . ILE A 1 692 ? 14.348 -0.747 4.779 1.00 98.44 692 ILE A C 1
ATOM 5407 O O . ILE A 1 692 ? 13.281 -0.615 5.365 1.00 98.44 692 ILE A O 1
ATOM 5411 N N . ASP A 1 693 ? 15.394 -1.413 5.247 1.00 98.56 693 ASP A N 1
ATOM 5412 C CA . ASP A 1 693 ? 15.508 -2.037 6.555 1.00 98.56 693 ASP A CA 1
ATOM 5413 C C . ASP A 1 693 ? 15.696 -0.977 7.663 1.00 98.56 693 ASP A C 1
ATOM 5415 O O . ASP A 1 693 ? 16.640 -0.183 7.571 1.00 98.56 693 ASP A O 1
ATOM 5419 N N . ASP A 1 694 ? 14.794 -0.832 8.641 1.00 98.50 694 ASP A N 1
ATOM 5420 C CA . ASP A 1 694 ? 13.398 -1.335 8.695 1.00 98.50 694 ASP A CA 1
ATOM 5421 C C . ASP A 1 694 ? 12.373 -0.184 8.557 1.00 98.50 694 ASP A C 1
ATOM 5423 O O . ASP A 1 694 ? 11.195 -0.218 8.935 1.00 98.50 694 ASP A O 1
ATOM 5427 N N . LYS A 1 695 ? 12.796 0.900 7.898 1.00 98.56 695 LYS A N 1
ATOM 5428 C CA . LYS A 1 695 ? 11.914 2.036 7.591 1.00 98.56 695 LYS A CA 1
ATOM 5429 C C . LYS A 1 695 ? 10.693 1.640 6.757 1.00 98.56 695 LYS A C 1
ATOM 5431 O O . LYS A 1 695 ? 9.698 2.362 6.793 1.00 98.56 695 LYS A O 1
ATOM 5436 N N . LEU A 1 696 ? 10.743 0.534 6.010 1.00 98.81 696 LEU A N 1
ATOM 5437 C CA . LEU A 1 696 ? 9.610 -0.018 5.265 1.00 98.81 696 LEU A CA 1
ATOM 5438 C C . LEU A 1 696 ? 8.477 -0.469 6.190 1.00 98.81 696 LEU A C 1
ATOM 5440 O O . LEU A 1 696 ? 7.344 -0.005 6.028 1.00 98.81 696 LEU A O 1
ATOM 5444 N N . CYS A 1 697 ? 8.763 -1.328 7.168 1.00 98.75 697 CYS A N 1
ATOM 5445 C CA . CYS A 1 697 ? 7.733 -1.790 8.088 1.00 98.75 697 CYS A CA 1
ATOM 5446 C C . CYS A 1 697 ? 7.308 -0.691 9.055 1.00 98.75 697 CYS A C 1
ATOM 5448 O O . CYS A 1 697 ? 6.111 -0.527 9.293 1.00 98.75 697 CYS A O 1
ATOM 5450 N N . CYS A 1 698 ? 8.250 0.125 9.538 1.00 98.75 698 CYS A N 1
ATOM 5451 C CA . CYS A 1 698 ? 7.929 1.295 10.353 1.00 98.75 698 CYS A CA 1
ATOM 5452 C C . CYS A 1 698 ? 6.962 2.248 9.630 1.00 98.75 698 CYS A C 1
ATOM 5454 O O . CYS A 1 698 ? 5.962 2.677 10.213 1.00 98.75 698 CYS A O 1
ATOM 5456 N N . TYR A 1 699 ? 7.203 2.534 8.345 1.00 98.81 699 TYR A N 1
ATOM 5457 C CA . TYR A 1 699 ? 6.286 3.330 7.526 1.00 98.81 699 TYR A CA 1
ATOM 5458 C C . TYR A 1 699 ? 4.893 2.694 7.467 1.00 98.81 699 TYR A C 1
ATOM 5460 O O . TYR A 1 699 ? 3.897 3.354 7.764 1.00 98.81 699 TYR A O 1
ATOM 5468 N N . ALA A 1 700 ? 4.814 1.398 7.160 1.00 98.81 700 ALA A N 1
ATOM 5469 C CA . ALA A 1 700 ? 3.539 0.697 7.067 1.00 98.81 700 ALA A CA 1
ATOM 5470 C C . ALA A 1 700 ? 2.771 0.657 8.404 1.00 98.81 700 ALA A C 1
ATOM 5472 O O . ALA A 1 700 ? 1.555 0.853 8.422 1.00 98.81 700 ALA A O 1
ATOM 5473 N N . ALA A 1 701 ? 3.457 0.439 9.530 1.00 98.81 701 ALA A N 1
ATOM 5474 C CA . ALA A 1 701 ? 2.851 0.394 10.862 1.00 98.81 701 ALA A CA 1
ATOM 5475 C C . ALA A 1 701 ? 2.262 1.754 11.269 1.00 98.81 701 ALA A C 1
ATOM 5477 O O . ALA A 1 701 ? 1.137 1.829 11.770 1.00 98.81 701 ALA A O 1
ATOM 5478 N N . GLN A 1 702 ? 2.992 2.838 11.001 1.00 98.62 702 GLN A N 1
ATOM 5479 C CA . GLN A 1 702 ? 2.525 4.205 11.217 1.00 98.62 702 GLN A CA 1
ATOM 5480 C C . GLN A 1 702 ? 1.277 4.518 10.384 1.00 98.62 702 GLN A C 1
ATOM 5482 O O . GLN A 1 702 ? 0.272 4.977 10.927 1.00 98.62 702 GLN A O 1
ATOM 5487 N N . GLU A 1 703 ? 1.327 4.281 9.072 1.00 98.75 703 GLU A N 1
ATOM 5488 C CA . GLU A 1 703 ? 0.194 4.543 8.178 1.00 98.75 703 GLU A CA 1
ATOM 5489 C C . GLU A 1 703 ? -1.030 3.705 8.569 1.00 98.75 703 GLU A C 1
ATOM 5491 O O . GLU A 1 703 ? -2.157 4.198 8.548 1.00 98.75 703 GLU A O 1
ATOM 5496 N N . ALA A 1 704 ? -0.821 2.461 9.008 1.00 98.69 704 ALA A N 1
ATOM 5497 C CA . ALA A 1 704 ? -1.878 1.604 9.533 1.00 98.69 704 ALA A CA 1
ATOM 5498 C C . ALA A 1 704 ? -2.528 2.165 10.803 1.00 98.69 704 ALA A C 1
ATOM 5500 O O . ALA A 1 704 ? -3.758 2.172 10.899 1.00 98.69 704 ALA A O 1
ATOM 5501 N N . LEU A 1 705 ? -1.734 2.665 11.756 1.00 98.62 705 LEU A N 1
ATOM 5502 C CA . LEU A 1 705 ? -2.253 3.305 12.967 1.00 98.62 705 LEU A CA 1
ATOM 5503 C C . LEU A 1 705 ? -3.086 4.545 12.621 1.00 98.62 705 LEU A C 1
ATOM 5505 O O . LEU A 1 705 ? -4.149 4.752 13.201 1.00 98.62 705 LEU A O 1
ATOM 5509 N N . LEU A 1 706 ? -2.626 5.348 11.659 1.00 97.81 706 LEU A N 1
ATOM 5510 C CA . LEU A 1 706 ? -3.327 6.551 11.204 1.00 97.81 706 LEU A CA 1
ATOM 5511 C C . LEU A 1 706 ? -4.605 6.243 10.412 1.00 97.81 706 LEU A C 1
ATOM 5513 O O . LEU A 1 706 ? -5.554 7.026 10.460 1.00 97.81 706 LEU A O 1
ATOM 5517 N N . ALA A 1 707 ? -4.626 5.134 9.673 1.00 95.69 707 ALA A N 1
ATOM 5518 C CA . ALA A 1 707 ? -5.761 4.716 8.858 1.00 95.69 707 ALA A CA 1
ATOM 5519 C C . ALA A 1 707 ? -6.813 3.908 9.639 1.00 95.69 707 ALA A C 1
ATOM 5521 O O . ALA A 1 707 ? -7.955 3.803 9.186 1.00 95.69 707 ALA A O 1
ATOM 5522 N N . SER A 1 708 ? -6.451 3.314 10.780 1.00 96.31 708 SER A N 1
ATOM 5523 C CA . SER A 1 708 ? -7.367 2.544 11.629 1.00 96.31 708 SER A CA 1
ATOM 5524 C C . SER A 1 708 ? -8.397 3.468 12.308 1.00 96.31 708 SER A C 1
ATOM 5526 O O . SER A 1 708 ? -8.006 4.395 13.021 1.00 96.31 708 SER A O 1
ATOM 5528 N N . PRO A 1 709 ? -9.715 3.256 12.121 1.00 92.62 709 PRO A N 1
ATOM 5529 C CA . PRO A 1 709 ? -10.737 4.110 12.726 1.00 92.62 709 PRO A CA 1
ATOM 5530 C C . PRO A 1 709 ? -10.770 4.022 14.257 1.00 92.62 709 PRO A C 1
ATOM 5532 O O . PRO A 1 709 ? -10.616 2.952 14.835 1.00 92.62 709 PRO A O 1
ATOM 5535 N N . ASP A 1 710 ? -11.097 5.120 14.941 1.00 89.88 710 ASP A N 1
ATOM 5536 C CA . ASP A 1 710 ? -11.205 5.136 16.414 1.00 89.88 710 ASP A CA 1
ATOM 5537 C C . ASP A 1 710 ? -12.350 4.251 16.955 1.00 89.88 710 ASP A C 1
ATOM 5539 O O . ASP A 1 710 ? -12.401 3.931 18.143 1.00 89.88 710 ASP A O 1
ATOM 5543 N N . SER A 1 711 ? -13.297 3.867 16.094 1.00 90.75 711 SER A N 1
ATOM 5544 C CA . SER A 1 711 ? -14.435 3.012 16.438 1.00 90.75 711 SER A CA 1
ATOM 5545 C C . SER A 1 711 ? -14.113 1.519 16.460 1.00 90.75 711 SER A C 1
ATOM 5547 O O . SER A 1 711 ? -14.904 0.762 17.020 1.00 90.75 711 SER A O 1
ATOM 5549 N N . THR A 1 712 ? -13.008 1.086 15.852 1.00 93.81 712 THR A N 1
ATOM 5550 C CA . THR A 1 712 ? -12.594 -0.324 15.820 1.00 93.81 712 THR A CA 1
ATOM 5551 C C . THR A 1 712 ? -11.719 -0.648 17.026 1.00 93.81 712 THR A C 1
ATOM 5553 O O . THR A 1 712 ? -10.948 0.205 17.471 1.00 93.81 712 THR A O 1
ATOM 5556 N N . SER A 1 713 ? -11.833 -1.867 17.561 1.00 96.00 713 SER A N 1
ATOM 5557 C CA . SER A 1 713 ? -11.132 -2.299 18.781 1.00 96.00 713 SER A CA 1
ATOM 5558 C C . SER A 1 713 ? -11.210 -1.262 19.921 1.00 96.00 713 SER A C 1
ATOM 5560 O O . SER A 1 713 ? -10.198 -0.899 20.526 1.00 96.00 713 SER A O 1
ATOM 5562 N N . SER A 1 714 ? -12.405 -0.709 20.169 1.00 97.00 714 SER A N 1
ATOM 5563 C CA . SER A 1 714 ? -12.606 0.464 21.029 1.00 97.00 714 SER A CA 1
ATOM 5564 C C . SER A 1 714 ? -12.301 0.227 22.508 1.00 97.00 714 SER A C 1
ATOM 5566 O O . SER A 1 714 ? -12.173 1.204 23.254 1.00 97.00 714 SER A O 1
ATOM 5568 N N . GLY A 1 715 ? -12.176 -1.026 22.946 1.00 97.88 715 GLY A N 1
ATOM 5569 C CA . GLY A 1 715 ? -11.727 -1.383 24.288 1.00 97.88 715 GLY A CA 1
ATOM 5570 C C . GLY A 1 715 ? -10.216 -1.588 24.420 1.00 97.88 715 GLY A C 1
ATOM 5571 O O . GLY A 1 715 ? -9.758 -1.768 25.547 1.00 97.88 715 GLY A O 1
ATOM 5572 N N . ALA A 1 716 ? -9.433 -1.519 23.340 1.00 98.25 716 ALA A N 1
ATOM 5573 C CA . ALA A 1 716 ? -7.987 -1.752 23.352 1.00 98.25 716 ALA A CA 1
ATOM 5574 C C . ALA A 1 716 ? -7.158 -0.461 23.208 1.00 98.25 716 ALA A C 1
ATOM 5576 O O . ALA A 1 716 ? -7.661 0.606 22.844 1.00 98.25 716 ALA A O 1
ATOM 5577 N N . ILE A 1 717 ? -5.855 -0.566 23.479 1.00 98.75 717 ILE A N 1
ATOM 5578 C CA . ILE A 1 717 ? -4.861 0.429 23.046 1.00 98.75 717 ILE A CA 1
ATOM 5579 C C . ILE A 1 717 ? -4.296 -0.013 21.700 1.00 98.75 717 ILE A C 1
ATOM 5581 O O . ILE A 1 717 ? -3.835 -1.144 21.586 1.00 98.75 717 ILE A O 1
ATOM 5585 N N . LYS A 1 718 ? -4.265 0.874 20.705 1.00 98.81 718 LYS A N 1
ATOM 5586 C CA . LYS A 1 718 ? -3.526 0.638 19.452 1.00 98.81 718 LYS A CA 1
ATOM 5587 C C . LYS A 1 718 ? -2.200 1.365 19.545 1.00 98.81 718 LYS A C 1
ATOM 5589 O O . LYS A 1 718 ? -2.206 2.577 19.765 1.00 98.81 718 LYS A O 1
ATOM 5594 N N . MET A 1 719 ? -1.089 0.655 19.405 1.00 98.88 719 MET A N 1
ATOM 5595 C CA . MET A 1 719 ? 0.246 1.183 19.670 1.00 98.88 719 MET A CA 1
ATOM 5596 C C . MET A 1 719 ? 1.221 0.826 18.550 1.00 98.88 719 MET A C 1
ATOM 5598 O O . MET A 1 719 ? 1.264 -0.317 18.099 1.00 98.88 719 MET A O 1
ATOM 5602 N N . VAL A 1 720 ? 2.029 1.806 18.147 1.00 98.94 720 VAL A N 1
ATOM 5603 C CA . VAL A 1 720 ? 3.184 1.622 17.267 1.00 98.94 720 VAL A CA 1
ATOM 5604 C C . VAL A 1 720 ? 4.459 1.985 18.017 1.00 98.94 720 VAL A C 1
ATOM 5606 O O . VAL A 1 720 ? 4.548 3.066 18.601 1.00 98.94 720 VAL A O 1
ATOM 5609 N N . GLY A 1 721 ? 5.448 1.094 18.003 1.00 98.44 721 GLY A N 1
ATOM 5610 C CA . GLY A 1 721 ? 6.790 1.356 18.520 1.00 98.44 721 GLY A CA 1
ATOM 5611 C C . GLY A 1 721 ? 7.832 1.410 17.410 1.00 98.44 721 GLY A C 1
ATOM 5612 O O . GLY A 1 721 ? 7.854 0.556 16.533 1.00 98.44 721 GLY A O 1
ATOM 5613 N N . MET A 1 722 ? 8.714 2.402 17.462 1.00 98.00 722 MET A N 1
ATOM 5614 C CA . MET A 1 722 ? 9.864 2.509 16.567 1.00 98.00 722 MET A CA 1
ATOM 5615 C C . MET A 1 722 ? 11.119 2.681 17.407 1.00 98.00 722 MET A C 1
ATOM 5617 O O . MET A 1 722 ? 11.318 3.725 18.042 1.00 98.00 722 MET A O 1
ATOM 5621 N N . PHE A 1 723 ? 11.926 1.627 17.454 1.00 98.62 723 PHE A N 1
ATOM 5622 C CA . PHE A 1 723 ? 13.153 1.578 18.239 1.00 98.62 723 PHE A CA 1
ATOM 5623 C C . PHE A 1 723 ? 14.375 1.986 17.417 1.00 98.62 723 PHE A C 1
ATOM 5625 O O . PHE A 1 723 ? 14.355 1.983 16.194 1.00 98.62 723 PHE A O 1
ATOM 5632 N N . ASP A 1 724 ? 15.429 2.361 18.126 1.00 98.44 724 ASP A N 1
ATOM 5633 C CA . ASP A 1 724 ? 16.770 2.578 17.580 1.00 98.44 724 ASP A CA 1
ATOM 5634 C C . ASP A 1 724 ? 17.656 1.389 17.984 1.00 98.44 724 ASP A C 1
ATOM 5636 O O . ASP A 1 724 ? 17.304 0.612 18.876 1.00 98.44 724 ASP A O 1
ATOM 5640 N N . ASP A 1 725 ? 18.852 1.307 17.425 1.00 98.06 725 ASP A N 1
ATOM 5641 C CA . ASP A 1 725 ? 19.894 0.363 17.813 1.00 98.06 725 ASP A CA 1
ATOM 5642 C C . ASP A 1 725 ? 19.599 -1.125 17.604 1.00 98.06 725 ASP A C 1
ATOM 5644 O O . ASP A 1 725 ? 20.336 -1.940 18.165 1.00 98.06 725 ASP A O 1
ATOM 5648 N N . GLU A 1 726 ? 18.593 -1.514 16.817 1.00 98.50 726 GLU A N 1
ATOM 5649 C CA . GLU A 1 726 ? 18.359 -2.928 16.474 1.00 98.50 726 GLU A CA 1
ATOM 5650 C C . GLU A 1 726 ? 19.600 -3.540 15.831 1.00 98.50 726 GLU A C 1
ATOM 5652 O O . GLU A 1 726 ? 20.126 -4.529 16.352 1.00 98.50 726 GLU A O 1
ATOM 5657 N N . GLU A 1 727 ? 20.176 -2.829 14.862 1.00 97.81 727 GLU A N 1
ATOM 5658 C CA . GLU A 1 727 ? 21.283 -3.281 14.014 1.00 97.81 727 GLU A CA 1
ATOM 5659 C C . GLU A 1 727 ? 22.581 -3.541 14.801 1.00 97.81 727 GLU A C 1
ATOM 5661 O O . GLU A 1 727 ? 23.562 -4.116 14.313 1.00 97.81 727 GLU A O 1
ATOM 5666 N N . ILE A 1 728 ? 22.618 -3.087 16.057 1.00 97.62 728 ILE A N 1
ATOM 5667 C CA . ILE A 1 728 ? 23.721 -3.280 17.003 1.00 97.62 728 ILE A CA 1
ATOM 5668 C C . ILE A 1 728 ? 23.302 -4.049 18.271 1.00 97.62 728 ILE A C 1
ATOM 5670 O O . ILE A 1 728 ? 24.027 -4.050 19.271 1.00 97.62 728 ILE A O 1
ATOM 5674 N N . GLY A 1 729 ? 22.154 -4.731 18.246 1.00 96.81 729 GLY A N 1
ATOM 5675 C CA . GLY A 1 729 ? 21.675 -5.651 19.285 1.00 96.81 729 GLY A CA 1
ATOM 5676 C C . GLY A 1 729 ? 20.725 -5.046 20.325 1.00 96.81 729 GLY A C 1
ATOM 5677 O O . GLY A 1 729 ? 20.499 -5.651 21.380 1.00 96.81 729 GLY A O 1
ATOM 5678 N N . SER A 1 730 ? 20.191 -3.852 20.065 1.00 98.06 730 SER A N 1
ATOM 5679 C CA . SER A 1 730 ? 19.094 -3.184 20.784 1.00 98.06 730 SER A CA 1
ATOM 5680 C C . SER A 1 730 ? 19.337 -2.883 22.273 1.00 98.06 730 SER A C 1
ATOM 5682 O O . SER A 1 730 ? 18.408 -2.556 23.018 1.00 98.06 730 SER A O 1
ATOM 5684 N N . LEU A 1 731 ? 20.589 -2.979 22.741 1.00 97.25 731 LEU A N 1
ATOM 5685 C CA . LEU A 1 731 ? 20.981 -2.876 24.156 1.00 97.25 731 LEU A CA 1
ATOM 5686 C C . LEU A 1 731 ? 21.366 -1.447 24.585 1.00 97.25 731 LEU A C 1
ATOM 5688 O O . LEU A 1 731 ? 22.294 -1.242 25.364 1.00 97.25 731 LEU A O 1
ATOM 5692 N N . LEU A 1 732 ? 20.638 -0.441 24.109 1.00 97.88 732 LEU A N 1
ATOM 5693 C CA . LEU A 1 732 ? 20.736 0.943 24.585 1.00 97.88 732 LEU A CA 1
ATOM 5694 C C . LEU A 1 732 ? 19.362 1.445 25.036 1.00 97.88 732 LEU A C 1
ATOM 5696 O O . LEU A 1 732 ? 18.341 0.812 24.793 1.00 97.88 732 LEU A O 1
ATOM 5700 N N . ARG A 1 733 ? 19.311 2.586 25.736 1.00 97.69 733 ARG A N 1
ATOM 5701 C CA . ARG A 1 733 ? 18.078 3.084 26.388 1.00 97.69 733 ARG A CA 1
ATOM 5702 C C . ARG A 1 733 ? 16.913 3.360 25.427 1.00 97.69 733 ARG A C 1
ATOM 5704 O O . ARG A 1 733 ? 15.780 3.455 25.897 1.00 97.69 733 ARG A O 1
ATOM 5711 N N . GLN A 1 734 ? 17.208 3.561 24.144 1.00 97.81 734 GLN A N 1
ATOM 5712 C CA . GLN A 1 734 ? 16.249 3.797 23.065 1.00 97.81 734 GLN A CA 1
ATOM 5713 C C . GLN A 1 734 ? 15.963 2.542 22.219 1.00 97.81 734 GLN A C 1
ATOM 5715 O O . GLN A 1 734 ? 15.053 2.582 21.398 1.00 97.81 734 GLN A O 1
ATOM 5720 N N . GLY A 1 735 ? 16.689 1.442 22.452 1.00 98.25 735 GLY A N 1
ATOM 5721 C CA . GLY A 1 735 ? 16.482 0.172 21.763 1.00 98.25 735 GLY A CA 1
ATOM 5722 C C . GLY A 1 735 ? 15.482 -0.749 22.448 1.00 98.25 735 GLY A C 1
ATOM 5723 O O . GLY A 1 735 ? 15.020 -0.489 23.569 1.00 98.25 735 GLY A O 1
ATOM 5724 N N . ALA A 1 736 ? 15.145 -1.844 21.773 1.00 97.75 736 ALA A N 1
ATOM 5725 C CA . ALA A 1 736 ? 14.061 -2.741 22.164 1.00 97.75 736 ALA A CA 1
ATOM 5726 C C . ALA A 1 736 ? 14.344 -3.529 23.455 1.00 97.75 736 ALA A C 1
ATOM 5728 O O . ALA A 1 736 ? 13.421 -3.908 24.174 1.00 97.75 736 ALA A O 1
ATOM 5729 N N . ARG A 1 737 ? 15.618 -3.704 23.842 1.00 97.12 737 ARG A N 1
ATOM 5730 C CA . ARG A 1 737 ? 15.976 -4.331 25.134 1.00 97.12 737 ARG A CA 1
ATOM 5731 C C . ARG A 1 737 ? 15.868 -3.369 26.318 1.00 97.12 737 ARG A C 1
ATOM 5733 O O . ARG A 1 737 ? 16.124 -3.770 27.456 1.00 97.12 737 ARG A O 1
ATOM 5740 N N . SER A 1 738 ? 15.529 -2.103 26.085 1.00 97.62 738 SER A N 1
ATOM 5741 C CA . SER A 1 738 ? 15.315 -1.112 27.140 1.00 97.62 738 SER A CA 1
ATOM 5742 C C . SER A 1 738 ? 13.954 -1.269 27.824 1.00 97.62 738 SER A C 1
ATOM 5744 O O . SER A 1 738 ? 13.102 -2.055 27.426 1.00 97.62 738 SER A O 1
ATOM 5746 N N . ASN A 1 739 ? 13.708 -0.476 28.867 1.00 97.06 739 ASN A N 1
ATOM 5747 C CA . ASN A 1 739 ? 12.392 -0.391 29.500 1.00 97.06 739 ASN A CA 1
ATOM 5748 C C . ASN A 1 739 ? 11.405 0.522 28.751 1.00 97.06 739 ASN A C 1
ATOM 5750 O O . ASN A 1 739 ? 10.398 0.893 29.346 1.00 97.06 739 ASN A O 1
ATOM 5754 N N . PHE A 1 740 ? 11.698 0.971 27.524 1.00 98.06 740 PHE A N 1
ATOM 5755 C CA . PHE A 1 740 ? 10.901 2.020 26.887 1.00 98.06 740 PHE A CA 1
ATOM 5756 C C . PHE A 1 740 ? 9.436 1.599 26.733 1.00 98.06 740 PHE A C 1
ATOM 5758 O O . PHE A 1 740 ? 8.576 2.207 27.367 1.00 98.06 740 PHE A O 1
ATOM 5765 N N . MET A 1 741 ? 9.171 0.497 26.029 1.00 98.25 741 MET A N 1
ATOM 5766 C CA . MET A 1 741 ? 7.819 -0.045 25.851 1.00 98.25 741 MET A CA 1
ATOM 5767 C C . MET A 1 741 ? 7.158 -0.420 27.179 1.00 98.25 741 MET A C 1
ATOM 5769 O O . MET A 1 741 ? 6.065 0.055 27.476 1.00 98.25 741 MET A O 1
ATOM 5773 N N . SER A 1 742 ? 7.852 -1.192 28.027 1.00 97.12 742 SER A N 1
ATOM 5774 C CA . SER A 1 742 ? 7.296 -1.649 29.307 1.00 97.12 742 SER A CA 1
ATOM 5775 C C . SER A 1 742 ? 6.889 -0.479 30.210 1.00 97.12 742 SER A C 1
ATOM 5777 O O . SER A 1 742 ? 5.826 -0.512 30.820 1.00 97.12 742 SER A O 1
ATOM 5779 N N . SER A 1 743 ? 7.691 0.593 30.244 1.00 97.25 743 SER A N 1
ATOM 5780 C CA . SER A 1 743 ? 7.373 1.797 31.020 1.00 97.25 743 SER A CA 1
ATOM 5781 C C . SER A 1 743 ? 6.159 2.550 30.478 1.00 97.25 743 SER A C 1
ATOM 5783 O O . SER A 1 743 ? 5.419 3.146 31.252 1.00 97.25 743 SER A O 1
ATOM 5785 N N . ILE A 1 744 ? 5.916 2.528 29.165 1.00 98.12 744 ILE A N 1
ATOM 5786 C CA . ILE A 1 744 ? 4.726 3.153 28.578 1.00 98.12 744 ILE A CA 1
ATOM 5787 C C . ILE A 1 744 ? 3.481 2.331 28.900 1.00 98.12 744 ILE A C 1
ATOM 5789 O O . ILE A 1 744 ? 2.486 2.903 29.343 1.00 98.12 744 ILE A O 1
ATOM 5793 N N . MET A 1 745 ? 3.551 1.007 28.744 1.00 98.12 745 MET A N 1
ATOM 5794 C CA . MET A 1 745 ? 2.445 0.106 29.080 1.00 98.12 745 MET A CA 1
ATOM 5795 C C . MET A 1 745 ? 2.033 0.249 30.549 1.00 98.12 745 MET A C 1
ATOM 5797 O O . MET A 1 745 ? 0.849 0.405 30.848 1.00 98.12 745 MET A O 1
ATOM 5801 N N . GLU A 1 746 ? 3.009 0.273 31.460 1.00 97.56 746 GLU A N 1
ATOM 5802 C CA . GLU A 1 746 ? 2.793 0.498 32.892 1.00 97.56 746 GLU A CA 1
ATOM 5803 C C . GLU A 1 746 ? 2.071 1.824 33.155 1.00 97.56 746 GLU A C 1
ATOM 5805 O O . GLU A 1 746 ? 1.027 1.839 33.803 1.00 97.56 746 GLU A O 1
ATOM 5810 N N . ARG A 1 747 ? 2.555 2.926 32.577 1.00 97.69 747 ARG A N 1
ATOM 5811 C CA . ARG A 1 747 ? 1.988 4.263 32.804 1.00 97.69 747 ARG A CA 1
ATOM 5812 C C . ARG A 1 747 ? 0.584 4.433 32.226 1.00 97.69 747 ARG A C 1
ATOM 5814 O O . ARG A 1 747 ? -0.236 5.125 32.824 1.00 97.69 747 ARG A O 1
ATOM 5821 N N . ILE A 1 748 ? 0.294 3.820 31.076 1.00 98.12 748 ILE A N 1
ATOM 5822 C CA . ILE A 1 748 ? -1.066 3.794 30.513 1.00 98.12 748 ILE A CA 1
ATOM 5823 C C . ILE A 1 748 ? -1.986 2.978 31.426 1.00 98.12 748 ILE A C 1
ATOM 5825 O O . ILE A 1 748 ? -3.091 3.415 31.734 1.00 98.12 748 ILE A O 1
ATOM 5829 N N . THR A 1 749 ? -1.529 1.814 31.893 1.00 97.75 749 THR A N 1
ATOM 5830 C CA . THR A 1 749 ? -2.310 0.944 32.785 1.00 97.75 749 THR A CA 1
ATOM 5831 C C . THR A 1 749 ? -2.606 1.626 34.117 1.00 97.75 749 THR A C 1
ATOM 5833 O O . THR A 1 749 ? -3.744 1.589 34.584 1.00 97.75 749 THR A O 1
ATOM 5836 N N . GLU A 1 750 ? -1.612 2.280 34.714 1.00 97.44 750 GLU A N 1
ATOM 5837 C CA . GLU A 1 750 ? -1.750 3.028 35.963 1.00 97.44 750 GLU A CA 1
ATOM 5838 C C . GLU A 1 750 ? -2.773 4.164 35.831 1.00 97.44 750 GLU A C 1
ATOM 5840 O O . GLU A 1 750 ? -3.643 4.307 36.687 1.00 97.44 750 GLU A O 1
ATOM 5845 N N . ALA A 1 751 ? -2.722 4.937 34.741 1.00 96.69 751 ALA A N 1
ATOM 5846 C CA . ALA A 1 751 ? -3.531 6.146 34.582 1.00 96.69 751 ALA A CA 1
ATOM 5847 C C . ALA A 1 751 ? -5.052 5.915 34.629 1.00 96.69 751 ALA A C 1
ATOM 5849 O O . ALA A 1 751 ? -5.788 6.826 35.002 1.00 96.69 751 ALA A O 1
ATOM 5850 N N . PHE A 1 752 ? -5.530 4.718 34.274 1.00 95.88 752 PHE A N 1
ATOM 5851 C CA . PHE A 1 752 ? -6.961 4.379 34.276 1.00 95.88 752 PHE A CA 1
ATOM 5852 C C . PHE A 1 752 ? -7.359 3.371 35.362 1.00 95.88 752 PHE A C 1
ATOM 5854 O O . PHE A 1 752 ? -8.528 2.978 35.429 1.00 95.88 752 PHE A O 1
ATOM 5861 N N . ALA A 1 753 ? -6.418 2.946 36.211 1.00 95.38 753 ALA A N 1
ATOM 5862 C CA . ALA A 1 753 ? -6.681 1.979 37.267 1.00 95.38 753 ALA A CA 1
ATOM 5863 C C . ALA A 1 753 ? -7.159 2.702 38.540 1.00 95.38 753 ALA A C 1
ATOM 5865 O O . ALA A 1 753 ? -6.448 3.571 39.043 1.00 95.38 753 ALA A O 1
ATOM 5866 N N . PRO A 1 754 ? -8.309 2.322 39.132 1.00 90.50 754 PRO A N 1
ATOM 5867 C CA . PRO A 1 754 ? -8.712 2.843 40.440 1.00 90.50 754 PRO A CA 1
ATOM 5868 C C . PRO A 1 754 ? -7.692 2.521 41.540 1.00 90.50 754 PRO A C 1
ATOM 5870 O O . PRO A 1 754 ? -7.465 3.332 42.428 1.00 90.50 754 PRO A O 1
ATOM 5873 N N . ASN A 1 755 ? -7.076 1.336 41.456 1.00 90.62 755 ASN A N 1
ATOM 5874 C CA . ASN A 1 755 ? -5.941 0.909 42.266 1.00 90.62 755 ASN A CA 1
ATOM 5875 C C . ASN A 1 755 ? -4.932 0.218 41.344 1.00 90.62 755 ASN A C 1
ATOM 5877 O O . ASN A 1 755 ? -5.266 -0.784 40.708 1.00 90.62 755 ASN A O 1
ATOM 5881 N N . TYR A 1 756 ? -3.714 0.749 41.266 1.00 93.75 756 TYR A N 1
ATOM 5882 C CA . TYR A 1 756 ? -2.640 0.155 40.475 1.00 93.75 756 TYR A CA 1
ATOM 5883 C C . TYR A 1 756 ? -1.866 -0.904 41.275 1.00 93.75 756 TYR A C 1
ATOM 5885 O O . TYR A 1 756 ? -1.703 -0.794 42.490 1.00 93.75 756 TYR A O 1
ATOM 5893 N N . GLY A 1 757 ? -1.375 -1.933 40.584 1.00 93.44 757 GLY A N 1
ATOM 5894 C CA . GLY A 1 757 ? -0.519 -2.969 41.152 1.00 93.44 757 GLY A CA 1
ATOM 5895 C C . GLY A 1 757 ? -0.155 -4.054 40.130 1.00 93.44 757 GLY A C 1
ATOM 5896 O O . GLY A 1 757 ? -0.708 -4.072 39.028 1.00 93.44 757 GLY A O 1
ATOM 5897 N N . PRO A 1 758 ? 0.730 -5.002 40.492 1.00 94.44 758 PRO A N 1
ATOM 5898 C CA . PRO A 1 758 ? 1.245 -6.011 39.562 1.00 94.44 758 PRO A CA 1
ATOM 5899 C C . PRO A 1 758 ? 0.163 -6.852 38.874 1.00 94.44 758 PRO A C 1
ATOM 5901 O O . PRO A 1 758 ? 0.324 -7.214 37.716 1.00 94.44 758 PRO A O 1
ATOM 5904 N N . ASN A 1 759 ? -0.962 -7.115 39.550 1.00 96.75 759 ASN A N 1
ATOM 5905 C CA . ASN A 1 759 ? -2.051 -7.927 38.999 1.00 96.75 759 ASN A CA 1
ATOM 5906 C C . ASN A 1 759 ? -2.706 -7.291 37.761 1.00 96.75 759 ASN A C 1
ATOM 5908 O O . ASN A 1 759 ? -2.899 -7.977 36.763 1.00 96.75 759 ASN A O 1
ATOM 5912 N N . VAL A 1 760 ? -3.033 -5.991 37.800 1.00 97.75 760 VAL A N 1
ATOM 5913 C CA . VAL A 1 760 ? -3.701 -5.328 36.662 1.00 97.75 760 VAL A CA 1
ATOM 5914 C C . VAL A 1 760 ? -2.743 -5.128 35.486 1.00 97.75 760 VAL A C 1
ATOM 5916 O O . VAL A 1 760 ? -3.156 -5.236 34.332 1.00 97.75 760 VAL A O 1
ATOM 5919 N N . LEU A 1 761 ? -1.452 -4.902 35.761 1.00 97.56 761 LEU A N 1
ATOM 5920 C CA . LEU A 1 761 ? -0.427 -4.855 34.719 1.00 97.56 761 LEU A CA 1
ATOM 5921 C C . LEU A 1 761 ? -0.241 -6.229 34.068 1.00 97.56 761 LEU A C 1
ATOM 5923 O O . LEU A 1 761 ? -0.276 -6.320 32.846 1.00 97.56 761 LEU A O 1
ATOM 5927 N N . ALA A 1 762 ? -0.106 -7.293 34.863 1.00 97.38 762 ALA A N 1
ATOM 5928 C CA . ALA A 1 762 ? 0.027 -8.654 34.348 1.00 97.38 762 ALA A CA 1
ATOM 5929 C C . ALA A 1 762 ? -1.189 -9.064 33.503 1.00 97.38 762 ALA A C 1
ATOM 5931 O O . ALA A 1 762 ? -1.020 -9.635 32.431 1.00 97.38 762 ALA A O 1
ATOM 5932 N N . GLN A 1 763 ? -2.402 -8.702 33.935 1.00 97.06 763 GLN A N 1
ATOM 5933 C CA . GLN A 1 763 ? -3.623 -8.919 33.157 1.00 97.06 763 GLN A CA 1
ATOM 5934 C C . GLN A 1 763 ? -3.601 -8.158 31.822 1.00 97.06 763 GLN A C 1
ATOM 5936 O O . GLN A 1 763 ? -3.909 -8.731 30.782 1.00 97.06 763 GLN A O 1
ATOM 5941 N N . THR A 1 764 ? -3.201 -6.884 31.842 1.00 97.94 764 THR A N 1
ATOM 5942 C CA . THR A 1 764 ? -3.066 -6.057 30.630 1.00 97.94 764 THR A CA 1
ATOM 5943 C C . THR A 1 764 ? -2.070 -6.684 29.653 1.00 97.94 764 THR A C 1
ATOM 5945 O O . THR A 1 764 ? -2.361 -6.797 28.465 1.00 97.94 764 THR A O 1
ATOM 5948 N N . VAL A 1 765 ? -0.906 -7.124 30.144 1.00 97.88 765 VAL A N 1
ATOM 5949 C CA . VAL A 1 765 ? 0.133 -7.776 29.330 1.00 97.88 765 VAL A CA 1
ATOM 5950 C C . VAL A 1 765 ? -0.365 -9.093 28.735 1.00 97.88 765 VAL A C 1
ATOM 5952 O O . VAL A 1 765 ? -0.181 -9.308 27.542 1.00 97.88 765 VAL A O 1
ATOM 5955 N N . ALA A 1 766 ? -1.033 -9.942 29.522 1.00 96.62 766 ALA A N 1
ATOM 5956 C CA . ALA A 1 766 ? -1.580 -11.213 29.042 1.00 96.62 766 ALA A CA 1
ATOM 5957 C C . ALA A 1 766 ? -2.632 -11.016 27.934 1.00 96.62 766 ALA A C 1
ATOM 5959 O O . ALA A 1 766 ? -2.629 -11.734 26.937 1.00 96.62 766 ALA A O 1
ATOM 5960 N N . ASN A 1 767 ? -3.467 -9.981 28.066 1.00 97.25 767 ASN A N 1
ATOM 5961 C CA . ASN A 1 767 ? -4.458 -9.599 27.059 1.00 97.25 767 ASN A CA 1
ATOM 5962 C C . ASN A 1 767 ? -3.861 -8.808 25.881 1.00 97.25 767 ASN A C 1
ATOM 5964 O O . ASN A 1 767 ? -4.592 -8.418 24.979 1.00 97.25 767 ASN A O 1
ATOM 5968 N N . SER A 1 768 ? -2.562 -8.503 25.882 1.00 98.38 768 SER A N 1
ATOM 5969 C CA . SER A 1 768 ? -1.901 -7.786 24.787 1.00 98.38 768 SER A CA 1
ATOM 5970 C C . SER A 1 768 ? -1.331 -8.755 23.752 1.00 98.38 768 SER A C 1
ATOM 5972 O O . SER A 1 768 ? -1.058 -9.921 24.047 1.00 98.38 768 SER A O 1
ATOM 5974 N N . PHE A 1 769 ? -1.114 -8.253 22.538 1.00 98.69 769 PHE A N 1
ATOM 5975 C CA . PHE A 1 769 ? -0.456 -9.001 21.471 1.00 98.69 769 PHE A CA 1
ATOM 5976 C C . PHE A 1 769 ? 0.538 -8.109 20.736 1.00 98.69 769 PHE A C 1
ATOM 5978 O O . PHE A 1 769 ? 0.227 -6.964 20.389 1.00 98.69 769 PHE A O 1
ATOM 5985 N N . PHE A 1 770 ? 1.730 -8.646 20.493 1.00 98.75 770 PHE A N 1
ATOM 5986 C CA . PHE A 1 770 ? 2.841 -7.919 19.900 1.00 98.75 770 PHE A CA 1
ATOM 5987 C C . PHE A 1 770 ? 3.234 -8.461 18.531 1.00 98.75 770 PHE A C 1
ATOM 5989 O O . PHE A 1 770 ? 3.764 -9.556 18.387 1.00 98.75 770 PHE A O 1
ATOM 5996 N N . VAL A 1 771 ? 3.018 -7.640 17.515 1.00 98.88 771 VAL A N 1
ATOM 5997 C CA . VAL A 1 771 ? 3.551 -7.833 16.174 1.00 98.88 771 VAL A CA 1
ATOM 5998 C C . VAL A 1 771 ? 4.930 -7.178 16.119 1.00 98.88 771 VAL A C 1
ATOM 6000 O O . VAL A 1 771 ? 5.048 -5.957 15.996 1.00 98.88 771 VAL A O 1
ATOM 6003 N N . SER A 1 772 ? 5.969 -8.000 16.239 1.00 98.69 772 SER A N 1
ATOM 6004 C CA . SER A 1 772 ? 7.332 -7.634 15.868 1.00 98.69 772 SER A CA 1
ATOM 6005 C C . SER A 1 772 ? 7.381 -7.542 14.353 1.00 98.69 772 SER A C 1
ATOM 6007 O O . SER A 1 772 ? 7.144 -8.522 13.647 1.00 98.69 772 SER A O 1
ATOM 6009 N N . SER A 1 773 ? 7.555 -6.324 13.869 1.00 98.06 773 SER A N 1
ATOM 6010 C CA . SER A 1 773 ? 7.462 -5.979 12.470 1.00 98.06 773 SER A CA 1
ATOM 6011 C C . SER A 1 773 ? 8.836 -5.587 11.974 1.00 98.06 773 SER A C 1
ATOM 6013 O O . SER A 1 773 ? 9.307 -4.515 12.327 1.00 98.06 773 SER A O 1
ATOM 6015 N N . ASP A 1 774 ? 9.427 -6.443 11.158 1.00 98.69 774 ASP A N 1
ATOM 6016 C CA . ASP A 1 774 ? 10.774 -6.276 10.618 1.00 98.69 774 ASP A CA 1
ATOM 6017 C C . ASP A 1 774 ? 10.794 -6.804 9.181 1.00 98.69 774 ASP A C 1
ATOM 6019 O O . ASP A 1 774 ? 10.041 -7.718 8.851 1.00 98.69 774 ASP A O 1
ATOM 6023 N N . VAL A 1 775 ? 11.587 -6.230 8.289 1.00 98.56 775 VAL A N 1
ATOM 6024 C CA . VAL A 1 775 ? 11.678 -6.655 6.887 1.00 98.56 775 VAL A CA 1
ATOM 6025 C C . VAL A 1 775 ? 12.055 -8.137 6.753 1.00 98.56 775 VAL A C 1
ATOM 6027 O O . VAL A 1 775 ? 12.779 -8.718 7.553 1.00 98.56 775 VAL A O 1
ATOM 6030 N N . ILE A 1 776 ? 11.574 -8.789 5.690 1.00 97.75 776 ILE A N 1
ATOM 6031 C CA . ILE A 1 776 ? 11.835 -10.217 5.432 1.00 97.75 776 ILE A CA 1
ATOM 6032 C C . ILE A 1 776 ? 12.581 -10.406 4.114 1.00 97.75 776 ILE A C 1
ATOM 6034 O O . ILE A 1 776 ? 12.409 -9.655 3.159 1.00 97.75 776 ILE A O 1
ATOM 6038 N N . HIS A 1 777 ? 13.399 -11.452 4.016 1.00 98.31 777 HIS A N 1
ATOM 6039 C CA . HIS A 1 777 ? 14.082 -11.799 2.774 1.00 98.31 777 HIS A CA 1
ATOM 6040 C C . HIS A 1 777 ? 13.100 -12.330 1.714 1.00 98.31 777 HIS A C 1
ATOM 6042 O O . HIS A 1 777 ? 12.668 -13.483 1.766 1.00 98.31 777 HIS A O 1
ATOM 6048 N N . ALA A 1 778 ? 12.801 -11.518 0.699 1.00 98.38 778 ALA A N 1
ATOM 6049 C CA . ALA A 1 778 ? 12.165 -11.987 -0.526 1.00 98.38 778 ALA A CA 1
ATOM 6050 C C . ALA A 1 778 ? 13.086 -12.970 -1.263 1.00 98.38 778 ALA A C 1
ATOM 6052 O O . ALA A 1 778 ? 14.316 -12.875 -1.179 1.00 98.38 778 ALA A O 1
ATOM 6053 N N . VAL A 1 779 ? 12.499 -13.907 -2.007 1.00 97.81 779 VAL A N 1
ATOM 6054 C CA . VAL A 1 779 ? 13.242 -14.895 -2.790 1.00 97.81 779 VAL A CA 1
ATOM 6055 C C . VAL A 1 779 ? 14.089 -14.212 -3.862 1.00 97.81 779 VAL A C 1
ATOM 6057 O O . VAL A 1 779 ? 13.576 -13.517 -4.738 1.00 97.81 779 VAL A O 1
ATOM 6060 N N . ASN A 1 780 ? 15.403 -14.423 -3.808 1.00 98.19 780 ASN A N 1
ATOM 6061 C CA . ASN A 1 780 ? 16.320 -13.948 -4.833 1.00 98.19 780 ASN A CA 1
ATOM 6062 C C . ASN A 1 780 ? 16.500 -15.045 -5.895 1.00 98.19 780 ASN A C 1
ATOM 6064 O O . ASN A 1 780 ? 17.102 -16.082 -5.594 1.00 98.19 780 ASN A O 1
ATOM 6068 N N . PRO A 1 781 ? 16.029 -14.836 -7.139 1.00 96.88 781 PRO A N 1
ATOM 6069 C CA . PRO A 1 781 ? 16.067 -15.868 -8.174 1.00 96.88 781 PRO A CA 1
ATOM 6070 C C . PRO A 1 781 ? 17.493 -16.274 -8.573 1.00 96.88 781 PRO A C 1
ATOM 6072 O O . PRO A 1 781 ? 17.694 -17.371 -9.083 1.00 96.88 781 PRO A O 1
ATOM 6075 N N . ASN A 1 782 ? 18.495 -15.436 -8.297 1.00 98.31 782 ASN A N 1
ATOM 6076 C CA . ASN A 1 782 ? 19.894 -15.734 -8.608 1.00 98.31 782 ASN A CA 1
ATOM 6077 C C . ASN A 1 782 ? 20.561 -16.655 -7.570 1.00 98.31 782 ASN A C 1
ATOM 6079 O O . ASN A 1 782 ? 21.666 -17.134 -7.804 1.00 98.31 782 ASN A O 1
ATOM 6083 N N . PHE A 1 783 ? 19.907 -16.900 -6.429 1.00 97.69 783 PHE A N 1
ATOM 6084 C CA . PHE A 1 783 ? 20.453 -17.666 -5.305 1.00 97.69 783 PHE A CA 1
ATOM 6085 C C . PHE A 1 783 ? 19.408 -18.621 -4.709 1.00 97.69 783 PHE A C 1
ATOM 6087 O O . PHE A 1 783 ? 19.346 -18.806 -3.498 1.00 97.69 783 PHE A O 1
ATOM 6094 N N . LEU A 1 784 ? 18.561 -19.240 -5.539 1.00 96.38 784 LEU A N 1
ATOM 6095 C CA . LEU A 1 784 ? 17.473 -20.113 -5.062 1.00 96.38 784 LEU A CA 1
ATOM 6096 C C . LEU A 1 784 ? 17.941 -21.211 -4.091 1.00 96.38 784 LEU A C 1
ATOM 6098 O O . LEU A 1 784 ? 17.194 -21.600 -3.200 1.00 96.38 784 LEU A O 1
ATOM 6102 N N . ASN A 1 785 ? 19.187 -21.672 -4.215 1.00 95.75 785 ASN A N 1
ATOM 6103 C CA . ASN A 1 785 ? 19.775 -22.704 -3.364 1.00 95.75 785 ASN A CA 1
ATOM 6104 C C . ASN A 1 785 ? 19.874 -22.325 -1.874 1.00 95.75 785 ASN A C 1
ATOM 6106 O O . ASN A 1 785 ? 19.981 -23.231 -1.049 1.00 95.75 785 ASN A O 1
ATOM 6110 N N . VAL A 1 786 ? 19.847 -21.033 -1.518 1.00 95.94 786 VAL A N 1
ATOM 6111 C CA . VAL A 1 786 ? 19.901 -20.597 -0.108 1.00 95.94 786 VAL A CA 1
ATOM 6112 C C . VAL A 1 786 ? 18.520 -20.430 0.532 1.00 95.94 786 VAL A C 1
ATOM 6114 O O . VAL A 1 786 ? 18.433 -20.284 1.750 1.00 95.94 786 VAL A O 1
ATOM 6117 N N . TYR A 1 787 ? 17.443 -20.492 -0.254 1.00 97.50 787 TYR A N 1
ATOM 6118 C CA . TYR A 1 787 ? 16.071 -20.383 0.240 1.00 97.50 787 TYR A CA 1
ATOM 6119 C C . TYR A 1 787 ? 15.484 -21.765 0.531 1.00 97.50 787 TYR A C 1
ATOM 6121 O O . TYR A 1 787 ? 15.768 -22.744 -0.164 1.00 97.50 787 TYR A O 1
ATOM 6129 N N . LEU A 1 788 ? 14.665 -21.853 1.579 1.00 97.62 788 LEU A N 1
ATOM 6130 C CA . LEU A 1 788 ? 13.911 -23.061 1.884 1.00 97.62 788 LEU A CA 1
ATOM 6131 C C . LEU A 1 788 ? 12.692 -23.138 0.959 1.00 97.62 788 LEU A C 1
ATOM 6133 O O . LEU A 1 788 ? 11.908 -22.193 0.852 1.00 97.62 788 LEU A O 1
ATOM 6137 N N . GLU A 1 789 ? 12.527 -24.278 0.294 1.00 94.06 789 GLU A N 1
ATOM 6138 C CA . GLU A 1 789 ? 11.361 -24.541 -0.544 1.00 94.06 789 GLU A CA 1
ATOM 6139 C C . GLU A 1 789 ? 10.061 -24.347 0.263 1.00 94.06 789 GLU A C 1
ATOM 6141 O O . GLU A 1 789 ? 9.980 -24.710 1.439 1.00 94.06 789 GLU A O 1
ATOM 6146 N N . ASN A 1 790 ? 9.046 -23.740 -0.357 1.00 94.62 790 ASN A N 1
ATOM 6147 C CA . ASN A 1 790 ? 7.755 -23.375 0.252 1.00 94.62 790 ASN A CA 1
ATOM 6148 C C . ASN A 1 790 ? 7.789 -22.299 1.360 1.00 94.62 790 ASN A C 1
ATOM 6150 O O . ASN A 1 790 ? 6.726 -21.911 1.835 1.00 94.62 790 ASN A O 1
ATOM 6154 N N . HIS A 1 791 ? 8.962 -21.767 1.727 1.00 98.06 791 HIS A N 1
ATOM 6155 C CA . HIS A 1 791 ? 9.129 -20.729 2.761 1.00 98.06 791 HIS A CA 1
ATOM 6156 C C . HIS A 1 791 ? 9.926 -19.530 2.221 1.00 98.06 791 HIS A C 1
ATOM 6158 O O . HIS A 1 791 ? 10.797 -18.969 2.887 1.00 98.06 791 HIS A O 1
ATOM 6164 N N . ALA A 1 792 ? 9.674 -19.187 0.957 1.00 96.94 792 ALA A N 1
ATOM 6165 C CA . ALA A 1 792 ? 10.419 -18.191 0.200 1.00 96.94 792 ALA A CA 1
ATOM 6166 C C . ALA A 1 792 ? 9.442 -17.128 -0.340 1.00 96.94 792 ALA A C 1
ATOM 6168 O O . ALA A 1 792 ? 8.875 -17.315 -1.424 1.00 96.94 792 ALA A O 1
ATOM 6169 N N . PRO A 1 793 ? 9.185 -16.044 0.418 1.00 98.06 793 PRO A N 1
ATOM 6170 C CA . PRO A 1 793 ? 8.177 -15.058 0.059 1.00 98.06 793 PRO A CA 1
ATOM 6171 C C . PRO A 1 793 ? 8.577 -14.277 -1.194 1.00 98.06 793 PRO A C 1
ATOM 6173 O O . PRO A 1 793 ? 9.756 -14.086 -1.494 1.00 98.06 793 PRO A O 1
ATOM 6176 N N . ARG A 1 794 ? 7.579 -13.811 -1.937 1.00 98.25 794 ARG A N 1
ATOM 6177 C CA . ARG A 1 794 ? 7.720 -13.022 -3.164 1.00 98.25 794 ARG A CA 1
ATOM 6178 C C . ARG A 1 794 ? 7.278 -11.582 -2.919 1.00 98.25 794 ARG A C 1
ATOM 6180 O O . ARG A 1 794 ? 6.459 -11.322 -2.040 1.00 98.25 794 ARG A O 1
ATOM 6187 N N . LEU A 1 795 ? 7.820 -10.666 -3.715 1.00 98.56 795 LEU A N 1
ATOM 6188 C CA . LEU A 1 795 ? 7.402 -9.264 -3.730 1.00 98.56 795 LEU A CA 1
ATOM 6189 C C . LEU A 1 795 ? 5.970 -9.129 -4.281 1.00 98.56 795 LEU A C 1
ATOM 6191 O O . LEU A 1 795 ? 5.537 -9.974 -5.067 1.00 98.56 795 LEU A O 1
ATOM 6195 N N . ASN A 1 796 ? 5.263 -8.063 -3.904 1.00 97.62 796 ASN A N 1
ATOM 6196 C CA . ASN A 1 796 ? 3.912 -7.696 -4.367 1.00 97.62 796 ASN A CA 1
ATOM 6197 C C . ASN A 1 796 ? 2.798 -8.723 -4.073 1.00 97.62 796 ASN A C 1
ATOM 6199 O O . ASN A 1 796 ? 1.748 -8.694 -4.715 1.00 97.62 796 ASN A O 1
ATOM 6203 N N . VAL A 1 797 ? 2.998 -9.637 -3.118 1.00 96.75 797 VAL A N 1
ATOM 6204 C CA . VAL A 1 797 ? 1.999 -10.664 -2.750 1.00 96.75 797 VAL A CA 1
ATOM 6205 C C . VAL A 1 797 ? 1.350 -10.361 -1.402 1.00 96.75 797 VAL A C 1
ATOM 6207 O O . VAL A 1 797 ? 0.129 -10.429 -1.269 1.00 96.75 797 VAL A O 1
ATOM 6210 N N . GLY A 1 798 ? 2.156 -10.027 -0.396 1.00 95.12 798 GLY A N 1
ATOM 6211 C CA . GLY A 1 798 ? 1.686 -9.748 0.955 1.00 95.12 798 GLY A CA 1
ATOM 6212 C C . GLY A 1 798 ? 2.781 -9.903 2.004 1.00 95.12 798 GLY A C 1
ATOM 6213 O O . GLY A 1 798 ? 3.885 -10.362 1.711 1.00 95.12 798 GLY A O 1
ATOM 6214 N N . VAL A 1 799 ? 2.460 -9.536 3.240 1.00 98.38 799 VAL A N 1
ATOM 6215 C CA . VAL A 1 799 ? 3.368 -9.659 4.389 1.00 98.38 799 VAL A CA 1
ATOM 6216 C C . VAL A 1 799 ? 3.699 -11.133 4.638 1.00 98.38 799 VAL A C 1
ATOM 6218 O O . VAL A 1 799 ? 2.843 -12.012 4.503 1.00 98.38 799 VAL A O 1
ATOM 6221 N N . ALA A 1 800 ? 4.944 -11.416 5.003 1.00 98.62 800 ALA A N 1
ATOM 6222 C CA . ALA A 1 800 ? 5.393 -12.749 5.370 1.00 98.62 800 ALA A CA 1
ATOM 6223 C C . ALA A 1 800 ? 5.435 -12.912 6.894 1.00 98.62 800 ALA A C 1
ATOM 6225 O O . ALA A 1 800 ? 5.782 -11.986 7.618 1.00 98.62 800 ALA A O 1
ATOM 6226 N N . VAL A 1 801 ? 5.089 -14.097 7.386 1.00 98.69 801 VAL A N 1
ATOM 6227 C CA . VAL A 1 801 ? 5.350 -14.503 8.769 1.00 98.69 801 VAL A CA 1
ATOM 6228 C C . VAL A 1 801 ? 6.738 -15.130 8.831 1.00 98.69 801 VAL A C 1
ATOM 6230 O O . VAL A 1 801 ? 7.031 -16.027 8.039 1.00 98.69 801 VAL A O 1
ATOM 6233 N N . SER A 1 802 ? 7.581 -14.677 9.756 1.00 98.00 802 SER A N 1
ATOM 6234 C CA . SER A 1 802 ? 8.926 -15.213 9.959 1.00 98.00 802 SER A CA 1
ATOM 6235 C C . SER A 1 802 ? 8.899 -16.286 11.042 1.00 98.00 802 SER A C 1
ATOM 6237 O O . SER A 1 802 ? 8.532 -16.015 12.186 1.00 98.00 802 SER A O 1
ATOM 6239 N N . ALA A 1 803 ? 9.263 -17.514 10.688 1.00 96.12 803 ALA A N 1
ATOM 6240 C CA . ALA A 1 803 ? 9.338 -18.641 11.607 1.00 96.12 803 ALA A CA 1
ATOM 6241 C C . ALA A 1 803 ? 10.792 -19.085 11.793 1.00 96.12 803 ALA A C 1
ATOM 6243 O O . ALA A 1 803 ? 11.562 -19.169 10.836 1.00 96.12 803 ALA A O 1
ATOM 6244 N N . ASP A 1 804 ? 11.160 -19.412 13.031 1.00 97.25 804 ASP A N 1
ATOM 6245 C CA . ASP A 1 804 ? 12.460 -19.990 13.357 1.00 97.25 804 ASP A CA 1
ATOM 6246 C C . ASP A 1 804 ? 12.348 -20.900 14.585 1.00 97.25 804 ASP A C 1
ATOM 6248 O O . ASP A 1 804 ? 11.804 -20.517 15.618 1.00 97.25 804 ASP A O 1
ATOM 6252 N N . SER A 1 805 ? 12.892 -22.113 14.490 1.00 95.31 805 SER A N 1
ATOM 6253 C CA . SER A 1 805 ? 12.809 -23.108 15.565 1.00 95.31 805 SER A CA 1
ATOM 6254 C C . SER A 1 805 ? 13.786 -22.868 16.722 1.00 95.31 805 SER A C 1
ATOM 6256 O O . SER A 1 805 ? 13.736 -23.594 17.711 1.00 95.31 805 SER A O 1
ATOM 6258 N N . ASN A 1 806 ? 14.710 -21.911 16.597 1.00 96.12 806 ASN A N 1
ATOM 6259 C CA . ASN A 1 806 ? 15.789 -21.653 17.555 1.00 96.12 806 ASN A CA 1
ATOM 6260 C C . ASN A 1 806 ? 15.623 -20.314 18.293 1.00 96.12 806 ASN A C 1
ATOM 6262 O O . ASN A 1 806 ? 16.552 -19.866 18.965 1.00 96.12 806 ASN A O 1
ATOM 6266 N N . GLY A 1 807 ? 14.448 -19.686 18.195 1.00 92.69 807 GLY A N 1
ATOM 6267 C CA . GLY A 1 807 ? 14.119 -18.472 18.940 1.00 92.69 807 GLY A CA 1
ATOM 6268 C C . GLY A 1 807 ? 14.770 -17.201 18.397 1.00 92.69 807 GLY A C 1
ATOM 6269 O O . GLY A 1 807 ? 14.843 -16.211 19.124 1.00 92.69 807 GLY A O 1
ATOM 6270 N N . HIS A 1 808 ? 15.235 -17.201 17.140 1.00 97.19 808 HIS A N 1
ATOM 6271 C CA . HIS A 1 808 ? 15.587 -15.950 16.454 1.00 97.19 808 HIS A CA 1
ATOM 6272 C C . HIS A 1 808 ? 14.351 -15.084 16.177 1.00 97.19 808 HIS A C 1
ATOM 6274 O O . HIS A 1 808 ? 14.464 -13.864 16.106 1.00 97.19 808 HIS A O 1
ATOM 6280 N N . MET A 1 809 ? 13.194 -15.741 16.060 1.00 98.12 809 MET A N 1
ATOM 6281 C CA . MET A 1 809 ? 11.860 -15.166 15.921 1.00 98.12 809 MET A CA 1
ATOM 6282 C C . MET A 1 809 ? 10.997 -15.636 17.099 1.00 98.12 809 MET A C 1
ATOM 6284 O O . MET A 1 809 ? 11.231 -16.710 17.656 1.00 98.12 809 MET A O 1
ATOM 6288 N N . THR A 1 810 ? 9.988 -14.857 17.479 1.00 96.88 810 THR A N 1
ATOM 6289 C CA . THR A 1 810 ? 9.041 -15.176 18.562 1.00 96.88 810 THR A CA 1
ATOM 6290 C C . THR A 1 810 ? 7.814 -15.964 18.089 1.00 96.88 810 THR A C 1
ATOM 6292 O O . THR A 1 810 ? 6.971 -16.320 18.908 1.00 96.88 810 THR A O 1
ATOM 6295 N N . THR A 1 811 ? 7.681 -16.188 16.781 1.00 98.12 811 THR A N 1
ATOM 6296 C CA . THR A 1 811 ? 6.525 -16.836 16.154 1.00 98.12 811 THR A CA 1
ATOM 6297 C C . THR A 1 811 ? 6.327 -18.272 16.640 1.00 98.12 811 THR A C 1
ATOM 6299 O O . THR A 1 811 ? 7.245 -19.089 16.582 1.00 98.12 811 THR A O 1
ATOM 6302 N N . ASP A 1 812 ? 5.095 -18.602 17.023 1.00 96.38 812 ASP A N 1
ATOM 6303 C CA . ASP A 1 812 ? 4.643 -19.952 17.349 1.00 96.38 812 ASP A CA 1
ATOM 6304 C C . ASP A 1 812 ? 3.305 -20.261 16.646 1.00 96.38 812 ASP A C 1
ATOM 6306 O O . ASP A 1 812 ? 2.798 -19.474 15.841 1.00 96.38 812 ASP A O 1
ATOM 6310 N N . SER A 1 813 ? 2.724 -21.435 16.906 1.00 96.44 813 SER A N 1
ATOM 6311 C CA . SER A 1 813 ? 1.469 -21.839 16.263 1.00 96.44 813 SER A CA 1
ATOM 6312 C C . SER A 1 813 ? 0.270 -20.973 16.656 1.00 96.44 813 SER A C 1
ATOM 6314 O O . SER A 1 813 ? -0.620 -20.761 15.830 1.00 96.44 813 SER A O 1
ATOM 6316 N N . VAL A 1 814 ? 0.221 -20.492 17.902 1.00 97.19 814 VAL A N 1
ATOM 6317 C CA . VAL A 1 814 ? -0.880 -19.659 18.406 1.00 97.19 814 VAL A CA 1
ATOM 6318 C C . VAL A 1 814 ? -0.779 -18.278 17.779 1.00 97.19 814 VAL A C 1
ATOM 6320 O O . VAL A 1 814 ? -1.763 -17.773 17.239 1.00 97.19 814 VAL A O 1
ATOM 6323 N N . SER A 1 815 ? 0.417 -17.692 17.772 1.00 97.75 815 SER A N 1
ATOM 6324 C CA . SER A 1 815 ? 0.639 -16.367 17.210 1.00 97.75 815 SER A CA 1
ATOM 6325 C C . SER A 1 815 ? 0.476 -16.351 15.686 1.00 97.75 815 SER A C 1
ATOM 6327 O O . SER A 1 815 ? -0.136 -15.421 15.151 1.00 97.75 815 SER A O 1
ATOM 6329 N N . TYR A 1 816 ? 0.881 -17.423 14.987 1.00 98.31 816 TYR A N 1
ATOM 6330 C CA . TYR A 1 816 ? 0.549 -17.625 13.569 1.00 98.31 816 TYR A CA 1
ATOM 6331 C C . TYR A 1 816 ? -0.966 -17.694 13.350 1.00 98.31 816 TYR A C 1
ATOM 6333 O O . TYR A 1 816 ? -1.501 -17.026 12.462 1.00 98.31 816 TYR A O 1
ATOM 6341 N N . GLY A 1 817 ? -1.674 -18.484 14.166 1.00 98.38 817 GLY A N 1
ATOM 6342 C CA . GLY A 1 817 ? -3.131 -18.589 14.117 1.00 98.38 817 GLY A CA 1
ATOM 6343 C C . GLY A 1 817 ? -3.801 -17.225 14.271 1.00 98.38 817 GLY A C 1
ATOM 6344 O O . GLY A 1 817 ? -4.639 -16.860 13.447 1.00 98.38 817 GLY A O 1
ATOM 6345 N N . PHE A 1 818 ? -3.370 -16.442 15.260 1.00 98.62 818 PHE A N 1
ATOM 6346 C CA . PHE A 1 818 ? -3.874 -15.096 15.517 1.00 98.62 818 PHE A CA 1
ATOM 6347 C C . PHE A 1 818 ? -3.736 -14.197 14.283 1.00 98.62 818 PHE A C 1
ATOM 6349 O O . PHE A 1 818 ? -4.732 -13.660 13.786 1.00 98.62 818 PHE A O 1
ATOM 6356 N N . ILE A 1 819 ? -2.525 -14.057 13.727 1.00 98.50 819 ILE A N 1
ATOM 6357 C CA . ILE A 1 819 ? -2.323 -13.161 12.578 1.00 98.50 819 ILE A CA 1
ATOM 6358 C C . ILE A 1 819 ? -3.021 -13.679 11.318 1.00 98.50 819 ILE A C 1
ATOM 6360 O O . ILE A 1 819 ? -3.496 -12.889 10.503 1.00 98.50 819 ILE A O 1
ATOM 6364 N N . LYS A 1 820 ? -3.152 -15.001 11.160 1.00 98.00 820 LYS A N 1
ATOM 6365 C CA . LYS A 1 820 ? -3.902 -15.596 10.051 1.00 98.00 820 LYS A CA 1
ATOM 6366 C C . LYS A 1 820 ? -5.381 -15.227 10.117 1.00 98.00 820 LYS A C 1
ATOM 6368 O O . LYS A 1 820 ? -5.960 -14.889 9.084 1.00 98.00 820 LYS A O 1
ATOM 6373 N N . ARG A 1 821 ? -5.986 -15.230 11.310 1.00 98.12 821 ARG A N 1
ATOM 6374 C CA . ARG A 1 821 ? -7.375 -14.780 11.514 1.00 98.12 821 ARG A CA 1
ATOM 6375 C C . ARG A 1 821 ? -7.549 -13.297 11.205 1.00 98.12 821 ARG A C 1
ATOM 6377 O O . ARG A 1 821 ? -8.538 -12.926 10.576 1.00 98.12 821 ARG A O 1
ATOM 6384 N N . VAL A 1 822 ? -6.575 -12.465 11.571 1.00 98.25 822 VAL A N 1
ATOM 6385 C CA . VAL A 1 822 ? -6.537 -11.052 11.163 1.00 98.25 822 VAL A CA 1
ATOM 6386 C C . VAL A 1 822 ? -6.495 -10.922 9.639 1.00 98.25 822 VAL A C 1
ATOM 6388 O O . VAL A 1 822 ? -7.315 -10.208 9.063 1.00 98.25 822 VAL A O 1
ATOM 6391 N N . ALA A 1 823 ? -5.577 -11.635 8.982 1.00 96.19 823 ALA A N 1
ATOM 6392 C CA . ALA A 1 823 ? -5.407 -11.585 7.533 1.00 96.19 823 ALA A CA 1
ATOM 6393 C C . ALA A 1 823 ? -6.673 -12.024 6.779 1.00 96.19 823 ALA A C 1
ATOM 6395 O O . ALA A 1 823 ? -7.063 -11.368 5.815 1.00 96.19 823 ALA A O 1
ATOM 6396 N N . ASP A 1 824 ? -7.363 -13.063 7.260 1.00 90.62 824 ASP A N 1
ATOM 6397 C CA . ASP A 1 824 ? -8.644 -13.515 6.700 1.00 90.62 824 ASP A CA 1
ATOM 6398 C C . ASP A 1 824 ? -9.729 -12.439 6.778 1.00 90.62 824 ASP A C 1
ATOM 6400 O O . ASP A 1 824 ? -10.510 -12.275 5.842 1.00 90.62 824 ASP A O 1
ATOM 6404 N N . ARG A 1 825 ? -9.773 -11.686 7.882 1.00 91.88 825 ARG A N 1
ATOM 6405 C CA . ARG A 1 825 ? -10.775 -10.635 8.105 1.00 91.88 825 ARG A CA 1
ATOM 6406 C C . ARG A 1 825 ? -10.542 -9.406 7.234 1.00 91.88 825 ARG A C 1
ATOM 6408 O O . ARG A 1 825 ? -11.511 -8.827 6.751 1.00 91.88 825 ARG A O 1
ATOM 6415 N N . CYS A 1 826 ? -9.286 -9.030 6.993 1.00 87.62 826 CYS A N 1
ATOM 6416 C CA . CYS A 1 826 ? -8.955 -7.893 6.130 1.00 87.62 826 CYS A CA 1
ATOM 6417 C C . CYS A 1 826 ? -8.668 -8.276 4.665 1.00 87.62 826 CYS A C 1
ATOM 6419 O O . CYS A 1 826 ? -8.374 -7.403 3.846 1.00 87.62 826 CYS A O 1
ATOM 6421 N N . GLY A 1 827 ? -8.760 -9.563 4.312 1.00 87.62 827 GLY A N 1
ATOM 6422 C CA . GLY A 1 827 ? -8.498 -10.069 2.962 1.00 87.62 827 GLY A CA 1
ATOM 6423 C C . GLY A 1 827 ? -7.041 -9.902 2.521 1.00 87.62 827 GLY A C 1
ATOM 6424 O O . GLY A 1 827 ? -6.786 -9.626 1.346 1.00 87.62 827 GLY A O 1
ATOM 6425 N N . SER A 1 828 ? -6.094 -9.977 3.456 1.00 92.75 828 SER A N 1
ATOM 6426 C CA . SER A 1 828 ? -4.656 -9.947 3.175 1.00 92.75 828 SER A CA 1
ATOM 6427 C C . SER A 1 828 ? -4.123 -11.351 2.915 1.00 92.75 828 SER A C 1
ATOM 6429 O O . SER A 1 828 ? -4.484 -12.307 3.598 1.00 92.75 828 SER A O 1
ATOM 6431 N N . THR A 1 829 ? -3.210 -11.471 1.955 1.00 93.94 829 THR A N 1
ATOM 6432 C CA . THR A 1 829 ? -2.462 -12.709 1.726 1.00 93.94 829 THR A CA 1
ATOM 6433 C C . THR A 1 829 ? -1.264 -12.742 2.665 1.00 93.94 829 THR A C 1
ATOM 6435 O O . THR A 1 829 ? -0.474 -11.800 2.684 1.00 93.94 829 THR A O 1
ATOM 6438 N N . LEU A 1 830 ? -1.117 -13.825 3.430 1.00 96.94 830 LEU A N 1
ATOM 6439 C CA . LEU A 1 830 ? 0.097 -14.083 4.202 1.00 96.94 830 LEU A CA 1
ATOM 6440 C C . LEU A 1 830 ? 1.023 -15.018 3.441 1.00 96.94 830 LEU A C 1
ATOM 6442 O O . LEU A 1 830 ? 0.587 -16.002 2.842 1.00 96.94 830 LEU A O 1
ATOM 6446 N N . GLN A 1 831 ? 2.310 -14.722 3.525 1.00 98.44 831 GLN A N 1
ATOM 6447 C CA . GLN A 1 831 ? 3.385 -15.611 3.109 1.00 98.44 831 GLN A CA 1
ATOM 6448 C C . GLN A 1 831 ? 4.097 -16.162 4.348 1.00 98.44 831 GLN A C 1
ATOM 6450 O O . GLN A 1 831 ? 3.821 -15.741 5.472 1.00 98.44 831 GLN A O 1
ATOM 6455 N N . VAL A 1 832 ? 5.024 -17.096 4.159 1.00 98.00 832 VAL A N 1
ATOM 6456 C CA . VAL A 1 832 ? 5.858 -17.624 5.244 1.00 98.00 832 VAL A CA 1
ATOM 6457 C C . VAL A 1 832 ? 7.315 -17.583 4.812 1.00 98.00 832 VAL A C 1
ATOM 6459 O O . VAL A 1 832 ? 7.635 -17.905 3.666 1.00 98.00 832 VAL A O 1
ATOM 6462 N N . PHE A 1 833 ? 8.180 -17.183 5.734 1.00 98.38 833 PHE A N 1
ATOM 6463 C CA . PHE A 1 833 ? 9.623 -17.254 5.608 1.00 98.38 833 PHE A CA 1
ATOM 6464 C C . PHE A 1 833 ? 10.206 -18.110 6.726 1.00 98.38 833 PHE A C 1
ATOM 6466 O O . PHE A 1 833 ? 9.841 -17.963 7.890 1.00 98.38 833 PHE A O 1
ATOM 6473 N N . GLN A 1 834 ? 11.130 -18.988 6.356 1.00 98.19 834 GLN A N 1
ATOM 6474 C CA . GLN A 1 834 ? 11.966 -19.733 7.283 1.00 98.19 834 GLN A CA 1
ATOM 6475 C C . GLN A 1 834 ? 13.276 -20.073 6.577 1.00 98.19 834 GLN A C 1
ATOM 6477 O O . GLN A 1 834 ? 13.295 -20.421 5.392 1.00 98.19 834 GLN A O 1
ATOM 6482 N N . ILE A 1 835 ? 14.387 -19.970 7.301 1.00 97.31 835 ILE A N 1
ATOM 6483 C CA . ILE A 1 835 ? 15.697 -20.350 6.778 1.00 97.31 835 ILE A CA 1
ATOM 6484 C C . ILE A 1 835 ? 15.794 -21.865 6.553 1.00 97.31 835 ILE A C 1
ATOM 6486 O O . ILE A 1 835 ? 15.099 -22.664 7.179 1.00 97.31 835 ILE A O 1
ATOM 6490 N N . ARG A 1 836 ? 16.716 -22.287 5.686 1.00 97.44 836 ARG A N 1
ATOM 6491 C CA . ARG A 1 836 ? 17.103 -23.700 5.604 1.00 97.44 836 ARG A CA 1
ATOM 6492 C C . ARG A 1 836 ? 17.795 -24.143 6.895 1.00 97.44 836 ARG A C 1
ATOM 6494 O O . ARG A 1 836 ? 18.501 -23.355 7.520 1.00 97.44 836 ARG A O 1
ATOM 6501 N N . ASN A 1 837 ? 17.689 -25.431 7.215 1.00 97.50 837 ASN A N 1
ATOM 6502 C CA . ASN A 1 837 ? 18.326 -26.027 8.398 1.00 97.50 837 ASN A CA 1
ATOM 6503 C C . ASN A 1 837 ? 19.859 -25.871 8.422 1.00 97.50 837 ASN A C 1
ATOM 6505 O O . ASN A 1 837 ? 20.460 -25.893 9.490 1.00 97.50 837 ASN A O 1
ATOM 6509 N N . ASP A 1 838 ? 20.491 -25.751 7.253 1.00 96.06 838 ASP A N 1
ATOM 6510 C CA . ASP A 1 838 ? 21.936 -25.592 7.059 1.00 96.06 838 ASP A CA 1
ATOM 6511 C C . ASP A 1 838 ? 22.369 -24.123 6.866 1.00 96.06 838 ASP A C 1
ATOM 6513 O O . ASP A 1 838 ? 23.502 -23.862 6.461 1.00 96.06 838 ASP A O 1
ATOM 6517 N N . SER A 1 839 ? 21.480 -23.164 7.150 1.00 95.25 839 SER A N 1
ATOM 6518 C CA . SER A 1 839 ? 21.719 -21.723 7.011 1.00 95.25 839 SER A CA 1
ATOM 6519 C C . SER A 1 839 ? 21.745 -21.000 8.368 1.00 95.25 839 SER A C 1
ATOM 6521 O O . SER A 1 839 ? 21.556 -21.601 9.425 1.00 95.25 839 SER A O 1
ATOM 6523 N N . ARG A 1 840 ? 22.005 -19.688 8.350 1.00 94.00 840 ARG A N 1
ATOM 6524 C CA . ARG A 1 840 ? 22.001 -18.803 9.525 1.00 94.00 840 ARG A CA 1
ATOM 6525 C C . ARG A 1 840 ? 20.844 -17.809 9.434 1.00 94.00 840 ARG A C 1
ATOM 6527 O O . ARG A 1 840 ? 20.645 -17.210 8.382 1.00 94.00 840 ARG A O 1
ATOM 6534 N N . SER A 1 841 ? 20.157 -17.582 10.553 1.00 91.44 841 SER A N 1
ATOM 6535 C CA . SER A 1 841 ? 19.142 -16.532 10.692 1.00 91.44 841 SER A CA 1
ATOM 6536 C C . SER A 1 841 ? 19.747 -15.258 11.290 1.00 91.44 841 SER A C 1
ATOM 6538 O O . SER A 1 841 ? 20.683 -15.319 12.095 1.00 91.44 841 SER A O 1
ATOM 6540 N N . GLY A 1 842 ? 19.208 -14.101 10.898 1.00 90.75 842 GLY A N 1
ATOM 6541 C CA . GLY A 1 842 ? 19.275 -12.884 11.713 1.00 90.75 842 GLY A CA 1
ATOM 6542 C C . GLY A 1 842 ? 18.368 -13.003 12.941 1.00 90.75 842 GLY A C 1
ATOM 6543 O O . GLY A 1 842 ? 17.672 -14.007 13.087 1.00 90.75 842 GLY A O 1
ATOM 6544 N N . GLY A 1 843 ? 18.397 -12.010 13.826 1.00 92.12 843 GLY A N 1
ATOM 6545 C CA . GLY A 1 843 ? 17.398 -11.843 14.887 1.00 92.12 843 GLY A CA 1
ATOM 6546 C C . GLY A 1 843 ? 16.586 -10.577 14.634 1.00 92.12 843 GLY A C 1
ATOM 6547 O O . GLY A 1 843 ? 16.919 -9.841 13.716 1.00 92.12 843 GLY A O 1
ATOM 6548 N N . THR A 1 844 ? 15.558 -10.353 15.446 1.00 96.94 844 THR A N 1
ATOM 6549 C CA . THR A 1 844 ? 14.710 -9.151 15.409 1.00 96.94 844 THR A CA 1
ATOM 6550 C C . THR A 1 844 ? 14.468 -8.642 16.832 1.00 96.94 844 THR A C 1
ATOM 6552 O O . THR A 1 844 ? 14.865 -9.262 17.832 1.00 96.94 844 THR A O 1
ATOM 6555 N N . ILE A 1 845 ? 13.709 -7.553 16.968 1.00 97.94 845 ILE A N 1
ATOM 6556 C CA . ILE A 1 845 ? 13.248 -7.070 18.277 1.00 97.94 845 ILE A CA 1
ATOM 6557 C C . ILE A 1 845 ? 12.221 -7.991 18.962 1.00 97.94 845 ILE A C 1
ATOM 6559 O O . ILE A 1 845 ? 11.940 -7.798 20.153 1.00 97.94 845 ILE A O 1
ATOM 6563 N N . GLY A 1 846 ? 11.663 -8.973 18.247 1.00 97.94 846 GLY A N 1
ATOM 6564 C CA . GLY A 1 846 ? 10.560 -9.830 18.683 1.00 97.94 846 GLY A CA 1
ATOM 6565 C C . GLY A 1 846 ? 10.871 -10.568 19.978 1.00 97.94 846 GLY A C 1
ATOM 6566 O O . GLY A 1 846 ? 10.312 -10.215 21.025 1.00 97.94 846 GLY A O 1
ATOM 6567 N N . PRO A 1 847 ? 11.827 -11.517 19.972 1.00 97.94 847 PRO A N 1
ATOM 6568 C CA . PRO A 1 847 ? 12.272 -12.198 21.185 1.00 97.94 847 PRO A CA 1
ATOM 6569 C C . PRO A 1 847 ? 12.768 -11.235 22.272 1.00 97.94 847 PRO A C 1
ATOM 6571 O O . PRO A 1 847 ? 12.562 -11.480 23.463 1.00 97.94 847 PRO A O 1
ATOM 6574 N N . MET A 1 848 ? 13.395 -10.117 21.887 1.00 97.25 848 MET A N 1
ATOM 6575 C CA . MET A 1 848 ? 13.963 -9.143 22.825 1.00 97.25 848 MET A CA 1
ATOM 6576 C C . MET A 1 848 ? 12.891 -8.450 23.673 1.00 97.25 848 MET A C 1
ATOM 6578 O O . MET A 1 848 ? 13.044 -8.327 24.890 1.00 97.25 848 MET A O 1
ATOM 6582 N N . THR A 1 849 ? 11.810 -8.000 23.036 1.00 97.25 849 THR A N 1
ATOM 6583 C CA . THR A 1 849 ? 10.710 -7.285 23.697 1.00 97.25 849 THR A CA 1
ATOM 6584 C C . THR A 1 849 ? 9.722 -8.259 24.328 1.00 97.25 849 THR A C 1
ATOM 6586 O O . THR A 1 849 ? 9.323 -8.055 25.477 1.00 97.25 849 THR A O 1
ATOM 6589 N N . SER A 1 850 ? 9.392 -9.349 23.627 1.00 97.00 850 SER A N 1
ATOM 6590 C CA . SER A 1 850 ? 8.501 -10.407 24.115 1.00 97.00 850 SER A CA 1
ATOM 6591 C C . SER A 1 850 ? 9.003 -10.996 25.433 1.00 97.00 850 SER A C 1
ATOM 6593 O O . SER A 1 850 ? 8.288 -10.949 26.432 1.00 97.00 850 SER A O 1
ATOM 6595 N N . SER A 1 851 ? 10.267 -11.432 25.499 1.00 95.81 851 SER A N 1
ATOM 6596 C CA . SER A 1 851 ? 10.835 -12.016 26.726 1.00 95.81 851 SER A CA 1
ATOM 6597 C C . SER A 1 851 ? 10.965 -11.017 27.877 1.00 95.81 851 SER A C 1
ATOM 6599 O O . SER A 1 851 ? 10.845 -11.392 29.043 1.00 95.81 851 SER A O 1
ATOM 6601 N N . ARG A 1 852 ? 11.196 -9.733 27.571 1.00 95.12 852 ARG A N 1
ATOM 6602 C CA . ARG A 1 852 ? 11.312 -8.679 28.583 1.00 95.12 852 ARG A CA 1
ATOM 6603 C C . ARG A 1 852 ? 9.972 -8.350 29.240 1.00 95.12 852 ARG A C 1
ATOM 6605 O O . ARG A 1 852 ? 9.956 -8.017 30.423 1.00 95.12 852 ARG A O 1
ATOM 6612 N N . ILE A 1 853 ? 8.887 -8.372 28.470 1.00 96.62 853 ILE A N 1
ATOM 6613 C CA . ILE A 1 853 ? 7.547 -7.979 28.929 1.00 96.62 853 ILE A CA 1
ATOM 6614 C C . ILE A 1 853 ? 6.725 -9.202 29.364 1.00 96.62 853 ILE A C 1
ATOM 6616 O O . ILE A 1 853 ? 5.902 -9.084 30.266 1.00 96.62 853 ILE A O 1
ATOM 6620 N N . GLY A 1 854 ? 6.973 -10.373 28.772 1.00 94.62 854 GLY A N 1
ATOM 6621 C CA . GLY A 1 854 ? 6.166 -11.583 28.941 1.00 94.62 854 GLY A CA 1
ATOM 6622 C C . GLY A 1 854 ? 4.893 -11.567 28.090 1.00 94.62 854 GLY A C 1
ATOM 6623 O O . GLY A 1 854 ? 3.842 -11.979 28.566 1.00 94.62 854 GLY A O 1
ATOM 6624 N N . MET A 1 855 ? 4.966 -11.034 26.867 1.00 94.81 855 MET A N 1
ATOM 6625 C CA . MET A 1 855 ? 3.806 -10.780 26.004 1.00 94.81 855 MET A CA 1
ATOM 6626 C C . MET A 1 855 ? 3.758 -11.746 24.817 1.00 94.81 855 MET A C 1
ATOM 6628 O O . MET A 1 855 ? 4.784 -11.978 24.182 1.00 94.81 855 MET A O 1
ATOM 6632 N N . ARG A 1 856 ? 2.564 -12.258 24.477 1.00 96.12 856 ARG A N 1
ATOM 6633 C CA . ARG A 1 856 ? 2.347 -13.057 23.257 1.00 96.12 856 ARG A CA 1
ATOM 6634 C C . ARG A 1 856 ? 2.758 -12.243 22.034 1.00 96.12 856 ARG A C 1
ATOM 6636 O O . ARG A 1 856 ? 2.394 -11.069 21.925 1.00 96.12 856 ARG A O 1
ATOM 6643 N N . ALA A 1 857 ? 3.517 -12.853 21.131 1.00 98.12 857 ALA A N 1
ATOM 6644 C CA . ALA A 1 857 ? 4.101 -12.117 20.027 1.00 98.12 857 ALA A CA 1
ATOM 6645 C C . ALA A 1 857 ? 4.257 -12.950 18.753 1.00 98.12 857 ALA A C 1
ATOM 6647 O O . ALA A 1 857 ? 4.273 -14.181 18.786 1.00 98.12 857 ALA A O 1
ATOM 6648 N N . ILE A 1 858 ? 4.416 -12.256 17.631 1.00 98.69 858 ILE A N 1
ATOM 6649 C CA . ILE A 1 858 ? 4.737 -12.823 16.322 1.00 98.69 858 ILE A CA 1
ATOM 6650 C C . ILE A 1 858 ? 5.768 -11.955 15.606 1.00 98.69 858 ILE A C 1
ATOM 6652 O O . ILE A 1 858 ? 5.717 -10.734 15.737 1.00 98.69 858 ILE A O 1
ATOM 6656 N N . ASP A 1 859 ? 6.651 -12.569 14.820 1.00 98.81 859 ASP A N 1
ATOM 6657 C CA . ASP A 1 859 ? 7.479 -11.861 13.842 1.00 98.81 859 ASP A CA 1
ATOM 6658 C C . ASP A 1 859 ? 6.834 -11.934 12.455 1.00 98.81 859 ASP A C 1
ATOM 6660 O O . ASP A 1 859 ? 6.637 -13.015 11.889 1.00 98.81 859 ASP A O 1
ATOM 6664 N N . VAL A 1 860 ? 6.506 -10.774 11.894 1.00 98.31 860 VAL A N 1
ATOM 6665 C CA . VAL A 1 860 ? 6.008 -10.625 10.521 1.00 98.31 860 VAL A CA 1
ATOM 6666 C C . VAL A 1 860 ? 6.714 -9.469 9.832 1.00 98.31 860 VAL A C 1
ATOM 6668 O O . VAL A 1 860 ? 7.231 -8.574 10.486 1.00 98.31 860 VAL A O 1
ATOM 6671 N N . GLY A 1 861 ? 6.701 -9.457 8.507 1.00 98.06 861 GLY A N 1
ATOM 6672 C CA . GLY A 1 861 ? 7.554 -8.541 7.777 1.00 98.06 861 GLY A CA 1
ATOM 6673 C C . GLY A 1 861 ? 7.232 -8.362 6.320 1.00 98.06 861 GLY A C 1
ATOM 6674 O O . GLY A 1 861 ? 6.670 -9.243 5.663 1.00 98.06 861 GLY A O 1
ATOM 6675 N N . ILE A 1 862 ? 7.614 -7.205 5.796 1.00 98.88 862 ILE A N 1
ATOM 6676 C CA . ILE A 1 862 ? 7.431 -6.891 4.386 1.00 98.88 862 ILE A CA 1
ATOM 6677 C C . ILE A 1 862 ? 8.637 -7.436 3.600 1.00 98.88 862 ILE A C 1
ATOM 6679 O O . ILE A 1 862 ? 9.779 -7.134 3.958 1.00 98.88 862 ILE A O 1
ATOM 6683 N N . PRO A 1 863 ? 8.427 -8.249 2.544 1.00 98.69 863 PRO A N 1
ATOM 6684 C CA . PRO A 1 863 ? 9.532 -8.824 1.789 1.00 98.69 863 PRO A CA 1
ATOM 6685 C C . PRO A 1 863 ? 10.389 -7.774 1.062 1.00 98.69 863 PRO A C 1
ATOM 6687 O O . PRO A 1 863 ? 9.889 -6.846 0.423 1.00 98.69 863 PRO A O 1
ATOM 6690 N N . GLN A 1 864 ? 11.704 -7.966 1.090 1.00 98.75 864 GLN A N 1
ATOM 6691 C CA . GLN A 1 864 ? 12.676 -7.185 0.338 1.00 98.75 864 GLN A CA 1
ATOM 6692 C C . GLN A 1 864 ? 13.822 -8.051 -0.199 1.00 98.75 864 GLN A C 1
ATOM 6694 O O . GLN A 1 864 ? 14.172 -9.096 0.347 1.00 98.75 864 GLN A O 1
ATOM 6699 N N . LEU A 1 865 ? 14.475 -7.573 -1.250 1.00 98.75 865 LEU A N 1
ATOM 6700 C CA . LEU A 1 865 ? 15.766 -8.057 -1.720 1.00 98.75 865 LEU A CA 1
ATOM 6701 C C . LEU A 1 865 ? 16.890 -7.168 -1.179 1.00 98.75 865 LEU A C 1
ATOM 6703 O O . LEU A 1 865 ? 16.693 -5.984 -0.886 1.00 98.75 865 LEU A O 1
ATOM 6707 N N . SER A 1 866 ? 18.093 -7.741 -1.110 1.00 98.12 866 SER A N 1
ATOM 6708 C CA . SER A 1 866 ? 19.332 -7.014 -0.798 1.00 98.12 866 SER A CA 1
ATOM 6709 C C . SER A 1 866 ? 19.290 -6.258 0.537 1.00 98.12 866 SER A C 1
ATOM 6711 O O . SER A 1 866 ? 19.773 -5.129 0.623 1.00 98.12 866 SER A O 1
ATOM 6713 N N . MET A 1 867 ? 18.715 -6.881 1.570 1.00 98.38 867 MET A N 1
ATOM 6714 C CA . MET A 1 867 ? 18.779 -6.406 2.959 1.00 98.38 867 MET A CA 1
ATOM 6715 C C . MET A 1 867 ? 20.231 -6.060 3.344 1.00 98.38 867 MET A C 1
ATOM 6717 O O . MET A 1 867 ? 21.165 -6.718 2.877 1.00 98.38 867 MET A O 1
ATOM 6721 N N . HIS A 1 868 ? 20.423 -4.981 4.109 1.00 97.88 868 HIS A N 1
ATOM 6722 C CA . HIS A 1 868 ? 21.726 -4.388 4.473 1.00 97.88 868 HIS A CA 1
ATOM 6723 C C . HIS A 1 868 ? 22.582 -3.808 3.318 1.00 97.88 868 HIS A C 1
ATOM 6725 O O . HIS A 1 868 ? 23.684 -3.300 3.551 1.00 97.88 868 HIS A O 1
ATOM 6731 N N . SER A 1 869 ? 22.108 -3.816 2.067 1.00 98.38 869 SER A N 1
ATOM 6732 C CA . SER A 1 869 ? 22.726 -3.030 0.985 1.00 98.38 869 SER A CA 1
ATOM 6733 C C . SER A 1 869 ? 22.522 -1.532 1.223 1.00 98.38 869 SER A C 1
ATOM 6735 O O . SER A 1 869 ? 21.474 -1.113 1.714 1.00 98.38 869 SER A O 1
ATOM 6737 N N . ILE A 1 870 ? 23.463 -0.689 0.769 1.00 98.19 870 ILE A N 1
ATOM 6738 C CA . ILE A 1 870 ? 23.248 0.774 0.760 1.00 98.19 870 ILE A CA 1
ATOM 6739 C C . ILE A 1 870 ? 22.006 1.163 -0.063 1.00 98.19 870 ILE A C 1
ATOM 6741 O O . ILE A 1 870 ? 21.390 2.200 0.183 1.00 98.19 870 ILE A O 1
ATOM 6745 N N . ARG A 1 871 ? 21.636 0.311 -1.031 1.00 98.06 871 ARG A N 1
ATOM 6746 C CA . ARG A 1 871 ? 20.448 0.441 -1.869 1.00 98.06 871 ARG A CA 1
ATOM 6747 C C . ARG A 1 871 ? 19.815 -0.931 -2.084 1.00 98.06 871 ARG A C 1
ATOM 6749 O O . ARG A 1 871 ? 20.401 -1.793 -2.741 1.00 98.06 871 ARG A O 1
ATOM 6756 N N . ALA A 1 872 ? 18.647 -1.122 -1.493 1.00 98.50 872 ALA A N 1
ATOM 6757 C CA . ALA A 1 872 ? 17.889 -2.362 -1.496 1.00 98.50 872 ALA A CA 1
ATOM 6758 C C . ALA A 1 872 ? 16.672 -2.267 -2.432 1.00 98.50 872 ALA A C 1
ATOM 6760 O O . ALA A 1 872 ? 16.477 -1.258 -3.118 1.00 98.50 872 ALA A O 1
ATOM 6761 N N . THR A 1 873 ? 15.880 -3.338 -2.514 1.00 98.81 873 THR A N 1
ATOM 6762 C CA . THR A 1 873 ? 14.695 -3.408 -3.386 1.00 98.81 873 THR A CA 1
ATOM 6763 C C . THR A 1 873 ? 13.512 -4.046 -2.665 1.00 98.81 873 THR A C 1
ATOM 6765 O O . THR A 1 873 ? 13.693 -5.051 -1.993 1.00 98.81 873 THR A O 1
ATOM 6768 N N . THR A 1 874 ? 12.304 -3.520 -2.837 1.00 98.88 874 THR A N 1
ATOM 6769 C CA . THR A 1 874 ? 11.038 -4.170 -2.433 1.00 98.88 874 THR A CA 1
ATOM 6770 C C . THR A 1 874 ? 10.027 -4.064 -3.582 1.00 98.88 874 THR A C 1
ATOM 6772 O O . THR A 1 874 ? 10.331 -3.422 -4.592 1.00 98.88 874 THR A O 1
ATOM 6775 N N . GLY A 1 875 ? 8.868 -4.713 -3.494 1.00 98.75 875 GLY A N 1
ATOM 6776 C CA . GLY A 1 875 ? 7.807 -4.569 -4.486 1.00 98.75 875 GLY A CA 1
ATOM 6777 C C . GLY A 1 875 ? 7.116 -3.209 -4.384 1.00 98.75 875 GLY A C 1
ATOM 6778 O O . GLY A 1 875 ? 7.069 -2.594 -3.319 1.00 98.75 875 GLY A O 1
ATOM 6779 N N . SER A 1 876 ? 6.576 -2.705 -5.492 1.00 98.44 876 SER A N 1
ATOM 6780 C CA . SER A 1 876 ? 5.877 -1.417 -5.498 1.00 98.44 876 SER A CA 1
ATOM 6781 C C . SER A 1 876 ? 4.569 -1.415 -4.706 1.00 98.44 876 SER A C 1
ATOM 6783 O O . SER A 1 876 ? 4.195 -0.365 -4.182 1.00 98.44 876 SER A O 1
ATOM 6785 N N . LEU A 1 877 ? 3.922 -2.571 -4.538 1.00 98.38 877 LEU A N 1
ATOM 6786 C CA . LEU A 1 877 ? 2.693 -2.736 -3.752 1.00 98.38 877 LEU A CA 1
ATOM 6787 C C . LEU A 1 877 ? 2.962 -3.056 -2.278 1.00 98.38 877 LEU A C 1
ATOM 6789 O O . LEU A 1 877 ? 2.089 -2.862 -1.432 1.00 98.38 877 LEU A O 1
ATOM 6793 N N . ASP A 1 878 ? 4.158 -3.550 -1.963 1.00 98.81 878 ASP A N 1
ATOM 6794 C CA . ASP A 1 878 ? 4.507 -4.092 -0.650 1.00 98.81 878 ASP A CA 1
ATOM 6795 C C . ASP A 1 878 ? 4.349 -3.093 0.519 1.00 98.81 878 ASP A C 1
ATOM 6797 O O . ASP A 1 878 ? 3.807 -3.505 1.551 1.00 98.81 878 ASP A O 1
ATOM 6801 N N . PRO A 1 879 ? 4.677 -1.784 0.392 1.00 98.75 879 PRO A N 1
ATOM 6802 C CA . PRO A 1 879 ? 4.353 -0.804 1.432 1.00 98.75 879 PRO A CA 1
ATOM 6803 C C . PRO A 1 879 ? 2.854 -0.780 1.767 1.00 98.75 879 PRO A C 1
ATOM 6805 O O . PRO A 1 879 ? 2.471 -0.831 2.935 1.00 98.75 879 PRO A O 1
ATOM 6808 N N . GLY A 1 880 ? 1.992 -0.760 0.746 1.00 98.44 880 GLY A N 1
ATOM 6809 C CA . GLY A 1 880 ? 0.541 -0.741 0.922 1.00 98.44 880 GLY A CA 1
ATOM 6810 C C . GLY A 1 880 ? -0.022 -2.071 1.421 1.00 98.44 880 GLY A C 1
ATOM 6811 O O . GLY A 1 880 ? -0.923 -2.085 2.257 1.00 98.44 880 GLY A O 1
ATOM 6812 N N . LEU A 1 881 ? 0.525 -3.204 0.982 1.00 98.44 881 LEU A N 1
ATOM 6813 C CA . LEU A 1 881 ? 0.141 -4.524 1.496 1.00 98.44 881 LEU A CA 1
ATOM 6814 C C . LEU A 1 881 ? 0.481 -4.670 2.988 1.00 98.44 881 LEU A C 1
ATOM 6816 O O . LEU A 1 881 ? -0.318 -5.232 3.742 1.00 98.44 881 LEU A O 1
ATOM 6820 N N . GLY A 1 882 ? 1.605 -4.095 3.426 1.00 98.69 882 GLY A N 1
ATOM 6821 C CA . GLY A 1 882 ? 1.945 -3.935 4.840 1.00 98.69 882 GLY A CA 1
ATOM 6822 C C . GLY A 1 882 ? 0.886 -3.147 5.606 1.00 98.69 882 GLY A C 1
ATOM 6823 O O . GLY A 1 882 ? 0.335 -3.639 6.593 1.00 98.69 882 GLY A O 1
ATOM 6824 N N . VAL A 1 883 ? 0.523 -1.960 5.102 1.00 98.88 883 VAL A N 1
ATOM 6825 C CA . VAL A 1 883 ? -0.525 -1.123 5.712 1.00 98.88 883 VAL A CA 1
ATOM 6826 C C . VAL A 1 883 ? -1.848 -1.880 5.826 1.00 98.88 883 VAL A C 1
ATOM 6828 O O . VAL A 1 883 ? -2.508 -1.798 6.861 1.00 98.88 883 VAL A O 1
ATOM 6831 N N . LYS A 1 884 ? -2.228 -2.661 4.807 1.00 98.31 884 LYS A N 1
ATOM 6832 C CA . LYS A 1 884 ? -3.466 -3.453 4.810 1.00 98.31 884 LYS A CA 1
ATOM 6833 C C . LYS A 1 884 ? -3.529 -4.426 5.985 1.00 98.31 884 LYS A C 1
ATOM 6835 O O . LYS A 1 884 ? -4.532 -4.466 6.700 1.00 98.31 884 LYS A O 1
ATOM 6840 N N . LEU A 1 885 ? -2.473 -5.221 6.181 1.00 98.75 885 LEU A N 1
ATOM 6841 C CA . LEU A 1 885 ? -2.431 -6.206 7.261 1.00 98.75 885 LEU A CA 1
ATOM 6842 C C . LEU A 1 885 ? -2.378 -5.524 8.629 1.00 98.75 885 LEU A C 1
ATOM 6844 O O . LEU A 1 885 ? -3.166 -5.871 9.505 1.00 98.75 885 LEU A O 1
ATOM 6848 N N . PHE A 1 886 ? -1.495 -4.542 8.805 1.00 98.88 886 PHE A N 1
ATOM 6849 C CA . PHE A 1 886 ? -1.313 -3.847 10.082 1.00 98.88 886 PHE A CA 1
ATOM 6850 C C . PHE A 1 886 ? -2.552 -3.053 10.499 1.00 98.88 886 PHE A C 1
ATOM 6852 O O . PHE A 1 886 ? -2.939 -3.073 11.667 1.00 98.88 886 PHE A O 1
ATOM 6859 N N . LYS A 1 887 ? -3.250 -2.430 9.543 1.00 98.50 887 LYS A N 1
ATOM 6860 C CA . LYS A 1 887 ? -4.548 -1.798 9.799 1.00 98.50 887 LYS A CA 1
ATOM 6861 C C . LYS A 1 887 ? -5.580 -2.847 10.205 1.00 98.50 887 LYS A C 1
ATOM 6863 O O . LYS A 1 887 ? -6.301 -2.638 11.175 1.00 98.50 887 LYS A O 1
ATOM 6868 N N . GLY A 1 888 ? -5.620 -3.980 9.502 1.00 98.12 888 GLY A N 1
ATOM 6869 C CA . GLY A 1 888 ? -6.476 -5.114 9.854 1.00 98.12 888 GLY A CA 1
ATOM 6870 C C . GLY A 1 888 ? -6.218 -5.633 11.270 1.00 98.12 888 GLY A C 1
ATOM 6871 O O . GLY A 1 888 ? -7.171 -5.923 11.988 1.00 98.12 888 GLY A O 1
ATOM 6872 N N . PHE A 1 889 ? -4.952 -5.693 11.699 1.00 98.88 889 PHE A N 1
ATOM 6873 C CA . PHE A 1 889 ? -4.581 -6.071 13.064 1.00 98.88 889 PHE A CA 1
ATOM 6874 C C . PHE A 1 889 ? -5.188 -5.108 14.080 1.00 98.88 889 PHE A C 1
ATOM 6876 O O . PHE A 1 889 ? -5.899 -5.553 14.973 1.00 98.88 889 PHE A O 1
ATOM 6883 N N . PHE A 1 890 ? -5.007 -3.796 13.909 1.00 98.81 890 PHE A N 1
ATOM 6884 C CA . PHE A 1 890 ? -5.624 -2.817 14.806 1.00 98.81 890 PHE A CA 1
ATOM 6885 C C . PHE A 1 890 ? -7.157 -2.857 14.781 1.00 98.81 890 PHE A C 1
ATOM 6887 O O . PHE A 1 890 ? -7.794 -2.721 15.827 1.00 98.81 890 PHE A O 1
ATOM 6894 N N . ASP A 1 891 ? -7.759 -3.047 13.608 1.00 98.19 891 ASP A N 1
ATOM 6895 C CA . ASP A 1 891 ? -9.211 -3.002 13.438 1.00 98.19 891 ASP A CA 1
ATOM 6896 C C . ASP A 1 891 ? -9.929 -4.213 14.029 1.00 98.19 891 ASP A C 1
ATOM 6898 O O . ASP A 1 891 ? -11.020 -4.070 14.578 1.00 98.19 891 ASP A O 1
ATOM 6902 N N . HIS A 1 892 ? -9.315 -5.390 13.933 1.00 97.94 892 HIS A N 1
ATOM 6903 C CA . HIS A 1 892 ? -9.932 -6.653 14.332 1.00 97.94 892 HIS A CA 1
ATOM 6904 C C . HIS A 1 892 ? -9.331 -7.255 15.605 1.00 97.94 892 HIS A C 1
ATOM 6906 O O . HIS A 1 892 ? -9.756 -8.339 16.000 1.00 97.94 892 HIS A O 1
ATOM 6912 N N . PHE A 1 893 ? -8.380 -6.573 16.253 1.00 98.50 893 PHE A N 1
ATOM 6913 C CA . PHE A 1 893 ? -7.676 -7.063 17.440 1.00 98.50 893 PHE A CA 1
ATOM 6914 C C . PHE A 1 893 ? -8.617 -7.635 18.504 1.00 98.50 893 PHE A C 1
ATOM 6916 O O . PHE A 1 893 ? -8.484 -8.801 18.851 1.00 98.50 893 PHE A O 1
ATOM 6923 N N . GLU A 1 894 ? -9.600 -6.863 18.983 1.00 96.69 894 GLU A N 1
ATOM 6924 C CA . GLU A 1 894 ? -10.487 -7.327 20.064 1.00 96.69 894 GLU A CA 1
ATOM 6925 C C . GLU A 1 894 ? -11.376 -8.510 19.661 1.00 96.69 894 GLU A C 1
ATOM 6927 O O . GLU A 1 894 ? -11.782 -9.300 20.512 1.00 96.69 894 GLU A O 1
ATOM 6932 N N . GLU A 1 895 ? -11.750 -8.606 18.385 1.00 96.75 895 GLU A N 1
ATOM 6933 C CA . GLU A 1 895 ? -12.564 -9.716 17.887 1.00 96.75 895 GLU A CA 1
ATOM 6934 C C . GLU A 1 895 ? -11.737 -10.991 17.788 1.00 96.75 895 GLU A C 1
ATOM 6936 O O . GLU A 1 895 ? -12.195 -12.044 18.221 1.00 96.75 895 GLU A O 1
ATOM 6941 N N . VAL A 1 896 ? -10.525 -10.881 17.242 1.00 97.88 896 VAL A N 1
ATOM 6942 C CA . VAL A 1 896 ? -9.616 -12.015 17.081 1.00 97.88 896 VAL A CA 1
ATOM 6943 C C . VAL A 1 896 ? -9.093 -12.474 18.434 1.00 97.88 896 VAL A C 1
ATOM 6945 O O . VAL A 1 896 ? -9.117 -13.665 18.695 1.00 97.88 896 VAL A O 1
ATOM 6948 N N . ASP A 1 897 ? -8.707 -11.573 19.335 1.00 97.06 897 ASP A N 1
ATOM 6949 C CA . ASP A 1 897 ? -8.187 -11.942 20.658 1.00 97.06 897 ASP A CA 1
ATOM 6950 C C . ASP A 1 897 ? -9.179 -12.780 21.477 1.00 97.06 897 ASP A C 1
ATOM 6952 O O . ASP A 1 897 ? -8.797 -13.765 22.104 1.00 97.06 897 ASP A O 1
ATOM 6956 N N . LYS A 1 898 ? -10.483 -12.496 21.361 1.00 96.19 898 LYS A N 1
ATOM 6957 C CA . LYS A 1 898 ? -11.539 -13.323 21.972 1.00 96.19 898 LYS A CA 1
ATOM 6958 C C . LYS A 1 898 ? -11.594 -14.749 21.422 1.00 96.19 898 LYS A C 1
ATOM 6960 O O . LYS A 1 898 ? -12.000 -15.646 22.155 1.00 96.19 898 LYS A O 1
ATOM 6965 N N . GLU A 1 899 ? -11.212 -14.970 20.162 1.00 97.19 899 GLU A N 1
ATOM 6966 C CA . GLU A 1 899 ? -11.117 -16.315 19.571 1.00 97.19 899 GLU A CA 1
ATOM 6967 C C . GLU A 1 899 ? -9.978 -17.135 20.211 1.00 97.19 899 GLU A C 1
ATOM 6969 O O . GLU A 1 899 ? -10.014 -18.362 20.158 1.00 97.19 899 GLU A O 1
ATOM 6974 N N . PHE A 1 900 ? -8.999 -16.474 20.844 1.00 95.81 900 PHE A N 1
ATOM 6975 C CA . PHE A 1 900 ? -7.805 -17.082 21.443 1.00 95.81 900 PHE A CA 1
ATOM 6976 C C . PHE A 1 900 ? -7.727 -16.897 22.968 1.00 95.81 900 PHE A C 1
ATOM 6978 O O . PHE A 1 900 ? -6.646 -17.005 23.534 1.00 95.81 900 PHE A O 1
ATOM 6985 N N . ALA A 1 901 ? -8.848 -16.644 23.650 1.00 90.31 901 ALA A N 1
ATOM 6986 C CA . ALA A 1 901 ? -8.865 -16.343 25.088 1.00 90.31 901 ALA A CA 1
ATOM 6987 C C . ALA A 1 901 ? -8.338 -17.477 25.998 1.00 90.31 901 ALA A C 1
ATOM 6989 O O . ALA A 1 901 ? -7.985 -17.220 27.147 1.00 90.31 901 ALA A O 1
ATOM 6990 N N . ASP A 1 902 ? -8.290 -18.714 25.495 1.00 89.06 902 ASP A N 1
ATOM 6991 C CA . ASP A 1 902 ? -7.785 -19.886 26.223 1.00 89.06 902 ASP A CA 1
ATOM 6992 C C . ASP A 1 902 ? -6.253 -20.081 26.099 1.00 89.06 902 ASP A C 1
ATOM 6994 O O . ASP A 1 902 ? -5.715 -21.026 26.684 1.00 89.06 902 ASP A O 1
ATOM 6998 N N . PHE A 1 903 ? -5.553 -19.217 25.346 1.00 85.19 903 PHE A N 1
ATOM 6999 C CA . PHE A 1 903 ? -4.099 -19.246 25.115 1.00 85.19 903 PHE A CA 1
ATOM 7000 C C . PHE A 1 903 ? -3.415 -17.991 25.656 1.00 85.19 903 PHE A C 1
ATOM 7002 O O . PHE A 1 903 ? -2.338 -18.130 26.277 1.00 85.19 903 PHE A O 1
#

Organism: NCBI:txid41062

Secondary structure (DSSP, 8-state):
---S--EEEEEEEGGGGTT--HHHHHHHHHHHHHTT--EEEEEE-TT-TTHHHHHHHHHHHHHHH-S-EEEEEEESSSSSPPPHHHHHHHHHHHTTSTTB-EETTEEEEEEES-GGGGGGHHHHHHHH--EEEEE-GGGHHHHHGGGTTT-S-EE----S-STTSPP-THHHHHHHHHTTTSPEEEEE---EEEEEGGGTEEEEE--TTHHHHHHHHHHHH--SEEEES-SS-GGGT---S---GGGSPTTTHHHHTT---GGGGTTHHHHHHHHHHTTTTTTT--SS----TTS----S-EEEEEEESS-TTSSB-TTPEES-GGGTPPPB-HHHHS-SEEEEEEEESSSEEEEEEETTSPPEEEEE-SSEEEEEEEE-TT--EEEEEEEEETTEEEEEEEEEEE-S--GGGBPPPEEEEEEE-SS-------GGGGHHHHHHHHHH--SHHHHHHHHHHHHHHTT-EE--TTS--TTT--TT-EEEEEETTTEEEEEEE-TT--BTB-EEEEEEE----EEEEEEEEE---BTTEEEEEEEEETT-SSGGGTT--EEEEEEEEEE-TTT--EEEEEEE-SS--BB-PPPPGGG-GGGSSPPPTTTTSPPEEEE--TTTSTTSS-S-TTS--SSPTTSGGGGS-HHHHHHHHHHTT---GGGEEEEEEEEEE-SPPEEESTTS-EEEES-HHHHHHHHHHHHHHHHS-TTTTTTSEEEEEEES-GGGTS-STTSTTSSHHHHHHHHHHHHT-SS--HHHHHHHHHT-EEEEE--EE---GGGGGGBPTT----TTT-PEEE--TTSSS---HHHHHHHHHHHHHHTPPPEEE-B-TTS-----HHHHHHHHHT-EEEEEE-EEESTTSSSEEEESSHHHHHHHHHHHHHHHHHHHHHHTTT-

pLDDT: mean 91.65, std 12.42, range [25.11, 98.94]

Sequence (903 aa):
MPSDSQNVFAHFIIGNAYYMTSDQWESDIVEAQKAHIDGFALNVAPQDHHTDRALQAAYDAAEKIGNFSLFISFDYLSGGPWPQDRVITIINAYKNRKAQFHYKGKPLVSTFEGAGNSGDWPHIKASTGCFFIPSWTSMGPAGIRNVLNDIDGAFSWDAWPVGAEDMKVSSDLAWMEALSGKPYMMPVAPWFYTNLPQWNKNWLWRGDDLWHYRWKQVIELQPPLVQILSWNDYGESHYIGPIYESGVPEGASRYIANHPHDAWRTLLPHYIEGYKRNIAKSHGDVTGAFHHSKYPVSYTDKIVYWYRLNPGQSGSANGTTGNNPGAGQPEMKPHEVSQDKVFVSAFVTEPSEVYVQIGSGPHSVLDARVPGVNYGSFAFNGQTGPVKISIVRGNREVVTTTGPAITEQCAGGLLPEPTPATIASPNANTTTFSPENYTKSYCDFMTANPTIFHAVDGFIKQLESKGYKRLPERETWNSKLEKGGKYYVTRNGSAFISFSIGKDYKSGNGMAIIAGHIDALTAKLKPVSKLPTKAGFLQLGVAPYAGALSDTWWDRDLSIGGRVLVQDSKTRKVESRLVKLDWPIARIPTLAPHFGAPSQGPFNKETQMVPIVGIDNSDLFQQQAPSTMGLNSAIKPGTFAATQPEKLVKVISKELGITDYSSILNWELELYDSQPAQVGGLEKDLIFAGRIDDKLCCYAAQEALLASPDSTSSGAIKMVGMFDDEEIGSLLRQGARSNFMSSIMERITEAFAPNYGPNVLAQTVANSFFVSSDVIHAVNPNFLNVYLENHAPRLNVGVAVSADSNGHMTTDSVSYGFIKRVADRCGSTLQVFQIRNDSRSGGTIGPMTSSRIGMRAIDVGIPQLSMHSIRATTGSLDPGLGVKLFKGFFDHFEEVDKEFADF

InterPro domains:
  IPR001948 Peptidase M18 [PF02127] (445-890)
  IPR001948 Peptidase M18 [PR00932] (511-527)
  IPR001948 Peptidase M18 [PR00932] (545-565)
  IPR001948 Peptidase M18 [PR00932] (582-599)
  IPR001948 Peptidase M18 [PR00932] (723-741)
  IPR001948 Peptidase M18 [PR00932] (768-784)
  IPR001948 Peptidase M18 [PR00932] (857-872)
  IPR001948 Peptidase M18 [PTHR28570] (435-900)
  IPR005197 Glycoside hydrolase family 71 [PF03659] (8-399)
  IPR005197 Glycoside hydrolase family 71 [cd11577] (8-278)
  IPR023358 Peptidase M18, domain 2 [G3DSA:2.30.250.10] (522-676)

Foldseek 3Di:
DPPLAAAEEEEEELLLCQPPDLVNLLVQQVLCVLLVHQEYAYEDEPPRPCRVVSVVSNLVSDVVNDRHAYEYAYEQVHPHHDDLVVLLVVLQVPFPRPRFDDGPNFGEYEYAADPVVLVSQQVSCVSRVHQYEYQNQVCALVNVLVSLVRHQAYEHPPAFDFFQDADDCPSVVSRCVSNVNGAYAYEHWAWWAADDVVVPDFATTQRACRLVVVLVVLLVVLGSYYYYHHQAPQRTPGHQHDYDPSSHDPPSCVQRPPFHQVLSSLQSLQSVLSSRVVVCVVVVNPDDDDASVVHGDDQFKKKWKWAFLEALPFFASVPYWHDDVVVVGDTHRPCSSGDQKMKMKIADNAFWWKWKDAAPDHTDIDGSHGGGIDIDIGHCPPGWHWIKIFTGDPNDGQKIDIHGIRDSDDDVRHRDDIGHTDMITSDPPDPPQFLLVVLVVLLVLQLQQPALLSNLVVLVVVQVVLPADEDEPPDACLVPDDQQHWYKYDDPSNWIKTKGHFNQAFQLAAAAEEEFASHAWFWKADLQQFDDDDPFFGWGFTDTDFPPPDPLQAFFQKWKKFWWWFQDPPPRDIDIDIDTDLGRQWHQYQDDCVVPPVSDDPDDCGPRRIITRDGGPCVVVVPPDDPPVPPDLLDDPPASCVSYDSVVLVVRCVRVVNDRSSRTRGIIMTIARNDGWAQDDPVSFKIKGFRVWPSLLLLLLSLLNSPADSPFPSHYMYMYIYAYCFSVPQPDCRGLLHCPVVVVLQSVSVSRDPDDDPVSSVSHQANYEYEQETADAADDPVCNVFFDPQQHHHFPQAKEFEDDPPQLWLDDPLQVQLLVVLCVVLVADYGHHYTDPPDDDHHTSHSSNCVNSVHHYTYMYQHWAPGSRSMTMGTSSRSSSSNSSSSSCRRCVVVSSVVVVVD